Protein AF-0000000075999967 (afdb_homodimer)

Radius of gyration: 36.84 Å; Cα contacts (8 Å, |Δi|>4): 1200; chains: 2; bounding box: 68×121×82 Å

InterPro domains:
  IPR013525 ABC-2 type transporter, transmembrane domain [PF01061] (184-396)
  IPR027417 P-loop containing nucleoside triphosphate hydrolase [G3DSA:3.40.50.300] (1-115)
  IPR027417 P-loop containing nucleoside triphosphate hydrolase [SSF52540] (2-120)
  IPR043926 ABC transporter family G domain [PF19055] (78-133)
  IPR050352 ATP-binding cassette subfamily G transporters [PTHR48041] (2-459)

Nearest PDB structures (foldseek):
  7r8b-assembly1_B  TM=8.356E-01  e=1.747E-20  Homo sapiens
  7r88-assembly1_A  TM=8.349E-01  e=1.749E-17  Homo sapiens
  7jr7-assembly1_A  TM=8.035E-01  e=1.538E-17  Homo sapiens
  7r8b-assembly1_A  TM=8.146E-01  e=3.953E-17  Homo sapiens
  8wto-assembly1_B  TM=7.674E-01  e=1.061E-16  Arabidopsis thaliana

Organism: Limulus polyphemus (NCBI:txid6850)

Sequence (982 aa):
INALLEDLGLGQVKHTRVHDLTESEKRRLNVACRLMLDTDIVLLDQPTKGMDIFDSFFLVEYLRQWASRGRIVILTIHPPTYEIFTMISRVALVSTGRMLYHGKRRDMLPYFAYIDLPCPAYKNPSDYYLDLVTLDNLSPEAMLESSQRIENLMEIFRRRQEALSDPGPPAMPPPTVKRANFFTQVLALWIRVLIYMFPYNILHFVSDVFLSSLMSVLVGVIYWKVRGGLEQEFVLDRIGVYYVIMGVALLPMMLNYVTDVWRDKASVSRDFRDGLYSRLAYIMSKVTYSLPPAAAVCLSYIVPVYSIAGLDTDARVNSFGVYIAYNLLYLLTIRMLFMALGWMFSSRHLAAGLAGIILTLCATTAGYTVHFTDLSLVLSWFQWVSPMRWMMEQIVRWEFTGKNNEIGNITKYYCTRNPVIQQENGILVKADCGILSDAHALRLHQYRTTWPLYQPIIVTLAFHLAWFLIGLFAFFVFNQQPKQPRKRTANINALLEDLGLGQVKHTRVHDLTESEKRRLNVACRLMLDTDIVLLDQPTKGMDIFDSFFLVEYLRQWASRGRIVILTIHPPTYEIFTMISRVALVSTGRMLYHGKRRDMLPYFAYIDLPCPAYKNPSDYYLDLVTLDNLSPEAMLESSQRIENLMEIFRRRQEALSDPGPPAMPPPTVKRANFFTQVLALWIRVLIYMFPYNILHFVSDVFLSSLMSVLVGVIYWKVRGGLEQEFVLDRIGVYYVIMGVALLPMMLNYVTDVWRDKASVSRDFRDGLYSRLAYIMSKVTYSLPPAAAVCLSYIVPVYSIAGLDTDARVNSFGVYIAYNLLYLLTIRMLFMALGWMFSSRHLAAGLAGIILTLCATTAGYTVHFTDLSLVLSWFQWVSPMRWMMEQIVRWEFTGKNNEIGNITKYYCTRNPVIQQENGILVKADCGILSDAHALRLHQYRTTWPLYQPIIVTLAFHLAWFLIGLFAFFVFNQQPKQPRKRTAN

Structure (mmCIF, N/CA/C/O backbone):
data_AF-0000000075999967-model_v1
#
loop_
_entity.id
_entity.type
_entity.pdbx_description
1 polymer 'ATP-binding cassette sub-family G member 8-like'
#
loop_
_atom_site.group_PDB
_atom_site.id
_atom_site.type_symbol
_atom_site.label_atom_id
_atom_site.label_alt_id
_atom_site.label_comp_id
_atom_site.label_asym_id
_atom_site.label_entity_id
_atom_site.label_seq_id
_atom_site.pdbx_PDB_ins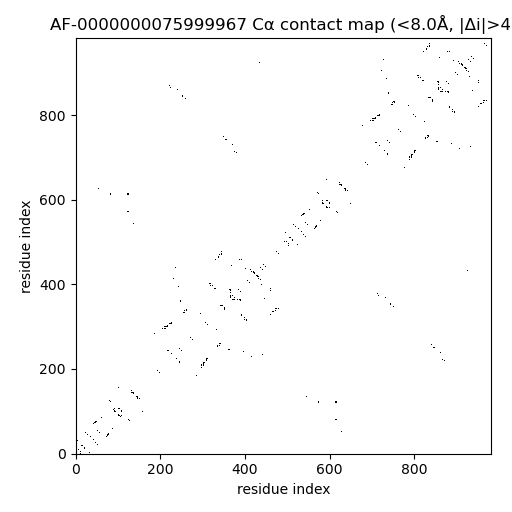_code
_atom_site.Cartn_x
_atom_site.Cartn_y
_atom_site.Cartn_z
_atom_site.occupancy
_atom_site.B_iso_or_equiv
_atom_site.auth_seq_id
_atom_site.auth_comp_id
_atom_site.auth_asym_id
_atom_site.auth_atom_id
_atom_site.pdbx_PDB_model_num
ATOM 1 N N . ILE A 1 1 ? -29.719 20.594 4.77 1 76.44 1 ILE A N 1
ATOM 2 C CA . ILE A 1 1 ? -28.312 20.344 4.434 1 76.44 1 ILE A CA 1
ATOM 3 C C . ILE A 1 1 ? -27.812 21.438 3.494 1 76.44 1 ILE A C 1
ATOM 5 O O . ILE A 1 1 ? -26.75 22.016 3.723 1 76.44 1 ILE A O 1
ATOM 9 N N . ASN A 1 2 ? -28.641 21.891 2.576 1 76.06 2 ASN A N 1
ATOM 10 C CA . ASN A 1 2 ? -28.219 22.906 1.621 1 76.06 2 ASN A CA 1
ATOM 11 C C . ASN A 1 2 ? -28.031 24.266 2.293 1 76.06 2 ASN A C 1
ATOM 13 O O . ASN A 1 2 ? -27.078 24.984 1.98 1 76.06 2 ASN A O 1
ATOM 17 N N . ALA A 1 3 ? -28.906 24.531 3.154 1 75.31 3 ALA A N 1
ATOM 18 C CA . ALA A 1 3 ? -28.812 25.797 3.871 1 75.31 3 ALA A CA 1
ATOM 19 C C . ALA A 1 3 ? -27.547 25.859 4.707 1 75.31 3 ALA A C 1
ATOM 21 O O . ALA A 1 3 ? -26.844 26.891 4.719 1 75.31 3 ALA A O 1
ATOM 22 N N . LEU A 1 4 ? -27.234 24.766 5.328 1 78.06 4 LEU A N 1
ATOM 23 C CA . LEU A 1 4 ? -26.047 24.703 6.176 1 78.06 4 LEU A CA 1
ATOM 24 C C . LEU A 1 4 ? -24.781 24.812 5.34 1 78.06 4 LEU A C 1
ATOM 26 O O . LEU A 1 4 ? -23.828 25.484 5.734 1 78.06 4 LEU A O 1
ATOM 30 N N . LEU A 1 5 ? -24.859 24.281 4.18 1 80.44 5 LEU A N 1
ATOM 31 C CA . LEU A 1 5 ? -23.703 24.328 3.289 1 80.44 5 LEU A CA 1
ATOM 32 C C . LEU A 1 5 ? -23.484 25.734 2.758 1 80.44 5 LEU A C 1
ATOM 34 O O . LEU A 1 5 ? -22.344 26.203 2.666 1 80.44 5 LEU A O 1
ATOM 38 N N . GLU A 1 6 ? -24.578 26.312 2.494 1 78.12 6 GLU A N 1
ATOM 39 C CA . GLU A 1 6 ? -24.484 27.688 1.994 1 78.12 6 GLU A CA 1
ATOM 40 C C . GLU A 1 6 ? -24.016 28.641 3.084 1 78.12 6 GLU A C 1
ATOM 42 O O . GLU A 1 6 ? -23.203 29.531 2.828 1 78.12 6 GLU A O 1
ATOM 47 N N . ASP A 1 7 ? -24.5 28.328 4.262 1 79.94 7 ASP A N 1
ATOM 48 C CA . ASP A 1 7 ? -24.156 29.203 5.387 1 79.94 7 ASP A CA 1
ATOM 49 C C . ASP A 1 7 ? -22.672 29.094 5.73 1 79.94 7 ASP A C 1
ATOM 51 O O . ASP A 1 7 ? -22.062 30.062 6.184 1 79.94 7 ASP A O 1
ATOM 55 N N . LEU A 1 8 ? -22.156 27.953 5.48 1 79.25 8 LEU A N 1
ATOM 56 C CA . LEU A 1 8 ? -20.766 27.734 5.844 1 79.25 8 LEU A CA 1
ATOM 57 C C . LEU A 1 8 ? -19.844 27.906 4.637 1 79.25 8 LEU A C 1
ATOM 59 O O . LEU A 1 8 ? -18.672 27.531 4.676 1 79.25 8 LEU A O 1
ATOM 63 N N . GLY A 1 9 ? -20.391 28.453 3.555 1 76.31 9 GLY A N 1
ATOM 64 C CA . GLY A 1 9 ? -19.594 28.797 2.385 1 76.31 9 GLY A CA 1
ATOM 65 C C . GLY A 1 9 ? -19.156 27.578 1.594 1 76.31 9 GLY A C 1
ATOM 66 O O . GLY A 1 9 ? -18.062 27.562 1.012 1 76.31 9 GLY A O 1
ATOM 67 N N . LEU A 1 10 ? -19.875 26.5 1.678 1 77.38 10 LEU A N 1
ATOM 68 C CA . LEU A 1 10 ? -19.516 25.25 0.992 1 77.38 10 LEU A CA 1
ATOM 69 C C . LEU A 1 10 ? -20.422 25.031 -0.216 1 77.38 10 LEU A C 1
ATOM 71 O O . LEU A 1 10 ? -20.422 23.938 -0.792 1 77.38 10 LEU A O 1
ATOM 75 N N . GLY A 1 11 ? -21.094 26 -0.58 1 78.75 11 GLY A N 1
ATOM 76 C CA . GLY A 1 11 ? -22.031 25.875 -1.688 1 78.75 11 GLY A CA 1
ATOM 77 C C . GLY A 1 11 ? -21.359 25.594 -3.014 1 78.75 11 GLY A C 1
ATOM 78 O O . GLY A 1 11 ? -21.812 24.766 -3.791 1 78.75 11 GLY A O 1
ATOM 79 N N . GLN A 1 12 ? -20.188 26.188 -3.213 1 76.12 12 GLN A N 1
ATOM 80 C CA . GLN A 1 12 ? -19.484 26.062 -4.484 1 76.12 12 GLN A CA 1
ATOM 81 C C . GLN A 1 12 ? -18.797 24.719 -4.605 1 76.12 12 GLN A C 1
ATOM 83 O O . GLN A 1 12 ? -18.469 24.266 -5.707 1 76.12 12 GLN A O 1
ATOM 88 N N . VAL A 1 13 ? -18.609 24.094 -3.465 1 77.31 13 VAL A N 1
ATOM 89 C CA . VAL A 1 13 ? -17.859 22.828 -3.5 1 77.31 13 VAL A CA 1
ATOM 90 C C . VAL A 1 13 ? -18.781 21.672 -3.113 1 77.31 13 VAL A C 1
ATOM 92 O O . VAL A 1 13 ? -18.312 20.641 -2.615 1 77.31 13 VAL A O 1
ATOM 95 N N . LYS A 1 14 ? -19.969 21.859 -3.354 1 79.56 14 LYS A N 1
ATOM 96 C CA . LYS A 1 14 ? -20.969 20.875 -2.975 1 79.56 14 LYS A CA 1
ATOM 97 C C . LYS A 1 14 ? -20.734 19.547 -3.705 1 79.56 14 LYS A C 1
ATOM 99 O O . LYS A 1 14 ? -20.969 18.469 -3.152 1 79.56 14 LYS A O 1
ATOM 104 N N . HIS A 1 15 ? -20.172 19.656 -4.859 1 75.06 15 HIS A N 1
ATOM 105 C CA . HIS A 1 15 ? -20.016 18.453 -5.668 1 75.06 15 HIS A CA 1
ATOM 106 C C . HIS A 1 15 ? -18.547 18.047 -5.77 1 75.06 15 HIS A C 1
ATOM 108 O O . HIS A 1 15 ? -18.172 17.312 -6.688 1 75.06 15 HIS A O 1
ATOM 114 N N . THR A 1 16 ? -17.781 18.547 -4.844 1 76.12 16 THR A N 1
ATOM 115 C CA . THR A 1 16 ? -16.359 18.203 -4.828 1 76.12 16 THR A CA 1
ATOM 116 C C . THR A 1 16 ? -16.078 17.094 -3.826 1 76.12 16 THR A C 1
ATOM 118 O O . THR A 1 16 ? -16.734 17.016 -2.783 1 76.12 16 THR A O 1
ATOM 121 N N . ARG A 1 17 ? -15.219 16.344 -4.23 1 75.44 17 ARG A N 1
ATOM 122 C CA . ARG A 1 17 ? -14.789 15.289 -3.305 1 75.44 17 ARG A CA 1
ATOM 123 C C . ARG A 1 17 ? -14.062 15.883 -2.105 1 75.44 17 ARG A C 1
ATOM 125 O O . ARG A 1 17 ? -13.32 16.859 -2.244 1 75.44 17 ARG A O 1
ATOM 132 N N . VAL A 1 18 ? -14.219 15.203 -1.048 1 76.44 18 VAL A N 1
ATOM 133 C CA . VAL A 1 18 ? -13.656 15.703 0.201 1 76.44 18 VAL A CA 1
ATOM 134 C C . VAL A 1 18 ? -12.133 15.758 0.093 1 76.44 18 VAL A C 1
ATOM 136 O O . VAL A 1 18 ? -11.5 16.688 0.606 1 76.44 18 VAL A O 1
ATOM 139 N N . HIS A 1 19 ? -11.664 14.805 -0.608 1 74.19 19 HIS A N 1
ATOM 140 C CA . HIS A 1 19 ? -10.211 14.75 -0.754 1 74.19 19 HIS A CA 1
ATOM 141 C C . HIS A 1 19 ? -9.688 15.977 -1.504 1 74.19 19 HIS A C 1
ATOM 143 O O . HIS A 1 19 ? -8.555 16.406 -1.284 1 74.19 19 HIS A O 1
ATOM 149 N N . ASP A 1 20 ? -10.508 16.562 -2.328 1 74.38 20 ASP A N 1
ATOM 150 C CA . ASP A 1 20 ? -10.094 17.672 -3.174 1 74.38 20 ASP A CA 1
ATOM 151 C C . ASP A 1 20 ? -10.383 19.016 -2.496 1 74.38 20 ASP A C 1
ATOM 153 O O . ASP A 1 20 ? -10.039 20.078 -3.029 1 74.38 20 ASP A O 1
ATOM 157 N N . LEU A 1 21 ? -10.891 18.891 -1.306 1 80.19 21 LEU A N 1
ATOM 158 C CA . LEU A 1 21 ? -11.203 20.109 -0.575 1 80.19 21 LEU A CA 1
ATOM 159 C C . LEU A 1 21 ? -9.961 20.672 0.108 1 80.19 21 LEU A C 1
ATOM 161 O O . LEU A 1 21 ? -9.039 19.922 0.438 1 80.19 21 LEU A O 1
ATOM 165 N N . THR A 1 22 ? -9.953 21.953 0.175 1 78.31 22 THR A N 1
ATOM 166 C CA . THR A 1 22 ? -8.898 22.594 0.945 1 78.31 22 THR A CA 1
ATOM 167 C C . THR A 1 22 ? -9.039 22.281 2.432 1 78.31 22 THR A C 1
ATOM 169 O O . THR A 1 22 ? -10.086 21.781 2.869 1 78.31 22 THR A O 1
ATOM 172 N N . GLU A 1 23 ? -8.031 22.484 3.146 1 81 23 GLU A N 1
ATOM 173 C CA . GLU A 1 23 ? -8.055 22.219 4.582 1 81 23 GLU A CA 1
ATOM 174 C C . GLU A 1 23 ? -9.148 23.016 5.277 1 81 23 GLU A C 1
ATOM 176 O O . GLU A 1 23 ? -9.828 22.516 6.172 1 81 23 GLU A O 1
ATOM 181 N N . SER A 1 24 ? -9.297 24.266 4.852 1 80.31 24 SER A N 1
ATOM 182 C CA . SER A 1 24 ? -10.32 25.125 5.445 1 80.31 24 SER A CA 1
ATOM 183 C C . SER A 1 24 ? -11.719 24.609 5.141 1 80.31 24 SER A C 1
ATOM 185 O O . SER A 1 24 ? -12.586 24.594 6.012 1 80.31 24 SER A O 1
ATOM 187 N N . GLU A 1 25 ? -11.891 24.188 3.938 1 82.88 25 GLU A N 1
ATOM 188 C CA . GLU A 1 25 ? -13.188 23.656 3.531 1 82.88 25 GLU A CA 1
ATOM 189 C C . GLU A 1 25 ? -13.508 22.359 4.27 1 82.88 25 GLU A C 1
ATOM 191 O O . GLU A 1 25 ? -14.656 22.125 4.652 1 82.88 25 GLU A O 1
ATOM 196 N N . LYS A 1 26 ? -12.516 21.625 4.449 1 87.62 26 LYS A N 1
ATOM 197 C CA . LYS A 1 26 ? -12.695 20.359 5.176 1 87.62 26 LYS A CA 1
ATOM 198 C C . LYS A 1 26 ? -13.102 20.625 6.625 1 87.62 26 LYS A C 1
ATOM 200 O O . LYS A 1 26 ? -13.953 19.922 7.172 1 87.62 26 LYS A O 1
ATOM 205 N N . ARG A 1 27 ? -12.523 21.578 7.168 1 86.88 27 ARG A N 1
ATOM 206 C CA . ARG A 1 27 ? -12.836 21.922 8.555 1 86.88 27 ARG A CA 1
ATOM 207 C C . ARG A 1 27 ? -14.258 22.438 8.688 1 86.88 27 ARG A C 1
ATOM 209 O O . ARG A 1 27 ? -14.977 22.078 9.617 1 86.88 27 ARG A O 1
ATOM 216 N N . ARG A 1 28 ? -14.586 23.297 7.812 1 87.44 28 ARG A N 1
ATOM 217 C CA . ARG A 1 28 ? -15.953 23.828 7.824 1 87.44 28 ARG A CA 1
ATOM 218 C C . ARG A 1 28 ? -16.969 22.719 7.598 1 87.44 28 ARG A C 1
ATOM 220 O O . ARG A 1 28 ? -18.047 22.719 8.203 1 87.44 28 ARG A O 1
ATOM 227 N N . LEU A 1 29 ? -16.562 21.812 6.727 1 87.5 29 LEU A N 1
ATOM 228 C CA . LEU A 1 29 ? -17.453 20.688 6.465 1 87.5 29 LEU A CA 1
ATOM 229 C C . LEU A 1 29 ? -17.609 19.812 7.711 1 87.5 29 LEU A C 1
ATOM 231 O O . LEU A 1 29 ? -18.703 19.359 8.016 1 87.5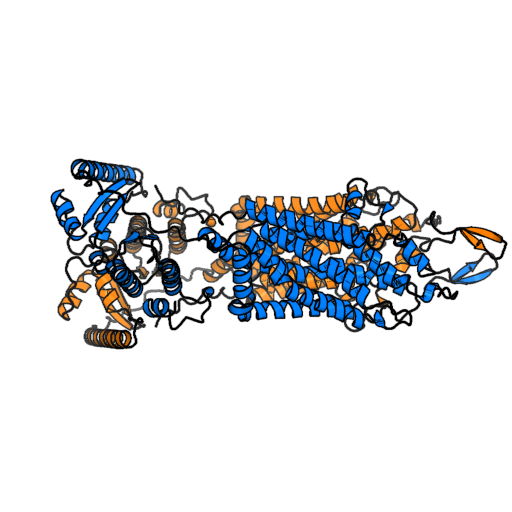 29 LEU A O 1
ATOM 235 N N . ASN A 1 30 ? -16.547 19.562 8.344 1 86.81 30 ASN A N 1
ATOM 236 C CA . ASN A 1 30 ? -16.594 18.781 9.57 1 86.81 30 ASN A CA 1
ATOM 237 C C . ASN A 1 30 ? -17.5 19.406 10.617 1 86.81 30 ASN A C 1
ATOM 239 O O . ASN A 1 30 ? -18.25 18.703 11.305 1 86.81 30 ASN A O 1
ATOM 243 N N . VAL A 1 31 ? -17.406 20.656 10.734 1 88 31 VAL A N 1
ATOM 244 C CA . VAL A 1 31 ? -18.25 21.375 11.672 1 88 31 VAL A CA 1
ATOM 245 C C . VAL A 1 31 ? -19.703 21.281 11.234 1 88 31 VAL A C 1
ATOM 247 O O . VAL A 1 31 ? -20.594 21.078 12.055 1 88 31 VAL A O 1
ATOM 250 N N . ALA A 1 32 ? -19.922 21.438 9.93 1 86.31 32 ALA A N 1
ATOM 251 C CA . ALA A 1 32 ? -21.281 21.359 9.391 1 86.31 32 ALA A CA 1
ATOM 252 C C . ALA A 1 32 ? -21.906 20 9.703 1 86.31 32 ALA A C 1
ATOM 254 O O . ALA A 1 32 ? -23.094 19.922 10.055 1 86.31 32 ALA A O 1
ATOM 255 N N . CYS A 1 33 ? -21.109 19.016 9.57 1 85 33 CYS A N 1
ATOM 256 C CA . CYS A 1 33 ? -21.594 17.672 9.836 1 85 33 CYS A CA 1
ATOM 257 C C . CYS A 1 33 ? -22.031 17.516 11.297 1 85 33 CYS A C 1
ATOM 259 O O . CYS A 1 33 ? -23.016 16.844 11.594 1 85 33 CYS A O 1
ATOM 261 N N . ARG A 1 34 ? -21.328 18.203 12.188 1 84.06 34 ARG A N 1
ATOM 262 C CA . ARG A 1 34 ? -21.656 18.125 13.609 1 84.06 34 ARG A CA 1
ATOM 263 C C . ARG A 1 34 ? -22.906 18.953 13.93 1 84.06 34 ARG A C 1
ATOM 265 O O . ARG A 1 34 ? -23.719 18.578 14.773 1 84.06 34 ARG A O 1
ATOM 272 N N . LEU A 1 35 ? -23 19.984 13.25 1 85.69 35 LEU A N 1
ATOM 273 C CA . LEU A 1 35 ? -24.125 20.875 13.492 1 85.69 35 LEU A CA 1
ATOM 274 C C . LEU A 1 35 ? -25.422 20.266 12.961 1 85.69 35 LEU A C 1
ATOM 276 O O . LEU A 1 35 ? -26.516 20.594 13.445 1 85.69 35 LEU A O 1
ATOM 280 N N . MET A 1 36 ? -25.281 19.422 11.977 1 81.88 36 MET A N 1
ATOM 281 C CA . MET A 1 36 ? -26.438 18.781 11.375 1 81.88 36 MET A CA 1
ATOM 282 C C . MET A 1 36 ? -27.125 17.844 12.367 1 81.88 36 MET A C 1
ATOM 284 O O . MET A 1 36 ? -28.312 17.562 12.234 1 81.88 36 MET A O 1
ATOM 288 N N . LEU A 1 37 ? -26.375 17.422 13.336 1 76.5 37 LEU A N 1
ATOM 289 C CA . LEU A 1 37 ? -26.938 16.531 14.352 1 76.5 37 LEU A CA 1
ATOM 290 C C . LEU A 1 37 ? -27.906 17.281 15.258 1 76.5 37 LEU A C 1
ATOM 292 O O . LEU A 1 37 ? -28.688 16.656 15.977 1 76.5 37 LEU A O 1
ATOM 296 N N . ASP A 1 38 ? -27.953 18.609 15.164 1 77 38 ASP A N 1
ATOM 297 C CA . ASP A 1 38 ? -28.906 19.484 15.852 1 77 38 ASP A CA 1
ATOM 298 C C . ASP A 1 38 ? -28.906 19.203 17.359 1 77 38 ASP A C 1
ATOM 300 O O . ASP A 1 38 ? -29.953 19 17.953 1 77 38 ASP A O 1
ATOM 304 N N . THR A 1 39 ? -27.719 19.125 17.953 1 80.88 39 THR A N 1
ATOM 305 C CA . THR A 1 39 ? -27.562 18.922 19.391 1 80.88 39 THR A CA 1
ATOM 306 C C . THR A 1 39 ? -27.641 20.25 20.141 1 80.88 39 THR A C 1
ATOM 308 O O . THR A 1 39 ? -27.484 21.312 19.531 1 80.88 39 THR A O 1
ATOM 311 N N . ASP A 1 40 ? -27.969 20.125 21.406 1 84.88 40 ASP A N 1
ATOM 312 C CA . ASP A 1 40 ? -28.062 21.328 22.219 1 84.88 40 ASP A CA 1
ATOM 313 C C . ASP A 1 40 ? -26.672 21.844 22.594 1 84.88 40 ASP A C 1
ATOM 315 O O . ASP A 1 40 ? -26.5 23.047 22.812 1 84.88 40 ASP A O 1
ATOM 319 N N . ILE A 1 41 ? -25.75 20.938 22.734 1 88.25 41 ILE A N 1
ATOM 320 C CA . ILE A 1 41 ? -24.375 21.312 23.078 1 88.25 41 ILE A CA 1
ATOM 321 C C . ILE A 1 41 ? -23.422 20.719 22.047 1 88.25 41 ILE A C 1
ATOM 323 O O . ILE A 1 41 ? -23.5 19.547 21.703 1 88.25 41 ILE A O 1
ATOM 327 N N . VAL A 1 42 ? -22.656 21.578 21.531 1 90 42 VAL A N 1
ATOM 328 C CA . VAL A 1 42 ? -21.656 21.125 20.562 1 90 42 VAL A CA 1
ATOM 329 C C . VAL A 1 42 ? -20.25 21.406 21.094 1 90 42 VAL A C 1
ATOM 331 O O . VAL A 1 42 ? -19.953 22.516 21.531 1 90 42 VAL A O 1
ATOM 334 N N . LEU A 1 43 ? -19.453 20.359 21.188 1 90.81 43 LEU A N 1
ATOM 335 C CA . LEU A 1 43 ? -18.062 20.484 21.594 1 90.81 43 LEU A CA 1
ATOM 336 C C . LEU A 1 43 ? -17.141 20.375 20.375 1 90.81 43 LEU A C 1
ATOM 338 O O . LEU A 1 43 ? -17.188 19.375 19.641 1 90.81 43 LEU A O 1
ATOM 342 N N . LEU A 1 44 ? -16.422 21.406 20.109 1 91.62 44 LEU A N 1
ATOM 343 C CA . LEU A 1 44 ? -15.5 21.406 18.969 1 91.62 44 LEU A CA 1
ATOM 344 C C . LEU A 1 44 ? -14.055 21.578 19.438 1 91.62 44 LEU A C 1
ATOM 346 O O . LEU A 1 44 ? -13.742 22.516 20.172 1 91.62 44 LEU A O 1
ATOM 350 N N . ASP A 1 45 ? -13.273 20.641 19.078 1 88.38 45 ASP A N 1
ATOM 351 C CA . ASP A 1 45 ? -11.859 20.719 19.438 1 88.38 45 ASP A CA 1
ATOM 352 C C . ASP A 1 45 ? -11.039 21.359 18.312 1 88.38 45 ASP A C 1
ATOM 354 O O . ASP A 1 45 ? -10.805 20.734 17.281 1 88.38 45 ASP A O 1
ATOM 358 N N . GLN A 1 46 ? -10.57 22.5 18.547 1 86.88 46 GLN A N 1
ATOM 359 C CA . GLN A 1 46 ? -9.727 23.281 17.641 1 86.88 46 GLN A CA 1
ATOM 360 C C . GLN A 1 46 ? -10.289 23.266 16.219 1 86.88 46 GLN A C 1
ATOM 362 O O . GLN A 1 46 ? -9.594 22.906 15.273 1 86.88 46 GLN A O 1
ATOM 367 N N . PRO A 1 47 ? -11.453 23.75 16.078 1 87.25 47 PRO A N 1
ATOM 368 C CA . PRO A 1 47 ? -12.086 23.75 14.758 1 87.25 47 PRO A CA 1
ATOM 369 C C . PRO A 1 47 ? -11.414 24.688 13.773 1 87.25 47 PRO A C 1
ATOM 371 O O . PRO A 1 47 ? -11.594 24.547 12.562 1 87.25 47 PRO A O 1
ATOM 374 N N . THR A 1 48 ? -10.562 25.656 14.273 1 84.94 48 THR A N 1
ATOM 375 C CA . THR A 1 48 ? -9.984 26.656 13.406 1 84.94 48 THR A CA 1
ATOM 376 C C . THR A 1 48 ? -8.523 26.328 13.094 1 84.94 48 THR A C 1
ATOM 378 O O . THR A 1 48 ? -7.824 27.125 12.469 1 84.94 48 THR A O 1
ATOM 381 N N . LYS A 1 49 ? -8.125 25.234 13.594 1 78.12 49 LYS A N 1
ATOM 382 C CA . LYS A 1 49 ? -6.727 24.859 13.391 1 78.12 49 LYS A CA 1
ATOM 383 C C . LYS A 1 49 ? -6.391 24.781 11.906 1 78.12 49 LYS A C 1
ATOM 385 O O . LYS A 1 49 ? -7.086 24.094 11.141 1 78.12 49 LYS A O 1
ATOM 390 N N . GLY A 1 50 ? -5.387 25.516 11.484 1 70.69 50 GLY A N 1
ATOM 391 C CA . GLY A 1 50 ? -4.926 25.422 10.109 1 70.69 50 GLY A CA 1
ATOM 392 C C . GLY A 1 50 ? -5.684 26.344 9.164 1 70.69 50 GLY A C 1
ATOM 393 O O . GLY A 1 50 ? -5.402 26.375 7.965 1 70.69 50 GLY A O 1
ATOM 394 N N . MET A 1 51 ? -6.68 27.094 9.695 1 75.88 51 MET A N 1
ATOM 395 C CA . MET A 1 51 ? -7.473 28 8.875 1 75.88 51 MET A CA 1
ATOM 396 C C . MET A 1 51 ? -6.859 29.406 8.867 1 75.88 51 MET A C 1
ATOM 398 O O . MET A 1 51 ? -6.109 29.766 9.781 1 75.88 51 MET A O 1
ATOM 402 N N . ASP A 1 52 ? -7.203 30.094 7.809 1 72.56 52 ASP A N 1
ATOM 403 C CA . ASP A 1 52 ? -6.781 31.484 7.773 1 72.56 52 ASP A CA 1
ATOM 404 C C . ASP A 1 52 ? -7.66 32.344 8.68 1 72.56 52 ASP A C 1
ATOM 406 O O . ASP A 1 52 ? -8.641 31.859 9.242 1 72.56 52 ASP A O 1
ATOM 410 N N . ILE A 1 53 ? -7.227 33.531 8.852 1 71.5 53 ILE A N 1
ATOM 411 C CA . ILE A 1 53 ? -7.855 34.438 9.797 1 71.5 53 ILE A CA 1
ATOM 412 C C . ILE A 1 53 ? -9.305 34.719 9.383 1 71.5 53 ILE A C 1
ATOM 414 O O . ILE A 1 53 ? -10.203 34.719 10.219 1 71.5 53 ILE A O 1
ATOM 418 N N . PHE A 1 54 ? -9.516 34.875 8.086 1 73.69 54 PHE A N 1
ATOM 419 C CA . PHE A 1 54 ? -10.859 35.188 7.621 1 73.69 54 PHE A CA 1
ATOM 420 C C . PHE A 1 54 ? -11.789 34 7.77 1 73.69 54 PHE A C 1
ATOM 422 O O . PHE A 1 54 ? -12.93 34.125 8.211 1 73.69 54 PHE A O 1
ATOM 429 N N . ASP A 1 55 ? -11.297 32.906 7.398 1 79.75 55 ASP A N 1
ATOM 430 C CA . ASP A 1 55 ? -12.086 31.688 7.52 1 79.75 55 ASP A CA 1
ATOM 431 C C . ASP A 1 55 ? -12.406 31.375 8.977 1 79.75 55 ASP A C 1
ATOM 433 O O . ASP A 1 55 ? -13.5 30.906 9.297 1 79.75 55 ASP A O 1
ATOM 437 N N . SER A 1 56 ? -11.422 31.625 9.789 1 83.88 56 SER A N 1
ATOM 438 C CA . SER A 1 56 ? -11.625 31.406 11.211 1 83.88 56 SER A CA 1
ATOM 439 C C . SER A 1 56 ? -12.703 32.344 11.773 1 83.88 56 SER A C 1
ATOM 441 O O . SER A 1 56 ? -13.562 31.906 12.547 1 83.88 56 SER A O 1
ATOM 443 N N . PHE A 1 57 ? -12.555 33.594 11.398 1 83.31 57 PHE A N 1
ATOM 444 C CA . PHE A 1 57 ? -13.539 34.594 11.836 1 83.31 57 PHE A CA 1
ATOM 445 C C . PHE A 1 57 ? -14.938 34.188 11.391 1 83.31 57 PHE A C 1
ATOM 447 O O . PHE A 1 57 ? -15.883 34.25 12.18 1 83.31 57 PHE A O 1
ATOM 454 N N . PHE A 1 58 ? -15.031 33.75 10.195 1 84.12 58 PHE A N 1
ATOM 455 C CA . PHE A 1 58 ? -16.312 33.375 9.617 1 84.12 58 PHE A CA 1
ATOM 456 C C . PHE A 1 58 ? -16.906 32.188 10.367 1 84.12 58 PHE A C 1
ATOM 458 O O . PHE A 1 58 ? -18.094 32.188 10.688 1 84.12 58 PHE A O 1
ATOM 465 N N . LEU A 1 59 ? -16.156 31.25 10.531 1 89.19 59 LEU A N 1
ATOM 466 C CA . LEU A 1 59 ? -16.625 30.047 11.211 1 89.19 59 LEU A CA 1
ATOM 467 C C . LEU A 1 59 ? -17.078 30.359 12.633 1 89.19 59 LEU A C 1
ATOM 469 O O . LEU A 1 59 ? -18.141 29.906 13.055 1 89.19 59 LEU A O 1
ATOM 473 N N . VAL A 1 60 ? -16.297 31.156 13.375 1 90.81 60 VAL A N 1
ATOM 474 C CA . VAL A 1 60 ? -16.609 31.469 14.766 1 90.81 60 VAL A CA 1
ATOM 475 C C . VAL A 1 60 ? -17.859 32.344 14.82 1 90.81 60 VAL A C 1
ATOM 477 O O . VAL A 1 60 ? -18.688 32.188 15.719 1 90.81 60 VAL A O 1
ATOM 480 N N . GLU A 1 61 ? -17.922 33.25 13.898 1 90.19 61 GLU A N 1
ATOM 481 C CA . GLU A 1 61 ? -19.125 34.094 13.828 1 90.19 61 GLU A CA 1
ATOM 482 C C . GLU A 1 61 ? -20.375 33.25 13.578 1 90.19 61 GLU A C 1
ATOM 484 O O . GLU A 1 61 ? -21.422 33.5 14.18 1 90.19 61 GLU A O 1
ATOM 489 N N . TYR A 1 62 ? -20.234 32.344 12.711 1 90.19 62 TYR A N 1
ATOM 490 C CA . TYR A 1 62 ? -21.344 31.438 12.438 1 90.19 62 TYR A CA 1
ATOM 491 C C . TYR A 1 62 ? -21.734 30.656 13.688 1 90.19 62 TYR A C 1
ATOM 493 O O . TYR A 1 62 ? -22.922 30.516 13.992 1 90.19 62 TYR A O 1
ATOM 501 N N . LEU A 1 63 ? -20.781 30.125 14.352 1 92.38 63 LEU A N 1
ATOM 502 C CA . LEU A 1 63 ? -21.016 29.359 15.57 1 92.38 63 LEU A CA 1
ATOM 503 C C . LEU A 1 63 ? -21.656 30.219 16.641 1 92.38 63 LEU A C 1
ATOM 505 O O . LEU A 1 63 ? -22.516 29.75 17.406 1 92.38 63 LEU A O 1
ATOM 509 N N . ARG A 1 64 ? -21.203 31.469 16.688 1 92.62 64 ARG A N 1
ATOM 510 C CA . ARG A 1 64 ? -21.797 32.406 17.625 1 92.62 64 ARG A CA 1
ATOM 511 C C . ARG A 1 64 ? -23.281 32.625 17.344 1 92.62 64 ARG A C 1
ATOM 513 O O . ARG A 1 64 ? -24.109 32.625 18.25 1 92.62 64 ARG A O 1
ATOM 520 N N . GLN A 1 65 ? -23.562 32.812 16.109 1 90.44 65 GLN A N 1
ATOM 521 C CA . GLN A 1 65 ? -24.953 33 15.688 1 90.44 65 GLN A CA 1
ATOM 522 C C . GLN A 1 65 ? -25.766 31.734 15.977 1 90.44 65 GLN A C 1
ATOM 524 O O . GLN A 1 65 ? -26.922 31.828 16.406 1 90.44 65 GLN A O 1
ATOM 529 N N . TRP A 1 66 ? -25.188 30.656 15.688 1 89.69 66 TRP A N 1
ATOM 530 C CA . TRP A 1 66 ? -25.844 29.375 15.953 1 89.69 66 TRP A CA 1
ATOM 531 C C . TRP A 1 66 ? -26.141 29.219 17.438 1 89.69 66 TRP A C 1
ATOM 533 O O . TRP A 1 66 ? -27.203 28.734 17.828 1 89.69 66 TRP A O 1
ATOM 543 N N . ALA A 1 67 ? -25.234 29.625 18.281 1 90.88 67 ALA A N 1
ATOM 544 C CA . ALA A 1 67 ? -25.375 29.547 19.719 1 90.88 67 ALA A CA 1
ATOM 545 C C . ALA A 1 67 ? -26.469 30.5 20.219 1 90.88 67 ALA A C 1
ATOM 547 O O . ALA A 1 67 ? -27.141 30.219 21.203 1 90.88 67 ALA A O 1
ATOM 548 N N . SER A 1 68 ? -26.594 31.594 19.562 1 89.81 68 SER A N 1
ATOM 549 C CA . SER A 1 68 ? -27.562 32.625 19.953 1 89.81 68 SER A CA 1
ATOM 550 C C . SER A 1 68 ? -28.984 32.125 19.812 1 89.81 68 SER A C 1
ATOM 552 O O . SER A 1 68 ? -29.906 32.656 20.422 1 89.81 68 SER A O 1
ATOM 554 N N . ARG A 1 69 ? -29.141 31.062 19.109 1 86.69 69 ARG A N 1
ATOM 555 C CA . ARG A 1 69 ? -30.453 30.469 18.938 1 86.69 69 ARG A CA 1
ATOM 556 C C . ARG A 1 69 ? -30.781 29.5 20.078 1 86.69 69 ARG A C 1
ATOM 558 O O . ARG A 1 69 ? -31.641 28.625 19.922 1 86.69 69 ARG A O 1
ATOM 565 N N . GLY A 1 70 ? -30.156 29.625 21.141 1 84.75 70 GLY A N 1
ATOM 566 C CA . GLY A 1 70 ? -30.469 28.844 22.328 1 84.75 70 GLY A CA 1
ATOM 567 C C . GLY A 1 70 ? -29.609 27.594 22.453 1 84.75 70 GLY A C 1
ATOM 568 O O . GLY A 1 70 ? -30.031 26.609 23.047 1 84.75 70 GLY A O 1
ATOM 569 N N . ARG A 1 71 ? -28.562 27.672 21.844 1 89.56 71 ARG A N 1
ATOM 570 C CA . ARG A 1 71 ? -27.656 26.531 21.906 1 89.56 71 ARG A CA 1
ATOM 571 C C . ARG A 1 71 ? -26.344 26.906 22.594 1 89.56 71 ARG A C 1
ATOM 573 O O . ARG A 1 71 ? -26.109 28.078 22.859 1 89.56 71 ARG A O 1
ATOM 580 N N . ILE A 1 72 ? -25.547 25.844 23.016 1 90.88 72 ILE A N 1
ATOM 581 C CA . ILE A 1 72 ? -24.266 26.078 23.672 1 90.88 72 ILE A CA 1
ATOM 582 C C . ILE A 1 72 ? -23.125 25.531 22.797 1 90.88 72 ILE A C 1
ATOM 584 O O . ILE A 1 72 ? -23.188 24.391 22.344 1 90.88 72 ILE A O 1
ATOM 588 N N . VAL A 1 73 ? -22.25 26.328 22.516 1 92.81 73 VAL A N 1
ATOM 589 C CA . VAL A 1 73 ? -21.062 25.922 21.75 1 92.81 73 VAL A CA 1
ATOM 590 C C . VAL A 1 73 ? -19.828 26.031 22.641 1 92.81 73 VAL A C 1
ATOM 592 O O . VAL A 1 73 ? -19.562 27.078 23.219 1 92.81 73 VAL A O 1
ATOM 595 N N . ILE A 1 74 ? -19.156 24.938 22.844 1 92.62 74 ILE A N 1
ATOM 596 C CA . ILE A 1 74 ? -17.891 24.922 23.562 1 92.62 74 ILE A CA 1
ATOM 597 C C . ILE A 1 74 ? -16.75 24.578 22.594 1 92.62 74 ILE A C 1
ATOM 599 O O . ILE A 1 74 ? -16.797 23.531 21.922 1 92.62 74 ILE A O 1
ATOM 603 N N . LEU A 1 75 ? -15.812 25.391 22.438 1 91.38 75 LEU A N 1
ATOM 604 C CA . LEU A 1 75 ? -14.727 25.109 21.5 1 91.38 75 LEU A CA 1
ATOM 605 C C . LEU A 1 75 ? -13.375 25.422 22.141 1 91.38 75 LEU A C 1
ATOM 607 O O . LEU A 1 75 ? -13.281 26.266 23.031 1 91.38 75 LEU A O 1
ATOM 611 N N . THR A 1 76 ? -12.414 24.641 21.828 1 88.56 76 THR A N 1
ATOM 612 C CA . THR A 1 76 ? -11.031 24.953 22.172 1 88.56 76 THR A CA 1
ATOM 613 C C . THR A 1 76 ? -10.344 25.703 21.016 1 88.56 76 THR A C 1
ATOM 615 O O . THR A 1 76 ? -10.57 25.391 19.844 1 88.56 76 THR A O 1
ATOM 618 N N . ILE A 1 77 ? -9.664 26.703 21.219 1 80.38 77 ILE A N 1
ATOM 619 C CA . ILE A 1 77 ? -9.047 27.484 20.156 1 80.38 77 ILE A CA 1
ATOM 620 C C . ILE A 1 77 ? -7.605 27.828 20.531 1 80.38 77 ILE A C 1
ATOM 622 O O . ILE A 1 77 ? -7.297 28.047 21.703 1 80.38 77 ILE A O 1
ATOM 626 N N . HIS A 1 78 ? -6.715 27.578 19.578 1 69.38 78 HIS A N 1
ATOM 627 C CA . HIS A 1 78 ? -5.402 28.188 19.75 1 69.38 78 HIS A CA 1
ATOM 628 C C . HIS A 1 78 ? -5.508 29.703 19.875 1 69.38 78 HIS A C 1
ATOM 630 O O . HIS A 1 78 ? -6.52 30.297 19.5 1 69.38 78 HIS A O 1
ATOM 636 N N . PRO A 1 79 ? -4.523 30.234 20.391 1 66.19 79 PRO A N 1
ATOM 637 C CA . PRO A 1 79 ? -4.711 31.656 20.672 1 66.19 79 PRO A CA 1
ATOM 638 C C . PRO A 1 79 ? -5.348 32.406 19.516 1 66.19 79 PRO A C 1
ATOM 640 O O . PRO A 1 79 ? -4.746 32.531 18.438 1 66.19 79 PRO A O 1
ATOM 643 N N . PRO A 1 80 ? -6.5 32.781 19.781 1 70.19 80 PRO A N 1
ATOM 644 C CA . PRO A 1 80 ? -7.277 33.469 18.75 1 70.19 80 PRO A CA 1
ATOM 645 C C . PRO A 1 80 ? -6.832 34.938 18.562 1 70.19 80 PRO A C 1
ATOM 647 O O . PRO A 1 80 ? -6.109 35.469 19.406 1 70.19 80 PRO A O 1
ATOM 650 N N . THR A 1 81 ? -7.23 35.406 17.469 1 75.5 81 THR A N 1
ATOM 651 C CA . THR A 1 81 ? -7.09 36.844 17.266 1 75.5 81 THR A CA 1
ATOM 652 C C . THR A 1 81 ? -8.016 37.625 18.219 1 75.5 81 THR A C 1
ATOM 654 O O . THR A 1 81 ? -8.922 37.031 18.812 1 75.5 81 THR A O 1
ATOM 657 N N . TYR A 1 82 ? -7.66 38.812 18.422 1 78.31 82 TYR A N 1
ATOM 658 C CA . TYR A 1 82 ? -8.445 39.625 19.328 1 78.31 82 TYR A CA 1
ATOM 659 C C . TYR A 1 82 ? -9.906 39.688 18.891 1 78.31 82 TYR A C 1
ATOM 661 O O . TYR A 1 82 ? -10.812 39.656 19.719 1 78.31 82 TYR A O 1
ATOM 669 N N . GLU A 1 83 ? -10.148 39.781 17.594 1 80.62 83 GLU A N 1
ATOM 670 C CA . GLU A 1 83 ? -11.508 39.844 17.062 1 80.62 83 GLU A CA 1
ATOM 671 C C . GLU A 1 83 ? -12.305 38.594 17.453 1 80.62 83 GLU A C 1
ATOM 673 O O . GLU A 1 83 ? -13.461 38.688 17.859 1 80.62 83 GLU A O 1
ATOM 678 N N . ILE A 1 84 ? -11.672 37.5 17.312 1 86 84 ILE A N 1
ATOM 679 C CA . ILE A 1 84 ? -12.328 36.25 17.641 1 86 84 ILE A CA 1
ATOM 680 C C . ILE A 1 84 ? -12.531 36.156 19.141 1 86 84 ILE A C 1
ATOM 682 O O . ILE A 1 84 ? -13.562 35.656 19.609 1 86 84 ILE A O 1
ATOM 686 N N . PHE A 1 85 ? -11.586 36.625 19.875 1 88.19 85 PHE A N 1
ATOM 687 C CA . PHE A 1 85 ? -11.664 36.625 21.328 1 88.19 85 PHE A CA 1
ATOM 688 C C . PHE A 1 85 ? -12.883 37.406 21.812 1 88.19 85 PHE A C 1
ATOM 690 O O . PHE A 1 85 ? -13.555 37 22.75 1 88.19 85 PHE A O 1
ATOM 697 N N . THR A 1 86 ? -13.18 38.469 21.141 1 87.62 86 THR A N 1
ATOM 698 C CA . THR A 1 86 ? -14.281 39.344 21.547 1 87.62 86 THR A CA 1
ATOM 699 C C . THR A 1 86 ? -15.625 38.688 21.219 1 87.62 86 THR A C 1
ATOM 701 O O . THR A 1 86 ? -16.656 39.094 21.766 1 87.62 86 THR A O 1
ATOM 704 N N . MET A 1 87 ? -15.602 37.719 20.406 1 89.75 87 MET A N 1
ATOM 705 C CA . MET A 1 87 ? -16.844 37.062 20 1 89.75 87 MET A CA 1
ATOM 706 C C . MET A 1 87 ? -17.234 36 21.016 1 89.75 87 MET A C 1
ATOM 708 O O . MET A 1 87 ? -18.391 35.562 21.031 1 89.75 87 MET A O 1
ATOM 712 N N . ILE A 1 88 ? -16.391 35.594 21.844 1 91.62 88 ILE A N 1
ATOM 713 C CA . ILE A 1 88 ? -16.625 34.531 22.812 1 91.62 88 ILE A CA 1
ATOM 714 C C . ILE A 1 88 ? -17.312 35.094 24.047 1 91.62 88 ILE A C 1
ATOM 716 O O . ILE A 1 88 ? -16.953 36.188 24.531 1 91.62 88 ILE A O 1
ATOM 720 N N . SER A 1 89 ? -18.328 34.5 24.516 1 92.38 89 SER A N 1
ATOM 721 C CA . SER A 1 89 ? -19.094 34.969 25.672 1 92.38 89 SER A CA 1
ATOM 722 C C . SER A 1 89 ? -18.438 34.594 26.984 1 92.38 89 SER A C 1
ATOM 724 O O . SER A 1 89 ? -18.312 35.406 27.891 1 92.38 89 SER A O 1
ATOM 726 N N . ARG A 1 90 ? -18.047 33.312 27.047 1 92.25 90 ARG A N 1
ATOM 727 C CA . ARG A 1 90 ? -17.391 32.812 28.25 1 92.25 90 ARG A CA 1
ATOM 728 C C . ARG A 1 90 ? -16.047 32.156 27.906 1 92.25 90 ARG A C 1
ATOM 730 O O . ARG A 1 90 ? -15.906 31.562 26.844 1 92.25 90 ARG A O 1
ATOM 737 N N . VAL A 1 91 ? -15.117 32.344 28.797 1 91.88 91 VAL A N 1
ATOM 738 C CA . VAL A 1 91 ? -13.766 31.844 28.531 1 91.88 91 VAL A CA 1
ATOM 739 C C . VAL A 1 91 ? -13.297 31.016 29.734 1 91.88 91 VAL A C 1
ATOM 741 O O . VAL A 1 91 ? -13.586 31.344 30.875 1 91.88 91 VAL A O 1
ATOM 744 N N . ALA A 1 92 ? -12.797 29.844 29.406 1 90.62 92 ALA A N 1
ATOM 745 C CA . ALA A 1 92 ? -12.148 29 30.422 1 90.62 92 ALA A CA 1
ATOM 746 C C . ALA A 1 92 ? -10.672 28.797 30.094 1 90.62 92 ALA A C 1
ATOM 748 O O . ALA A 1 92 ? -10.32 28.469 28.953 1 90.62 92 ALA A O 1
ATOM 749 N N . LEU A 1 93 ? -9.844 29.109 31 1 89.06 93 LEU A N 1
ATOM 750 C CA . LEU A 1 93 ? -8.406 28.875 30.859 1 89.06 93 LEU A CA 1
ATOM 751 C C . LEU A 1 93 ? -7.969 27.672 31.688 1 89.06 93 LEU A C 1
ATOM 753 O O . LEU A 1 93 ? -8.188 27.641 32.906 1 89.06 93 LEU A O 1
ATOM 757 N N . VAL A 1 94 ? -7.492 26.688 30.984 1 87.81 94 VAL A N 1
ATOM 758 C CA . VAL A 1 94 ? -7.102 25.453 31.656 1 87.81 94 VAL A CA 1
ATOM 759 C C . VAL A 1 94 ? -5.625 25.156 31.391 1 87.81 94 VAL A C 1
ATOM 761 O O . VAL A 1 94 ? -5.137 25.359 30.281 1 87.81 94 VAL A O 1
ATOM 764 N N . SER A 1 95 ? -4.867 24.828 32.375 1 85.81 95 SER A N 1
ATOM 765 C CA . SER A 1 95 ? -3.475 24.406 32.25 1 85.81 95 SER A CA 1
ATOM 766 C C . SER A 1 95 ? -3.219 23.141 33.062 1 85.81 95 SER A C 1
ATOM 768 O O . SER A 1 95 ? -3.621 23.047 34.219 1 85.81 95 SER A O 1
ATOM 770 N N . THR A 1 96 ? -2.586 22.141 32.438 1 81.62 96 THR A N 1
ATOM 771 C CA . THR A 1 96 ? -2.234 20.875 33.094 1 81.62 96 THR A CA 1
ATOM 772 C C . THR A 1 96 ? -3.447 20.25 33.781 1 81.62 96 THR A C 1
ATOM 774 O O . THR A 1 96 ? -3.359 19.812 34.938 1 81.62 96 THR A O 1
ATOM 777 N N . GLY A 1 97 ? -4.559 20.406 33.188 1 81.19 97 GLY A N 1
ATOM 778 C CA . GLY A 1 97 ? -5.773 19.781 33.688 1 81.19 97 GLY A CA 1
ATOM 779 C C . GLY A 1 97 ? -6.48 20.578 34.75 1 81.19 97 GLY A C 1
ATOM 780 O O . GLY A 1 97 ? -7.492 20.141 35.312 1 81.19 97 GLY A O 1
ATOM 781 N N . ARG A 1 98 ? -5.996 21.703 35.062 1 83.69 98 ARG A N 1
ATOM 782 C CA . ARG A 1 98 ? -6.586 22.516 36.125 1 83.69 98 ARG A CA 1
ATOM 783 C C . ARG A 1 98 ? -7.125 23.828 35.562 1 83.69 98 ARG A C 1
ATOM 785 O O . ARG A 1 98 ? -6.559 24.391 34.625 1 83.69 98 ARG A O 1
ATOM 792 N N . MET A 1 99 ? -8.18 24.312 36.188 1 87.44 99 MET A N 1
ATOM 793 C CA . MET A 1 99 ? -8.828 25.547 35.75 1 87.44 99 MET A CA 1
ATOM 794 C C . MET A 1 99 ? -8.188 26.766 36.406 1 87.44 99 MET A C 1
ATOM 796 O O . MET A 1 99 ? -8.023 26.812 37.625 1 87.44 99 MET A O 1
ATOM 800 N N . LEU A 1 100 ? -7.84 27.734 35.656 1 88 100 LEU A N 1
ATOM 801 C CA . LEU A 1 100 ? -7.188 28.953 36.125 1 88 100 LEU A CA 1
ATOM 802 C C . LEU A 1 100 ? -8.133 30.141 36.062 1 88 100 LEU A C 1
ATOM 804 O O . LEU A 1 100 ? -7.953 31.125 36.812 1 88 100 LEU A O 1
ATOM 808 N N . TYR A 1 101 ? -9.008 30.094 35.188 1 89 101 TYR A N 1
ATOM 809 C CA . TYR A 1 101 ? -10.023 31.125 35.031 1 89 101 TYR A CA 1
ATOM 810 C C . TYR A 1 101 ? -11.273 30.578 34.375 1 89 101 TYR A C 1
ATOM 812 O O . TYR A 1 101 ? -11.18 29.734 33.469 1 89 101 TYR A O 1
ATOM 820 N N . HIS A 1 102 ? -12.344 30.906 34.875 1 89.94 102 HIS A N 1
ATOM 821 C CA . HIS A 1 102 ? -13.617 30.641 34.219 1 89.94 102 HIS A CA 1
ATOM 822 C C . HIS A 1 102 ? -14.617 31.766 34.469 1 89.94 102 HIS A C 1
ATOM 824 O O . HIS A 1 102 ? -14.867 32.125 35.625 1 89.94 102 HIS A O 1
ATOM 830 N N . GLY A 1 103 ? -15.102 32.344 33.406 1 88.94 103 GLY A N 1
ATOM 831 C CA . GLY A 1 103 ? -16.062 33.438 33.562 1 88.94 103 GLY A CA 1
ATOM 832 C C . GLY A 1 103 ? -16.359 34.125 32.25 1 88.94 103 GLY A C 1
ATOM 833 O O . GLY A 1 103 ? -16.047 33.625 31.172 1 88.94 103 GLY A O 1
ATOM 834 N N . LYS A 1 104 ? -17.031 35.219 32.375 1 91.94 104 LYS A N 1
ATOM 835 C CA . LYS A 1 104 ? -17.344 36.031 31.188 1 91.94 104 LYS A CA 1
ATOM 836 C C . LYS A 1 104 ? -16.094 36.656 30.594 1 91.94 104 LYS A C 1
ATOM 838 O O . LYS A 1 104 ? -15.195 37.062 31.344 1 91.94 104 LYS A O 1
ATOM 843 N N . ARG A 1 105 ? -16.016 36.688 29.312 1 90.75 105 ARG A N 1
ATOM 844 C CA . ARG A 1 105 ? -14.867 37.281 28.609 1 90.75 105 ARG A CA 1
ATOM 845 C C . ARG A 1 105 ? -14.602 38.688 29.078 1 90.75 105 ARG A C 1
ATOM 847 O O . ARG A 1 105 ? -13.445 39.094 29.266 1 90.75 105 ARG A O 1
ATOM 854 N N . ARG A 1 106 ? -15.641 39.469 29.328 1 89.31 106 ARG A N 1
ATOM 855 C CA . ARG A 1 106 ? -15.516 40.875 29.688 1 89.31 106 ARG A CA 1
ATOM 856 C C . ARG A 1 106 ? -14.867 41.031 31.062 1 89.31 106 ARG A C 1
ATOM 858 O O . ARG A 1 106 ? -14.219 42.031 31.344 1 89.31 106 ARG A O 1
ATOM 865 N N . ASP A 1 107 ? -15.016 40 31.844 1 91 107 ASP A N 1
ATOM 866 C CA . ASP A 1 107 ? -14.516 40.062 33.219 1 91 107 ASP A CA 1
ATOM 867 C C . ASP A 1 107 ? -13.102 39.5 33.312 1 91 107 ASP A C 1
ATOM 869 O O . ASP A 1 107 ? -12.477 39.562 34.375 1 91 107 ASP A O 1
ATOM 873 N N . MET A 1 108 ? -12.609 39 32.219 1 90.12 108 MET A N 1
ATOM 874 C CA . MET A 1 108 ? -11.312 38.344 32.25 1 90.12 108 MET A CA 1
ATOM 875 C C . MET A 1 108 ? -10.188 39.344 32.469 1 90.12 108 MET A C 1
ATOM 877 O O . MET A 1 108 ? -9.328 39.156 33.344 1 90.12 108 MET A O 1
ATOM 881 N N . LEU A 1 109 ? -10.156 40.438 31.703 1 89.38 109 LEU A N 1
ATOM 882 C CA . LEU A 1 109 ? -9.086 41.406 31.766 1 89.38 109 LEU A CA 1
ATOM 883 C C . LEU A 1 109 ? -9.062 42.094 33.125 1 89.38 109 LEU A C 1
ATOM 885 O O . LEU A 1 109 ? -8 42.219 33.75 1 89.38 109 LEU A O 1
ATOM 889 N N . PRO A 1 110 ? -10.258 42.531 33.625 1 90.56 110 PRO A N 1
ATOM 890 C CA . PRO A 1 110 ? -10.266 43.125 34.969 1 90.56 110 PRO A CA 1
ATOM 891 C C . PRO A 1 110 ? -9.82 42.125 36.031 1 90.56 110 PRO A C 1
ATOM 893 O O . PRO A 1 110 ? -9.18 42.531 37 1 90.56 110 PRO A O 1
ATOM 896 N N . TYR A 1 111 ? -10.211 40.969 35.906 1 90.25 111 TYR A N 1
ATOM 897 C CA . TYR A 1 111 ? -9.82 39.938 36.875 1 90.25 111 TYR A CA 1
ATOM 898 C C . TYR A 1 111 ? -8.305 39.812 36.938 1 90.25 111 TYR A C 1
ATOM 900 O O . TYR A 1 111 ? -7.727 39.844 38.031 1 90.25 111 TYR A O 1
ATOM 908 N N . PHE A 1 112 ? -7.652 39.688 35.875 1 91.12 112 PHE A N 1
ATOM 909 C CA . PHE A 1 112 ? -6.207 39.5 35.844 1 91.12 112 PHE A CA 1
ATOM 910 C C . PHE A 1 112 ? -5.492 40.781 36.25 1 91.12 112 PHE A C 1
ATOM 912 O O . PHE A 1 112 ? -4.402 40.75 36.844 1 91.12 112 PHE A O 1
ATOM 919 N N . ALA A 1 113 ? -6.074 41.875 35.812 1 90.06 113 ALA A N 1
ATOM 920 C CA . ALA A 1 113 ? -5.52 43.125 36.281 1 90.06 113 ALA A CA 1
ATOM 921 C C . ALA A 1 113 ? -5.562 43.219 37.812 1 90.06 113 ALA A C 1
ATOM 923 O O . ALA A 1 113 ? -4.633 43.719 38.438 1 90.06 113 ALA A O 1
ATOM 924 N N . TYR A 1 114 ? -6.633 42.719 38.375 1 89.75 114 TYR A N 1
ATOM 925 C CA . TYR A 1 114 ? -6.832 42.719 39.844 1 89.75 114 TYR A CA 1
ATOM 926 C C . TYR A 1 114 ? -5.777 41.875 40.531 1 89.75 114 TYR A C 1
ATOM 928 O O . TYR A 1 114 ? -5.32 42.219 41.625 1 89.75 114 TYR A O 1
ATOM 936 N N . ILE A 1 115 ? -5.344 40.812 39.969 1 89.06 115 ILE A N 1
ATOM 937 C CA . ILE A 1 115 ? -4.344 39.938 40.594 1 89.06 115 ILE A CA 1
ATOM 938 C C . ILE A 1 115 ? -2.947 40.375 40.156 1 89.06 115 ILE A C 1
ATOM 940 O O . ILE A 1 115 ? -2 39.594 40.188 1 89.06 115 ILE A O 1
ATOM 944 N N . ASP A 1 116 ? -2.732 41.5 39.562 1 88.56 116 ASP A N 1
ATOM 945 C CA . ASP A 1 116 ? -1.477 42.188 39.25 1 88.56 116 ASP A CA 1
ATOM 946 C C . ASP A 1 116 ? -0.833 41.594 38 1 88.56 116 ASP A C 1
ATOM 948 O O . ASP A 1 116 ? 0.39 41.438 37.938 1 88.56 116 ASP A O 1
ATOM 952 N N . LEU A 1 117 ? -1.673 41.094 37.156 1 89.75 117 LEU A N 1
ATOM 953 C CA . LEU A 1 117 ? -1.202 40.594 35.844 1 89.75 117 LEU A CA 1
ATOM 954 C C . LEU A 1 117 ? -1.96 41.281 34.719 1 89.75 117 LEU A C 1
ATOM 956 O O . LEU A 1 117 ? -2.641 40.594 33.938 1 89.75 117 LEU A O 1
ATOM 960 N N . PRO A 1 118 ? -1.742 42.562 34.594 1 88.56 118 PRO A N 1
ATOM 961 C CA . PRO A 1 118 ? -2.443 43.219 33.5 1 88.56 118 PRO A CA 1
ATOM 962 C C . PRO A 1 118 ? -1.85 42.906 32.125 1 88.56 118 PRO A C 1
ATOM 964 O O . PRO A 1 118 ? -0.651 42.656 32.031 1 88.56 118 PRO A O 1
ATOM 967 N N . CYS A 1 119 ? -2.678 42.844 31.141 1 86.69 119 CYS A N 1
ATOM 968 C CA . CYS A 1 119 ? -2.23 42.594 29.766 1 86.69 119 CYS A CA 1
ATOM 969 C C . CYS A 1 119 ? -1.444 43.781 29.234 1 86.69 119 CYS A C 1
ATOM 971 O O . CYS A 1 119 ? -1.919 44.906 29.281 1 86.69 119 CYS A O 1
ATOM 973 N N . PRO A 1 120 ? -0.236 43.562 28.812 1 81.81 120 PRO A N 1
ATOM 974 C CA . PRO A 1 120 ? 0.561 44.656 28.266 1 81.81 120 PRO A CA 1
ATOM 975 C C . PRO A 1 120 ? -0.057 45.25 27 1 81.81 120 PRO A C 1
ATOM 977 O O . PRO A 1 120 ? -0.892 44.625 26.359 1 81.81 120 PRO A O 1
ATOM 980 N N . ALA A 1 121 ? 0.402 46.469 26.656 1 76.19 121 ALA A N 1
ATOM 981 C CA . ALA A 1 121 ? -0.101 47.156 25.469 1 76.19 121 ALA A CA 1
ATOM 982 C C . ALA A 1 121 ? 0.321 46.438 24.188 1 76.19 121 ALA A C 1
ATOM 984 O O . ALA A 1 121 ? 1.438 45.906 24.109 1 76.19 121 ALA A O 1
ATOM 985 N N . TYR A 1 122 ? -0.573 46.281 23.266 1 73.94 122 TYR A N 1
ATOM 986 C CA . TYR A 1 122 ? -0.34 45.781 21.922 1 73.94 122 TYR A CA 1
ATOM 987 C C . TYR A 1 122 ? -0.272 44.25 21.922 1 73.94 122 TYR A C 1
ATOM 989 O O . TYR A 1 122 ? 0.103 43.625 20.922 1 73.94 122 TYR A O 1
ATOM 997 N N . LYS A 1 123 ? -0.462 43.719 23.109 1 77.5 123 LYS A N 1
ATOM 998 C CA . LYS A 1 123 ? -0.508 42.25 23.141 1 77.5 123 LYS A CA 1
ATOM 999 C C . LYS A 1 123 ? -1.949 41.75 23.141 1 77.5 123 LYS A C 1
ATOM 1001 O O . LYS A 1 123 ? -2.82 42.344 23.781 1 77.5 123 LYS A O 1
ATOM 1006 N N . ASN A 1 124 ? -2.098 40.781 22.391 1 80.25 124 ASN A N 1
ATOM 1007 C CA . ASN A 1 124 ? -3.381 40.062 22.422 1 80.25 124 ASN A CA 1
ATOM 1008 C C . ASN A 1 124 ? -3.596 39.344 23.75 1 80.25 124 ASN A C 1
ATOM 1010 O O . ASN A 1 124 ? -2.756 38.562 24.172 1 80.25 124 ASN A O 1
ATOM 1014 N N . PRO A 1 125 ? -4.633 39.75 24.453 1 81.94 125 PRO A N 1
ATOM 1015 C CA . PRO A 1 125 ? -4.883 39.156 25.766 1 81.94 125 PRO A CA 1
ATOM 1016 C C . PRO A 1 125 ? -4.867 37.625 25.734 1 81.94 125 PRO A C 1
ATOM 1018 O O . PRO A 1 125 ? -4.359 37 26.656 1 81.94 125 PRO A O 1
ATOM 1021 N N . SER A 1 126 ? -5.402 37.094 24.688 1 82.5 126 SER A N 1
ATOM 1022 C CA . SER A 1 126 ? -5.438 35.625 24.594 1 82.5 126 SER A CA 1
ATOM 1023 C C . SER A 1 126 ? -4.031 35.062 24.531 1 82.5 126 SER A C 1
ATOM 1025 O O . SER A 1 126 ? -3.75 34.031 25.156 1 82.5 126 SER A O 1
ATOM 1027 N N . ASP A 1 127 ? -3.211 35.656 23.766 1 78.25 127 ASP A N 1
ATOM 1028 C CA . ASP A 1 127 ? -1.831 35.188 23.625 1 78.25 127 ASP A CA 1
ATOM 1029 C C . ASP A 1 127 ? -1.08 35.344 24.953 1 78.25 127 ASP A C 1
ATOM 1031 O O . ASP A 1 127 ? -0.339 34.438 25.344 1 78.25 127 ASP A O 1
ATOM 1035 N N . TYR A 1 128 ? -1.301 36.438 25.531 1 80.81 128 TYR A N 1
ATOM 1036 C CA . TYR A 1 128 ? -0.567 36.75 26.75 1 80.81 128 TYR A CA 1
ATOM 1037 C C . TYR A 1 128 ? -0.937 35.781 27.875 1 80.81 128 TYR A C 1
ATOM 1039 O O . TYR A 1 128 ? -0.059 35.25 28.531 1 80.81 128 TYR A O 1
ATOM 1047 N N . TYR A 1 129 ? -2.15 35.656 28.078 1 85.19 129 TYR A N 1
ATOM 1048 C CA . TYR A 1 129 ? -2.592 34.844 29.203 1 85.19 129 TYR A CA 1
ATOM 1049 C C . TYR A 1 129 ? -2.369 33.375 28.938 1 85.19 129 TYR A C 1
ATOM 1051 O O . TYR A 1 129 ? -2.141 32.594 29.875 1 85.19 129 TYR A O 1
ATOM 1059 N N . LEU A 1 130 ? -2.434 32.969 27.719 1 82.81 130 LEU A N 1
ATOM 1060 C CA . LEU A 1 130 ? -2.09 31.594 27.375 1 82.81 130 LEU A CA 1
ATOM 1061 C C . LEU A 1 130 ? -0.611 31.312 27.641 1 82.81 130 LEU A C 1
ATOM 1063 O O . LEU A 1 130 ? -0.242 30.219 28.078 1 82.81 130 LEU A O 1
ATOM 1067 N N . ASP A 1 131 ? 0.2 32.25 27.266 1 77.62 131 ASP A N 1
ATOM 1068 C CA . ASP A 1 131 ? 1.635 32.125 27.5 1 77.62 131 ASP A CA 1
ATOM 1069 C C . ASP A 1 131 ? 1.934 32 29 1 77.62 131 ASP A C 1
ATOM 1071 O O . ASP A 1 131 ? 2.857 31.281 29.391 1 77.62 131 ASP A O 1
ATOM 1075 N N . LEU A 1 132 ? 1.151 32.719 29.703 1 80.38 132 LEU A N 1
ATOM 1076 C CA . LEU A 1 132 ? 1.337 32.719 31.141 1 80.38 132 LEU A CA 1
ATOM 1077 C C . LEU A 1 132 ? 1.021 31.359 31.75 1 80.38 132 LEU A C 1
ATOM 1079 O O . LEU A 1 132 ? 1.601 30.969 32.75 1 80.38 132 LEU A O 1
ATOM 1083 N N . VAL A 1 133 ? 0.125 30.594 31.094 1 83.44 133 VAL A N 1
ATOM 1084 C CA . VAL A 1 133 ? -0.357 29.359 31.703 1 83.44 133 VAL A CA 1
ATOM 1085 C C . VAL A 1 133 ? 0.283 28.156 31.016 1 83.44 133 VAL A C 1
ATOM 1087 O O . VAL A 1 133 ? -0.027 27.016 31.328 1 83.44 133 VAL A O 1
ATOM 1090 N N . THR A 1 134 ? 1.087 28.344 30.047 1 80.69 134 THR A N 1
ATOM 1091 C CA . THR A 1 134 ? 1.739 27.25 29.344 1 80.69 134 THR A CA 1
ATOM 1092 C C . THR A 1 134 ? 3.047 26.859 30.031 1 80.69 134 THR A C 1
ATOM 1094 O O . THR A 1 134 ? 3.799 27.734 30.469 1 80.69 134 THR A O 1
ATOM 1097 N N . LEU A 1 135 ? 3.215 25.531 30.109 1 80.56 135 LEU A N 1
ATOM 1098 C CA . LEU A 1 135 ? 4.441 25.016 30.703 1 80.56 135 LEU A CA 1
ATOM 1099 C C . LEU A 1 135 ? 5.605 25.109 29.719 1 80.56 135 LEU A C 1
ATOM 1101 O O . LEU A 1 135 ? 5.461 24.766 28.531 1 80.56 135 LEU A O 1
ATOM 1105 N N . ASP A 1 136 ? 6.648 25.703 30.172 1 75.12 136 ASP A N 1
ATOM 1106 C CA . ASP A 1 136 ? 7.859 25.828 29.375 1 75.12 136 ASP A CA 1
ATOM 1107 C C . ASP A 1 136 ? 8.766 24.609 29.562 1 75.12 136 ASP A C 1
ATOM 1109 O O . ASP A 1 136 ? 9.422 24.469 30.594 1 75.12 136 ASP A O 1
ATOM 1113 N N . ASN A 1 137 ? 8.781 23.766 28.516 1 71.62 137 ASN A N 1
ATOM 1114 C CA . ASN A 1 137 ? 9.547 22.531 28.625 1 71.62 137 ASN A CA 1
ATOM 1115 C C . ASN A 1 137 ? 10.906 22.656 27.953 1 71.62 137 ASN A C 1
ATOM 1117 O O . ASN A 1 137 ? 11.508 21.641 27.562 1 71.62 137 ASN A O 1
ATOM 1121 N N . LEU A 1 138 ? 11.375 23.812 27.734 1 67.38 138 LEU A N 1
ATOM 1122 C CA . LEU A 1 138 ? 12.648 24.031 27.047 1 67.38 138 LEU A CA 1
ATOM 1123 C C . LEU A 1 138 ? 13.82 23.688 27.969 1 67.38 138 LEU A C 1
ATOM 1125 O O . LEU A 1 138 ? 14.82 23.125 27.516 1 67.38 138 LEU A O 1
ATOM 1129 N N . SER A 1 139 ? 13.719 24.109 29.344 1 71.62 139 SER A N 1
ATOM 1130 C CA . SER A 1 139 ? 14.734 23.812 30.359 1 71.62 139 SER A CA 1
ATOM 1131 C C . SER A 1 139 ? 14.086 23.406 31.672 1 71.62 139 SER A C 1
ATOM 1133 O O . SER A 1 139 ? 12.914 23.688 31.922 1 71.62 139 SER A O 1
ATOM 1135 N N . PRO A 1 140 ? 14.758 22.578 32.344 1 79.56 140 PRO A N 1
ATOM 1136 C CA . PRO A 1 140 ? 14.211 22.188 33.625 1 79.56 140 PRO A CA 1
ATOM 1137 C C . PRO A 1 140 ? 13.898 23.391 34.531 1 79.56 140 PRO A C 1
ATOM 1139 O O . PRO A 1 140 ? 12.906 23.375 35.25 1 79.56 140 PRO A O 1
ATOM 1142 N N . GLU A 1 141 ? 14.781 24.359 34.438 1 82.38 141 GLU A N 1
ATOM 1143 C CA . GLU A 1 141 ? 14.562 25.562 35.25 1 82.38 141 GLU A CA 1
ATOM 1144 C C . GLU A 1 141 ? 13.312 26.312 34.812 1 82.38 141 GLU A C 1
ATOM 1146 O O . GLU A 1 141 ? 12.516 26.75 35.625 1 82.38 141 GLU A O 1
ATOM 1151 N N . ALA A 1 142 ? 13.172 26.391 33.531 1 79.25 142 ALA A N 1
ATOM 1152 C CA . ALA A 1 142 ? 12 27.078 32.969 1 79.25 142 ALA A CA 1
ATOM 1153 C C . ALA A 1 142 ? 10.719 26.312 33.281 1 79.25 142 ALA A C 1
ATOM 1155 O O . ALA A 1 142 ? 9.672 26.922 33.531 1 79.25 142 ALA A O 1
ATOM 1156 N N . MET A 1 143 ? 10.883 25.031 33.406 1 85.25 143 MET A N 1
ATOM 1157 C CA . MET A 1 143 ? 9.734 24.188 33.719 1 85.25 143 MET A CA 1
ATOM 1158 C C . MET A 1 143 ? 9.297 24.375 35.156 1 85.25 143 MET A C 1
ATOM 1160 O O . MET A 1 143 ? 8.102 24.469 35.438 1 85.25 143 MET A O 1
ATOM 1164 N N . LEU A 1 144 ? 10.266 24.438 36 1 87.75 144 LEU A N 1
ATOM 1165 C CA . LEU A 1 144 ? 9.961 24.625 37.406 1 87.75 144 LEU A CA 1
ATOM 1166 C C . LEU A 1 144 ? 9.328 26 37.656 1 87.75 144 LEU A C 1
ATOM 1168 O O . LEU A 1 144 ? 8.359 26.109 38.406 1 87.75 144 LEU A O 1
ATOM 1172 N N . GLU A 1 145 ? 9.891 27.016 37.031 1 87.38 145 GLU A N 1
ATOM 1173 C CA . GLU A 1 145 ? 9.367 28.359 37.188 1 87.38 145 GLU A CA 1
ATOM 1174 C C . GLU A 1 145 ? 7.93 28.469 36.656 1 87.38 145 GLU A C 1
ATOM 1176 O O . GLU A 1 145 ? 7.074 29.078 37.312 1 87.38 145 GLU A O 1
ATOM 1181 N N . SER A 1 146 ? 7.742 27.938 35.531 1 87.25 146 SER A N 1
ATOM 1182 C CA . SER A 1 146 ? 6.41 27.984 34.938 1 87.25 146 SER A CA 1
ATOM 1183 C C . SER A 1 146 ? 5.414 27.172 35.75 1 87.25 146 SER A C 1
ATOM 1185 O O . SER A 1 146 ? 4.258 27.562 35.906 1 87.25 146 SER A O 1
ATOM 1187 N N . SER A 1 147 ? 5.824 26.062 36.281 1 89.12 147 SER A N 1
ATOM 1188 C CA . SER A 1 147 ? 4.949 25.219 37.094 1 89.12 147 SER A CA 1
ATOM 1189 C C . SER A 1 147 ? 4.531 25.938 38.375 1 89.12 147 SER A C 1
ATOM 1191 O O . SER A 1 147 ? 3.375 25.859 38.781 1 89.12 147 SER A O 1
ATOM 1193 N N . GLN A 1 148 ? 5.465 26.656 39.031 1 90.31 148 GLN A N 1
ATOM 1194 C CA . GLN A 1 148 ? 5.172 27.391 40.25 1 90.31 148 GLN A CA 1
ATOM 1195 C C . GLN A 1 148 ? 4.207 28.547 39.969 1 90.31 148 GLN A C 1
ATOM 1197 O O . GLN A 1 148 ? 3.307 28.812 40.75 1 90.31 148 GLN A O 1
ATOM 1202 N N . ARG A 1 149 ? 4.441 29.188 38.844 1 88.56 149 ARG A N 1
ATOM 1203 C CA . ARG A 1 149 ? 3.551 30.281 38.469 1 88.56 149 ARG A CA 1
ATOM 1204 C C . ARG A 1 149 ? 2.125 29.766 38.25 1 88.56 149 ARG A C 1
ATOM 1206 O O . ARG A 1 149 ? 1.17 30.391 38.719 1 88.56 149 ARG A O 1
ATOM 1213 N N . ILE A 1 150 ? 1.966 28.688 37.625 1 89.88 150 ILE A N 1
ATOM 1214 C CA . ILE A 1 150 ? 0.659 28.109 37.344 1 89.88 150 ILE A CA 1
ATOM 1215 C C . ILE A 1 150 ? -0.011 27.672 38.625 1 89.88 150 ILE A C 1
ATOM 1217 O O . ILE A 1 150 ? -1.214 27.875 38.812 1 89.88 150 ILE A O 1
ATOM 1221 N N . GLU A 1 151 ? 0.773 27.109 39.531 1 90.25 151 GLU A N 1
ATOM 1222 C CA . GLU A 1 151 ? 0.239 26.688 40.812 1 90.25 151 GLU A CA 1
ATOM 1223 C C . GLU A 1 151 ? -0.27 27.875 41.625 1 90.25 151 GLU A C 1
ATOM 1225 O O . GLU A 1 151 ? -1.311 27.797 42.281 1 90.25 151 GLU A O 1
ATOM 1230 N N . ASN A 1 152 ? 0.464 28.922 41.625 1 89.94 152 ASN A N 1
ATOM 1231 C CA . ASN A 1 152 ? 0.057 30.125 42.312 1 89.94 152 ASN A CA 1
ATOM 1232 C C . ASN A 1 152 ? -1.245 30.688 41.75 1 89.94 152 ASN A C 1
ATOM 1234 O O . ASN A 1 152 ? -2.117 31.125 42.5 1 89.94 152 ASN A O 1
ATOM 1238 N N . LEU A 1 153 ? -1.333 30.688 40.469 1 90.25 153 LEU A N 1
ATOM 1239 C CA . LEU A 1 153 ? -2.531 31.203 39.812 1 90.25 153 LEU A CA 1
ATOM 1240 C C . LEU A 1 153 ? -3.74 30.328 40.125 1 90.25 153 LEU A C 1
ATOM 1242 O O . LEU A 1 153 ? -4.855 30.844 40.281 1 90.25 153 LEU A O 1
ATOM 1246 N N . MET A 1 154 ? -3.52 29.078 40.219 1 88.94 154 MET A N 1
ATOM 1247 C CA . MET A 1 154 ? -4.586 28.141 40.562 1 88.94 154 MET A CA 1
ATOM 1248 C C . MET A 1 154 ? -5.098 28.375 41.969 1 88.94 154 MET A C 1
ATOM 1250 O O . MET A 1 154 ? -6.301 28.297 42.219 1 88.94 154 MET A O 1
ATOM 1254 N N . GLU A 1 155 ? -4.203 28.578 42.844 1 88.88 155 GLU A N 1
ATOM 1255 C CA . GLU A 1 155 ? -4.578 28.812 44.25 1 88.88 155 GLU A CA 1
ATOM 1256 C C . GLU A 1 155 ? -5.379 30.109 44.375 1 88.88 155 GLU A C 1
ATOM 1258 O O . GLU A 1 155 ? -6.344 30.156 45.156 1 88.88 155 GLU A O 1
ATOM 1263 N N . ILE A 1 156 ? -4.961 31.078 43.625 1 88.88 156 ILE A N 1
ATOM 1264 C CA . ILE A 1 156 ? -5.664 32.344 43.656 1 88.88 156 ILE A CA 1
ATOM 1265 C C . ILE A 1 156 ? -7.09 32.156 43.156 1 88.88 156 ILE A C 1
ATOM 1267 O O . ILE A 1 156 ? -8.039 32.719 43.719 1 88.88 156 ILE A O 1
ATOM 1271 N N . PHE A 1 157 ? -7.238 31.453 42.125 1 89.38 157 PHE A N 1
ATOM 1272 C CA . PHE A 1 157 ? -8.547 31.234 41.5 1 89.38 157 PHE A CA 1
ATOM 1273 C C . PHE A 1 157 ? -9.43 30.391 42.438 1 89.38 157 PHE A C 1
ATOM 1275 O O . PHE A 1 157 ? -10.625 30.641 42.562 1 89.38 157 PHE A O 1
ATOM 1282 N N . ARG A 1 158 ? -8.914 29.391 42.969 1 86.06 158 ARG A N 1
ATOM 1283 C CA . ARG A 1 158 ? -9.656 28.5 43.875 1 86.06 158 ARG A CA 1
ATOM 1284 C C . ARG A 1 158 ? -10.219 29.281 45.062 1 86.06 158 ARG A C 1
ATOM 1286 O O . ARG A 1 158 ? -11.344 29.031 45.5 1 86.06 158 ARG A O 1
ATOM 1293 N N . ARG A 1 159 ? -9.5 30.156 45.5 1 83.44 159 ARG A N 1
ATOM 1294 C CA . ARG A 1 159 ? -9.906 30.953 46.656 1 83.44 159 ARG A CA 1
ATOM 1295 C C . ARG A 1 159 ? -11.008 31.938 46.281 1 83.44 159 ARG A C 1
ATOM 1297 O O . ARG A 1 159 ? -11.867 32.25 47.125 1 83.44 159 ARG A O 1
ATOM 1304 N N . ARG A 1 160 ? -10.945 32.281 45.062 1 80.25 160 ARG A N 1
ATOM 1305 C CA . ARG A 1 160 ? -11.867 33.344 44.656 1 80.25 160 ARG A CA 1
ATOM 1306 C C . ARG A 1 160 ? -13.102 32.75 43.969 1 80.25 160 ARG A C 1
ATOM 1308 O O . ARG A 1 160 ? -14.109 33.438 43.812 1 80.25 160 ARG A O 1
ATOM 1315 N N . GLN A 1 161 ? -13.031 31.625 43.469 1 73.69 161 GLN A N 1
ATOM 1316 C CA . GLN A 1 161 ? -14.164 31.031 42.75 1 73.69 161 GLN A CA 1
ATOM 1317 C C . GLN A 1 161 ? -15.367 30.875 43.688 1 73.69 161 GLN A C 1
ATOM 1319 O O . GLN A 1 161 ? -15.242 30.359 44.781 1 73.69 161 GLN A O 1
ATOM 1324 N N . GLU A 1 162 ? -16.328 31.859 43.375 1 62.66 162 GLU A N 1
ATOM 1325 C CA . GLU A 1 162 ? -17.594 31.703 44.094 1 62.66 162 GLU A CA 1
ATOM 1326 C C . GLU A 1 162 ? -18.219 30.328 43.781 1 62.66 162 GLU A C 1
ATOM 1328 O O . GLU A 1 162 ? -18.047 29.781 42.719 1 62.66 162 GLU A O 1
ATOM 1333 N N . ALA A 1 163 ? -18.641 29.562 44.75 1 58.62 163 ALA A N 1
ATOM 1334 C CA . ALA A 1 163 ? -19.344 28.297 44.625 1 58.62 163 ALA A CA 1
ATOM 1335 C C . ALA A 1 163 ? -20.375 28.344 43.5 1 58.62 163 ALA A C 1
ATOM 1337 O O . ALA A 1 163 ? -21.094 29.344 43.375 1 58.62 163 ALA A O 1
ATOM 1338 N N . LEU A 1 164 ? -20 27.688 42.344 1 58.22 164 LEU A N 1
ATOM 1339 C CA . LEU A 1 164 ? -20.984 27.594 41.281 1 58.22 164 LEU A CA 1
ATOM 1340 C C . LEU A 1 164 ? -22.406 27.484 41.812 1 58.22 164 LEU A C 1
ATOM 1342 O O . LEU A 1 164 ? -22.641 26.781 42.812 1 58.22 164 LEU A O 1
ATOM 1346 N N . SER A 1 165 ? -23.188 28.484 41.594 1 58.12 165 SER A N 1
ATOM 1347 C CA . SER A 1 165 ? -24.594 28.391 42 1 58.12 165 SER A CA 1
ATOM 1348 C C . SER A 1 165 ? -25.172 27.016 41.656 1 58.12 165 SER A C 1
ATOM 1350 O O . SER A 1 165 ? -24.75 26.375 40.688 1 58.12 165 SER A O 1
ATOM 1352 N N . ASP A 1 166 ? -25.703 26.344 42.531 1 57.97 166 ASP A N 1
ATOM 1353 C CA . ASP A 1 166 ? -26.406 25.078 42.312 1 57.97 166 ASP A CA 1
ATOM 1354 C C . ASP A 1 166 ? -27.203 25.109 41.031 1 57.97 166 ASP A C 1
ATOM 1356 O O . ASP A 1 166 ? -28.031 26 40.812 1 57.97 166 ASP A O 1
ATOM 1360 N N . PRO A 1 167 ? -26.641 24.469 40.062 1 60.72 167 PRO A N 1
ATOM 1361 C CA . PRO A 1 167 ? -27.438 24.469 38.812 1 60.72 167 PRO A CA 1
ATOM 1362 C C . PRO A 1 167 ? -28.875 24.047 39.031 1 60.72 167 PRO A C 1
ATOM 1364 O O . PRO A 1 167 ? -29.156 23.266 39.969 1 60.72 167 PRO A O 1
ATOM 1367 N N . GLY A 1 168 ? -29.812 24.844 39.219 1 63.06 168 GLY A N 1
ATOM 1368 C CA . GLY A 1 168 ? -31.219 24.469 39.312 1 63.06 168 GLY A CA 1
ATOM 1369 C C . GLY A 1 168 ? -31.484 23.031 38.969 1 63.06 168 GLY A C 1
ATOM 1370 O O . GLY A 1 168 ? -30.562 22.281 38.656 1 63.06 168 GLY A O 1
ATOM 1371 N N . PRO A 1 169 ? -32.656 22.484 39.094 1 64.19 169 PRO A N 1
ATOM 1372 C CA . PRO A 1 169 ? -33 21.109 38.75 1 64.19 169 PRO A CA 1
ATOM 1373 C C . PRO A 1 169 ? -32.688 20.75 37.312 1 64.19 169 PRO A C 1
ATOM 1375 O O . PRO A 1 169 ? -32.781 21.609 36.406 1 64.19 169 PRO A O 1
ATOM 1378 N N . PRO A 1 170 ? -32 19.703 37.062 1 62.09 170 PRO A N 1
ATOM 1379 C CA . PRO A 1 170 ? -31.641 19.297 35.688 1 62.09 170 PRO A CA 1
ATOM 1380 C C . PRO A 1 170 ? -32.844 19.328 34.75 1 62.09 170 PRO A C 1
ATOM 1382 O O . PRO A 1 170 ? -33.938 18.922 35.125 1 62.09 170 PRO A O 1
ATOM 1385 N N . ALA A 1 171 ? -32.844 20.172 33.875 1 64.88 171 ALA A N 1
ATOM 1386 C CA . ALA A 1 171 ? -33.875 20.156 32.844 1 64.88 171 ALA A CA 1
ATOM 1387 C C . ALA A 1 171 ? -34.031 18.781 32.219 1 64.88 171 ALA A C 1
ATOM 1389 O O . ALA A 1 171 ? -33.188 17.906 32.438 1 64.88 171 ALA A O 1
ATOM 1390 N N . MET A 1 172 ? -35.281 18.453 31.719 1 64.75 172 MET A N 1
ATOM 1391 C CA . MET A 1 172 ? -35.562 17.188 31.062 1 64.75 172 MET A CA 1
ATOM 1392 C C . MET A 1 172 ? -34.531 16.906 29.969 1 64.75 172 MET A C 1
ATOM 1394 O O . MET A 1 172 ? -34.219 17.766 29.156 1 64.75 172 MET A O 1
ATOM 1398 N N . PRO A 1 173 ? -33.812 15.875 30.172 1 62.34 173 PRO A N 1
ATOM 1399 C CA . PRO A 1 173 ? -32.844 15.531 29.125 1 62.34 173 PRO A CA 1
ATOM 1400 C C . PRO A 1 173 ? -33.469 15.453 27.734 1 62.34 173 PRO A C 1
ATOM 1402 O O . PRO A 1 173 ? -34.656 15.133 27.609 1 62.34 173 PRO A O 1
ATOM 1405 N N . PRO A 1 174 ? -32.875 16.031 26.828 1 63.31 174 PRO A N 1
ATOM 1406 C CA . PRO A 1 174 ? -33.438 15.922 25.469 1 63.31 174 PRO A CA 1
ATOM 1407 C C . PRO A 1 174 ? -33.781 14.484 25.078 1 63.31 174 PRO A C 1
ATOM 1409 O O . PRO A 1 174 ? -33.219 13.539 25.641 1 63.31 174 PRO A O 1
ATOM 1412 N N . PRO A 1 175 ? -34.844 14.375 24.312 1 62.16 175 PRO A N 1
ATOM 1413 C CA . PRO A 1 175 ? -35.25 13.031 23.891 1 62.16 175 PRO A CA 1
ATOM 1414 C C . PRO A 1 175 ? -34.094 12.25 23.266 1 62.16 175 PRO A C 1
ATOM 1416 O O . PRO A 1 175 ? -33.188 12.836 22.656 1 62.16 175 PRO A O 1
ATOM 1419 N N . THR A 1 176 ? -33.906 11.055 23.703 1 61.09 176 THR A N 1
ATOM 1420 C CA . THR A 1 176 ? -32.875 10.18 23.203 1 61.09 176 THR A CA 1
ATOM 1421 C C . THR A 1 176 ? -33 9.992 21.688 1 61.09 176 THR A C 1
ATOM 1423 O O . THR A 1 176 ? -34.125 9.859 21.172 1 61.09 176 THR A O 1
ATOM 1426 N N . VAL A 1 177 ? -32.156 10.414 20.906 1 61.81 177 VAL A N 1
ATOM 1427 C CA . VAL A 1 177 ? -32.125 10.203 19.469 1 61.81 177 VAL A CA 1
ATOM 1428 C C . VAL A 1 177 ? -32.25 8.711 19.156 1 61.81 177 VAL A C 1
ATOM 1430 O O . VAL A 1 177 ? -31.5 7.895 19.688 1 61.81 177 VAL A O 1
ATOM 1433 N N . LYS A 1 178 ? -33.5 8.289 18.766 1 64.12 178 LYS A N 1
ATOM 1434 C CA . LYS A 1 178 ? -33.719 6.887 18.422 1 64.12 178 LYS A CA 1
ATOM 1435 C C . LYS A 1 178 ? -32.781 6.441 17.297 1 64.12 178 LYS A C 1
ATOM 1437 O O . LYS A 1 178 ? -32.625 7.145 16.297 1 64.12 178 LYS A O 1
ATOM 1442 N N . ARG A 1 179 ? -32.031 5.41 17.656 1 72.69 179 ARG A N 1
ATOM 1443 C CA . ARG A 1 179 ? -31.156 4.816 16.656 1 72.69 179 ARG A CA 1
ATOM 1444 C C . ARG A 1 179 ? -31.969 3.998 15.648 1 72.69 179 ARG A C 1
ATOM 1446 O O . ARG A 1 179 ? -33 3.402 16 1 72.69 179 ARG A O 1
ATOM 1453 N N . ALA A 1 180 ? -31.703 4.086 14.305 1 79.31 180 ALA A N 1
ATOM 1454 C CA . ALA A 1 180 ? -32.344 3.354 13.227 1 79.31 180 ALA A CA 1
ATOM 1455 C C . ALA A 1 180 ? -32.188 1.846 13.406 1 79.31 180 ALA A C 1
ATOM 1457 O O . ALA A 1 180 ? -31.234 1.386 14.023 1 79.31 180 ALA A O 1
ATOM 1458 N N . ASN A 1 181 ? -33.188 1.045 12.992 1 88.56 181 ASN A N 1
ATOM 1459 C CA . ASN A 1 181 ? -33.156 -0.414 13.016 1 88.56 181 ASN A CA 1
ATOM 1460 C C . ASN A 1 181 ? -32.094 -0.972 12.102 1 88.56 181 ASN A C 1
ATOM 1462 O O . ASN A 1 181 ? -31.578 -0.265 11.227 1 88.56 181 ASN A O 1
ATOM 1466 N N . PHE A 1 182 ? -31.797 -2.211 12.344 1 90.62 182 PHE A N 1
ATOM 1467 C CA . PHE A 1 182 ? -30.734 -2.879 11.602 1 90.62 182 PHE A CA 1
ATOM 1468 C C . PHE A 1 182 ? -31.016 -2.889 10.109 1 90.62 182 PHE A C 1
ATOM 1470 O O . PHE A 1 182 ? -30.156 -2.543 9.297 1 90.62 182 PHE A O 1
ATOM 1477 N N . PHE A 1 183 ? -32.188 -3.23 9.664 1 92 183 PHE A N 1
ATOM 1478 C CA . PHE A 1 183 ? -32.562 -3.363 8.25 1 92 183 PHE A CA 1
ATOM 1479 C C . PHE A 1 183 ? -32.562 -2 7.57 1 92 183 PHE A C 1
ATOM 1481 O O . PHE A 1 183 ? -32.188 -1.879 6.402 1 92 183 PHE A O 1
ATOM 1488 N N . THR A 1 184 ? -32.906 -0.992 8.312 1 90.88 184 THR A N 1
ATOM 1489 C CA . THR A 1 184 ? -32.938 0.354 7.75 1 90.88 184 THR A CA 1
ATOM 1490 C C . THR A 1 184 ? -31.5 0.865 7.547 1 90.88 184 THR A C 1
ATOM 1492 O O . THR A 1 184 ? -31.219 1.573 6.578 1 90.88 184 THR A O 1
ATOM 1495 N N . GLN A 1 185 ? -30.719 0.42 8.438 1 92.19 185 GLN A N 1
ATOM 1496 C CA . GLN A 1 185 ? -29.312 0.801 8.297 1 92.19 185 GLN A CA 1
ATOM 1497 C C . GLN A 1 185 ? -28.688 0.174 7.051 1 92.19 185 GLN A C 1
ATOM 1499 O O . GLN A 1 185 ? -27.984 0.847 6.297 1 92.19 185 GLN A O 1
ATOM 1504 N N . VAL A 1 186 ? -29.016 -1.096 6.914 1 92 186 VAL A N 1
ATOM 1505 C CA . VAL A 1 186 ? -28.484 -1.819 5.77 1 92 186 VAL A CA 1
ATOM 1506 C C . VAL A 1 186 ? -29 -1.205 4.477 1 92 186 VAL A C 1
ATOM 1508 O O . VAL A 1 186 ? -28.25 -0.996 3.525 1 92 186 VAL A O 1
ATOM 1511 N N . LEU A 1 187 ? -30.234 -0.89 4.465 1 91.62 187 LEU A N 1
ATOM 1512 C CA . LEU A 1 187 ? -30.844 -0.303 3.271 1 91.62 187 LEU A CA 1
ATOM 1513 C C . LEU A 1 187 ? -30.266 1.08 2.996 1 91.62 187 LEU A C 1
ATOM 1515 O O . LEU A 1 187 ? -30.016 1.438 1.84 1 91.62 187 LEU A O 1
ATOM 1519 N N . ALA A 1 188 ? -30 1.84 4.031 1 90.88 188 ALA A N 1
ATOM 1520 C CA . ALA A 1 188 ? -29.422 3.172 3.877 1 90.88 188 ALA A CA 1
ATOM 1521 C C . ALA A 1 188 ? -28.016 3.094 3.314 1 90.88 188 ALA A C 1
ATOM 1523 O O . ALA A 1 188 ? -27.625 3.914 2.479 1 90.88 188 ALA A O 1
ATOM 1524 N N . LEU A 1 189 ? -27.344 2.129 3.756 1 91 189 LEU A N 1
ATOM 1525 C CA . LEU A 1 189 ? -25.984 1.963 3.27 1 91 189 LEU A CA 1
ATOM 1526 C C . LEU A 1 189 ? -25.969 1.5 1.816 1 91 189 LEU A C 1
ATOM 1528 O O . LEU A 1 189 ? -25.109 1.914 1.033 1 91 189 LEU A O 1
ATOM 1532 N N . TRP A 1 190 ? -26.953 0.679 1.512 1 90.56 190 TRP A N 1
ATOM 1533 C CA . TRP A 1 190 ? -27.109 0.251 0.125 1 90.56 190 TRP A CA 1
ATOM 1534 C C . TRP A 1 190 ? -27.375 1.443 -0.786 1 90.56 190 TRP A C 1
ATOM 1536 O O . TRP A 1 190 ? -26.75 1.586 -1.835 1 90.56 190 TRP A O 1
ATOM 1546 N N . ILE A 1 191 ? -28.219 2.273 -0.335 1 88.06 191 ILE A N 1
ATOM 1547 C CA . ILE A 1 191 ? -28.609 3.439 -1.125 1 88.06 191 ILE A CA 1
ATOM 1548 C C . ILE A 1 191 ? -27.422 4.395 -1.238 1 88.06 191 ILE A C 1
ATOM 1550 O O . ILE A 1 191 ? -27.172 4.961 -2.305 1 88.06 191 ILE A O 1
ATOM 1554 N N . ARG A 1 192 ? -26.688 4.492 -0.211 1 86.25 192 ARG A N 1
ATOM 1555 C CA . ARG A 1 192 ? -25.516 5.363 -0.198 1 86.25 192 ARG A CA 1
ATOM 1556 C C . ARG A 1 192 ? -24.5 4.934 -1.251 1 86.25 192 ARG A C 1
ATOM 1558 O O . ARG A 1 192 ? -24.031 5.762 -2.031 1 86.25 192 ARG A O 1
ATOM 1565 N N . VAL A 1 193 ? -24.266 3.674 -1.314 1 84.44 193 VAL A N 1
ATOM 1566 C CA . VAL A 1 193 ? -23.203 3.188 -2.18 1 84.44 193 VAL A CA 1
ATOM 1567 C C . VAL A 1 193 ? -23.703 3.092 -3.619 1 84.44 193 VAL A C 1
ATOM 1569 O O . VAL A 1 193 ? -22.984 3.447 -4.559 1 84.44 193 VAL A O 1
ATOM 1572 N N . LEU A 1 194 ? -24.969 2.666 -3.824 1 82.31 194 LEU A N 1
ATOM 1573 C CA . LEU A 1 194 ? -25.484 2.424 -5.164 1 82.31 194 LEU A CA 1
ATOM 1574 C C . LEU A 1 194 ? -25.891 3.732 -5.84 1 82.31 194 LEU A C 1
ATOM 1576 O O . LEU A 1 194 ? -25.797 3.863 -7.062 1 82.31 194 LEU A O 1
ATOM 1580 N N . ILE A 1 195 ? -26.156 4.75 -5.012 1 79.25 195 ILE A N 1
ATOM 1581 C CA . ILE A 1 195 ? -26.672 5.969 -5.617 1 79.25 195 ILE A CA 1
ATOM 1582 C C . ILE A 1 195 ? -25.688 7.117 -5.406 1 79.25 195 ILE A C 1
ATOM 1584 O O . ILE A 1 195 ? -25.266 7.758 -6.367 1 79.25 195 ILE A O 1
ATOM 1588 N N . TYR A 1 196 ? -25.234 7.32 -4.191 1 74.38 196 TYR A N 1
ATOM 1589 C CA . TYR A 1 196 ? -24.469 8.531 -3.881 1 74.38 196 TYR A CA 1
ATOM 1590 C C . TYR A 1 196 ? -23 8.352 -4.227 1 74.38 196 TYR A C 1
ATOM 1592 O O . TYR A 1 196 ? -22.328 9.305 -4.645 1 74.38 196 TYR A O 1
ATOM 1600 N N . MET A 1 197 ? -22.531 7.117 -4.098 1 74.56 197 MET A N 1
ATOM 1601 C CA . MET A 1 197 ? -21.109 6.879 -4.352 1 74.56 197 MET A CA 1
ATOM 1602 C C . MET A 1 197 ? -20.891 6.289 -5.742 1 74.56 197 MET A C 1
ATOM 1604 O O . MET A 1 197 ? -19.766 6.023 -6.145 1 74.56 197 MET A O 1
ATOM 1608 N N . PHE A 1 198 ? -21.984 6.191 -6.535 1 70 198 PHE A N 1
ATOM 1609 C CA . PHE A 1 198 ? -22 5.457 -7.793 1 70 198 PHE A CA 1
ATOM 1610 C C . PHE A 1 198 ? -20.984 6.051 -8.773 1 70 198 PHE A C 1
ATOM 1612 O O . PHE A 1 198 ? -20.188 5.324 -9.367 1 70 198 PHE A O 1
ATOM 1619 N N . PRO A 1 199 ? -20.938 7.383 -8.844 1 69.75 199 PRO A N 1
ATOM 1620 C CA . PRO A 1 199 ? -20.047 7.879 -9.891 1 69.75 199 PRO A CA 1
ATOM 1621 C C . PRO A 1 199 ? -18.578 7.629 -9.562 1 69.75 199 PRO A C 1
ATOM 1623 O O . PRO A 1 199 ? -17.766 7.371 -10.469 1 69.75 199 PRO A O 1
ATOM 1626 N N . TYR A 1 200 ? -18.219 7.598 -8.375 1 70.25 200 TYR A N 1
ATOM 1627 C CA . TYR A 1 200 ? -16.828 7.383 -8.016 1 70.25 200 TYR A CA 1
ATOM 1628 C C . TYR A 1 200 ? -16.5 5.898 -7.973 1 70.25 200 TYR A C 1
ATOM 1630 O O . TYR A 1 200 ? -15.414 5.484 -8.406 1 70.25 200 TYR A O 1
ATOM 1638 N N . ASN A 1 201 ? -17.469 5.156 -7.738 1 77.69 201 ASN A N 1
ATOM 1639 C CA . ASN A 1 201 ? -17.281 3.711 -7.641 1 77.69 201 ASN A CA 1
ATOM 1640 C C . ASN A 1 201 ? -17.266 3.055 -9.016 1 77.69 201 ASN A C 1
ATOM 1642 O O . ASN A 1 201 ? -16.672 1.988 -9.195 1 77.69 201 ASN A O 1
ATOM 1646 N N . ILE A 1 202 ? -17.719 3.809 -10.008 1 83.5 202 ILE A N 1
ATOM 1647 C CA . ILE A 1 202 ? -17.812 3.217 -11.336 1 83.5 202 ILE A CA 1
ATOM 1648 C C . ILE A 1 202 ? -16.438 3.203 -11.992 1 83.5 202 ILE A C 1
ATOM 1650 O O . ILE A 1 202 ? -16.094 2.273 -12.727 1 83.5 202 ILE A O 1
ATOM 1654 N N . LEU A 1 203 ? -15.703 4.207 -11.633 1 83 203 LEU A N 1
ATOM 1655 C CA . LEU A 1 203 ? -14.359 4.246 -12.211 1 83 203 LEU A CA 1
ATOM 1656 C C . LEU A 1 203 ? -13.516 3.086 -11.703 1 83 203 LEU A C 1
ATOM 1658 O O . LEU A 1 203 ? -12.781 2.459 -12.477 1 83 203 LEU A O 1
ATOM 1662 N N . HIS A 1 204 ? -13.633 2.809 -10.523 1 85.62 204 HIS A N 1
ATOM 1663 C CA . HIS A 1 204 ? -12.891 1.684 -9.969 1 85.62 204 HIS A CA 1
ATOM 1664 C C . HIS A 1 204 ? -13.414 0.357 -10.508 1 85.62 204 HIS A C 1
ATOM 1666 O O . HIS A 1 204 ? -12.641 -0.563 -10.766 1 85.62 204 HIS A O 1
ATOM 1672 N N . PHE A 1 205 ? -14.695 0.278 -10.68 1 89.81 205 PHE A N 1
ATOM 1673 C CA . PHE A 1 205 ? -15.32 -0.926 -11.219 1 89.81 205 PHE A CA 1
ATOM 1674 C C . PHE A 1 205 ? -14.852 -1.186 -12.648 1 89.81 205 PHE A C 1
ATOM 1676 O O . PHE A 1 205 ? -14.469 -2.307 -12.984 1 89.81 205 PHE A O 1
ATOM 1683 N N . VAL A 1 206 ? -14.828 -0.185 -13.445 1 92.25 206 VAL A N 1
ATOM 1684 C CA . VAL A 1 206 ? -14.406 -0.318 -14.844 1 92.25 206 VAL A CA 1
ATOM 1685 C C . VAL A 1 206 ? -12.93 -0.694 -14.898 1 92.25 206 VAL A C 1
ATOM 1687 O O . VAL A 1 206 ? -12.523 -1.527 -15.719 1 92.25 206 VAL A O 1
ATOM 1690 N N . SER A 1 207 ? -12.156 -0.139 -14.047 1 90.88 207 SER A N 1
ATOM 1691 C CA . SER A 1 207 ? -10.734 -0.475 -13.992 1 90.88 207 SER A CA 1
ATOM 1692 C C . SER A 1 207 ? -10.531 -1.934 -13.602 1 90.88 207 SER A C 1
ATOM 1694 O O . SER A 1 207 ? -9.664 -2.613 -14.148 1 90.88 207 SER A O 1
ATOM 1696 N N . ASP A 1 208 ? -11.352 -2.389 -12.703 1 93.38 208 ASP A N 1
ATOM 1697 C CA . ASP A 1 208 ? -11.258 -3.783 -12.273 1 93.38 208 ASP A CA 1
ATOM 1698 C C . ASP A 1 208 ? -11.664 -4.73 -13.406 1 93.38 208 ASP A C 1
ATOM 1700 O O . ASP A 1 208 ? -11.031 -5.77 -13.609 1 93.38 208 ASP A O 1
ATOM 1704 N N . VAL A 1 209 ? -12.695 -4.379 -14.07 1 95.81 209 VAL A N 1
ATOM 1705 C CA . VAL A 1 209 ? -13.164 -5.191 -15.188 1 95.81 209 VAL A CA 1
ATOM 1706 C C . VAL A 1 209 ? -12.117 -5.207 -16.297 1 95.81 209 VAL A C 1
ATOM 1708 O O . VAL A 1 209 ? -11.852 -6.25 -16.891 1 95.81 209 VAL A O 1
ATOM 1711 N N . PHE A 1 210 ? -11.516 -4.125 -16.5 1 96.12 210 PHE A N 1
ATOM 1712 C CA . PHE A 1 210 ? -10.484 -4.035 -17.531 1 96.12 210 PHE A CA 1
ATOM 1713 C C . PHE A 1 210 ? -9.281 -4.895 -17.156 1 96.12 210 PHE A C 1
ATOM 1715 O O . PHE A 1 210 ? -8.781 -5.66 -17.984 1 96.12 210 PHE A O 1
ATOM 1722 N N . LEU A 1 211 ? -8.844 -4.738 -15.945 1 95.38 211 LEU A N 1
ATOM 1723 C CA . LEU A 1 211 ? -7.688 -5.516 -15.5 1 95.38 211 LEU A CA 1
ATOM 1724 C C . LEU A 1 211 ? -7.98 -7.012 -15.57 1 95.38 211 LEU A C 1
ATOM 1726 O O . LEU A 1 211 ? -7.145 -7.793 -16.031 1 95.38 211 LEU A O 1
ATOM 1730 N N . SER A 1 212 ? -9.148 -7.398 -15.117 1 96.69 212 SER A N 1
ATOM 1731 C CA . SER A 1 212 ? -9.523 -8.805 -15.156 1 96.69 212 SER A CA 1
ATOM 1732 C C . SER A 1 212 ? -9.625 -9.32 -16.594 1 96.69 212 SER A C 1
ATOM 1734 O O . SER A 1 212 ? -9.188 -10.43 -16.891 1 96.69 212 SER A O 1
ATOM 1736 N N . SER A 1 213 ? -10.18 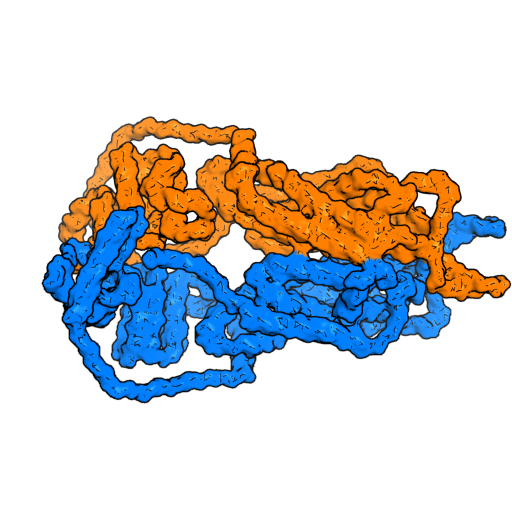-8.531 -17.438 1 97 213 SER A N 1
ATOM 1737 C CA . SER A 1 213 ? -10.281 -8.914 -18.844 1 97 213 SER A CA 1
ATOM 1738 C C . SER A 1 213 ? -8.906 -9.008 -19.484 1 97 213 SER A C 1
ATOM 1740 O O . SER A 1 213 ? -8.648 -9.898 -20.297 1 97 213 SER A O 1
ATOM 1742 N N . LEU A 1 214 ? -8.078 -8.117 -19.125 1 96.25 214 LEU A N 1
ATOM 1743 C CA . LEU A 1 214 ? -6.715 -8.133 -19.656 1 96.25 214 LEU A CA 1
ATOM 1744 C C . LEU A 1 214 ? -5.992 -9.414 -19.25 1 96.25 214 LEU A C 1
ATOM 1746 O O . LEU A 1 214 ? -5.34 -10.047 -20.078 1 96.25 214 LEU A O 1
ATOM 1750 N N . MET A 1 215 ? -6.121 -9.758 -18.047 1 96.69 215 MET A N 1
ATOM 1751 C CA . MET A 1 215 ? -5.477 -10.984 -17.578 1 96.69 215 MET A CA 1
ATOM 1752 C C . MET A 1 215 ? -6.082 -12.203 -18.25 1 96.69 215 MET A C 1
ATOM 1754 O O . MET A 1 215 ? -5.363 -13.148 -18.594 1 96.69 215 MET A O 1
ATOM 1758 N N . SER A 1 216 ? -7.406 -12.156 -18.422 1 96.69 216 SER A N 1
ATOM 1759 C CA . SER A 1 216 ? -8.094 -13.258 -19.094 1 96.69 216 SER A CA 1
ATOM 1760 C C . SER A 1 216 ? -7.621 -13.406 -20.531 1 96.69 216 SER A C 1
ATOM 1762 O O . SER A 1 216 ? -7.301 -14.508 -20.969 1 96.69 216 SER A O 1
ATOM 1764 N N . VAL A 1 217 ? -7.496 -12.359 -21.172 1 95.5 217 VAL A N 1
ATOM 1765 C CA . VAL A 1 217 ? -7.078 -12.375 -22.562 1 95.5 217 VAL A CA 1
ATOM 1766 C C . VAL A 1 217 ? -5.613 -12.789 -22.656 1 95.5 217 VAL A C 1
ATOM 1768 O O . VAL A 1 217 ? -5.234 -13.555 -23.547 1 95.5 217 VAL A O 1
ATOM 1771 N N . LEU A 1 218 ? -4.859 -12.336 -21.797 1 94.81 218 LEU A N 1
ATOM 1772 C CA . LEU A 1 218 ? -3.449 -12.703 -21.781 1 94.81 218 LEU A CA 1
ATOM 1773 C C . LEU A 1 218 ? -3.281 -14.219 -21.641 1 94.81 218 LEU A C 1
ATOM 1775 O O . LEU A 1 218 ? -2.566 -14.844 -22.422 1 94.81 218 LEU A O 1
ATOM 1779 N N . VAL A 1 219 ? -3.967 -14.773 -20.688 1 94.62 219 VAL A N 1
ATOM 1780 C CA . VAL A 1 219 ? -3.885 -16.219 -20.5 1 94.62 219 VAL A CA 1
ATOM 1781 C C . VAL A 1 219 ? -4.512 -16.938 -21.688 1 94.62 219 VAL A C 1
ATOM 1783 O O . VAL A 1 219 ? -3.988 -17.953 -22.156 1 94.62 219 VAL A O 1
ATOM 1786 N N . GLY A 1 220 ? -5.602 -16.375 -22.188 1 93.5 220 GLY A N 1
ATOM 1787 C CA . GLY A 1 220 ? -6.254 -16.969 -23.344 1 93.5 220 GLY A CA 1
ATOM 1788 C C . GLY A 1 220 ? -5.371 -17.016 -24.578 1 93.5 220 GLY A C 1
ATOM 1789 O O . GLY A 1 220 ? -5.328 -18.016 -25.281 1 93.5 220 GLY A O 1
ATOM 1790 N N . VAL A 1 221 ? -4.625 -16.016 -24.75 1 93.31 221 VAL A N 1
ATOM 1791 C CA . VAL A 1 221 ? -3.758 -15.938 -25.922 1 93.31 221 VAL A CA 1
ATOM 1792 C C . VAL A 1 221 ? -2.584 -16.891 -25.766 1 93.31 221 VAL A C 1
ATOM 1794 O O . VAL A 1 221 ? -2.137 -17.516 -26.734 1 93.31 221 VAL A O 1
ATOM 1797 N N . ILE A 1 222 ? -2.123 -17.078 -24.594 1 92.62 222 ILE A N 1
ATOM 1798 C CA . ILE A 1 222 ? -1.026 -18.016 -24.328 1 92.62 222 ILE A CA 1
ATOM 1799 C C . ILE A 1 222 ? -1.479 -19.438 -24.625 1 92.62 222 ILE A C 1
ATOM 1801 O O . ILE A 1 222 ? -0.738 -20.219 -25.234 1 92.62 222 ILE A O 1
ATOM 1805 N N . TYR A 1 223 ? -2.672 -19.75 -24.234 1 91.75 223 TYR A N 1
ATOM 1806 C CA . TYR A 1 223 ? -3.221 -21.078 -24.422 1 91.75 223 TYR A CA 1
ATOM 1807 C C . TYR A 1 223 ? -4.141 -21.125 -25.641 1 91.75 223 TYR A C 1
ATOM 1809 O O . TYR A 1 223 ? -5.203 -21.75 -25.609 1 91.75 223 TYR A O 1
ATOM 1817 N N . TRP A 1 224 ? -3.678 -20.484 -26.656 1 89.44 224 TRP A N 1
ATOM 1818 C CA . TRP A 1 224 ? -4.508 -20.375 -27.859 1 89.44 224 TRP A CA 1
ATOM 1819 C C . TRP A 1 224 ? -4.785 -21.75 -28.453 1 89.44 224 TRP A C 1
ATOM 1821 O O . TRP A 1 224 ? -3.854 -22.5 -28.766 1 89.44 224 TRP A O 1
ATOM 1831 N N . LYS A 1 225 ? -6.039 -22.188 -28.578 1 82.19 225 LYS A N 1
ATOM 1832 C CA . LYS A 1 225 ? -6.543 -23.406 -29.188 1 82.19 225 LYS A CA 1
ATOM 1833 C C . LYS A 1 225 ? -5.832 -24.641 -28.625 1 82.19 225 LYS A C 1
ATOM 1835 O O . LYS A 1 225 ? -5.301 -25.453 -29.375 1 82.19 225 LYS A O 1
ATOM 1840 N N . VAL A 1 226 ? -5.914 -24.766 -27.359 1 80 226 VAL A N 1
ATOM 1841 C CA . VAL A 1 226 ? -5.254 -25.844 -26.641 1 80 226 VAL A CA 1
ATOM 1842 C C . VAL A 1 226 ? -5.906 -27.172 -27 1 80 226 VAL A C 1
ATOM 1844 O O . VAL A 1 226 ? -5.254 -28.219 -26.953 1 80 226 VAL A O 1
ATOM 1847 N N . ARG A 1 227 ? -7.277 -27.219 -27.516 1 70.06 227 ARG A N 1
ATOM 1848 C CA . ARG A 1 227 ? -7.969 -28.453 -27.859 1 70.06 227 ARG A CA 1
ATOM 1849 C C . ARG A 1 227 ? -7.793 -28.781 -29.344 1 70.06 227 ARG A C 1
ATOM 1851 O O . ARG A 1 227 ? -8.438 -29.703 -29.859 1 70.06 227 ARG A O 1
ATOM 1858 N N . GLY A 1 228 ? -7.031 -28.062 -29.922 1 64.75 228 GLY A N 1
ATOM 1859 C CA . GLY A 1 228 ? -6.941 -28.25 -31.375 1 64.75 228 GLY A CA 1
ATOM 1860 C C . GLY A 1 228 ? -6.23 -29.531 -31.766 1 64.75 228 GLY A C 1
ATOM 1861 O O . GLY A 1 228 ? -6.488 -30.078 -32.844 1 64.75 228 GLY A O 1
ATOM 1862 N N . GLY A 1 229 ? -5.344 -30.125 -30.766 1 67.69 229 GLY A N 1
ATOM 1863 C CA . GLY A 1 229 ? -4.574 -31.266 -31.219 1 67.69 229 GLY A CA 1
ATOM 1864 C C . GLY A 1 229 ? -4.828 -32.531 -30.391 1 67.69 229 GLY A C 1
ATOM 1865 O O . GLY A 1 229 ? -5.422 -32.469 -29.312 1 67.69 229 GLY A O 1
ATOM 1866 N N . LEU A 1 230 ? -4.691 -33.656 -31.047 1 70.38 230 LEU A N 1
ATOM 1867 C CA . LEU A 1 230 ? -4.848 -34.969 -30.406 1 70.38 230 LEU A CA 1
ATOM 1868 C C . LEU A 1 230 ? -3.51 -35.469 -29.875 1 70.38 230 LEU A C 1
ATOM 1870 O O . LEU A 1 230 ? -3.398 -36.625 -29.469 1 70.38 230 LEU A O 1
ATOM 1874 N N . GLU A 1 231 ? -2.568 -34.5 -29.781 1 75.19 231 GLU A N 1
ATOM 1875 C CA . GLU A 1 231 ? -1.282 -34.938 -29.234 1 75.19 231 GLU A CA 1
ATOM 1876 C C . GLU A 1 231 ? -1.31 -34.938 -27.719 1 75.19 231 GLU A C 1
ATOM 1878 O O . GLU A 1 231 ? -2.094 -34.188 -27.094 1 75.19 231 GLU A O 1
ATOM 1883 N N . GLN A 1 232 ? -0.545 -35.812 -27.125 1 74.25 232 GLN A N 1
ATOM 1884 C CA . GLN A 1 232 ? -0.499 -35.969 -25.672 1 74.25 232 GLN A CA 1
ATOM 1885 C C . GLN A 1 232 ? -0.147 -34.688 -24.969 1 74.25 232 GLN A C 1
ATOM 1887 O O . GLN A 1 232 ? -0.592 -34.438 -23.844 1 74.25 232 GLN A O 1
ATOM 1892 N N . GLU A 1 233 ? 0.578 -33.812 -25.672 1 76.19 233 GLU A N 1
ATOM 1893 C CA . GLU A 1 233 ? 1.006 -32.562 -25.047 1 76.19 233 GLU A CA 1
ATOM 1894 C C . GLU A 1 233 ? -0.18 -31.641 -24.797 1 76.19 233 GLU A C 1
ATOM 1896 O O . GLU A 1 233 ? -0.163 -30.828 -23.859 1 76.19 233 GLU A O 1
ATOM 1901 N N . PHE A 1 234 ? -1.201 -31.781 -25.531 1 79.5 234 PHE A N 1
ATOM 1902 C CA . PHE A 1 234 ? -2.365 -30.906 -25.406 1 79.5 234 PHE A CA 1
ATOM 1903 C C . PHE A 1 234 ? -3.168 -31.25 -24.156 1 79.5 234 PHE A C 1
ATOM 1905 O O . PHE A 1 234 ? -3.883 -30.391 -23.625 1 79.5 234 PHE A O 1
ATOM 1912 N N . VAL A 1 235 ? -3.006 -32.531 -23.688 1 82.06 235 VAL A N 1
ATOM 1913 C CA . VAL A 1 235 ? -3.746 -32.969 -22.5 1 82.06 235 VAL A CA 1
ATOM 1914 C C . VAL A 1 235 ? -3.211 -32.219 -21.281 1 82.06 235 VAL A C 1
ATOM 1916 O O . VAL A 1 235 ? -3.984 -31.656 -20.5 1 82.06 235 VAL A O 1
ATOM 1919 N N . LEU A 1 236 ? -1.878 -32.125 -21.188 1 85.12 236 LEU A N 1
ATOM 1920 C CA . LEU A 1 236 ? -1.274 -31.438 -20.047 1 85.12 236 LEU A CA 1
ATOM 1921 C C . LEU A 1 236 ? -1.51 -29.938 -20.141 1 85.12 236 LEU A C 1
ATOM 1923 O O . LEU A 1 236 ? -1.669 -29.266 -19.109 1 85.12 236 LEU A O 1
ATOM 1927 N N . ASP A 1 237 ? -1.611 -29.438 -21.359 1 90.62 237 ASP A N 1
ATOM 1928 C CA . ASP A 1 237 ? -1.861 -28 -21.547 1 90.62 237 ASP A CA 1
ATOM 1929 C C . ASP A 1 237 ? -3.279 -27.641 -21.125 1 90.62 237 ASP A C 1
ATOM 1931 O O . ASP A 1 237 ? -3.508 -26.547 -20.594 1 90.62 237 ASP A O 1
ATOM 1935 N N . ARG A 1 238 ? -4.211 -28.594 -21.359 1 89.25 238 ARG A N 1
ATOM 1936 C CA . ARG A 1 238 ? -5.598 -28.344 -20.984 1 89.25 238 ARG A CA 1
ATOM 1937 C C . ARG A 1 238 ? -5.75 -28.234 -19.469 1 89.25 238 ARG A C 1
ATOM 1939 O O . ARG A 1 238 ? -6.477 -27.375 -18.969 1 89.25 238 ARG A O 1
ATOM 1946 N N . ILE A 1 239 ? -5.055 -29.078 -18.75 1 91.25 239 ILE A N 1
ATOM 1947 C CA . ILE A 1 239 ? -5.121 -29.016 -17.297 1 91.25 239 ILE A CA 1
ATOM 1948 C C . ILE A 1 239 ? -4.352 -27.781 -16.797 1 91.25 239 ILE A C 1
ATOM 1950 O O . ILE A 1 239 ? -4.75 -27.156 -15.812 1 91.25 239 ILE A O 1
ATOM 1954 N N . GLY A 1 240 ? -3.328 -27.422 -17.531 1 93.56 240 GLY A N 1
ATOM 1955 C CA . GLY A 1 240 ? -2.492 -26.297 -17.156 1 93.56 240 GLY A CA 1
ATOM 1956 C C . GLY A 1 240 ? -3.223 -24.969 -17.219 1 93.56 240 GLY A C 1
ATOM 1957 O O . GLY A 1 240 ? -2.994 -24.094 -16.375 1 93.56 240 GLY A O 1
ATOM 1958 N N . VAL A 1 241 ? -4.125 -24.797 -18.156 1 94.06 241 VAL A N 1
ATOM 1959 C CA . VAL A 1 241 ? -4.844 -23.531 -18.297 1 94.06 241 VAL A CA 1
ATOM 1960 C C . VAL A 1 241 ? -5.699 -23.297 -17.047 1 94.06 241 VAL A C 1
ATOM 1962 O O . VAL A 1 241 ? -5.77 -22.172 -16.547 1 94.06 241 VAL A O 1
ATOM 1965 N N . TYR A 1 242 ? -6.324 -24.328 -16.484 1 94.5 242 TYR A N 1
ATOM 1966 C CA . TYR A 1 242 ? -7.176 -24.188 -15.305 1 94.5 242 TYR A CA 1
ATOM 1967 C C . TYR A 1 242 ? -6.344 -23.875 -14.062 1 94.5 242 TYR A C 1
ATOM 1969 O O . TYR A 1 242 ? -6.742 -23.078 -13.219 1 94.5 242 TYR A O 1
ATOM 1977 N N . TYR A 1 243 ? -5.156 -24.484 -13.961 1 96.12 243 TYR A N 1
ATOM 1978 C CA . TYR A 1 243 ? -4.262 -24.203 -12.852 1 96.12 243 TYR A CA 1
ATOM 1979 C C . TYR A 1 243 ? -3.803 -22.75 -12.867 1 96.12 243 TYR A C 1
ATOM 1981 O O . TYR A 1 243 ? -3.756 -22.094 -11.828 1 96.12 243 TYR A O 1
ATOM 1989 N N . VAL A 1 244 ? -3.543 -22.266 -14.055 1 96.38 244 VAL A N 1
ATOM 1990 C CA . VAL A 1 244 ? -3.021 -20.906 -14.188 1 96.38 244 VAL A CA 1
ATOM 1991 C C . VAL A 1 244 ? -4.133 -19.891 -13.898 1 96.38 244 VAL A C 1
ATOM 1993 O O . VAL A 1 244 ? -3.92 -18.922 -13.18 1 96.38 244 VAL A O 1
ATOM 1996 N N . ILE A 1 245 ? -5.344 -20.141 -14.367 1 95.56 245 ILE A N 1
ATOM 1997 C CA . ILE A 1 245 ? -6.453 -19.203 -14.195 1 95.56 245 ILE A CA 1
ATOM 1998 C C . ILE A 1 245 ? -6.879 -19.188 -12.727 1 95.56 245 ILE A C 1
ATOM 2000 O O . ILE A 1 245 ? -7.23 -18.125 -12.195 1 95.56 245 ILE A O 1
ATOM 2004 N N . MET A 1 246 ? -6.75 -20.281 -12.008 1 95.88 246 MET A N 1
ATOM 2005 C CA . MET A 1 246 ? -7.262 -20.359 -10.641 1 95.88 246 MET A CA 1
ATOM 2006 C C . MET A 1 246 ? -6.176 -20.031 -9.633 1 95.88 246 MET A C 1
ATOM 2008 O O . MET A 1 246 ? -6.473 -19.625 -8.5 1 95.88 246 MET A O 1
ATOM 2012 N N . GLY A 1 247 ? -4.953 -20.125 -10.023 1 93.75 247 GLY A N 1
ATOM 2013 C CA . GLY A 1 247 ? -3.916 -19.984 -9.016 1 93.75 247 GLY A CA 1
ATOM 2014 C C . GLY A 1 247 ? -2.885 -18.938 -9.367 1 93.75 247 GLY A C 1
ATOM 2015 O O . GLY A 1 247 ? -2.633 -18.016 -8.586 1 93.75 247 GLY A O 1
ATOM 2016 N N . VAL A 1 248 ? -2.361 -18.922 -10.578 1 93.88 248 VAL A N 1
ATOM 2017 C CA . VAL A 1 248 ? -1.163 -18.156 -10.922 1 93.88 248 VAL A CA 1
ATOM 2018 C C . VAL A 1 248 ? -1.555 -16.766 -11.422 1 93.88 248 VAL A C 1
ATOM 2020 O O . VAL A 1 248 ? -0.953 -15.773 -11.023 1 93.88 248 VAL A O 1
ATOM 2023 N N . ALA A 1 249 ? -2.586 -16.656 -12.148 1 94.88 249 ALA A N 1
ATOM 2024 C CA . ALA A 1 249 ? -2.904 -15.406 -12.836 1 94.88 249 ALA A CA 1
ATOM 2025 C C . ALA A 1 249 ? -3.838 -14.539 -12 1 94.88 249 ALA A C 1
ATOM 2027 O O . ALA A 1 249 ? -4.25 -13.461 -12.438 1 94.88 249 ALA A O 1
ATOM 2028 N N . LEU A 1 250 ? -4.109 -14.805 -10.766 1 92.44 250 LEU A N 1
ATOM 2029 C CA . LEU A 1 250 ? -5.117 -14.125 -9.953 1 92.44 250 LEU A CA 1
ATOM 2030 C C . LEU A 1 250 ? -4.508 -12.945 -9.211 1 92.44 250 LEU A C 1
ATOM 2032 O O . LEU A 1 250 ? -5.23 -12.055 -8.75 1 92.44 250 LEU A O 1
ATOM 2036 N N . LEU A 1 251 ? -3.27 -12.812 -9.195 1 85.5 251 LEU A N 1
ATOM 2037 C CA . LEU A 1 251 ? -2.584 -11.938 -8.25 1 85.5 251 LEU A CA 1
ATOM 2038 C C . LEU A 1 251 ? -2.959 -10.477 -8.492 1 85.5 251 LEU A C 1
ATOM 2040 O O . LEU A 1 251 ? -3.375 -9.773 -7.574 1 85.5 251 LEU A O 1
ATOM 2044 N N . PRO A 1 252 ? -2.871 -10.008 -9.734 1 89.44 252 PRO A N 1
ATOM 2045 C CA . PRO A 1 252 ? -3.156 -8.586 -9.93 1 89.44 252 PRO A CA 1
ATOM 2046 C C . PRO A 1 252 ? -4.59 -8.211 -9.555 1 89.44 252 PRO A C 1
ATOM 2048 O O . PRO A 1 252 ? -4.824 -7.137 -9.008 1 89.44 252 PRO A O 1
ATOM 2051 N N . MET A 1 253 ? -5.531 -9.07 -9.789 1 90.44 253 MET A N 1
ATOM 2052 C CA . MET A 1 253 ? -6.93 -8.797 -9.469 1 90.44 253 MET A CA 1
ATOM 2053 C C . MET A 1 253 ? -7.156 -8.812 -7.965 1 90.44 253 MET A C 1
ATOM 2055 O O . MET A 1 253 ? -7.863 -7.953 -7.43 1 90.44 253 MET A O 1
ATOM 2059 N N . MET A 1 254 ? -6.543 -9.672 -7.355 1 86.94 254 MET A N 1
ATOM 2060 C CA . MET A 1 254 ? -6.742 -9.812 -5.914 1 86.94 254 MET A CA 1
ATOM 2061 C C . MET A 1 254 ? -6.086 -8.664 -5.156 1 86.94 254 MET A C 1
ATOM 2063 O O . MET A 1 254 ? -6.586 -8.234 -4.117 1 86.94 254 MET A O 1
ATOM 2067 N N . LEU A 1 255 ? -4.984 -8.172 -5.73 1 90.12 255 LEU A N 1
ATOM 2068 C CA . LEU A 1 255 ? -4.355 -7.016 -5.105 1 90.12 255 LEU A CA 1
ATOM 2069 C C . LEU A 1 255 ? -5.281 -5.805 -5.152 1 90.12 255 LEU A C 1
ATOM 2071 O O . LEU A 1 255 ? -5.328 -5.016 -4.207 1 90.12 255 LEU A O 1
ATOM 2075 N N . ASN A 1 256 ? -6.008 -5.695 -6.172 1 89.75 256 ASN A N 1
ATOM 2076 C CA . ASN A 1 256 ? -6.973 -4.605 -6.27 1 89.75 256 ASN A CA 1
ATOM 2077 C C . ASN A 1 256 ? -8.102 -4.766 -5.258 1 89.75 256 ASN A C 1
ATOM 2079 O O . ASN A 1 256 ? -8.609 -3.777 -4.727 1 89.75 256 ASN A O 1
ATOM 2083 N N . TYR A 1 257 ? -8.453 -6.039 -4.969 1 89.12 257 TYR A N 1
ATOM 2084 C CA . TYR A 1 257 ? -9.492 -6.293 -3.977 1 89.12 257 TYR A CA 1
ATOM 2085 C C . TYR A 1 257 ? -9.055 -5.805 -2.6 1 89.12 257 TYR A C 1
ATOM 2087 O O . TYR A 1 257 ? -9.828 -5.148 -1.895 1 89.12 257 TYR A O 1
ATOM 2095 N N . VAL A 1 258 ? -7.867 -6.051 -2.285 1 90.31 258 VAL A N 1
ATOM 2096 C CA . VAL A 1 258 ? -7.359 -5.648 -0.978 1 90.31 258 VAL A CA 1
ATOM 2097 C C . VAL A 1 258 ? -7.293 -4.125 -0.891 1 90.31 258 VAL A C 1
ATOM 2099 O O . VAL A 1 258 ? -7.621 -3.543 0.146 1 90.31 258 VAL A O 1
ATOM 2102 N N . THR A 1 259 ? -6.895 -3.498 -1.994 1 88.75 259 THR A N 1
ATOM 2103 C CA . THR A 1 259 ? -6.77 -2.045 -2.018 1 88.75 259 THR A CA 1
ATOM 2104 C C . THR A 1 259 ? -8.133 -1.382 -1.859 1 88.75 259 THR A C 1
ATOM 2106 O O . THR A 1 259 ? -8.258 -0.359 -1.184 1 88.75 259 THR A O 1
ATOM 2109 N N . ASP A 1 260 ? -9.125 -1.978 -2.436 1 87.12 260 ASP A N 1
ATOM 2110 C CA . ASP A 1 260 ? -10.477 -1.434 -2.346 1 87.12 260 ASP A CA 1
ATOM 2111 C C . ASP A 1 260 ? -11 -1.494 -0.912 1 87.12 260 ASP A C 1
ATOM 2113 O O . ASP A 1 260 ? -11.648 -0.555 -0.441 1 87.12 260 ASP A O 1
ATOM 2117 N N . VAL A 1 261 ? -10.734 -2.543 -0.244 1 88.69 261 VAL A N 1
ATOM 2118 C CA . VAL A 1 261 ? -11.195 -2.707 1.133 1 88.69 261 VAL A CA 1
ATOM 2119 C C . VAL A 1 261 ? -10.438 -1.747 2.047 1 88.69 261 VAL A C 1
ATOM 2121 O O . VAL A 1 261 ? -11.023 -1.148 2.951 1 88.69 261 VAL A O 1
ATOM 2124 N N . TRP A 1 262 ? -9.203 -1.553 1.755 1 86.69 262 TRP A N 1
ATOM 2125 C CA . TRP A 1 262 ? -8.359 -0.711 2.596 1 86.69 262 TRP A CA 1
ATOM 2126 C C . TRP A 1 262 ? -8.734 0.76 2.439 1 86.69 262 TRP A C 1
ATOM 2128 O O . TRP A 1 262 ? -8.695 1.522 3.408 1 86.69 262 TRP A O 1
ATOM 2138 N N . ARG A 1 263 ? -9.094 1.163 1.344 1 83.56 263 ARG A N 1
ATOM 2139 C CA . ARG A 1 263 ? -9.453 2.553 1.072 1 83.56 263 ARG A CA 1
ATOM 2140 C C . ARG A 1 263 ? -10.672 2.977 1.887 1 83.56 263 ARG A C 1
ATOM 2142 O O . ARG A 1 263 ? -10.789 4.137 2.279 1 83.56 263 ARG A O 1
ATOM 2149 N N . ASP A 1 264 ? -11.531 2.053 2.152 1 85.94 264 ASP A N 1
ATOM 2150 C CA . ASP A 1 264 ? -12.773 2.355 2.857 1 85.94 264 ASP A CA 1
ATOM 2151 C C . ASP A 1 264 ? -12.555 2.371 4.367 1 85.94 264 ASP A C 1
ATOM 2153 O O . ASP A 1 264 ? -13.391 2.891 5.113 1 85.94 264 ASP A O 1
ATOM 2157 N N . LYS A 1 265 ? -11.5 1.9 4.801 1 85.69 265 LYS A N 1
ATOM 2158 C CA . LYS A 1 265 ? -11.305 1.652 6.227 1 85.69 265 LYS A CA 1
ATOM 2159 C C . LYS A 1 265 ? -11.305 2.959 7.02 1 85.69 265 LYS A C 1
ATOM 2161 O O . LYS A 1 265 ? -11.93 3.047 8.078 1 85.69 265 LYS A O 1
ATOM 2166 N N . ALA A 1 266 ? -10.641 3.994 6.5 1 83.19 266 ALA A N 1
ATOM 2167 C CA . ALA A 1 266 ? -10.531 5.254 7.23 1 83.19 266 ALA A CA 1
ATOM 2168 C C . ALA A 1 266 ? -11.898 5.914 7.387 1 83.19 266 ALA A C 1
ATOM 2170 O O . ALA A 1 266 ? -12.258 6.371 8.477 1 83.19 266 ALA A O 1
ATOM 2171 N N . SER A 1 267 ? -12.648 5.938 6.336 1 84.12 267 SER A N 1
ATOM 2172 C CA . SER A 1 267 ? -13.961 6.562 6.371 1 84.12 267 SER A CA 1
ATOM 2173 C C . SER A 1 267 ? -14.922 5.777 7.262 1 84.12 267 SER A C 1
ATOM 2175 O O . SER A 1 267 ? -15.711 6.367 8 1 84.12 267 SER A O 1
ATOM 2177 N N . VAL A 1 268 ? -14.828 4.516 7.227 1 87.62 268 VAL A N 1
ATOM 2178 C CA . VAL A 1 268 ? -15.734 3.672 8 1 87.62 268 VAL A CA 1
ATOM 2179 C C . VAL A 1 268 ? -15.406 3.795 9.492 1 87.62 268 VAL A C 1
ATOM 2181 O O . VAL A 1 268 ? -16.312 3.83 10.328 1 87.62 268 VAL A O 1
ATOM 2184 N N . SER A 1 269 ? -14.188 3.885 9.781 1 85.06 269 SER A N 1
ATOM 2185 C CA . SER A 1 269 ? -13.789 4.047 11.18 1 85.06 269 SER A CA 1
ATOM 2186 C C . SER A 1 269 ? -14.305 5.359 11.75 1 85.06 269 SER A C 1
ATOM 2188 O O . SER A 1 269 ? -14.719 5.418 12.914 1 85.06 269 SER A O 1
ATOM 2190 N N . ARG A 1 270 ? -14.234 6.398 10.953 1 83.25 270 ARG A N 1
ATOM 2191 C CA . ARG A 1 270 ? -14.789 7.684 11.383 1 83.25 270 ARG A CA 1
ATOM 2192 C C . ARG A 1 270 ? -16.297 7.586 11.609 1 83.25 270 ARG A C 1
ATOM 2194 O O . ARG A 1 270 ? -16.812 8.156 12.562 1 83.25 270 ARG A O 1
ATOM 2201 N N . ASP A 1 271 ? -16.938 6.852 10.75 1 84.38 271 ASP A N 1
ATOM 2202 C CA . ASP A 1 271 ? -18.375 6.676 10.867 1 84.38 271 ASP A CA 1
ATOM 2203 C C . ASP A 1 271 ? -18.734 5.93 12.156 1 84.38 271 ASP A C 1
ATOM 2205 O O . ASP A 1 271 ? -19.734 6.246 12.805 1 84.38 271 ASP A O 1
ATOM 2209 N N . PHE A 1 272 ? -17.938 5.039 12.531 1 85 272 PHE A N 1
ATOM 2210 C CA . PHE A 1 272 ? -18.188 4.27 13.742 1 85 272 PHE A CA 1
ATOM 2211 C C . PHE A 1 272 ? -17.984 5.137 14.984 1 85 272 PHE A C 1
ATOM 2213 O O . PHE A 1 272 ? -18.734 5.035 15.953 1 85 272 PHE A O 1
ATOM 2220 N N . ARG A 1 273 ? -17.016 5.961 14.906 1 79 273 ARG A N 1
ATOM 2221 C CA . ARG A 1 273 ? -16.75 6.855 16.031 1 79 273 ARG A CA 1
ATOM 2222 C C . ARG A 1 273 ? -17.906 7.84 16.219 1 79 273 ARG A C 1
ATOM 2224 O O . ARG A 1 273 ? -18.203 8.227 17.344 1 79 273 ARG A O 1
ATOM 2231 N N . ASP A 1 274 ? -18.484 8.133 15.086 1 78.62 274 ASP A N 1
ATOM 2232 C CA . ASP A 1 274 ? -19.609 9.055 15.133 1 78.62 274 ASP A CA 1
ATOM 2233 C C . ASP A 1 274 ? -20.906 8.312 15.445 1 78.62 274 ASP A C 1
ATOM 2235 O O . ASP A 1 274 ? -21.953 8.938 15.617 1 78.62 274 ASP A O 1
ATOM 2239 N N . GLY A 1 275 ? -20.828 6.98 15.477 1 79.19 275 GLY A N 1
ATOM 2240 C CA . GLY A 1 275 ? -21.984 6.176 15.844 1 79.19 275 GLY A CA 1
ATOM 2241 C C . GLY A 1 275 ? -23.078 6.199 14.797 1 79.19 275 GLY A C 1
ATOM 2242 O O . GLY A 1 275 ? -24.266 6.156 15.133 1 79.19 275 GLY A O 1
ATOM 2243 N N . LEU A 1 276 ? -22.812 6.289 13.609 1 81.44 276 LEU A N 1
ATOM 2244 C CA . LEU A 1 276 ? -23.797 6.43 12.547 1 81.44 276 LEU A CA 1
ATOM 2245 C C . LEU A 1 276 ? -24.5 5.102 12.281 1 81.44 276 LEU A C 1
ATOM 2247 O O . LEU A 1 276 ? -25.719 5.066 12.07 1 81.44 276 LEU A O 1
ATOM 2251 N N . TYR A 1 277 ? -23.734 4.004 12.195 1 87.88 277 TYR A N 1
ATOM 2252 C CA . TYR A 1 277 ? -24.297 2.674 11.977 1 87.88 277 TYR A CA 1
ATOM 2253 C C . TYR A 1 277 ? -23.484 1.616 12.719 1 87.88 277 TYR A C 1
ATOM 2255 O O . TYR A 1 277 ? -22.406 1.902 13.234 1 87.88 277 TYR A O 1
ATOM 2263 N N . SER A 1 278 ? -24.125 0.472 12.812 1 89.38 278 SER A N 1
ATOM 2264 C CA . SER A 1 278 ? -23.469 -0.621 13.523 1 89.38 278 SER A CA 1
ATOM 2265 C C . SER A 1 278 ? -22.438 -1.317 12.641 1 89.38 278 SER A C 1
ATOM 2267 O O . SER A 1 278 ? -22.516 -1.24 11.414 1 89.38 278 SER A O 1
ATOM 2269 N N . ARG A 1 279 ? -21.516 -1.941 13.305 1 88.94 279 ARG A N 1
ATOM 2270 C CA . ARG A 1 279 ? -20.453 -2.656 12.602 1 88.94 279 ARG A CA 1
ATOM 2271 C C . ARG A 1 279 ? -21.031 -3.818 11.797 1 88.94 279 ARG A C 1
ATOM 2273 O O . ARG A 1 279 ? -20.594 -4.062 10.664 1 88.94 279 ARG A O 1
ATOM 2280 N N . LEU A 1 280 ? -22.031 -4.535 12.32 1 90.56 280 LEU A N 1
ATOM 2281 C CA . LEU A 1 280 ? -22.641 -5.676 11.648 1 90.56 280 LEU A CA 1
ATOM 2282 C C . LEU A 1 280 ? -23.406 -5.234 10.414 1 90.56 280 LEU A C 1
ATOM 2284 O O . LEU A 1 280 ? -23.375 -5.906 9.383 1 90.56 280 LEU A O 1
ATOM 2288 N N . ALA A 1 281 ? -24.016 -4.098 10.523 1 91.81 281 ALA A N 1
ATOM 2289 C CA . ALA A 1 281 ? -24.781 -3.582 9.383 1 91.81 281 ALA A CA 1
ATOM 2290 C C . ALA A 1 281 ? -23.844 -3.221 8.227 1 91.81 281 ALA A C 1
ATOM 2292 O O . ALA A 1 281 ? -24.188 -3.438 7.062 1 91.81 281 ALA A O 1
ATOM 2293 N N . TYR A 1 282 ? -22.719 -2.73 8.602 1 92.56 282 TYR A N 1
ATOM 2294 C CA . TYR A 1 282 ? -21.781 -2.355 7.551 1 92.56 282 TYR A CA 1
ATOM 2295 C C . TYR A 1 282 ? -21.25 -3.59 6.836 1 92.56 282 TYR A C 1
ATOM 2297 O O . TYR A 1 282 ? -21.203 -3.631 5.602 1 92.56 282 TYR A O 1
ATOM 2305 N N . ILE A 1 283 ? -20.859 -4.602 7.605 1 91.75 283 ILE A N 1
ATOM 2306 C CA . ILE A 1 283 ? -20.25 -5.801 7.031 1 91.75 283 ILE A CA 1
ATOM 2307 C C . ILE A 1 283 ? -21.281 -6.508 6.137 1 91.75 283 ILE A C 1
ATOM 2309 O O . ILE A 1 283 ? -20.953 -6.914 5.016 1 91.75 283 ILE A O 1
ATOM 2313 N N . MET A 1 284 ? -22.484 -6.602 6.594 1 92 284 MET A N 1
ATOM 2314 C CA . MET A 1 284 ? -23.516 -7.262 5.801 1 92 284 MET A CA 1
ATOM 2315 C C . MET A 1 284 ? -23.828 -6.465 4.535 1 92 284 MET A C 1
ATOM 2317 O O . MET A 1 284 ? -24.016 -7.047 3.467 1 92 284 MET A O 1
ATOM 2321 N N . SER A 1 285 ? -23.828 -5.164 4.691 1 92.44 285 SER A N 1
ATOM 2322 C CA . SER A 1 285 ? -24.078 -4.328 3.521 1 92.44 285 SER A CA 1
ATOM 2323 C C . SER A 1 285 ? -22.906 -4.402 2.533 1 92.44 285 SER A C 1
ATOM 2325 O O . SER A 1 285 ? -23.125 -4.52 1.324 1 92.44 285 SER A O 1
ATOM 2327 N N . LYS A 1 286 ? -21.703 -4.398 3.08 1 91.38 286 LYS A N 1
ATOM 2328 C CA . LYS A 1 286 ? -20.531 -4.434 2.213 1 91.38 286 LYS A CA 1
ATOM 2329 C C . LYS A 1 286 ? -20.469 -5.738 1.422 1 91.38 286 LYS A C 1
ATOM 2331 O O . LYS A 1 286 ? -20.203 -5.727 0.22 1 91.38 286 LYS A O 1
ATOM 2336 N N . VAL A 1 287 ? -20.766 -6.82 2.033 1 91.88 287 VAL A N 1
ATOM 2337 C CA . VAL A 1 287 ? -20.688 -8.133 1.392 1 91.88 287 VAL A CA 1
ATOM 2338 C C . VAL A 1 287 ? -21.812 -8.266 0.366 1 91.88 287 VAL A C 1
ATOM 2340 O O . VAL A 1 287 ? -21.609 -8.812 -0.72 1 91.88 287 VAL A O 1
ATOM 2343 N N . THR A 1 288 ? -22.953 -7.707 0.594 1 91.5 288 THR A N 1
ATOM 2344 C CA . THR A 1 288 ? -24.109 -7.906 -0.275 1 91.5 288 THR A CA 1
ATOM 2345 C C . THR A 1 288 ? -24.078 -6.934 -1.451 1 91.5 288 THR A C 1
ATOM 2347 O O . THR A 1 288 ? -24.297 -7.328 -2.596 1 91.5 288 THR A O 1
ATOM 2350 N N . TYR A 1 289 ? -23.75 -5.648 -1.193 1 89.75 289 TYR A N 1
ATOM 2351 C CA . TYR A 1 289 ? -23.797 -4.711 -2.309 1 89.75 289 TYR A CA 1
ATOM 2352 C C . TYR A 1 289 ? -22.609 -4.898 -3.242 1 89.75 289 TYR A C 1
ATOM 2354 O O . TYR A 1 289 ? -22.656 -4.484 -4.402 1 89.75 289 TYR A O 1
ATOM 2362 N N . SER A 1 290 ? -21.562 -5.48 -2.727 1 90.62 290 SER A N 1
ATOM 2363 C CA . SER A 1 290 ? -20.375 -5.652 -3.562 1 90.62 290 SER A CA 1
ATOM 2364 C C . SER A 1 290 ? -20.469 -6.926 -4.395 1 90.62 290 SER A C 1
ATOM 2366 O O . SER A 1 290 ? -19.656 -7.152 -5.289 1 90.62 290 SER A O 1
ATOM 2368 N N . LEU A 1 291 ? -21.453 -7.766 -4.238 1 92.56 291 LEU A N 1
ATOM 2369 C CA . LEU A 1 291 ? -21.547 -9.07 -4.887 1 92.56 291 LEU A CA 1
ATOM 2370 C C . LEU A 1 291 ? -21.797 -8.914 -6.383 1 92.56 291 LEU A C 1
ATOM 2372 O O . LEU A 1 291 ? -21.125 -9.547 -7.199 1 92.56 291 LEU A O 1
ATOM 2376 N N . PRO A 1 292 ? -22.656 -8.055 -6.809 1 90.88 292 PRO A N 1
ATOM 2377 C CA . PRO A 1 292 ? -22.922 -7.953 -8.242 1 90.88 292 PRO A CA 1
ATOM 2378 C C . PRO A 1 292 ? -21.719 -7.441 -9.031 1 90.88 292 PRO A C 1
ATOM 2380 O O . PRO A 1 292 ? -21.328 -8.055 -10.023 1 90.88 292 PRO A O 1
ATOM 2383 N N . PRO A 1 293 ? -21.141 -6.352 -8.578 1 91.12 293 PRO A N 1
ATOM 2384 C CA . PRO A 1 293 ? -19.938 -5.934 -9.312 1 91.12 293 PRO A CA 1
ATOM 2385 C C . PRO A 1 293 ? -18.812 -6.965 -9.242 1 91.12 293 PRO A C 1
ATOM 2387 O O . PRO A 1 293 ? -18.062 -7.129 -10.211 1 91.12 293 PRO A O 1
ATOM 2390 N N . ALA A 1 294 ? -18.719 -7.594 -8.156 1 93.81 294 ALA A N 1
ATOM 2391 C CA . ALA A 1 294 ? -17.688 -8.633 -8.039 1 93.81 294 ALA A CA 1
ATOM 2392 C C . ALA A 1 294 ? -17.953 -9.781 -9.008 1 93.81 294 ALA A C 1
ATOM 2394 O O . ALA A 1 294 ? -17.031 -10.312 -9.625 1 93.81 294 ALA A O 1
ATOM 2395 N N . ALA A 1 295 ? -19.188 -10.18 -9.148 1 96.5 295 ALA A N 1
ATOM 2396 C CA . ALA A 1 295 ? -19.562 -11.234 -10.086 1 96.5 295 ALA A CA 1
ATOM 2397 C C . ALA A 1 295 ? -19.25 -10.828 -11.523 1 96.5 295 ALA A C 1
ATOM 2399 O O . ALA A 1 295 ? -18.766 -11.641 -12.32 1 96.5 295 ALA A O 1
ATOM 2400 N N . ALA A 1 296 ? -19.453 -9.625 -11.797 1 96 296 ALA A N 1
ATOM 2401 C CA . ALA A 1 296 ? -19.172 -9.125 -13.133 1 96 296 ALA A CA 1
ATOM 2402 C C . ALA A 1 296 ? -17.672 -9.148 -13.414 1 96 296 ALA A C 1
ATOM 2404 O O . ALA A 1 296 ? -17.234 -9.516 -14.508 1 96 296 ALA A O 1
ATOM 2405 N N . VAL A 1 297 ? -16.906 -8.766 -12.461 1 96 297 VAL A N 1
ATOM 2406 C CA . VAL A 1 297 ? -15.453 -8.789 -12.609 1 96 297 VAL A CA 1
ATOM 2407 C C . VAL A 1 297 ? -14.977 -10.227 -12.789 1 96 297 VAL A C 1
ATOM 2409 O O . VAL A 1 297 ? -14.133 -10.508 -13.641 1 96 297 VAL A O 1
ATOM 2412 N N . CYS A 1 298 ? -15.531 -11.125 -12.008 1 97.06 298 CYS A N 1
ATOM 2413 C CA . CYS A 1 298 ? -15.164 -12.539 -12.117 1 97.06 298 CYS A CA 1
ATOM 2414 C C . CYS A 1 298 ? -15.547 -13.094 -13.484 1 97.06 298 CYS A C 1
ATOM 2416 O O . CYS A 1 298 ? -14.781 -13.844 -14.094 1 97.06 298 CYS A O 1
ATOM 2418 N N . LEU A 1 299 ? -16.688 -12.68 -13.969 1 97.56 299 LEU A N 1
ATOM 2419 C CA . LEU A 1 299 ? -17.125 -13.148 -15.281 1 97.56 299 LEU A CA 1
ATOM 2420 C C . LEU A 1 299 ? -16.219 -12.617 -16.375 1 97.56 299 LEU A C 1
ATOM 2422 O O . LEU A 1 299 ? -15.914 -13.336 -17.344 1 97.56 299 LEU A O 1
ATOM 2426 N N . SER A 1 300 ? -15.781 -11.414 -16.219 1 97 300 SER A N 1
ATOM 2427 C CA . SER A 1 300 ? -14.867 -10.844 -17.203 1 97 300 SER A CA 1
ATOM 2428 C C . SER A 1 300 ? -13.516 -11.555 -17.172 1 97 300 SER A C 1
ATOM 2430 O O . SER A 1 300 ? -12.773 -11.523 -18.156 1 97 300 SER A O 1
ATOM 2432 N N . TYR A 1 301 ? -13.242 -12.18 -16.156 1 97.38 301 TYR A N 1
ATOM 2433 C CA . TYR A 1 301 ? -11.984 -12.906 -16.016 1 97.38 301 TYR A CA 1
ATOM 2434 C C . TYR A 1 301 ? -12.094 -14.312 -16.594 1 97.38 301 TYR A C 1
ATOM 2436 O O . TYR A 1 301 ? -11.148 -14.82 -17.188 1 97.38 301 TYR A O 1
ATOM 2444 N N . ILE A 1 302 ? -13.258 -14.93 -16.531 1 96.12 302 ILE A N 1
ATOM 2445 C CA . ILE A 1 302 ? -13.367 -16.359 -16.828 1 96.12 302 ILE A CA 1
ATOM 2446 C C . ILE A 1 302 ? -13.898 -16.547 -18.25 1 96.12 302 ILE A C 1
ATOM 2448 O O . ILE A 1 302 ? -13.547 -17.5 -18.922 1 96.12 302 ILE A O 1
ATOM 2452 N N . VAL A 1 303 ? -14.625 -15.672 -18.797 1 95.56 303 VAL A N 1
ATOM 2453 C CA . VAL A 1 303 ? -15.359 -15.898 -20.047 1 95.56 303 VAL A CA 1
ATOM 2454 C C . VAL A 1 303 ? -14.422 -15.758 -21.234 1 95.56 303 VAL A C 1
ATOM 2456 O O . VAL A 1 303 ? -14.352 -16.641 -22.094 1 95.56 303 VAL A O 1
ATOM 2459 N N . PRO A 1 304 ? -13.617 -14.719 -21.328 1 95.38 304 PRO A N 1
ATOM 2460 C CA . PRO A 1 304 ? -12.781 -14.594 -22.516 1 95.38 304 PRO A CA 1
ATOM 2461 C C . PRO A 1 304 ? -11.766 -15.727 -22.656 1 95.38 304 PRO A C 1
ATOM 2463 O O . PRO A 1 304 ? -11.484 -16.172 -23.766 1 95.38 304 PRO A O 1
ATOM 2466 N N . VAL A 1 305 ? -11.25 -16.141 -21.578 1 94.62 305 VAL A N 1
ATOM 2467 C CA . VAL A 1 305 ? -10.25 -17.203 -21.641 1 94.62 305 VAL A CA 1
ATOM 2468 C C . VAL A 1 305 ? -10.883 -18.469 -22.203 1 94.62 305 VAL A C 1
ATOM 2470 O O . VAL A 1 305 ? -10.25 -19.203 -22.969 1 94.62 305 VAL A O 1
ATOM 2473 N N . TYR A 1 306 ? -12.117 -18.75 -21.891 1 91.19 306 TYR A N 1
ATOM 2474 C CA . TYR A 1 306 ? -12.828 -19.922 -22.375 1 91.19 306 TYR A CA 1
ATOM 2475 C C . TYR A 1 306 ? -12.953 -19.906 -23.891 1 91.19 306 TYR A C 1
ATOM 2477 O O . TYR A 1 306 ? -12.719 -20.906 -24.562 1 91.19 306 TYR A O 1
ATOM 2485 N N . SER A 1 307 ? -13.203 -18.797 -24.422 1 89.5 307 SER A N 1
ATOM 2486 C CA . SER A 1 307 ? -13.422 -18.672 -25.859 1 89.5 307 SER A CA 1
ATOM 2487 C C . SER A 1 307 ? -12.109 -18.625 -26.625 1 89.5 307 SER A C 1
ATOM 2489 O O . SER A 1 307 ? -11.953 -19.297 -27.656 1 89.5 307 SER A O 1
ATOM 2491 N N . ILE A 1 308 ? -11.156 -17.984 -26.109 1 90.75 308 ILE A N 1
ATOM 2492 C CA . ILE A 1 308 ? -9.906 -17.766 -26.828 1 90.75 308 ILE A CA 1
ATOM 2493 C C . ILE A 1 308 ? -9.062 -19.047 -26.781 1 90.75 308 ILE A C 1
ATOM 2495 O O . ILE A 1 308 ? -8.398 -19.406 -27.75 1 90.75 308 ILE A O 1
ATOM 2499 N N . ALA A 1 309 ? -9.125 -19.734 -25.625 1 88.69 309 ALA A N 1
ATOM 2500 C CA . ALA A 1 309 ? -8.359 -20.969 -25.484 1 88.69 309 ALA A CA 1
ATOM 2501 C C . ALA A 1 309 ? -9.023 -22.125 -26.234 1 88.69 309 ALA A C 1
ATOM 2503 O O . ALA A 1 309 ? -8.445 -23.203 -26.359 1 88.69 309 ALA A O 1
ATOM 2504 N N . GLY A 1 310 ? -10.18 -21.922 -26.812 1 82.44 310 GLY A N 1
ATOM 2505 C CA . GLY A 1 310 ? -10.867 -22.938 -27.594 1 82.44 310 GLY A CA 1
ATOM 2506 C C . GLY A 1 310 ? -11.406 -24.078 -26.766 1 82.44 310 GLY A C 1
ATOM 2507 O O . GLY A 1 310 ? -11.375 -25.234 -27.188 1 82.44 310 GLY A O 1
ATOM 2508 N N . LEU A 1 311 ? -11.836 -23.75 -25.641 1 76.06 311 LEU A N 1
ATOM 2509 C CA . LEU A 1 311 ? -12.367 -24.781 -24.766 1 76.06 311 LEU A CA 1
ATOM 2510 C C . LEU A 1 311 ? -13.797 -25.156 -25.141 1 76.06 311 LEU A C 1
ATOM 2512 O O . LEU A 1 311 ? -14.344 -26.141 -24.641 1 76.06 311 LEU A O 1
ATOM 2516 N N . ASP A 1 312 ? -14.516 -24.297 -26.109 1 66 312 ASP A N 1
ATOM 2517 C CA . ASP A 1 312 ? -15.883 -24.516 -26.562 1 66 312 ASP A CA 1
ATOM 2518 C C . ASP A 1 312 ? -15.93 -25.531 -27.703 1 66 312 ASP A C 1
ATOM 2520 O O . ASP A 1 312 ? -16.953 -26.203 -27.891 1 66 312 ASP A O 1
ATOM 2524 N N . THR A 1 313 ? -15 -25.531 -28.625 1 57.44 313 THR A N 1
ATOM 2525 C CA . THR A 1 313 ? -15.133 -26.047 -29.984 1 57.44 313 THR A CA 1
ATOM 2526 C C . THR A 1 313 ? -15.422 -27.547 -29.984 1 57.44 313 THR A C 1
ATOM 2528 O O . THR A 1 313 ? -16 -28.078 -30.938 1 57.44 313 THR A O 1
ATOM 2531 N N . ASP A 1 314 ? -14.711 -28.422 -29.234 1 52.94 314 ASP A N 1
ATOM 2532 C CA . ASP A 1 314 ? -14.82 -29.797 -29.703 1 52.94 314 ASP A CA 1
ATOM 2533 C C . ASP A 1 314 ? -16.188 -30.391 -29.344 1 52.94 314 ASP A C 1
ATOM 2535 O O . ASP A 1 314 ? -16.859 -29.891 -28.438 1 52.94 314 ASP A O 1
ATOM 2539 N N . ALA A 1 315 ? -16.672 -31.141 -30.281 1 49.97 315 ALA A N 1
ATOM 2540 C CA . ALA A 1 315 ? -17.875 -31.969 -30.25 1 49.97 315 ALA A CA 1
ATOM 2541 C C . ALA A 1 315 ? -18.266 -32.344 -28.828 1 49.97 315 ALA A C 1
ATOM 2543 O O . ALA A 1 315 ? -19.344 -32.875 -28.594 1 49.97 315 ALA A O 1
ATOM 2544 N N . ARG A 1 316 ? -17.359 -32.094 -27.938 1 53.56 316 ARG A N 1
ATOM 2545 C CA . ARG A 1 316 ? -17.516 -32.562 -26.562 1 53.56 316 ARG A CA 1
ATOM 2546 C C . ARG A 1 316 ? -18.031 -31.422 -25.672 1 53.56 316 ARG A C 1
ATOM 2548 O O . ARG A 1 316 ? -17.516 -31.219 -24.562 1 53.56 316 ARG A O 1
ATOM 2555 N N . VAL A 1 317 ? -18.688 -30.438 -26.172 1 54.22 317 VAL A N 1
ATOM 2556 C CA . VAL A 1 317 ? -18.938 -29.172 -25.484 1 54.22 317 VAL A CA 1
ATOM 2557 C C . VAL A 1 317 ? -19.781 -29.406 -24.234 1 54.22 317 VAL A C 1
ATOM 2559 O O . VAL A 1 317 ? -20.922 -29.859 -24.328 1 54.22 317 VAL A O 1
ATOM 2562 N N . ASN A 1 318 ? -19.203 -29.766 -23.094 1 62.97 318 ASN A N 1
ATOM 2563 C CA . ASN A 1 318 ? -19.906 -29.703 -21.812 1 62.97 318 ASN A CA 1
ATOM 2564 C C . ASN A 1 318 ? -20.438 -28.297 -21.547 1 62.97 318 ASN A C 1
ATOM 2566 O O . ASN A 1 318 ? -20.094 -27.344 -22.25 1 62.97 318 ASN A O 1
ATOM 2570 N N . SER A 1 319 ? -21.484 -28.219 -20.719 1 74.75 319 SER A N 1
ATOM 2571 C CA . SER A 1 319 ? -22.266 -27.031 -20.391 1 74.75 319 SER A CA 1
ATOM 2572 C C . SER A 1 319 ? -21.375 -25.906 -19.891 1 74.75 319 SER A C 1
ATOM 2574 O O . SER A 1 319 ? -20.625 -26.062 -18.938 1 74.75 319 SER A O 1
ATOM 2576 N N . PHE A 1 320 ? -21.219 -24.891 -20.797 1 87.75 320 PHE A N 1
ATOM 2577 C CA . PHE A 1 320 ? -20.547 -23.625 -20.484 1 87.75 320 PHE A CA 1
ATOM 2578 C C . PHE A 1 320 ? -20.984 -23.125 -19.109 1 87.75 320 PHE A C 1
ATOM 2580 O O . PHE A 1 320 ? -20.188 -22.562 -18.359 1 87.75 320 PHE A O 1
ATOM 2587 N N . GLY A 1 321 ? -22.203 -23.438 -18.719 1 88.25 321 GLY A N 1
ATOM 2588 C CA . GLY A 1 321 ? -22.75 -22.984 -17.453 1 88.25 321 GLY A CA 1
ATOM 2589 C C . GLY A 1 321 ? -22.062 -23.609 -16.25 1 88.25 321 GLY A C 1
ATOM 2590 O O . GLY A 1 321 ? -21.891 -22.953 -15.227 1 88.25 321 GLY A O 1
ATOM 2591 N N . VAL A 1 322 ? -21.625 -24.859 -16.422 1 89.31 322 VAL A N 1
ATOM 2592 C CA . VAL A 1 322 ? -20.984 -25.562 -15.32 1 89.31 322 VAL A CA 1
ATOM 2593 C C . VAL A 1 322 ? -19.594 -24.984 -15.086 1 89.31 322 VAL A C 1
ATOM 2595 O O . VAL A 1 322 ? -19.172 -24.781 -13.945 1 89.31 322 VAL A O 1
ATOM 2598 N N . TYR A 1 323 ? -18.922 -24.688 -16.219 1 92.19 323 TYR A N 1
ATOM 2599 C CA . TYR A 1 323 ? -17.625 -24.047 -16.141 1 92.19 323 TYR A CA 1
ATOM 2600 C C . TYR A 1 323 ? -17.719 -22.703 -15.406 1 92.19 323 TYR A C 1
ATOM 2602 O O . TYR A 1 323 ? -16.922 -22.422 -14.508 1 92.19 323 TYR A O 1
ATOM 2610 N N . ILE A 1 324 ? -18.734 -21.953 -15.75 1 94.5 324 ILE A N 1
ATOM 2611 C CA . ILE A 1 324 ? -18.922 -20.625 -15.172 1 94.5 324 ILE A CA 1
ATOM 2612 C C . ILE A 1 324 ? -19.281 -20.75 -13.688 1 94.5 324 ILE A C 1
ATOM 2614 O O . ILE A 1 324 ? -18.75 -20.031 -12.852 1 94.5 324 ILE A O 1
ATOM 2618 N N . ALA A 1 325 ? -20.094 -21.656 -13.344 1 95.12 325 ALA A N 1
ATOM 2619 C CA . ALA A 1 325 ? -20.594 -21.812 -11.984 1 95.12 325 ALA A CA 1
ATOM 2620 C C . ALA A 1 325 ? -19.469 -22.188 -11.023 1 95.12 325 ALA A C 1
ATOM 2622 O O . ALA A 1 325 ? -19.312 -21.562 -9.961 1 95.12 325 ALA A O 1
ATOM 2623 N N . TYR A 1 326 ? -18.609 -23.141 -11.391 1 95.81 326 TYR A N 1
ATOM 2624 C CA . TYR A 1 326 ? -17.531 -23.578 -10.508 1 95.81 326 TYR A CA 1
ATOM 2625 C C . TYR A 1 326 ? -16.484 -22.484 -10.359 1 95.81 326 TYR A C 1
ATOM 2627 O O . TYR A 1 326 ? -15.992 -22.234 -9.25 1 95.81 326 TYR A O 1
ATOM 2635 N N . ASN A 1 327 ? -16.172 -21.844 -11.484 1 96.94 327 ASN A N 1
ATOM 2636 C CA . ASN A 1 327 ? -15.164 -20.797 -11.398 1 96.94 327 ASN A CA 1
ATOM 2637 C C . ASN A 1 327 ? -15.68 -19.578 -10.617 1 96.94 327 ASN A C 1
ATOM 2639 O O . ASN A 1 327 ? -14.93 -18.953 -9.859 1 96.94 327 ASN A O 1
ATOM 2643 N N . LEU A 1 328 ? -16.906 -19.25 -10.836 1 97.44 328 LEU A N 1
ATOM 2644 C CA . LEU A 1 328 ? -17.5 -18.125 -10.125 1 97.44 328 LEU A CA 1
ATOM 2645 C C . LEU A 1 328 ? -17.531 -18.375 -8.625 1 97.44 328 LEU A C 1
ATOM 2647 O O . LEU A 1 328 ? -17.172 -17.5 -7.836 1 97.44 328 LEU A O 1
ATOM 2651 N N . LEU A 1 329 ? -17.922 -19.594 -8.234 1 97.62 329 LEU A N 1
ATOM 2652 C CA . LEU A 1 329 ? -17.938 -19.953 -6.82 1 97.62 329 LEU A CA 1
ATOM 2653 C C . LEU A 1 329 ? -16.547 -19.859 -6.219 1 97.62 329 LEU A C 1
ATOM 2655 O O . LEU A 1 329 ? -16.359 -19.312 -5.125 1 97.62 329 LEU A O 1
ATOM 2659 N N . TYR A 1 330 ? -15.578 -20.312 -6.898 1 97.88 330 TYR A N 1
ATOM 2660 C CA . TYR A 1 330 ? -14.195 -20.281 -6.426 1 97.88 330 TYR A CA 1
ATOM 2661 C C . TYR A 1 330 ? -13.703 -18.859 -6.262 1 97.88 330 TYR A C 1
ATOM 2663 O O . TYR A 1 330 ? -13.195 -18.484 -5.199 1 97.88 330 TYR A O 1
ATOM 2671 N N . LEU A 1 331 ? -13.898 -18.047 -7.324 1 97.69 331 LEU A N 1
ATOM 2672 C CA . LEU A 1 331 ? -13.359 -16.703 -7.32 1 97.69 331 LEU A CA 1
ATOM 2673 C C . LEU A 1 331 ? -14.039 -15.836 -6.258 1 97.69 331 LEU A C 1
ATOM 2675 O O . LEU A 1 331 ? -13.398 -15 -5.621 1 97.69 331 LEU A O 1
ATOM 2679 N N . LEU A 1 332 ? -15.305 -16.062 -6.051 1 97.19 332 LEU A N 1
ATOM 2680 C CA . LEU A 1 332 ? -16.016 -15.312 -5.012 1 97.19 332 LEU A CA 1
ATOM 2681 C C . LEU A 1 332 ? -15.539 -15.734 -3.625 1 97.19 332 LEU A C 1
ATOM 2683 O O . LEU A 1 332 ? -15.5 -14.914 -2.703 1 97.19 332 LEU A O 1
ATOM 2687 N N . THR A 1 333 ? -15.195 -16.984 -3.475 1 97.75 333 THR A N 1
ATOM 2688 C CA . THR A 1 333 ? -14.664 -17.469 -2.207 1 97.75 333 THR A CA 1
ATOM 2689 C C . THR A 1 333 ? -13.289 -16.875 -1.937 1 97.75 333 THR A C 1
ATOM 2691 O O . THR A 1 333 ? -13 -16.438 -0.819 1 97.75 333 THR A O 1
ATOM 2694 N N . ILE A 1 334 ? -12.469 -16.828 -2.973 1 96.75 334 ILE A N 1
ATOM 2695 C CA . ILE A 1 334 ? -11.141 -16.234 -2.828 1 96.75 334 ILE A CA 1
ATOM 2696 C C . ILE A 1 334 ? -11.273 -14.75 -2.521 1 96.75 334 ILE A C 1
ATOM 2698 O O . ILE A 1 334 ? -10.508 -14.195 -1.725 1 96.75 334 ILE A O 1
ATOM 2702 N N . ARG A 1 335 ? -12.234 -14.141 -3.107 1 95.75 335 ARG A N 1
ATOM 2703 C CA . ARG A 1 335 ? -12.5 -12.734 -2.822 1 95.75 335 ARG A CA 1
ATOM 2704 C C . ARG A 1 335 ? -12.828 -12.523 -1.347 1 95.75 335 ARG A C 1
ATOM 2706 O O . ARG A 1 335 ? -12.359 -11.57 -0.73 1 95.75 335 ARG A O 1
ATOM 2713 N N . MET A 1 336 ? -13.617 -13.422 -0.812 1 96.25 336 MET A N 1
ATOM 2714 C CA . MET A 1 336 ? -13.969 -13.32 0.602 1 96.25 336 MET A CA 1
ATOM 2715 C C . MET A 1 336 ? -12.734 -13.453 1.479 1 96.25 336 MET A C 1
ATOM 2717 O O . MET A 1 336 ? -12.617 -12.781 2.506 1 96.25 336 MET A O 1
ATOM 2721 N N . LEU A 1 337 ? -11.844 -14.297 1.071 1 96.5 337 LEU A N 1
ATOM 2722 C CA . LEU A 1 337 ? -10.578 -14.445 1.782 1 96.5 337 LEU A CA 1
ATOM 2723 C C . LEU A 1 337 ? -9.797 -13.133 1.783 1 96.5 337 LEU A C 1
ATOM 2725 O O . LEU A 1 337 ? -9.336 -12.68 2.834 1 96.5 337 LEU A O 1
ATOM 2729 N N . PHE A 1 338 ? -9.742 -12.5 0.68 1 94.88 338 PHE A N 1
ATOM 2730 C CA . PHE A 1 338 ? -8.992 -11.25 0.559 1 94.88 338 PHE A CA 1
ATOM 2731 C C . PHE A 1 338 ? -9.695 -10.125 1.312 1 94.88 338 PHE A C 1
ATOM 2733 O O . PHE A 1 338 ? -9.039 -9.281 1.922 1 94.88 338 PHE A O 1
ATOM 2740 N N . MET A 1 339 ? -11 -10.086 1.3 1 93.31 339 MET A N 1
ATOM 2741 C CA . MET A 1 339 ? -11.758 -9.086 2.041 1 93.31 339 MET A CA 1
ATOM 2742 C C . MET A 1 339 ? -11.555 -9.25 3.543 1 93.31 339 MET A C 1
ATOM 2744 O O . MET A 1 339 ? -11.328 -8.266 4.254 1 93.31 339 MET A O 1
ATOM 2748 N N . ALA A 1 340 ? -11.555 -10.469 3.988 1 95.06 340 ALA A N 1
ATOM 2749 C CA . ALA A 1 340 ? -11.375 -10.75 5.41 1 95.06 340 ALA A CA 1
ATOM 2750 C C . ALA A 1 340 ? -9.992 -10.32 5.883 1 95.06 340 ALA A C 1
ATOM 2752 O O . ALA A 1 340 ? -9.852 -9.703 6.945 1 95.06 340 ALA A O 1
ATOM 2753 N N . LEU A 1 341 ? -9.023 -10.602 5.07 1 94.44 341 LEU A N 1
ATOM 2754 C CA . LEU A 1 341 ? -7.668 -10.227 5.438 1 94.44 341 LEU A CA 1
ATOM 2755 C C . LEU A 1 341 ? -7.484 -8.719 5.379 1 94.44 341 LEU A C 1
ATOM 2757 O O . LEU A 1 341 ? -6.711 -8.148 6.156 1 94.44 341 LEU A O 1
ATOM 2761 N N . GLY A 1 342 ? -8.164 -8.078 4.453 1 91.5 342 GLY A N 1
ATOM 2762 C CA . GLY A 1 342 ? -8.148 -6.621 4.402 1 91.5 342 GLY A CA 1
ATOM 2763 C C . GLY A 1 342 ? -8.719 -5.973 5.648 1 91.5 342 GLY A C 1
ATOM 2764 O O . GLY A 1 342 ? -8.227 -4.938 6.098 1 91.5 342 GLY A O 1
ATOM 2765 N N . TRP A 1 343 ? -9.719 -6.613 6.207 1 91 343 TRP A N 1
ATOM 2766 C CA . TRP A 1 343 ? -10.336 -6.105 7.43 1 91 343 TRP A CA 1
ATOM 2767 C C . TRP A 1 343 ? -9.453 -6.398 8.641 1 91 343 TRP A C 1
ATOM 2769 O O . TRP A 1 343 ? -9.438 -5.629 9.609 1 91 343 TRP A O 1
ATOM 2779 N N . MET A 1 344 ? -8.719 -7.438 8.555 1 91.44 344 MET A N 1
ATOM 2780 C CA . MET A 1 344 ? -7.945 -7.91 9.703 1 91.44 344 MET A CA 1
ATOM 2781 C C . MET A 1 344 ? -6.68 -7.078 9.883 1 91.44 344 MET A C 1
ATOM 2783 O O . MET A 1 344 ? -6.324 -6.727 11.008 1 91.44 344 MET A O 1
ATOM 2787 N N . PHE A 1 345 ? -6.078 -6.711 8.781 1 90.75 345 PHE A N 1
ATOM 2788 C CA . PHE A 1 345 ? -4.793 -6.031 8.891 1 90.75 345 PHE A CA 1
ATOM 2789 C C . PHE A 1 345 ? -4.93 -4.551 8.555 1 90.75 345 PHE A C 1
ATOM 2791 O O . PHE A 1 345 ? -5.797 -4.168 7.77 1 90.75 345 PHE A O 1
ATOM 2798 N N . SER A 1 346 ? -4.039 -3.729 9.164 1 85.06 346 SER A N 1
ATOM 2799 C CA . SER A 1 346 ? -4.055 -2.289 8.93 1 85.06 346 SER A CA 1
ATOM 2800 C C . SER A 1 346 ? -3.24 -1.918 7.699 1 85.06 346 SER A C 1
ATOM 2802 O O . SER A 1 346 ? -3.494 -0.891 7.066 1 85.06 346 SER A O 1
ATOM 2804 N N . SER A 1 347 ? -2.316 -2.818 7.375 1 87 347 SER A N 1
ATOM 2805 C CA . SER A 1 347 ? -1.482 -2.561 6.203 1 87 347 SER A CA 1
ATOM 2806 C C . SER A 1 347 ? -1.908 -3.424 5.02 1 87 347 SER A C 1
ATOM 2808 O O . SER A 1 347 ? -2.207 -4.609 5.188 1 87 347 SER A O 1
ATOM 2810 N N . ARG A 1 348 ? -2.033 -2.844 3.832 1 88.62 348 ARG A N 1
ATOM 2811 C CA . ARG A 1 348 ? -2.402 -3.555 2.613 1 88.62 348 ARG A CA 1
ATOM 2812 C C . ARG A 1 348 ? -1.37 -4.621 2.268 1 88.62 348 ARG A C 1
ATOM 2814 O O . ARG A 1 348 ? -1.724 -5.711 1.807 1 88.62 348 ARG A O 1
ATOM 2821 N N . HIS A 1 349 ? -0.125 -4.34 2.578 1 86 349 HIS A N 1
ATOM 2822 C CA . HIS A 1 349 ? 0.957 -5.242 2.195 1 86 349 HIS A CA 1
ATOM 2823 C C . HIS A 1 349 ? 0.956 -6.5 3.055 1 86 349 HIS A C 1
ATOM 2825 O O . HIS A 1 349 ? 1.214 -7.598 2.555 1 86 349 HIS A O 1
ATOM 2831 N N . LEU A 1 350 ? 0.667 -6.305 4.301 1 88.81 350 LEU A N 1
ATOM 2832 C CA . LEU A 1 350 ? 0.609 -7.465 5.184 1 88.81 350 LEU A CA 1
ATOM 2833 C C . LEU A 1 350 ? -0.573 -8.359 4.828 1 88.81 350 LEU A C 1
ATOM 2835 O O . LEU A 1 350 ? -0.454 -9.586 4.84 1 88.81 350 LEU A O 1
ATOM 2839 N N . ALA A 1 351 ? -1.685 -7.699 4.484 1 92.56 351 ALA A N 1
ATOM 2840 C CA . ALA A 1 351 ? -2.854 -8.469 4.07 1 92.56 351 ALA A CA 1
ATOM 2841 C C . ALA A 1 351 ? -2.574 -9.242 2.783 1 92.56 351 ALA A C 1
ATOM 2843 O O . ALA A 1 351 ? -2.898 -10.422 2.682 1 92.56 351 ALA A O 1
ATOM 2844 N N . ALA A 1 352 ? -1.927 -8.594 1.828 1 91.88 352 ALA A N 1
ATOM 2845 C CA . ALA A 1 352 ? -1.612 -9.234 0.552 1 91.88 352 ALA A CA 1
ATOM 2846 C C . ALA A 1 352 ? -0.586 -10.344 0.732 1 91.88 352 ALA A C 1
ATOM 2848 O O . ALA A 1 352 ? -0.654 -11.375 0.059 1 91.88 352 ALA A O 1
ATOM 2849 N N . GLY A 1 353 ? 0.378 -10.117 1.65 1 91.06 353 GLY A N 1
ATOM 2850 C CA . GLY A 1 353 ? 1.38 -11.133 1.923 1 91.06 353 GLY A CA 1
ATOM 2851 C C . GLY A 1 353 ? 0.792 -12.414 2.492 1 91.06 353 GLY A C 1
ATOM 2852 O O . GLY A 1 353 ? 1.102 -13.508 2.021 1 91.06 353 GLY A O 1
ATOM 2853 N N . LEU A 1 354 ? -0.07 -12.289 3.408 1 93.75 354 LEU A N 1
ATOM 2854 C CA . LEU A 1 354 ? -0.697 -13.469 4.008 1 93.75 354 LEU A CA 1
ATOM 2855 C C . LEU A 1 354 ? -1.62 -14.156 3.01 1 93.75 354 LEU A C 1
ATOM 2857 O O . LEU A 1 354 ? -1.697 -15.383 2.979 1 93.75 354 LEU A O 1
ATOM 2861 N N . ALA A 1 355 ? -2.344 -13.344 2.303 1 93.69 355 ALA A N 1
ATOM 2862 C CA . ALA A 1 355 ? -3.182 -13.922 1.258 1 93.69 355 ALA A CA 1
ATOM 2863 C C . ALA A 1 355 ? -2.344 -14.734 0.271 1 93.69 355 ALA A C 1
ATOM 2865 O O . ALA A 1 355 ? -2.771 -15.789 -0.195 1 93.69 355 ALA A O 1
ATOM 2866 N N . GLY A 1 356 ? -1.128 -14.164 -0.039 1 91.75 356 GLY A N 1
ATOM 2867 C CA . GLY A 1 356 ? -0.227 -14.883 -0.923 1 91.75 356 GLY A CA 1
ATOM 2868 C C . GLY A 1 356 ? 0.214 -16.219 -0.36 1 91.75 356 GLY A C 1
ATOM 2869 O O . GLY A 1 356 ? 0.331 -17.203 -1.097 1 91.75 356 GLY A O 1
ATOM 2870 N N . ILE A 1 357 ? 0.418 -16.297 0.862 1 94.62 357 ILE A N 1
ATOM 2871 C CA . ILE A 1 357 ? 0.818 -17.547 1.515 1 94.62 357 ILE A CA 1
ATOM 2872 C C . ILE A 1 357 ? -0.31 -18.562 1.412 1 94.62 357 ILE A C 1
ATOM 2874 O O . ILE A 1 357 ? -0.08 -19.719 1.033 1 94.62 357 ILE A O 1
ATOM 2878 N N . ILE A 1 358 ? -1.508 -18.141 1.652 1 94.62 358 ILE A N 1
ATOM 2879 C CA . ILE A 1 358 ? -2.654 -19.031 1.621 1 94.62 358 ILE A CA 1
ATOM 2880 C C . ILE A 1 358 ? -2.912 -19.5 0.187 1 94.62 358 ILE A C 1
ATOM 2882 O O . ILE A 1 358 ? -3.215 -20.672 -0.053 1 94.62 358 ILE A O 1
ATOM 2886 N N . LEU A 1 359 ? -2.787 -18.594 -0.709 1 94.12 359 LEU A N 1
ATOM 2887 C CA . LEU A 1 359 ? -2.984 -18.953 -2.109 1 94.12 359 LEU A CA 1
ATOM 2888 C C . LEU A 1 359 ? -1.937 -19.969 -2.568 1 94.12 359 LEU A C 1
ATOM 2890 O O . LEU A 1 359 ? -2.232 -20.844 -3.371 1 94.12 359 LEU A O 1
ATOM 2894 N N . THR A 1 360 ? -0.692 -19.766 -2.061 1 93.94 360 THR A N 1
ATOM 2895 C CA . THR A 1 360 ? 0.353 -20.734 -2.389 1 93.94 360 THR A CA 1
ATOM 2896 C C . THR A 1 360 ? -0.002 -22.109 -1.852 1 93.94 360 THR A C 1
ATOM 2898 O O . THR A 1 360 ? 0.174 -23.109 -2.545 1 93.94 360 THR A O 1
ATOM 2901 N N . LEU A 1 361 ? -0.557 -22.109 -0.732 1 94.5 361 LEU A N 1
ATOM 2902 C CA . LEU A 1 361 ? -0.988 -23.375 -0.146 1 94.5 361 LEU A CA 1
ATOM 2903 C C . LEU A 1 361 ? -2.111 -24 -0.966 1 94.5 361 LEU A C 1
ATOM 2905 O O . LEU A 1 361 ? -2.092 -25.203 -1.243 1 94.5 361 LEU A O 1
ATOM 2909 N N . CYS A 1 362 ? -2.996 -23.188 -1.375 1 95.19 362 CYS A N 1
ATOM 2910 C CA . CYS A 1 362 ? -4.102 -23.688 -2.184 1 95.19 362 CYS A CA 1
ATOM 2911 C C . CYS A 1 362 ? -3.609 -24.188 -3.537 1 95.19 362 CYS A C 1
ATOM 2913 O O . CYS A 1 362 ? -4.035 -25.234 -4.008 1 95.19 362 CYS A O 1
ATOM 2915 N N . ALA A 1 363 ? -2.693 -23.484 -4.109 1 94.81 363 ALA A N 1
ATOM 2916 C CA . ALA A 1 363 ? -2.207 -23.828 -5.445 1 94.81 363 ALA A CA 1
ATOM 2917 C C . ALA A 1 363 ? -1.37 -25.109 -5.414 1 94.81 363 ALA A C 1
ATOM 2919 O O . ALA A 1 363 ? -1.397 -25.891 -6.359 1 94.81 363 ALA A O 1
ATOM 2920 N N . THR A 1 364 ? -0.639 -25.328 -4.324 1 93.44 364 THR A N 1
ATOM 2921 C CA . THR A 1 364 ? 0.242 -26.484 -4.258 1 93.44 364 THR A CA 1
ATOM 2922 C C . THR A 1 364 ? -0.537 -27.734 -3.855 1 93.44 364 THR A C 1
ATOM 2924 O O . THR A 1 364 ? -0.155 -28.844 -4.207 1 93.44 364 THR A O 1
ATOM 2927 N N . THR A 1 365 ? -1.673 -27.578 -3.199 1 91.5 365 THR A N 1
ATOM 2928 C CA . THR A 1 365 ? -2.43 -28.75 -2.75 1 91.5 365 THR A CA 1
ATOM 2929 C C . THR A 1 365 ? -3.582 -29.047 -3.703 1 91.5 365 THR A C 1
ATOM 2931 O O . THR A 1 365 ? -4.508 -29.781 -3.357 1 91.5 365 THR A O 1
ATOM 2934 N N . ALA A 1 366 ? -3.537 -28.453 -4.879 1 92.94 366 ALA A N 1
ATOM 2935 C CA . ALA A 1 366 ? -4.605 -28.656 -5.855 1 92.94 366 ALA A CA 1
ATOM 2936 C C . ALA A 1 366 ? -4.379 -29.938 -6.656 1 92.94 366 ALA A C 1
ATOM 2938 O O . ALA A 1 366 ? -5.227 -30.328 -7.465 1 92.94 366 ALA A O 1
ATOM 2939 N N . GLY A 1 367 ? -3.271 -30.625 -6.559 1 90.25 367 GLY A N 1
ATOM 2940 C CA . GLY A 1 367 ? -3.025 -31.922 -7.188 1 90.25 367 GLY A CA 1
ATOM 2941 C C . GLY A 1 367 ? -2.32 -31.797 -8.523 1 90.25 367 GLY A C 1
ATOM 2942 O O . GLY A 1 367 ? -2.051 -32.812 -9.18 1 90.25 367 GLY A O 1
ATOM 2943 N N . TYR A 1 368 ? -2.021 -30.547 -8.961 1 92.25 368 TYR A N 1
ATOM 2944 C CA . TYR A 1 368 ? -1.381 -30.359 -10.25 1 92.25 368 TYR A CA 1
ATOM 2945 C C . TYR A 1 368 ? 0.136 -30.438 -10.125 1 92.25 368 TYR A C 1
ATOM 2947 O O . TYR A 1 368 ? 0.796 -31.109 -10.914 1 92.25 368 TYR A O 1
ATOM 2955 N N . THR A 1 369 ? 0.699 -29.781 -9.125 1 92.31 369 THR A N 1
ATOM 2956 C CA . THR A 1 369 ? 2.15 -29.734 -8.992 1 92.31 369 THR A CA 1
ATOM 2957 C C . THR A 1 369 ? 2.643 -30.875 -8.102 1 92.31 369 THR A C 1
ATOM 2959 O O . THR A 1 369 ? 3.805 -31.281 -8.188 1 92.31 369 THR A O 1
ATOM 2962 N N . VAL A 1 370 ? 1.787 -31.281 -7.25 1 91.06 370 VAL A N 1
ATOM 2963 C CA . VAL A 1 370 ? 2.107 -32.406 -6.379 1 91.06 370 VAL A CA 1
ATOM 2964 C C . VAL A 1 370 ? 0.913 -33.344 -6.301 1 91.06 370 VAL A C 1
ATOM 2966 O O . VAL A 1 370 ? -0.228 -32.906 -6.133 1 91.06 370 VAL A O 1
ATOM 2969 N N . HIS A 1 371 ? 1.238 -34.625 -6.449 1 89.31 371 HIS A N 1
ATOM 2970 C CA . HIS A 1 371 ? 0.179 -35.625 -6.348 1 89.31 371 HIS A CA 1
ATOM 2971 C C . HIS A 1 371 ? -0.386 -35.688 -4.934 1 89.31 371 HIS A C 1
ATOM 2973 O O . HIS A 1 371 ? 0.351 -35.531 -3.957 1 89.31 371 HIS A O 1
ATOM 2979 N N . PHE A 1 372 ? -1.676 -35.969 -4.805 1 88.31 372 PHE A N 1
ATOM 2980 C CA . PHE A 1 372 ? -2.389 -35.969 -3.531 1 88.31 372 PHE A CA 1
ATOM 2981 C C . PHE A 1 372 ? -1.788 -36.969 -2.568 1 88.31 372 PHE A C 1
ATOM 2983 O O . PHE A 1 372 ? -1.731 -36.75 -1.361 1 88.31 372 PHE A O 1
ATOM 2990 N N . THR A 1 373 ? -1.254 -38.062 -3.061 1 83.56 373 THR A N 1
ATOM 2991 C CA . THR A 1 373 ? -0.75 -39.125 -2.217 1 83.56 373 THR A CA 1
ATOM 2992 C C . THR A 1 373 ? 0.659 -38.812 -1.722 1 83.56 373 THR A C 1
ATOM 2994 O O . THR A 1 373 ? 1.132 -39.406 -0.754 1 83.56 373 THR A O 1
ATOM 2997 N N . ASP A 1 374 ? 1.326 -37.875 -2.342 1 85.69 374 ASP A N 1
ATOM 2998 C CA . ASP A 1 374 ? 2.711 -37.562 -1.997 1 85.69 374 ASP A CA 1
ATOM 2999 C C . ASP A 1 374 ? 2.791 -36.344 -1.064 1 85.69 374 ASP A C 1
ATOM 3001 O O . ASP A 1 374 ? 3.885 -35.906 -0.709 1 85.69 374 ASP A O 1
ATOM 3005 N N . LEU A 1 375 ? 1.689 -35.875 -0.704 1 86.44 375 LEU A N 1
ATOM 3006 C CA . LEU A 1 375 ? 1.684 -34.75 0.216 1 86.44 375 LEU A CA 1
ATOM 3007 C C . LEU A 1 375 ? 2.123 -35.188 1.611 1 86.44 375 LEU A C 1
ATOM 3009 O O . LEU A 1 375 ? 1.796 -36.281 2.057 1 86.44 375 LEU A O 1
ATOM 3013 N N . SER A 1 376 ? 2.896 -34.344 2.238 1 86 376 SER A N 1
ATOM 3014 C CA . SER A 1 376 ? 3.367 -34.625 3.59 1 86 376 SER A CA 1
ATOM 3015 C C . SER A 1 376 ? 2.201 -34.781 4.562 1 86 376 SER A C 1
ATOM 3017 O O . SER A 1 376 ? 1.136 -34.188 4.352 1 86 376 SER A O 1
ATOM 3019 N N . LEU A 1 377 ? 2.459 -35.469 5.586 1 81.88 377 LEU A N 1
ATOM 3020 C CA . LEU A 1 377 ? 1.437 -35.75 6.594 1 81.88 377 LEU A CA 1
ATOM 3021 C C . LEU A 1 377 ? 1.092 -34.469 7.359 1 81.88 377 LEU A C 1
ATOM 3023 O O . LEU A 1 377 ? -0.043 -34.281 7.812 1 81.88 377 LEU A O 1
ATOM 3027 N N . VAL A 1 378 ? 1.985 -33.562 7.344 1 85.81 378 VAL A N 1
ATOM 3028 C CA . VAL A 1 378 ? 1.801 -32.344 8.125 1 85.81 378 VAL A CA 1
ATOM 3029 C C . VAL A 1 378 ? 0.778 -31.438 7.445 1 85.81 378 VAL A C 1
ATOM 3031 O O . VAL A 1 378 ? -0.049 -30.797 8.109 1 85.81 378 VAL A O 1
ATOM 3034 N N . LEU A 1 379 ? 0.768 -31.406 6.105 1 87 379 LEU A N 1
ATOM 3035 C CA . LEU A 1 379 ? -0.091 -30.453 5.406 1 87 379 LEU A CA 1
ATOM 3036 C C . LEU A 1 379 ? -1.101 -31.188 4.523 1 87 379 LEU A C 1
ATOM 3038 O O . LEU A 1 379 ? -1.832 -30.547 3.758 1 87 379 LEU A O 1
ATOM 3042 N N . SER A 1 380 ? -1.189 -32.531 4.668 1 88.56 380 SER A N 1
ATOM 3043 C CA . SER A 1 380 ? -2.117 -33.312 3.863 1 88.56 380 SER A CA 1
ATOM 3044 C C . SER A 1 380 ? -3.566 -32.969 4.191 1 88.56 380 SER A C 1
ATOM 3046 O O . SER A 1 380 ? -4.445 -33.062 3.336 1 88.56 380 SER A O 1
ATOM 3048 N N . TRP A 1 381 ? -3.77 -32.438 5.375 1 91 381 TRP A N 1
ATOM 3049 C CA . TRP A 1 381 ? -5.133 -32.094 5.77 1 91 381 TRP A CA 1
ATOM 3050 C C . TRP A 1 381 ? -5.633 -30.875 5.004 1 91 381 TRP A C 1
ATOM 3052 O O . TRP A 1 381 ? -6.836 -30.703 4.805 1 91 381 TRP A O 1
ATOM 3062 N N . PHE A 1 382 ? -4.777 -30.078 4.477 1 92.88 382 PHE A N 1
ATOM 3063 C CA . PHE A 1 382 ? -5.18 -28.828 3.838 1 92.88 382 PHE A CA 1
ATOM 3064 C C . PHE A 1 382 ? -5.824 -29.109 2.482 1 92.88 382 PHE A C 1
ATOM 3066 O O . PHE A 1 382 ? -6.617 -28.297 1.998 1 92.88 382 PHE A O 1
ATOM 3073 N N . GLN A 1 383 ? -5.508 -30.219 1.861 1 91.62 383 GLN A N 1
ATOM 3074 C CA . GLN A 1 383 ? -6.109 -30.531 0.567 1 91.62 383 GLN A CA 1
ATOM 3075 C C . GLN A 1 383 ? -7.621 -30.688 0.69 1 91.62 383 GLN A C 1
ATOM 3077 O O . GLN A 1 383 ? -8.359 -30.453 -0.271 1 91.62 383 GLN A O 1
ATOM 3082 N N . TRP A 1 384 ? -8.055 -31 1.932 1 92.81 384 TRP A N 1
ATOM 3083 C CA . TRP A 1 384 ? -9.484 -31.234 2.129 1 92.81 384 TRP A CA 1
ATOM 3084 C C . TRP A 1 384 ? -10.219 -29.938 2.453 1 92.81 384 TRP A C 1
ATOM 3086 O O . TRP A 1 384 ? -11.445 -29.875 2.359 1 92.81 384 TRP A O 1
ATOM 3096 N N . VAL A 1 385 ? -9.461 -28.938 2.713 1 94.38 385 VAL A N 1
ATOM 3097 C CA . VAL A 1 385 ? -10.086 -27.672 3.08 1 94.38 385 VAL A CA 1
ATOM 3098 C C . VAL A 1 385 ? -9.914 -26.656 1.948 1 94.38 385 VAL A C 1
ATOM 3100 O O . VAL A 1 385 ? -10.68 -25.703 1.844 1 94.38 385 VAL A O 1
ATOM 3103 N N . SER A 1 386 ? -9.023 -26.891 1.049 1 95.25 386 SER A N 1
ATOM 3104 C CA . SER A 1 386 ? -8.703 -25.938 -0.012 1 95.25 386 SER A CA 1
ATOM 3105 C C . SER A 1 386 ? -9.781 -25.922 -1.086 1 95.25 386 SER A C 1
ATOM 3107 O O . SER A 1 386 ? -10.094 -26.953 -1.681 1 95.25 386 SER A O 1
ATOM 3109 N N . PRO A 1 387 ? -10.328 -24.734 -1.328 1 96.88 387 PRO A N 1
ATOM 3110 C CA . PRO A 1 387 ? -11.359 -24.656 -2.365 1 96.88 387 PRO A CA 1
ATOM 3111 C C . PRO A 1 387 ? -10.812 -24.922 -3.766 1 96.88 387 PRO A C 1
ATOM 3113 O O . PRO A 1 387 ? -11.531 -25.406 -4.641 1 96.88 387 PRO A O 1
ATOM 3116 N N . MET A 1 388 ? -9.562 -24.656 -3.982 1 96.75 388 MET A N 1
ATOM 3117 C CA . MET A 1 388 ? -8.984 -24.828 -5.309 1 96.75 388 MET A CA 1
ATOM 3118 C C . MET A 1 388 ? -8.922 -26.312 -5.68 1 96.75 388 MET A C 1
ATOM 3120 O O . MET A 1 388 ? -9.18 -26.672 -6.824 1 96.75 388 MET A O 1
ATOM 3124 N N . ARG A 1 389 ? -8.609 -27.156 -4.707 1 95.31 389 ARG A N 1
ATOM 3125 C CA . ARG A 1 389 ? -8.555 -28.594 -4.949 1 95.31 389 ARG A CA 1
ATOM 3126 C C . ARG A 1 389 ? -9.906 -29.125 -5.418 1 95.31 389 ARG A C 1
ATOM 3128 O O . ARG A 1 389 ? -9.984 -29.859 -6.406 1 95.31 389 ARG A O 1
ATOM 3135 N N . TRP A 1 390 ? -10.945 -28.734 -4.801 1 95.56 390 TRP A N 1
ATOM 3136 C CA . TRP A 1 390 ? -12.281 -29.25 -5.074 1 95.56 390 TRP A CA 1
ATOM 3137 C C . TRP A 1 390 ? -12.828 -28.672 -6.375 1 95.56 390 TRP A C 1
ATOM 3139 O O . TRP A 1 390 ? -13.406 -29.406 -7.188 1 95.56 390 TRP A O 1
ATOM 3149 N N . MET A 1 391 ? -12.617 -27.391 -6.598 1 95.94 391 MET A N 1
ATOM 3150 C CA . MET A 1 391 ? -13.156 -26.766 -7.797 1 95.94 391 MET A CA 1
ATOM 3151 C C . MET A 1 391 ? -12.359 -27.172 -9.031 1 95.94 391 MET A C 1
ATOM 3153 O O . MET A 1 391 ? -12.945 -27.438 -10.094 1 95.94 391 MET A O 1
ATOM 3157 N N . MET A 1 392 ? -11.062 -27.297 -8.906 1 94.88 392 MET A N 1
ATOM 3158 C CA . MET A 1 392 ? -10.25 -27.703 -10.047 1 94.88 392 MET A CA 1
ATOM 3159 C C . MET A 1 392 ? -10.539 -29.141 -10.438 1 94.88 392 MET A C 1
ATOM 3161 O O . MET A 1 392 ? -10.609 -29.469 -11.625 1 94.88 392 MET A O 1
ATOM 3165 N N . GLU A 1 393 ? -10.695 -30 -9.453 1 93.75 393 GLU A N 1
ATOM 3166 C CA . GLU A 1 393 ? -11.023 -31.391 -9.727 1 93.75 393 GLU A CA 1
ATOM 3167 C C . GLU A 1 393 ? -12.32 -31.5 -10.523 1 93.75 393 GLU A C 1
ATOM 3169 O O . GLU A 1 393 ? -12.391 -32.25 -11.492 1 93.75 393 GLU A O 1
ATOM 3174 N N . GLN A 1 394 ? -13.312 -30.703 -10.148 1 92.44 394 GLN A N 1
ATOM 3175 C CA . GLN A 1 394 ? -14.594 -30.766 -10.836 1 92.44 394 GLN A CA 1
ATOM 3176 C C . GLN A 1 394 ? -14.492 -30.203 -12.25 1 92.44 394 GLN A C 1
ATOM 3178 O O . GLN A 1 394 ? -15.086 -30.75 -13.18 1 92.44 394 GLN A O 1
ATOM 3183 N N . ILE A 1 395 ? -13.734 -29.219 -12.453 1 91.5 395 ILE A N 1
ATOM 3184 C CA . ILE A 1 395 ? -13.617 -28.594 -13.766 1 91.5 395 ILE A CA 1
ATOM 3185 C C . ILE A 1 395 ? -12.82 -29.5 -14.703 1 91.5 395 ILE A C 1
ATOM 3187 O O . ILE A 1 395 ? -13.164 -29.625 -15.883 1 91.5 395 ILE A O 1
ATOM 3191 N N . VAL A 1 396 ? -11.734 -30.109 -14.203 1 90.5 396 VAL A N 1
ATOM 3192 C CA . VAL A 1 396 ? -10.93 -31 -15.031 1 90.5 396 VAL A CA 1
ATOM 3193 C C . VAL A 1 396 ? -11.742 -32.25 -15.383 1 90.5 396 VAL A C 1
ATOM 3195 O O . VAL A 1 396 ? -11.672 -32.75 -16.516 1 90.5 396 VAL A O 1
ATOM 3198 N N . ARG A 1 397 ? -12.531 -32.75 -14.438 1 87.81 397 ARG A N 1
ATOM 3199 C CA . ARG A 1 397 ? -13.406 -33.875 -14.734 1 87.81 397 ARG A CA 1
ATOM 3200 C C . ARG A 1 397 ? -14.445 -33.5 -15.789 1 87.81 397 ARG A C 1
ATOM 3202 O O . ARG A 1 397 ? -14.75 -34.312 -16.672 1 87.81 397 ARG A O 1
ATOM 3209 N N . TRP A 1 398 ? -15.008 -32.312 -15.516 1 83.31 398 TRP A N 1
ATOM 3210 C CA . TRP A 1 398 ? -15.961 -31.766 -16.484 1 83.31 398 TRP A CA 1
ATOM 3211 C C . TRP A 1 398 ? -15.344 -31.703 -17.875 1 83.31 398 TRP A C 1
ATOM 3213 O O . TRP A 1 398 ? -16 -32.031 -18.859 1 83.31 398 TRP A O 1
ATOM 3223 N N . GLU A 1 399 ? -14.062 -31.422 -18.016 1 83.12 399 GLU A N 1
ATOM 3224 C CA . GLU A 1 399 ? -13.359 -31.25 -19.281 1 83.12 399 GLU A CA 1
ATOM 3225 C C . GLU A 1 399 ? -13.094 -32.594 -19.938 1 83.12 399 GLU A C 1
ATOM 3227 O O . GLU A 1 399 ? -13.219 -32.75 -21.156 1 83.12 399 GLU A O 1
ATOM 3232 N N . PHE A 1 400 ? -12.781 -33.688 -19.156 1 81.69 400 PHE A N 1
ATOM 3233 C CA . PHE A 1 400 ? -12.289 -34.938 -19.734 1 81.69 400 PHE A CA 1
ATOM 3234 C C . PHE A 1 400 ? -13.375 -36 -19.719 1 81.69 400 PHE A C 1
ATOM 3236 O O . PHE A 1 400 ? -13.273 -37 -20.422 1 81.69 400 PHE A O 1
ATOM 3243 N N . THR A 1 401 ? -14.391 -35.938 -18.781 1 74.38 401 THR A N 1
ATOM 3244 C CA . THR A 1 401 ? -15.445 -36.938 -18.766 1 74.38 401 THR A CA 1
ATOM 3245 C C . THR A 1 401 ? -16.609 -36.531 -19.672 1 74.38 401 THR A C 1
ATOM 3247 O O . THR A 1 401 ? -17.547 -37.312 -19.875 1 74.38 401 THR A O 1
ATOM 3250 N N . GLY A 1 402 ? -16.625 -35.562 -20.234 1 58.97 402 GLY A N 1
ATOM 3251 C CA . GLY A 1 402 ? -17.812 -35.156 -20.969 1 58.97 402 GLY A CA 1
ATOM 3252 C C . GLY A 1 402 ? -18.375 -36.281 -21.828 1 58.97 402 GLY A C 1
ATOM 3253 O O . GLY A 1 402 ? -17.828 -37.375 -21.859 1 58.97 402 GLY A O 1
ATOM 3254 N N . LYS A 1 403 ? -19.547 -36.25 -22.375 1 53.56 403 LYS A N 1
ATOM 3255 C CA . LYS A 1 403 ? -20.516 -37.125 -23.016 1 53.56 403 LYS A CA 1
ATOM 3256 C C . LYS A 1 403 ? -19.828 -38.125 -23.938 1 53.56 403 LYS A C 1
ATOM 3258 O O . LYS A 1 403 ? -20.422 -39.125 -24.359 1 53.56 403 LYS A O 1
ATOM 3263 N N . ASN A 1 404 ? -18.641 -37.906 -24.312 1 46.84 404 ASN A N 1
ATOM 3264 C CA . ASN A 1 404 ? -18.219 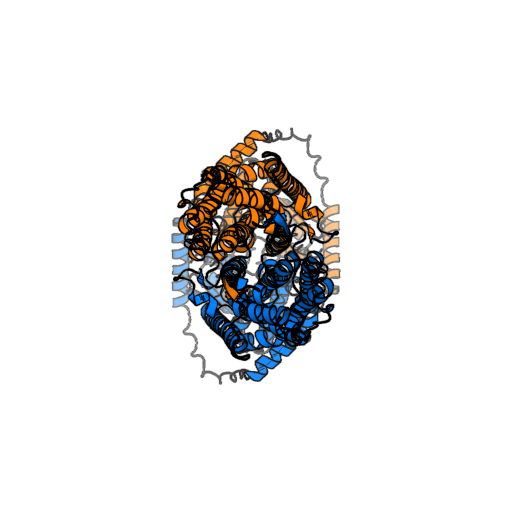-38.906 -25.281 1 46.84 404 ASN A CA 1
ATOM 3265 C C . ASN A 1 404 ? -17.891 -40.219 -24.609 1 46.84 404 ASN A C 1
ATOM 3267 O O . ASN A 1 404 ? -17.469 -41.188 -25.266 1 46.84 404 ASN A O 1
ATOM 3271 N N . ASN A 1 405 ? -17.688 -40.219 -23.375 1 45.12 405 ASN A N 1
ATOM 3272 C CA . ASN A 1 405 ? -17.281 -41.5 -22.875 1 45.12 405 ASN A CA 1
ATOM 3273 C C . ASN A 1 405 ? -18.375 -42.562 -23.078 1 45.12 405 ASN A C 1
ATOM 3275 O O . ASN A 1 405 ? -18.219 -43.719 -22.672 1 45.12 405 ASN A O 1
ATOM 3279 N N . GLU A 1 406 ? -19.562 -42.156 -23.125 1 40.06 406 GLU A N 1
ATOM 3280 C CA . GLU A 1 406 ? -20.422 -43.281 -23.453 1 40.06 406 GLU A CA 1
ATOM 3281 C C . GLU A 1 406 ? -20 -43.938 -24.75 1 40.06 406 GLU A C 1
ATOM 3283 O O . GLU A 1 406 ? -20.328 -45.125 -24.984 1 40.06 406 GLU A O 1
ATOM 3288 N N . ILE A 1 407 ? -19.797 -43.156 -25.891 1 38.12 407 ILE A N 1
ATOM 3289 C CA . ILE A 1 407 ? -19.609 -43.969 -27.094 1 38.12 407 ILE A CA 1
ATOM 3290 C C . ILE A 1 407 ? -18.219 -44.594 -27.078 1 38.12 407 ILE A C 1
ATOM 3292 O O . ILE A 1 407 ? -17.25 -43.969 -26.672 1 38.12 407 ILE A O 1
ATOM 3296 N N . GLY A 1 408 ? -17.906 -45.844 -27.219 1 41.62 408 GLY A N 1
ATOM 3297 C CA . GLY A 1 408 ? -16.906 -46.875 -27.5 1 41.62 408 GLY A CA 1
ATOM 3298 C C . GLY A 1 408 ? -15.617 -46.312 -28.062 1 41.62 408 GLY A C 1
ATOM 3299 O O . GLY A 1 408 ? -14.703 -47.062 -28.406 1 41.62 408 GLY A O 1
ATOM 3300 N N . ASN A 1 409 ? -15.531 -45.031 -28.703 1 45.34 409 ASN A N 1
ATOM 3301 C CA . ASN A 1 409 ? -14.336 -44.688 -29.469 1 45.34 409 ASN A CA 1
ATOM 3302 C C . ASN A 1 409 ? -13.266 -44.062 -28.578 1 45.34 409 ASN A C 1
ATOM 3304 O O . ASN A 1 409 ? -13.422 -42.938 -28.125 1 45.34 409 ASN A O 1
ATOM 3308 N N . ILE A 1 410 ? -12.555 -44.781 -27.781 1 52.5 410 ILE A N 1
ATOM 3309 C CA . ILE A 1 410 ? -11.32 -44.469 -27.062 1 52.5 410 ILE A CA 1
ATOM 3310 C C . ILE A 1 410 ? -10.43 -43.594 -27.938 1 52.5 410 ILE A C 1
ATOM 3312 O O . ILE A 1 410 ? -9.898 -44.031 -28.953 1 52.5 410 ILE A O 1
ATOM 3316 N N . THR A 1 411 ? -10.703 -42.281 -28.062 1 58.41 411 THR A N 1
ATOM 3317 C CA . THR A 1 411 ? -9.758 -41.406 -28.75 1 58.41 411 THR A CA 1
ATOM 3318 C C . THR A 1 411 ? -8.367 -41.531 -28.125 1 58.41 411 THR A C 1
ATOM 3320 O O . THR A 1 411 ? -8.18 -41.219 -26.953 1 58.41 411 THR A O 1
ATOM 3323 N N . LYS A 1 412 ? -7.551 -42.344 -28.688 1 66.75 412 LYS A N 1
ATOM 3324 C CA . LYS A 1 412 ? -6.156 -42.5 -28.297 1 66.75 412 LYS A CA 1
ATOM 3325 C C . LYS A 1 412 ? -5.305 -41.312 -28.734 1 66.75 412 LYS A C 1
ATOM 3327 O O . LYS A 1 412 ? -5.453 -40.812 -29.859 1 66.75 412 LYS A O 1
ATOM 3332 N N . TYR A 1 413 ? -4.789 -40.656 -27.703 1 74.19 413 TYR A N 1
ATOM 3333 C CA . TYR A 1 413 ? -3.855 -39.594 -28.016 1 74.19 413 TYR A CA 1
ATOM 3334 C C . TYR A 1 413 ? -2.615 -40.125 -28.719 1 74.19 413 TYR A C 1
ATOM 3336 O O . TYR A 1 413 ? -2.246 -41.281 -28.531 1 74.19 413 TYR A O 1
ATOM 3344 N N . TYR A 1 414 ? -2.1 -39.312 -29.672 1 72.38 414 TYR A N 1
ATOM 3345 C CA . TYR A 1 414 ? -0.925 -39.688 -30.453 1 72.38 414 TYR A CA 1
ATOM 3346 C C . TYR A 1 414 ? 0.329 -39 -29.906 1 72.38 414 TYR A C 1
ATOM 3348 O O . TYR A 1 414 ? 0.245 -38 -29.219 1 72.38 414 TYR A O 1
ATOM 3356 N N . CYS A 1 415 ? 1.447 -39.75 -29.797 1 70.62 415 CYS A N 1
ATOM 3357 C CA . CYS A 1 415 ? 2.754 -39.188 -29.469 1 70.62 415 CYS A CA 1
ATOM 3358 C C . CYS A 1 415 ? 3.658 -39.156 -30.703 1 70.62 415 CYS A C 1
ATOM 3360 O O . CYS A 1 415 ? 4.336 -40.156 -30.984 1 70.62 415 CYS A O 1
ATOM 3362 N N . THR A 1 416 ? 3.523 -38.188 -31.516 1 64.38 416 THR A N 1
ATOM 3363 C CA . THR A 1 416 ? 4.297 -38.156 -32.75 1 64.38 416 THR A CA 1
ATOM 3364 C C . THR A 1 416 ? 5.785 -38.031 -32.438 1 64.38 416 THR A C 1
ATOM 3366 O O . THR A 1 416 ? 6.625 -38.438 -33.25 1 64.38 416 THR A O 1
ATOM 3369 N N . ARG A 1 417 ? 6.184 -37.531 -31.25 1 61.81 417 ARG A N 1
ATOM 3370 C CA . ARG A 1 417 ? 7.598 -37.25 -31.016 1 61.81 417 ARG A CA 1
ATOM 3371 C C . ARG A 1 417 ? 8.25 -38.344 -30.188 1 61.81 417 ARG A C 1
ATOM 3373 O O . ARG A 1 417 ? 9.398 -38.188 -29.766 1 61.81 417 ARG A O 1
ATOM 3380 N N . ASN A 1 418 ? 7.453 -39.406 -29.875 1 60.84 418 ASN A N 1
ATOM 3381 C CA . ASN A 1 418 ? 8.047 -40.469 -29.109 1 60.84 418 ASN A CA 1
ATOM 3382 C C . ASN A 1 418 ? 8.984 -41.312 -29.953 1 60.84 418 ASN A C 1
ATOM 3384 O O . ASN A 1 418 ? 8.773 -41.5 -31.156 1 60.84 418 ASN A O 1
ATOM 3388 N N . PRO A 1 419 ? 10.148 -41.719 -29.344 1 56.41 419 PRO A N 1
ATOM 3389 C CA . PRO A 1 419 ? 11.125 -42.5 -30.094 1 56.41 419 PRO A CA 1
ATOM 3390 C C . PRO A 1 419 ? 10.57 -43.844 -30.562 1 56.41 419 PRO A C 1
ATOM 3392 O O . PRO A 1 419 ? 9.633 -44.375 -29.969 1 56.41 419 PRO A O 1
ATOM 3395 N N . VAL A 1 420 ? 10.945 -44.25 -31.734 1 61.12 420 VAL A N 1
ATOM 3396 C CA . VAL A 1 420 ? 10.609 -45.562 -32.281 1 61.12 420 VAL A CA 1
ATOM 3397 C C . VAL A 1 420 ? 11.406 -46.656 -31.547 1 61.12 420 VAL A C 1
ATOM 3399 O O . VAL A 1 420 ? 12.617 -46.531 -31.391 1 61.12 420 VAL A O 1
ATOM 3402 N N . ILE A 1 421 ? 10.75 -47.375 -30.703 1 59.19 421 ILE A N 1
ATOM 3403 C CA . ILE A 1 421 ? 11.391 -48.469 -29.984 1 59.19 421 ILE A CA 1
ATOM 3404 C C . ILE A 1 421 ? 11.266 -49.75 -30.781 1 59.19 421 ILE A C 1
ATOM 3406 O O . ILE A 1 421 ? 10.234 -50 -31.422 1 59.19 421 ILE A O 1
ATOM 3410 N N . GLN A 1 422 ? 12.406 -50.438 -30.969 1 57.91 422 GLN A N 1
ATOM 3411 C CA . GLN A 1 422 ? 12.422 -51.75 -31.641 1 57.91 422 GLN A CA 1
ATOM 3412 C C . GLN A 1 422 ? 11.906 -52.844 -30.734 1 57.91 422 GLN A C 1
ATOM 3414 O O . GLN A 1 422 ? 12.445 -53.062 -29.641 1 57.91 422 GLN A O 1
ATOM 3419 N N . GLN A 1 423 ? 10.781 -53.281 -31 1 54.16 423 GLN A N 1
ATOM 3420 C CA . GLN A 1 423 ? 10.242 -54.406 -30.234 1 54.16 423 GLN A CA 1
ATOM 3421 C C . GLN A 1 423 ? 11.055 -55.656 -30.469 1 54.16 423 GLN A C 1
ATOM 3423 O O . GLN A 1 423 ? 11.828 -55.75 -31.422 1 54.16 423 GLN A O 1
ATOM 3428 N N . GLU A 1 424 ? 11.047 -56.531 -29.469 1 56.25 424 GLU A N 1
ATOM 3429 C CA . GLU A 1 424 ? 11.781 -57.781 -29.547 1 56.25 424 GLU A CA 1
ATOM 3430 C C . GLU A 1 424 ? 11.562 -58.469 -30.891 1 56.25 424 GLU A C 1
ATOM 3432 O O . GLU A 1 424 ? 12.453 -59.156 -31.406 1 56.25 424 GLU A O 1
ATOM 3437 N N . ASN A 1 425 ? 10.391 -58.281 -31.469 1 54 425 ASN A N 1
ATOM 3438 C CA . ASN A 1 425 ? 10.109 -59 -32.719 1 54 425 ASN A CA 1
ATOM 3439 C C . ASN A 1 425 ? 10.625 -58.25 -33.938 1 54 425 ASN A C 1
ATOM 3441 O O . ASN A 1 425 ? 10.352 -58.625 -35.062 1 54 425 ASN A O 1
ATOM 3445 N N . GLY A 1 426 ? 11.445 -57.188 -33.75 1 57.19 426 GLY A N 1
ATOM 3446 C CA . GLY A 1 426 ? 12.094 -56.531 -34.875 1 57.19 426 GLY A CA 1
ATOM 3447 C C . GLY A 1 426 ? 11.281 -55.375 -35.438 1 57.19 426 GLY A C 1
ATOM 3448 O O . GLY A 1 426 ? 11.75 -54.625 -36.312 1 57.19 426 GLY A O 1
ATOM 3449 N N . ILE A 1 427 ? 9.977 -55.312 -35.031 1 59.31 427 ILE A N 1
ATOM 3450 C CA . ILE A 1 427 ? 9.117 -54.281 -35.594 1 59.31 427 ILE A CA 1
ATOM 3451 C C . ILE A 1 427 ? 9.328 -52.969 -34.844 1 59.31 427 ILE A C 1
ATOM 3453 O O . ILE A 1 427 ? 9.359 -52.938 -33.594 1 59.31 427 ILE A O 1
ATOM 3457 N N . LEU A 1 428 ? 9.633 -51.938 -35.594 1 58.19 428 LEU A N 1
ATOM 3458 C CA . LEU A 1 428 ? 9.797 -50.594 -35.062 1 58.19 428 LEU A CA 1
ATOM 3459 C C . LEU A 1 428 ? 8.445 -49.969 -34.719 1 58.19 428 LEU A C 1
ATOM 3461 O O . LEU A 1 428 ? 7.574 -49.844 -35.562 1 58.19 428 LEU A O 1
ATOM 3465 N N . VAL A 1 429 ? 8.039 -50.156 -33.438 1 57.66 429 VAL A N 1
ATOM 3466 C CA . VAL A 1 429 ? 6.789 -49.531 -33.031 1 57.66 429 VAL A CA 1
ATOM 3467 C C . VAL A 1 429 ? 7.082 -48.25 -32.25 1 57.66 429 VAL A C 1
ATOM 3469 O O . VAL A 1 429 ? 8.117 -48.156 -31.594 1 57.66 429 VAL A O 1
ATOM 3472 N N . LYS A 1 430 ? 6.301 -47.219 -32.625 1 59.19 430 LYS A N 1
ATOM 3473 C CA . LYS A 1 430 ? 6.395 -45.969 -31.859 1 59.19 430 LYS A CA 1
ATOM 3474 C C . LYS A 1 430 ? 5.992 -46.188 -30.391 1 59.19 430 LYS A C 1
ATOM 3476 O O . LYS A 1 430 ? 5.059 -46.969 -30.109 1 59.19 430 LYS A O 1
ATOM 3481 N N . ALA A 1 431 ? 6.891 -45.906 -29.5 1 58.03 431 ALA A N 1
ATOM 3482 C CA . ALA A 1 431 ? 6.613 -46.031 -28.078 1 58.03 431 ALA A CA 1
ATOM 3483 C C . ALA A 1 431 ? 5.254 -45.438 -27.719 1 58.03 431 ALA A C 1
ATOM 3485 O O . ALA A 1 431 ? 4.812 -44.469 -28.359 1 58.03 431 ALA A O 1
ATOM 3486 N N . ASP A 1 432 ? 4.418 -46.219 -27.047 1 58.34 432 ASP A N 1
ATOM 3487 C CA . ASP A 1 432 ? 3.109 -45.75 -26.609 1 58.34 432 ASP A CA 1
ATOM 3488 C C . ASP A 1 432 ? 3.232 -44.438 -25.859 1 58.34 432 ASP A C 1
ATOM 3490 O O . ASP A 1 432 ? 4.258 -44.156 -25.234 1 58.34 432 ASP A O 1
ATOM 3494 N N . CYS A 1 433 ? 2.23 -43.594 -26.141 1 65.5 433 CYS A N 1
ATOM 3495 C CA . CYS A 1 433 ? 2.123 -42.312 -25.438 1 65.5 433 CYS A CA 1
ATOM 3496 C C . CYS A 1 433 ? 1.932 -42.531 -23.938 1 65.5 433 CYS A C 1
ATOM 3498 O O . CYS A 1 433 ? 1.497 -43.594 -23.516 1 65.5 433 CYS A O 1
ATOM 3500 N N . GLY A 1 434 ? 2.613 -41.719 -23.078 1 65.44 434 GLY A N 1
ATOM 3501 C CA . GLY A 1 434 ? 2.395 -41.75 -21.641 1 65.44 434 GLY A CA 1
ATOM 3502 C C . GLY A 1 434 ? 0.937 -41.594 -21.25 1 65.44 434 GLY A C 1
ATOM 3503 O O . GLY A 1 434 ? 0.466 -42.219 -20.297 1 65.44 434 GLY A O 1
ATOM 3504 N N . ILE A 1 435 ? 0.239 -40.812 -22.016 1 73.25 435 ILE A N 1
ATOM 3505 C CA . ILE A 1 435 ? -1.184 -40.594 -21.797 1 73.25 435 ILE A CA 1
ATOM 3506 C C . ILE A 1 435 ? -1.986 -41.062 -22.984 1 73.25 435 ILE A C 1
ATOM 3508 O O . ILE A 1 435 ? -1.913 -40.5 -24.078 1 73.25 435 ILE A O 1
ATOM 3512 N N . LEU A 1 436 ? -2.695 -42.125 -22.766 1 70.25 436 LEU A N 1
ATOM 3513 C CA . LEU A 1 436 ? -3.346 -42.781 -23.891 1 70.25 436 LEU A CA 1
ATOM 3514 C C . LEU A 1 436 ? -4.766 -42.25 -24.078 1 70.25 436 LEU A C 1
ATOM 3516 O O . LEU A 1 436 ? -5.227 -42.094 -25.219 1 70.25 436 LEU A O 1
ATOM 3520 N N . SER A 1 437 ? -5.492 -42.094 -22.953 1 75.75 437 SER A N 1
ATOM 3521 C CA . SER A 1 437 ? -6.895 -41.719 -23.016 1 75.75 437 SER A CA 1
ATOM 3522 C C . SER A 1 437 ? -7.223 -40.656 -21.953 1 75.75 437 SER A C 1
ATOM 3524 O O . SER A 1 437 ? -6.375 -40.344 -21.125 1 75.75 437 SER A O 1
ATOM 3526 N N . ASP A 1 438 ? -8.453 -40.062 -22.078 1 78.25 438 ASP A N 1
ATOM 3527 C CA . ASP A 1 438 ? -8.938 -39.094 -21.109 1 78.25 438 ASP A CA 1
ATOM 3528 C C . ASP A 1 438 ? -8.953 -39.688 -19.703 1 78.25 438 ASP A C 1
ATOM 3530 O O . ASP A 1 438 ? -8.672 -39 -18.719 1 78.25 438 ASP A O 1
ATOM 3534 N N . ALA A 1 439 ? -9.242 -41 -19.594 1 77.06 439 ALA A N 1
ATOM 3535 C CA . ALA A 1 439 ? -9.266 -41.656 -18.297 1 77.06 439 ALA A CA 1
ATOM 3536 C C . ALA A 1 439 ? -7.867 -41.75 -17.703 1 77.06 439 ALA A C 1
ATOM 3538 O O . ALA A 1 439 ? -7.695 -41.625 -16.484 1 77.06 439 ALA A O 1
ATOM 3539 N N . HIS A 1 440 ? -6.902 -41.906 -18.594 1 76.75 440 HIS A N 1
ATOM 3540 C CA . HIS A 1 440 ? -5.523 -41.969 -18.125 1 76.75 440 HIS A CA 1
ATOM 3541 C C . HIS A 1 440 ? -5.051 -40.625 -17.625 1 76.75 440 HIS A C 1
ATOM 3543 O O . HIS A 1 440 ? -4.312 -40.531 -16.641 1 76.75 440 HIS A O 1
ATOM 3549 N N . ALA A 1 441 ? -5.5 -39.625 -18.359 1 79.25 441 ALA A N 1
ATOM 3550 C CA . ALA A 1 441 ? -5.137 -38.25 -17.938 1 79.25 441 ALA A CA 1
ATOM 3551 C C . ALA A 1 441 ? -5.695 -37.938 -16.547 1 79.25 441 ALA A C 1
ATOM 3553 O O . ALA A 1 441 ? -5.004 -37.375 -15.711 1 79.25 441 ALA A O 1
ATOM 3554 N N . LEU A 1 442 ? -6.922 -38.406 -16.281 1 83.5 442 LEU A N 1
ATOM 3555 C CA . LEU A 1 442 ? -7.555 -38.156 -14.984 1 83.5 442 LEU A CA 1
ATOM 3556 C C . LEU A 1 442 ? -6.891 -38.969 -13.891 1 83.5 442 LEU A C 1
ATOM 3558 O O . LEU A 1 442 ? -6.773 -38.5 -12.75 1 83.5 442 LEU A O 1
ATOM 3562 N N . ARG A 1 443 ? -6.363 -40.094 -14.258 1 79.25 443 ARG A N 1
ATOM 3563 C CA . ARG A 1 443 ? -5.711 -40.969 -13.273 1 79.25 443 ARG A CA 1
ATOM 3564 C C . ARG A 1 443 ? -4.324 -40.438 -12.922 1 79.25 443 ARG A C 1
ATOM 3566 O O . ARG A 1 443 ? -3.873 -40.594 -11.781 1 79.25 443 ARG A O 1
ATOM 3573 N N . LEU A 1 444 ? -3.699 -39.906 -13.938 1 77.69 444 LEU A N 1
ATOM 3574 C CA . LEU A 1 444 ? -2.357 -39.375 -13.719 1 77.69 444 LEU A CA 1
ATOM 3575 C C . LEU A 1 444 ? -2.361 -38.312 -12.625 1 77.69 444 LEU A C 1
ATOM 3577 O O . LEU A 1 444 ? -1.458 -38.281 -11.781 1 77.69 444 LEU A O 1
ATOM 3581 N N . HIS A 1 445 ? -3.406 -37.5 -12.594 1 81.69 445 HIS A N 1
ATOM 3582 C CA . HIS A 1 445 ? -3.479 -36.438 -11.586 1 81.69 445 HIS A CA 1
ATOM 3583 C C . HIS A 1 445 ? -4.453 -36.812 -10.477 1 81.69 445 HIS A C 1
ATOM 3585 O O . HIS A 1 445 ? -4.758 -35.969 -9.617 1 81.69 445 HIS A O 1
ATOM 3591 N N . GLN A 1 446 ? -4.992 -38 -10.414 1 81 446 GLN A N 1
ATOM 3592 C CA . GLN A 1 446 ? -5.883 -38.531 -9.398 1 81 446 GLN A CA 1
ATOM 3593 C C . GLN A 1 446 ? -7.176 -37.719 -9.305 1 81 446 GLN A C 1
ATOM 3595 O O . GLN A 1 446 ? -7.637 -37.406 -8.211 1 81 446 GLN A O 1
ATOM 3600 N N . TYR A 1 447 ? -7.656 -37.312 -10.422 1 80.56 447 TYR A N 1
ATOM 3601 C CA . TYR A 1 447 ? -8.93 -36.594 -10.484 1 80.56 447 TYR A CA 1
ATOM 3602 C C . TYR A 1 447 ? -10.07 -37.531 -10.828 1 80.56 447 TYR A C 1
ATOM 3604 O O . TYR A 1 447 ? -11.141 -37.094 -11.242 1 80.56 447 TYR A O 1
ATOM 3612 N N . ARG A 1 448 ? -9.898 -38.812 -10.594 1 74 448 ARG A N 1
ATOM 3613 C CA . ARG A 1 448 ? -10.883 -39.812 -11.047 1 74 448 ARG A CA 1
ATOM 3614 C C . ARG A 1 448 ? -11.953 -40.031 -9.992 1 74 448 ARG A C 1
ATOM 3616 O O . ARG A 1 448 ? -13.039 -40.531 -10.297 1 74 448 ARG A O 1
ATOM 3623 N N . THR A 1 449 ? -11.727 -39.562 -8.797 1 75.06 449 THR A N 1
ATOM 3624 C CA . THR A 1 449 ? -12.672 -39.844 -7.723 1 75.06 449 THR A CA 1
ATOM 3625 C C . THR A 1 449 ? -13.969 -39.062 -7.918 1 75.06 449 THR A C 1
ATOM 3627 O O . THR A 1 449 ? -13.945 -37.875 -8.242 1 75.06 449 THR A O 1
ATOM 3630 N N . THR A 1 450 ? -15.039 -39.844 -8.016 1 80.5 450 THR A N 1
ATOM 3631 C CA . THR A 1 450 ? -16.344 -39.219 -8.156 1 80.5 450 THR A CA 1
ATOM 3632 C C . THR A 1 450 ? -16.938 -38.875 -6.781 1 80.5 450 THR A C 1
ATOM 3634 O O . THR A 1 450 ? -17.094 -39.75 -5.938 1 80.5 450 THR A O 1
ATOM 3637 N N . TRP A 1 451 ? -17.047 -37.656 -6.547 1 85.19 451 TRP A N 1
ATOM 3638 C CA . TRP A 1 451 ? -17.672 -37.156 -5.324 1 85.19 451 TRP A CA 1
ATOM 3639 C C . TRP A 1 451 ? -19.109 -36.75 -5.574 1 85.19 451 TRP A C 1
ATOM 3641 O O . TRP A 1 451 ? -19.484 -36.406 -6.703 1 85.19 451 TRP A O 1
ATOM 3651 N N . PRO A 1 452 ? -19.875 -36.844 -4.504 1 89.69 452 PRO A N 1
ATOM 3652 C CA . PRO A 1 452 ? -21.219 -36.25 -4.68 1 89.69 452 PRO A CA 1
ATOM 3653 C C . PRO A 1 452 ? -21.172 -34.781 -5.059 1 89.69 452 PRO A C 1
ATOM 3655 O O . PRO A 1 452 ? -20.297 -34.031 -4.594 1 89.69 452 PRO A O 1
ATOM 3658 N N . LEU A 1 453 ? -22.062 -34.438 -5.941 1 87.06 453 LEU A N 1
ATOM 3659 C CA . LEU A 1 453 ? -22.094 -33.094 -6.52 1 87.06 453 LEU A CA 1
ATOM 3660 C C . LEU A 1 453 ? -22.125 -32.031 -5.43 1 87.06 453 LEU A C 1
ATOM 3662 O O . LEU A 1 453 ? -21.562 -30.953 -5.586 1 87.06 453 LEU A O 1
ATOM 3666 N N . TYR A 1 454 ? -22.688 -32.312 -4.262 1 92.25 454 TYR A N 1
ATOM 3667 C CA . TYR A 1 454 ? -22.875 -31.312 -3.223 1 92.25 454 TYR A CA 1
ATOM 3668 C C . TYR A 1 454 ? -21.609 -31.156 -2.377 1 92.25 454 TYR A C 1
ATOM 3670 O O . TYR A 1 454 ? -21.406 -30.125 -1.736 1 92.25 454 TYR A O 1
ATOM 3678 N N . GLN A 1 455 ? -20.781 -32.125 -2.369 1 94 455 GLN A N 1
ATOM 3679 C CA . GLN A 1 455 ? -19.656 -32.094 -1.444 1 94 455 GLN A CA 1
ATOM 3680 C C . GLN A 1 455 ? -18.656 -31 -1.802 1 94 455 GLN A C 1
ATOM 3682 O O . GLN A 1 455 ? -18.297 -30.188 -0.957 1 94 455 GLN A O 1
ATOM 3687 N N . PRO A 1 456 ? -18.234 -30.922 -3.1 1 95.12 456 PRO A N 1
ATOM 3688 C CA . PRO A 1 456 ? -17.312 -29.844 -3.416 1 95.12 456 PRO A CA 1
ATOM 3689 C C . PRO A 1 456 ? -17.922 -28.453 -3.176 1 95.12 456 PRO A C 1
ATOM 3691 O O . PRO A 1 456 ? -17.219 -27.531 -2.744 1 95.12 456 PRO A O 1
ATOM 3694 N N . ILE A 1 457 ? -19.172 -28.297 -3.365 1 96.56 457 ILE A N 1
ATOM 3695 C CA . ILE A 1 457 ? -19.844 -27.016 -3.199 1 96.56 457 ILE A CA 1
ATOM 3696 C C . ILE A 1 457 ? -19.938 -26.672 -1.715 1 96.56 457 ILE A C 1
ATOM 3698 O O . ILE A 1 457 ? -19.656 -25.531 -1.315 1 96.56 457 ILE A O 1
ATOM 3702 N N . ILE A 1 458 ? -20.188 -27.656 -0.899 1 97 458 ILE A N 1
ATOM 3703 C CA . ILE A 1 458 ? -20.359 -27.422 0.532 1 97 458 ILE A CA 1
ATOM 3704 C C . ILE A 1 458 ? -19 -27.078 1.16 1 97 458 ILE A C 1
ATOM 3706 O O . ILE A 1 458 ? -18.922 -26.203 2.025 1 97 458 ILE A O 1
ATOM 3710 N N . VAL A 1 459 ? -17.984 -27.766 0.745 1 96.94 459 VAL A N 1
ATOM 3711 C CA . VAL A 1 459 ? -16.656 -27.5 1.312 1 96.94 459 VAL A CA 1
ATOM 3712 C C . VAL A 1 459 ? -16.203 -26.094 0.93 1 96.94 459 VAL A C 1
ATOM 3714 O O . VAL A 1 459 ? -15.656 -25.359 1.762 1 96.94 459 VAL A O 1
ATOM 3717 N N . THR A 1 460 ? -16.438 -25.719 -0.308 1 97.69 460 THR A N 1
ATOM 3718 C CA . THR A 1 460 ? -16.047 -24.375 -0.757 1 97.69 460 THR A CA 1
ATOM 3719 C C . THR A 1 460 ? -16.875 -23.312 -0.048 1 97.69 460 THR A C 1
ATOM 3721 O O . THR A 1 460 ? -16.344 -22.266 0.346 1 97.69 460 THR A O 1
ATOM 3724 N N . LEU A 1 461 ? -18.156 -23.609 0.171 1 97.88 461 LEU A N 1
ATOM 3725 C CA . LEU A 1 461 ? -19.016 -22.672 0.894 1 97.88 461 LEU A CA 1
ATOM 3726 C C . LEU A 1 461 ? -18.609 -22.594 2.363 1 97.88 461 LEU A C 1
ATOM 3728 O O . LEU A 1 461 ? -18.719 -21.531 2.986 1 97.88 461 LEU A O 1
ATOM 3732 N N . ALA A 1 462 ? -18.172 -23.734 2.883 1 98 462 ALA A N 1
ATOM 3733 C CA . ALA A 1 462 ? -17.672 -23.719 4.258 1 98 462 ALA A CA 1
ATOM 3734 C C . ALA A 1 462 ? -16.406 -22.875 4.383 1 98 462 ALA A C 1
ATOM 3736 O O . ALA A 1 462 ? -16.25 -22.141 5.367 1 98 462 ALA A O 1
ATOM 3737 N N . PHE A 1 463 ? -15.562 -23 3.385 1 98 463 PHE A N 1
ATOM 3738 C CA . PHE A 1 463 ? -14.375 -22.156 3.355 1 98 463 PHE A CA 1
ATOM 3739 C C . PHE A 1 463 ? -14.766 -20.688 3.26 1 98 463 PHE A C 1
ATOM 3741 O O . PHE A 1 463 ? -14.195 -19.844 3.955 1 98 463 PHE A O 1
ATOM 3748 N N . HIS A 1 464 ? -15.719 -20.406 2.463 1 97.69 464 HIS A N 1
ATOM 3749 C CA . HIS A 1 464 ? -16.234 -19.047 2.309 1 97.69 464 HIS A CA 1
ATOM 3750 C C . HIS A 1 464 ? -16.812 -18.531 3.619 1 97.69 464 HIS A C 1
ATOM 3752 O O . HIS A 1 464 ? -16.5 -17.406 4.043 1 97.69 464 HIS A O 1
ATOM 3758 N N . LEU A 1 465 ? -17.578 -19.359 4.297 1 97.38 465 LEU A N 1
ATOM 3759 C CA . LEU A 1 465 ? -18.219 -18.969 5.555 1 97.38 465 LEU A CA 1
ATOM 3760 C C . LEU A 1 465 ? -17.172 -18.812 6.656 1 97.38 465 LEU A C 1
ATOM 3762 O O . LEU A 1 465 ? -17.297 -17.922 7.504 1 97.38 465 LEU A O 1
ATOM 3766 N N . ALA A 1 466 ? -16.188 -19.641 6.629 1 97.75 466 ALA A N 1
ATOM 3767 C CA . ALA A 1 466 ? -15.141 -19.531 7.633 1 97.75 466 ALA A CA 1
ATOM 3768 C C . ALA A 1 466 ? -14.414 -18.203 7.531 1 97.75 466 ALA A C 1
ATOM 3770 O O . ALA A 1 466 ? -14.195 -17.516 8.539 1 97.75 466 ALA A O 1
ATOM 3771 N N . TRP A 1 467 ? -14.094 -17.812 6.359 1 97.06 467 TRP A N 1
ATOM 3772 C CA . TRP A 1 467 ? -13.375 -16.562 6.184 1 97.06 467 TRP A CA 1
ATOM 3773 C C . TRP A 1 467 ? -14.297 -15.367 6.406 1 97.06 467 TRP A C 1
ATOM 3775 O O . TRP A 1 467 ? -13.852 -14.312 6.859 1 97.06 467 TRP A O 1
ATOM 3785 N N . PHE A 1 468 ? -15.586 -15.547 6.102 1 96.38 468 PHE A N 1
ATOM 3786 C CA . PHE A 1 468 ? -16.547 -14.508 6.438 1 96.38 468 PHE A CA 1
ATOM 3787 C C . PHE A 1 468 ? -16.609 -14.289 7.945 1 96.38 468 PHE A C 1
ATOM 3789 O O . PHE A 1 468 ? -16.578 -13.148 8.414 1 96.38 468 PHE A O 1
ATOM 3796 N N . LEU A 1 469 ? -16.578 -15.383 8.672 1 96.44 469 LEU A N 1
ATOM 3797 C CA . LEU A 1 469 ? -16.641 -15.305 10.133 1 96.44 469 LEU A CA 1
ATOM 3798 C C . LEU A 1 469 ? -15.344 -14.742 10.695 1 96.44 469 LEU A C 1
ATOM 3800 O O . LEU A 1 469 ? -15.359 -13.961 11.648 1 96.44 469 LEU A O 1
ATOM 3804 N N . ILE A 1 470 ? -14.258 -15.109 10.102 1 95.38 470 ILE A N 1
ATOM 3805 C CA . ILE A 1 470 ? -12.977 -14.57 10.523 1 95.38 470 ILE A CA 1
ATOM 3806 C C . ILE A 1 470 ? -12.938 -13.062 10.258 1 95.38 470 ILE A C 1
ATOM 3808 O O . ILE A 1 470 ? -12.469 -12.289 11.102 1 95.38 470 ILE A O 1
ATOM 3812 N N . GLY A 1 471 ? -13.438 -12.695 9.125 1 92.94 471 GLY A N 1
ATOM 3813 C CA . GLY A 1 471 ? -13.516 -11.273 8.805 1 92.94 471 GLY A CA 1
ATOM 3814 C C . GLY A 1 471 ? -14.422 -10.5 9.742 1 92.94 471 GLY A C 1
ATOM 3815 O O . GLY A 1 471 ? -14.078 -9.398 10.164 1 92.94 471 GLY A O 1
ATOM 3816 N N . LEU A 1 472 ? -15.516 -11.109 10.086 1 91.69 472 LEU A N 1
ATOM 3817 C CA . LEU A 1 472 ? -16.453 -10.492 11.023 1 91.69 472 LEU A CA 1
ATOM 3818 C C . LEU A 1 472 ? -15.805 -10.312 12.391 1 91.69 472 LEU A C 1
ATOM 3820 O O . LEU A 1 472 ? -15.867 -9.227 12.977 1 91.69 472 LEU A O 1
ATOM 3824 N N . PHE A 1 473 ? -15.141 -11.281 12.789 1 91.62 473 PHE A N 1
ATOM 3825 C CA . PHE A 1 473 ? -14.477 -11.234 14.094 1 91.62 473 PHE A CA 1
ATOM 3826 C C . PHE A 1 473 ? -13.344 -10.211 14.086 1 91.62 473 PHE A C 1
ATOM 3828 O O . PHE A 1 473 ? -13.188 -9.445 15.039 1 91.62 473 PHE A O 1
ATOM 3835 N N . ALA A 1 474 ? -12.594 -10.219 13.07 1 88.12 474 ALA A N 1
ATOM 3836 C CA . ALA A 1 474 ? -11.477 -9.289 12.953 1 88.12 474 ALA A CA 1
ATOM 3837 C C . ALA A 1 474 ? -11.961 -7.84 12.922 1 88.12 474 ALA A C 1
ATOM 3839 O O . ALA A 1 474 ? -11.336 -6.957 13.508 1 88.12 474 ALA A O 1
ATOM 3840 N N . PHE A 1 475 ? -12.992 -7.711 12.312 1 83.81 475 PHE A N 1
ATOM 3841 C CA . PHE A 1 475 ? -13.539 -6.363 12.195 1 83.81 475 PHE A CA 1
ATOM 3842 C C . PHE A 1 475 ? -14.016 -5.852 13.547 1 83.81 475 PHE A C 1
ATOM 3844 O O . PHE A 1 475 ? -13.883 -4.664 13.852 1 83.81 475 PHE A O 1
ATOM 3851 N N . PHE A 1 476 ? -14.453 -6.688 14.359 1 84.06 476 PHE A N 1
ATOM 3852 C CA . PHE A 1 476 ? -14.953 -6.312 15.68 1 84.06 476 PHE A CA 1
ATOM 3853 C C . PHE A 1 476 ? -13.797 -6.086 16.656 1 84.06 476 PHE A C 1
ATOM 3855 O O . PHE A 1 476 ? -13.859 -5.199 17.5 1 84.06 476 PHE A O 1
ATOM 3862 N N . VAL A 1 477 ? -12.773 -6.758 16.453 1 80.69 477 VAL A N 1
ATOM 3863 C CA . VAL A 1 477 ? -11.695 -6.719 17.438 1 80.69 477 VAL A CA 1
ATOM 3864 C C . VAL A 1 477 ? -10.672 -5.652 17.031 1 80.69 477 VAL A C 1
ATOM 3866 O O . VAL A 1 477 ? -10.188 -4.902 17.891 1 80.69 477 VAL A O 1
ATOM 3869 N N . PHE A 1 478 ? -10.141 -5.602 15.797 1 68.19 478 PHE A N 1
ATOM 3870 C CA . PHE A 1 478 ? -8.992 -4.805 15.391 1 68.19 478 PHE A CA 1
ATOM 3871 C C . PHE A 1 478 ? -9.43 -3.43 14.906 1 68.19 478 PHE A C 1
ATOM 3873 O O . PHE A 1 478 ? -8.594 -2.586 14.578 1 68.19 478 PHE A O 1
ATOM 3880 N N . ASN A 1 479 ? -10.578 -3.176 14.602 1 60.91 479 ASN A N 1
ATOM 3881 C CA . ASN A 1 479 ? -10.891 -1.868 14.031 1 60.91 479 ASN A CA 1
ATOM 3882 C C . ASN A 1 479 ? -10.453 -0.736 14.961 1 60.91 479 ASN A C 1
ATOM 3884 O O . ASN A 1 479 ? -11.289 -0.022 15.516 1 60.91 479 ASN A O 1
ATOM 3888 N N . GLN A 1 480 ? -9.266 -1.084 15.5 1 52.62 480 GLN A N 1
ATOM 3889 C CA . GLN A 1 480 ? -8.719 -0.048 16.375 1 52.62 480 GLN A CA 1
ATOM 3890 C C . GLN A 1 480 ? -8.234 1.149 15.562 1 52.62 480 GLN A C 1
ATOM 3892 O O . GLN A 1 480 ? -7.926 1.021 14.375 1 52.62 480 GLN A O 1
ATOM 3897 N N . GLN A 1 481 ? -8.359 2.332 15.945 1 51.62 481 GLN A N 1
ATOM 3898 C CA . GLN A 1 481 ? -7.973 3.701 15.625 1 51.62 481 GLN A CA 1
ATOM 3899 C C . GLN A 1 481 ? -6.551 3.754 15.07 1 51.62 481 GLN A C 1
ATOM 3901 O O . GLN A 1 481 ? -5.629 3.176 15.648 1 51.62 481 GLN A O 1
ATOM 3906 N N . PRO A 1 482 ? -6.391 3.742 13.82 1 47.5 482 PRO A N 1
ATOM 3907 C CA . PRO A 1 482 ? -5 4.137 13.578 1 47.5 482 PRO A CA 1
ATOM 3908 C C . PRO A 1 482 ? -4.465 5.094 14.641 1 47.5 482 PRO A C 1
ATOM 3910 O O . PRO A 1 482 ? -5.16 6.027 15.047 1 47.5 482 PRO A O 1
ATOM 3913 N N . LYS A 1 483 ? -3.631 4.699 15.547 1 43.38 483 LYS A N 1
ATOM 3914 C CA . LYS A 1 483 ? -3.062 5.512 16.625 1 43.38 483 LYS A CA 1
ATOM 3915 C C . LYS A 1 483 ? -2.627 6.879 16.109 1 43.38 483 LYS A C 1
ATOM 3917 O O . LYS A 1 483 ? -1.808 6.973 15.188 1 43.38 483 LYS A O 1
ATOM 3922 N N . GLN A 1 484 ? -3.445 7.738 15.961 1 41.19 484 GLN A N 1
ATOM 3923 C CA . GLN A 1 484 ? -2.91 9.078 15.75 1 41.19 484 GLN A CA 1
ATOM 3924 C C . GLN A 1 484 ? -1.612 9.281 16.531 1 41.19 484 GLN A C 1
ATOM 3926 O O . GLN A 1 484 ? -1.518 8.898 17.703 1 41.19 484 GLN A O 1
ATOM 3931 N N . PRO A 1 485 ? -0.541 9.289 15.828 1 38.81 485 PRO A N 1
ATOM 3932 C CA . PRO A 1 485 ? 0.647 9.578 16.641 1 38.81 485 PRO A CA 1
ATOM 3933 C C . PRO A 1 485 ? 0.358 10.531 17.797 1 38.81 485 PRO A C 1
ATOM 3935 O O . PRO A 1 485 ? -0.308 11.555 17.609 1 38.81 485 PRO A O 1
ATOM 3938 N N . ARG A 1 486 ? 0.088 10.086 19 1 39.19 486 ARG A N 1
ATOM 3939 C CA . ARG A 1 486 ? -0.048 10.906 20.203 1 39.19 486 ARG A CA 1
ATOM 3940 C C . ARG A 1 486 ? 0.814 12.164 20.109 1 39.19 486 ARG A C 1
ATOM 3942 O O . ARG A 1 486 ? 2.021 12.078 19.875 1 39.19 486 ARG A O 1
ATOM 3949 N N . LYS A 1 487 ? 0.289 13.336 19.766 1 40.31 487 LYS A N 1
ATOM 3950 C CA . LYS A 1 487 ? 0.915 14.586 20.188 1 40.31 487 LYS A CA 1
ATOM 3951 C C . LYS A 1 487 ? 1.455 14.477 21.609 1 40.31 487 LYS A C 1
ATOM 3953 O O . LYS A 1 487 ? 0.702 14.211 22.547 1 40.31 487 LYS A O 1
ATOM 3958 N N . ARG A 1 488 ? 2.449 13.742 21.875 1 34.34 488 ARG A N 1
ATOM 3959 C CA . ARG A 1 488 ? 2.918 13.961 23.234 1 34.34 488 ARG A CA 1
ATOM 3960 C C . ARG A 1 488 ? 2.539 15.352 23.734 1 34.34 488 ARG A C 1
ATOM 3962 O O . ARG A 1 488 ? 3.061 16.359 23.25 1 34.34 488 ARG A O 1
ATOM 3969 N N . THR A 1 489 ? 1.31 15.641 23.859 1 31.33 489 THR A N 1
ATOM 3970 C CA . THR A 1 489 ? 1.121 16.812 24.703 1 31.33 489 THR A CA 1
ATOM 3971 C C . THR A 1 489 ? 2.145 16.844 25.828 1 31.33 489 THR A C 1
ATOM 3973 O O . THR A 1 489 ? 2.318 15.844 26.531 1 31.33 489 THR A O 1
ATOM 3976 N N . ALA A 1 490 ? 3.166 17.5 25.672 1 31.08 490 ALA A N 1
ATOM 3977 C CA . ALA A 1 490 ? 3.908 17.875 26.859 1 31.08 490 ALA A CA 1
ATOM 3978 C C . ALA A 1 490 ? 2.961 18.156 28.031 1 31.08 490 ALA A C 1
ATOM 3980 O O . ALA A 1 490 ? 2.199 19.125 28 1 31.08 490 ALA A O 1
ATOM 3981 N N . ASN A 1 491 ? 2.221 17.203 28.641 1 23.48 491 ASN A N 1
ATOM 3982 C CA . ASN A 1 491 ? 1.898 17.562 30.016 1 23.48 491 ASN A CA 1
ATOM 3983 C C . ASN A 1 491 ? 3.135 18.031 30.781 1 23.48 491 ASN A C 1
ATOM 3985 O O . ASN A 1 491 ? 4.18 17.391 30.734 1 23.48 491 ASN A O 1
ATOM 3989 N N . ILE B 1 1 ? 27.672 19.469 14.539 1 76.19 1 ILE B N 1
ATOM 3990 C CA . ILE B 1 1 ? 26.312 18.906 14.484 1 76.19 1 ILE B CA 1
ATOM 3991 C C . ILE B 1 1 ? 25.75 18.797 15.898 1 76.19 1 ILE B C 1
ATOM 3993 O O . ILE B 1 1 ? 24.625 19.234 16.156 1 76.19 1 ILE B O 1
ATOM 3997 N N . ASN B 1 2 ? 26.578 18.438 16.859 1 75.75 2 ASN B N 1
ATOM 3998 C CA . ASN B 1 2 ? 26.094 18.281 18.219 1 75.75 2 ASN B CA 1
ATOM 3999 C C . ASN B 1 2 ? 25.734 19.609 18.859 1 75.75 2 ASN B C 1
ATOM 4001 O O . ASN B 1 2 ? 24.734 19.719 19.578 1 75.75 2 ASN B O 1
ATOM 4005 N N . ALA B 1 3 ? 26.531 20.547 18.594 1 74.62 3 ALA B N 1
ATOM 4006 C CA . ALA B 1 3 ? 26.281 21.875 19.125 1 74.62 3 ALA B CA 1
ATOM 4007 C C . ALA B 1 3 ? 24.969 22.438 18.594 1 74.62 3 ALA B C 1
ATOM 4009 O O . ALA B 1 3 ? 24.172 23 19.359 1 74.62 3 ALA B O 1
ATOM 4010 N N . LEU B 1 4 ? 24.734 22.219 17.328 1 77.38 4 LEU B N 1
ATOM 4011 C CA . LEU B 1 4 ? 23.516 22.734 16.703 1 77.38 4 LEU B CA 1
ATOM 4012 C C . LEU B 1 4 ? 22.281 22.016 17.234 1 77.38 4 LEU B C 1
ATOM 4014 O O . LEU B 1 4 ? 21.25 22.641 17.469 1 77.38 4 LEU B O 1
ATOM 4018 N N . LEU B 1 5 ? 22.484 20.781 17.531 1 79.69 5 LEU B N 1
ATOM 4019 C CA . LEU B 1 5 ? 21.375 20 18.062 1 79.69 5 LEU B CA 1
ATOM 4020 C C . LEU B 1 5 ? 21.031 20.422 19.5 1 79.69 5 LEU B C 1
ATOM 4022 O O . LEU B 1 5 ? 19.859 20.531 19.859 1 79.69 5 LEU B O 1
ATOM 4026 N N . GLU B 1 6 ? 22.078 20.672 20.156 1 77.69 6 GLU B N 1
ATOM 4027 C CA . GLU B 1 6 ? 21.875 21.109 21.547 1 77.69 6 GLU B CA 1
ATOM 4028 C C . GLU B 1 6 ? 21.25 22.5 21.594 1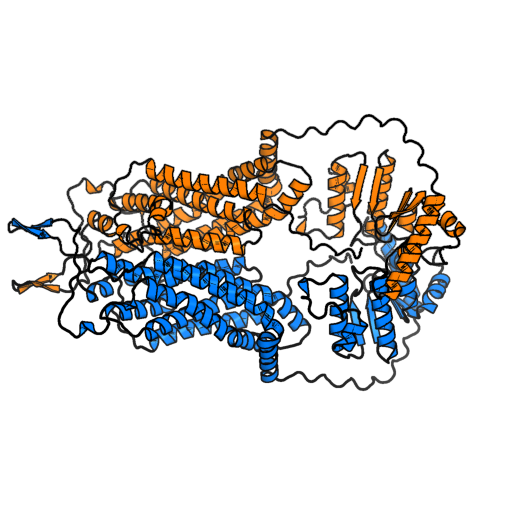 77.69 6 GLU B C 1
ATOM 4030 O O . GLU B 1 6 ? 20.359 22.766 22.406 1 77.69 6 GLU B O 1
ATOM 4035 N N . ASP B 1 7 ? 21.703 23.281 20.656 1 79.25 7 ASP B N 1
ATOM 4036 C CA . ASP B 1 7 ? 21.203 24.656 20.609 1 79.25 7 ASP B CA 1
ATOM 4037 C C . ASP B 1 7 ? 19.734 24.719 20.25 1 79.25 7 ASP B C 1
ATOM 4039 O O . ASP B 1 7 ? 19 25.594 20.703 1 79.25 7 ASP B O 1
ATOM 4043 N N . LEU B 1 8 ? 19.359 23.75 19.484 1 78.5 8 LEU B N 1
ATOM 4044 C CA . LEU B 1 8 ? 17.969 23.766 19.016 1 78.5 8 LEU B CA 1
ATOM 4045 C C . LEU B 1 8 ? 17.109 22.828 19.859 1 78.5 8 LEU B C 1
ATOM 4047 O O . LEU B 1 8 ? 15.984 22.516 19.469 1 78.5 8 LEU B O 1
ATOM 4051 N N . GLY B 1 9 ? 17.656 22.375 20.969 1 75.75 9 GLY B N 1
ATOM 4052 C CA . GLY B 1 9 ? 16.891 21.578 21.922 1 75.75 9 GLY B CA 1
ATOM 4053 C C . GLY B 1 9 ? 16.609 20.172 21.422 1 75.75 9 GLY B C 1
ATOM 4054 O O . GLY B 1 9 ? 15.57 19.594 21.719 1 75.75 9 GLY B O 1
ATOM 4055 N N . LEU B 1 10 ? 17.453 19.656 20.562 1 76.75 10 LEU B N 1
ATOM 4056 C CA . LEU B 1 10 ? 17.25 18.328 20 1 76.75 10 LEU B CA 1
ATOM 4057 C C . LEU B 1 10 ? 18.234 17.328 20.609 1 76.75 10 LEU B C 1
ATOM 4059 O O . LEU B 1 10 ? 18.375 16.219 20.109 1 76.75 10 LEU B O 1
ATOM 4063 N N . GLY B 1 11 ? 18.828 17.719 21.625 1 78.19 11 GLY B N 1
ATOM 4064 C CA . GLY B 1 11 ? 19.828 16.859 22.25 1 78.19 11 GLY B CA 1
ATOM 4065 C C . GLY B 1 11 ? 19.234 15.586 22.828 1 78.19 11 GLY B C 1
ATOM 4066 O O . GLY B 1 11 ? 19.812 14.508 22.656 1 78.19 11 GLY B O 1
ATOM 4067 N N . GLN B 1 12 ? 18.047 15.656 23.359 1 75.56 12 GLN B N 1
ATOM 4068 C CA . GLN B 1 12 ? 17.422 14.516 24.016 1 75.56 12 GLN B CA 1
ATOM 4069 C C . GLN B 1 12 ? 16.875 13.523 22.984 1 75.56 12 GLN B C 1
ATOM 4071 O O . GLN B 1 12 ? 16.656 12.359 23.312 1 75.56 12 GLN B O 1
ATOM 4076 N N . VAL B 1 13 ? 16.703 14.023 21.781 1 76.44 13 VAL B N 1
ATOM 4077 C CA . VAL B 1 13 ? 16.094 13.156 20.781 1 76.44 13 VAL B CA 1
ATOM 4078 C C . VAL B 1 13 ? 17.094 12.836 19.688 1 76.44 13 VAL B C 1
ATOM 4080 O O . VAL B 1 13 ? 16.719 12.539 18.547 1 76.44 13 VAL B O 1
ATOM 4083 N N . LYS B 1 14 ? 18.266 12.891 20.047 1 78.81 14 LYS B N 1
ATOM 4084 C CA . LYS B 1 14 ? 19.344 12.672 19.078 1 78.81 14 LYS B CA 1
ATOM 4085 C C . LYS B 1 14 ? 19.281 11.266 18.5 1 78.81 14 LYS B C 1
ATOM 4087 O O . LYS B 1 14 ? 19.609 11.062 17.328 1 78.81 14 LYS B O 1
ATOM 4092 N N . HIS B 1 15 ? 18.781 10.367 19.281 1 74.38 15 HIS B N 1
ATOM 4093 C CA . HIS B 1 15 ? 18.797 8.977 18.844 1 74.38 15 HIS B CA 1
ATOM 4094 C C . HIS B 1 15 ? 17.391 8.5 18.516 1 74.38 15 HIS B C 1
ATOM 4096 O O . HIS B 1 15 ? 17.125 7.293 18.5 1 74.38 15 HIS B O 1
ATOM 4102 N N . THR B 1 16 ? 16.531 9.453 18.266 1 75.38 16 THR B N 1
ATOM 4103 C CA . THR B 1 16 ? 15.156 9.117 17.922 1 75.38 16 THR B CA 1
ATOM 4104 C C . THR B 1 16 ? 14.93 9.195 16.422 1 75.38 16 THR B C 1
ATOM 4106 O O . THR B 1 16 ? 15.539 10.023 15.742 1 75.38 16 THR B O 1
ATOM 4109 N N . ARG B 1 17 ? 14.172 8.336 16.047 1 74.81 17 ARG B N 1
ATOM 4110 C CA . ARG B 1 17 ? 13.812 8.375 14.625 1 74.81 17 ARG B CA 1
ATOM 4111 C C . ARG B 1 17 ? 12.969 9.609 14.312 1 74.81 17 ARG B C 1
ATOM 4113 O O . ARG B 1 17 ? 12.141 10.023 15.125 1 74.81 17 ARG B O 1
ATOM 4120 N N . VAL B 1 18 ? 13.156 10.031 13.125 1 75.56 18 VAL B N 1
ATOM 4121 C CA . VAL B 1 18 ? 12.484 11.258 12.711 1 75.56 18 VAL B CA 1
ATOM 4122 C C . VAL B 1 18 ? 10.969 11.055 12.75 1 75.56 18 VAL B C 1
ATOM 4124 O O . VAL B 1 18 ? 10.227 11.961 13.125 1 75.56 18 VAL B O 1
ATOM 4127 N N . HIS B 1 19 ? 10.625 9.875 12.422 1 73.19 19 HIS B N 1
ATOM 4128 C CA . HIS B 1 19 ? 9.195 9.586 12.391 1 73.19 19 HIS B CA 1
ATOM 4129 C C . HIS B 1 19 ? 8.586 9.688 13.781 1 73.19 19 HIS B C 1
ATOM 4131 O O . HIS B 1 19 ? 7.402 10.008 13.93 1 73.19 19 HIS B O 1
ATOM 4137 N N . ASP B 1 20 ? 9.375 9.484 14.789 1 73.38 20 ASP B N 1
ATOM 4138 C CA . ASP B 1 20 ? 8.898 9.469 16.172 1 73.38 20 ASP B CA 1
ATOM 4139 C C . ASP B 1 20 ? 9 10.844 16.812 1 73.38 20 ASP B C 1
ATOM 4141 O O . ASP B 1 20 ? 8.578 11.047 17.953 1 73.38 20 ASP B O 1
ATOM 4145 N N . LEU B 1 21 ? 9.461 11.75 16.016 1 79.19 21 LEU B N 1
ATOM 4146 C CA . LEU B 1 21 ? 9.617 13.102 16.531 1 79.19 21 LEU B CA 1
ATOM 4147 C C . LEU B 1 21 ? 8.289 13.859 16.484 1 79.19 21 LEU B C 1
ATOM 4149 O O . LEU B 1 21 ? 7.43 13.562 15.656 1 79.19 21 LEU B O 1
ATOM 4153 N N . THR B 1 22 ? 8.133 14.688 17.453 1 77.94 22 THR B N 1
ATOM 4154 C CA . THR B 1 22 ? 6.98 15.586 17.422 1 77.94 22 THR B CA 1
ATOM 4155 C C . THR B 1 22 ? 7.082 16.562 16.266 1 77.94 22 THR B C 1
ATOM 4157 O O . THR B 1 22 ? 8.148 16.719 15.664 1 77.94 22 THR B O 1
ATOM 4160 N N . GLU B 1 23 ? 6.023 17.141 15.914 1 80.44 23 GLU B N 1
ATOM 4161 C CA . GLU B 1 23 ? 6.008 18.094 14.812 1 80.44 23 GLU B CA 1
ATOM 4162 C C . GLU B 1 23 ? 6.977 19.25 15.07 1 80.44 23 GLU B C 1
ATOM 4164 O O . GLU B 1 23 ? 7.66 19.719 14.156 1 80.44 23 GLU B O 1
ATOM 4169 N N . SER B 1 24 ? 7.012 19.703 16.328 1 79.75 24 SER B N 1
ATOM 4170 C CA . SER B 1 24 ? 7.906 20.797 16.688 1 79.75 24 SER B CA 1
ATOM 4171 C C . SER B 1 24 ? 9.367 20.375 16.547 1 79.75 24 SER B C 1
ATOM 4173 O O . SER B 1 24 ? 10.188 21.156 16.047 1 79.75 24 SER B O 1
ATOM 4175 N N . GLU B 1 25 ? 9.641 19.203 16.953 1 82.19 25 GLU B N 1
ATOM 4176 C CA . GLU B 1 25 ? 11.008 18.688 16.859 1 82.19 25 GLU B CA 1
ATOM 4177 C C . GLU B 1 25 ? 11.422 18.5 15.398 1 82.19 25 GLU B C 1
ATOM 4179 O O . GLU B 1 25 ? 12.57 18.781 15.039 1 82.19 25 GLU B O 1
ATOM 4184 N N . LYS B 1 26 ? 10.508 18.094 14.672 1 87.19 26 LYS B N 1
ATOM 4185 C CA . LYS B 1 26 ? 10.781 17.906 13.25 1 87.19 26 LYS B CA 1
ATOM 4186 C C . LYS B 1 26 ? 11.086 19.25 12.57 1 87.19 26 LYS B C 1
ATOM 4188 O O . LYS B 1 26 ? 11.977 19.328 11.727 1 87.19 26 LYS B O 1
ATOM 4193 N N . ARG B 1 27 ? 10.391 20.203 12.953 1 86.5 27 ARG B N 1
ATOM 4194 C CA . ARG B 1 27 ? 10.594 21.531 12.375 1 86.5 27 ARG B CA 1
ATOM 4195 C C . ARG B 1 27 ? 11.945 22.094 12.781 1 86.5 27 ARG B C 1
ATOM 4197 O O . ARG B 1 27 ? 12.656 22.688 11.953 1 86.5 27 ARG B O 1
ATOM 4204 N N . ARG B 1 28 ? 12.227 21.969 14.008 1 87.06 28 ARG B N 1
ATOM 4205 C CA . ARG B 1 28 ? 13.523 22.453 14.477 1 87.06 28 ARG B CA 1
ATOM 4206 C C . ARG B 1 28 ? 14.664 21.688 13.797 1 87.06 28 ARG B C 1
ATOM 4208 O O . ARG B 1 28 ? 15.703 22.281 13.477 1 87.06 28 ARG B O 1
ATOM 4215 N N . LEU B 1 29 ? 14.398 20.422 13.617 1 87.06 29 LEU B N 1
ATOM 4216 C CA . LEU B 1 29 ? 15.398 19.609 12.938 1 87.06 29 LEU B CA 1
ATOM 4217 C C . LEU B 1 29 ? 15.586 20.078 11.492 1 87.06 29 LEU B C 1
ATOM 4219 O O . LEU B 1 29 ? 16.719 20.156 11 1 87.06 29 LEU B O 1
ATOM 4223 N N . ASN B 1 30 ? 14.531 20.312 10.852 1 86.44 30 ASN B N 1
ATOM 4224 C CA . ASN B 1 30 ? 14.594 20.797 9.477 1 86.44 30 ASN B CA 1
ATOM 4225 C C . ASN B 1 30 ? 15.375 22.094 9.375 1 86.44 30 ASN B C 1
ATOM 4227 O O . ASN B 1 30 ? 16.156 22.297 8.438 1 86.44 30 ASN B O 1
ATOM 4231 N N . VAL B 1 31 ? 15.141 22.938 10.273 1 87.56 31 VAL B N 1
ATOM 4232 C CA . VAL B 1 31 ? 15.859 24.203 10.312 1 87.56 31 VAL B CA 1
ATOM 4233 C C . VAL B 1 31 ? 17.344 23.953 10.586 1 87.56 31 VAL B C 1
ATOM 4235 O O . VAL B 1 31 ? 18.203 24.562 9.953 1 87.56 31 VAL B O 1
ATOM 4238 N N . ALA B 1 32 ? 17.609 23.047 11.523 1 85.81 32 ALA B N 1
ATOM 4239 C CA . ALA B 1 32 ? 18.984 22.719 11.859 1 85.81 32 ALA B CA 1
ATOM 4240 C C . ALA B 1 32 ? 19.734 22.203 10.633 1 85.81 32 ALA B C 1
ATOM 4242 O O . ALA B 1 32 ? 20.906 22.547 10.414 1 85.81 32 ALA B O 1
ATOM 4243 N N . CYS B 1 33 ? 19.062 21.406 9.906 1 84.44 33 CYS B N 1
ATOM 4244 C CA . CYS B 1 33 ? 19.672 20.844 8.711 1 84.44 33 CYS B CA 1
ATOM 4245 C C . CYS B 1 33 ? 20.031 21.938 7.715 1 84.44 33 CYS B C 1
ATOM 4247 O O . CYS B 1 33 ? 21.078 21.859 7.055 1 84.44 33 CYS B O 1
ATOM 4249 N N . ARG B 1 34 ? 19.219 22.984 7.652 1 83.75 34 ARG B N 1
ATOM 4250 C CA . ARG B 1 34 ? 19.484 24.078 6.73 1 83.75 34 ARG B CA 1
ATOM 4251 C C . ARG B 1 34 ? 20.609 24.969 7.25 1 83.75 34 ARG B C 1
ATOM 4253 O O . ARG B 1 34 ? 21.422 25.469 6.465 1 83.75 34 ARG B O 1
ATOM 4260 N N . LEU B 1 35 ? 20.641 25.078 8.484 1 85.25 35 LEU B N 1
ATOM 4261 C CA . LEU B 1 35 ? 21.672 25.938 9.086 1 85.25 35 LEU B CA 1
ATOM 4262 C C . LEU B 1 35 ? 23.047 25.281 9 1 85.25 35 LEU B C 1
ATOM 4264 O O . LEU B 1 35 ? 24.062 25.969 9.016 1 85.25 35 LEU B O 1
ATOM 4268 N N . MET B 1 36 ? 23.031 23.984 8.945 1 81.44 36 MET B N 1
ATOM 4269 C CA . MET B 1 36 ? 24.281 23.234 8.867 1 81.44 36 MET B CA 1
ATOM 4270 C C . MET B 1 36 ? 25 23.516 7.551 1 81.44 36 MET B C 1
ATOM 4272 O O . MET B 1 36 ? 26.219 23.359 7.461 1 81.44 36 MET B O 1
ATOM 4276 N N . LEU B 1 37 ? 24.25 23.938 6.586 1 76.25 37 LEU B N 1
ATOM 4277 C CA . LEU B 1 37 ? 24.844 24.234 5.285 1 76.25 37 LEU B CA 1
ATOM 4278 C C . LEU B 1 37 ? 25.688 25.5 5.355 1 76.25 37 LEU B C 1
ATOM 4280 O O . LEU B 1 37 ? 26.484 25.781 4.457 1 76.25 37 LEU B O 1
ATOM 4284 N N . ASP B 1 38 ? 25.594 26.266 6.457 1 76.69 38 ASP B N 1
ATOM 4285 C CA . ASP B 1 38 ? 26.406 27.438 6.754 1 76.69 38 ASP B CA 1
ATOM 4286 C C . ASP B 1 38 ? 26.359 28.438 5.605 1 76.69 38 ASP B C 1
ATOM 4288 O O . ASP B 1 38 ? 27.391 28.906 5.121 1 76.69 38 ASP B O 1
ATOM 4292 N N . THR B 1 39 ? 25.172 28.734 5.129 1 80.75 39 THR B N 1
ATOM 4293 C CA . THR B 1 39 ? 24.969 29.719 4.07 1 80.75 39 THR B CA 1
ATOM 4294 C C . THR B 1 39 ? 24.859 31.125 4.648 1 80.75 39 THR B C 1
ATOM 4296 O O . THR B 1 39 ? 24.609 31.297 5.848 1 80.75 39 THR B O 1
ATOM 4299 N N . ASP B 1 40 ? 25.141 32.094 3.801 1 84.81 40 ASP B N 1
ATOM 4300 C CA . ASP B 1 40 ? 25.062 33.469 4.238 1 84.81 40 ASP B CA 1
ATOM 4301 C C . ASP B 1 40 ? 23.609 33.938 4.348 1 84.81 40 ASP B C 1
ATOM 4303 O O . ASP B 1 40 ? 23.297 34.844 5.148 1 84.81 40 ASP B O 1
ATOM 4307 N N . ILE B 1 41 ? 22.781 33.406 3.51 1 88.19 41 ILE B N 1
ATOM 4308 C CA . ILE B 1 41 ? 21.359 33.75 3.51 1 88.19 41 ILE B CA 1
ATOM 4309 C C . ILE B 1 41 ? 20.516 32.5 3.639 1 88.19 41 ILE B C 1
ATOM 4311 O O . ILE B 1 41 ? 20.734 31.5 2.924 1 88.19 41 ILE B O 1
ATOM 4315 N N . VAL B 1 42 ? 19.688 32.531 4.586 1 89.81 42 VAL B N 1
ATOM 4316 C CA . VAL B 1 42 ? 18.812 31.375 4.777 1 89.81 42 VAL B CA 1
ATOM 4317 C C . VAL B 1 42 ? 17.359 31.812 4.602 1 89.81 42 VAL B C 1
ATOM 4319 O O . VAL B 1 42 ? 16.922 32.812 5.191 1 89.81 42 VAL B O 1
ATOM 4322 N N . LEU B 1 43 ? 16.672 31.156 3.684 1 90.56 43 LEU B N 1
ATOM 4323 C CA . LEU B 1 43 ? 15.242 31.406 3.465 1 90.56 43 LEU B CA 1
ATOM 4324 C C . LEU B 1 43 ? 14.406 30.297 4.086 1 90.56 43 LEU B C 1
ATOM 4326 O O . LEU B 1 43 ? 14.586 29.109 3.766 1 90.56 43 LEU B O 1
ATOM 4330 N N . LEU B 1 44 ? 13.602 30.641 5.027 1 91.31 44 LEU B N 1
ATOM 4331 C CA . LEU B 1 44 ? 12.75 29.672 5.691 1 91.31 44 LEU B CA 1
ATOM 4332 C C . LEU B 1 44 ? 11.273 29.984 5.461 1 91.31 44 LEU B C 1
ATOM 4334 O O . LEU B 1 44 ? 10.828 31.109 5.73 1 91.31 44 LEU B O 1
ATOM 4338 N N . ASP B 1 45 ? 10.602 29.047 4.91 1 88.25 45 ASP B N 1
ATOM 4339 C CA . ASP B 1 45 ? 9.172 29.234 4.676 1 88.25 45 ASP B CA 1
ATOM 4340 C C . ASP B 1 45 ? 8.352 28.656 5.828 1 88.25 45 ASP B C 1
ATOM 4342 O O . ASP B 1 45 ? 8.234 27.438 5.965 1 88.25 45 ASP B O 1
ATOM 4346 N N . GLN B 1 46 ? 7.75 29.484 6.566 1 86.81 46 GLN B N 1
ATOM 4347 C CA . GLN B 1 46 ? 6.871 29.156 7.688 1 86.81 46 GLN B CA 1
ATOM 4348 C C . GLN B 1 46 ? 7.508 28.094 8.586 1 86.81 46 GLN B C 1
ATOM 4350 O O . GLN B 1 46 ? 6.902 27.062 8.859 1 86.81 46 GLN B O 1
ATOM 4355 N N . PRO B 1 47 ? 8.625 28.406 9.117 1 87 47 PRO B N 1
ATOM 4356 C CA . PRO B 1 47 ? 9.32 27.438 9.961 1 87 47 PRO B CA 1
ATOM 4357 C C . PRO B 1 47 ? 8.602 27.172 11.281 1 87 47 PRO B C 1
ATOM 4359 O O . PRO B 1 47 ? 8.859 26.156 11.93 1 87 47 PRO B O 1
ATOM 4362 N N . THR B 1 48 ? 7.641 28.078 11.68 1 84.81 48 THR B N 1
ATOM 4363 C CA . THR B 1 48 ? 7.004 27.953 12.984 1 84.81 48 THR B CA 1
ATOM 4364 C C . THR B 1 48 ? 5.605 27.344 12.844 1 84.81 48 THR B C 1
ATOM 4366 O O . THR B 1 48 ? 4.859 27.281 13.828 1 84.81 48 THR B O 1
ATOM 4369 N N . LYS B 1 49 ? 5.285 27.031 11.648 1 78.12 49 LYS B N 1
ATOM 4370 C CA . LYS B 1 49 ? 3.943 26.5 11.422 1 78.12 49 LYS B CA 1
ATOM 4371 C C . LYS B 1 49 ? 3.703 25.25 12.258 1 78.12 49 LYS B C 1
ATOM 4373 O O . LYS B 1 49 ? 4.504 24.312 12.227 1 78.12 49 LYS B O 1
ATOM 4378 N N . GLY B 1 50 ? 2.643 25.25 13.047 1 70.81 50 GLY B N 1
ATOM 4379 C CA . GLY B 1 50 ? 2.27 24.062 13.797 1 70.81 50 GLY B CA 1
ATOM 4380 C C . GLY B 1 50 ? 2.982 23.969 15.133 1 70.81 50 GLY B C 1
ATOM 4381 O O . GLY B 1 50 ? 2.764 23.016 15.891 1 70.81 50 GLY B O 1
ATOM 4382 N N . MET B 1 51 ? 3.869 24.953 15.445 1 75.75 51 MET B N 1
ATOM 4383 C CA . MET B 1 51 ? 4.605 24.953 16.703 1 75.75 51 MET B CA 1
ATOM 4384 C C . MET B 1 51 ? 3.852 25.734 17.781 1 75.75 51 MET B C 1
ATOM 4386 O O . MET B 1 51 ? 3.021 26.578 17.453 1 75.75 51 MET B O 1
ATOM 4390 N N . ASP B 1 52 ? 4.184 25.359 19 1 72.62 52 ASP B N 1
ATOM 4391 C CA . ASP B 1 52 ? 3.623 26.141 20.094 1 72.62 52 ASP B CA 1
ATOM 4392 C C . ASP B 1 52 ? 4.363 27.469 20.25 1 72.62 52 ASP B C 1
ATOM 4394 O O . ASP B 1 52 ? 5.352 27.719 19.562 1 72.62 52 ASP B O 1
ATOM 4398 N N . ILE B 1 53 ? 3.803 28.281 21.047 1 71.75 53 ILE B N 1
ATOM 4399 C CA . ILE B 1 53 ? 4.285 29.641 21.234 1 71.75 53 ILE B CA 1
ATOM 4400 C C . ILE B 1 53 ? 5.719 29.625 21.75 1 71.75 53 ILE B C 1
ATOM 4402 O O . ILE B 1 53 ? 6.566 30.391 21.281 1 71.75 53 ILE B O 1
ATOM 4406 N N . PHE B 1 54 ? 5.98 28.734 22.688 1 73.75 54 PHE B N 1
ATOM 4407 C CA . PHE B 1 54 ? 7.309 28.703 23.281 1 73.75 54 PHE B CA 1
ATOM 4408 C C . PHE B 1 54 ? 8.344 28.188 22.297 1 73.75 54 PHE B C 1
ATOM 4410 O O . PHE B 1 54 ? 9.438 28.734 22.188 1 73.75 54 PHE B O 1
ATOM 4417 N N . ASP B 1 55 ? 7.98 27.188 21.656 1 79.5 55 ASP B N 1
ATOM 4418 C CA . ASP B 1 55 ? 8.883 26.609 20.656 1 79.5 55 ASP B CA 1
ATOM 4419 C C . ASP B 1 55 ? 9.156 27.609 19.531 1 79.5 55 ASP B C 1
ATOM 4421 O O . ASP B 1 55 ? 10.273 27.672 19.016 1 79.5 55 ASP B O 1
ATOM 4425 N N . SER B 1 56 ? 8.109 28.297 19.188 1 83.75 56 SER B N 1
ATOM 4426 C CA . SER B 1 56 ? 8.258 29.297 18.141 1 83.75 56 SER B CA 1
ATOM 4427 C C . SER B 1 56 ? 9.203 30.406 18.578 1 83.75 56 SER B C 1
ATOM 4429 O O . SER B 1 56 ? 10.062 30.844 17.797 1 83.75 56 SER B O 1
ATOM 4431 N N . PHE B 1 57 ? 8.961 30.891 19.797 1 83.25 57 PHE B N 1
ATOM 4432 C CA . PHE B 1 57 ? 9.812 31.938 20.359 1 83.25 57 PHE B CA 1
ATOM 4433 C C . PHE B 1 57 ? 11.266 31.484 20.391 1 83.25 57 PHE B C 1
ATOM 4435 O O . PHE B 1 57 ? 12.164 32.25 19.984 1 83.25 57 PHE B O 1
ATOM 4442 N N . PHE B 1 58 ? 11.453 30.297 20.781 1 83.88 58 PHE B N 1
ATOM 4443 C CA . PHE B 1 58 ? 12.797 29.734 20.906 1 83.88 58 PHE B CA 1
ATOM 4444 C C . PHE B 1 58 ? 13.469 29.656 19.547 1 83.88 58 PHE B C 1
ATOM 4446 O O . PHE B 1 58 ? 14.641 30.016 19.406 1 83.88 58 PHE B O 1
ATOM 4453 N N . LEU B 1 59 ? 12.805 29.141 18.672 1 88.94 59 LEU B N 1
ATOM 4454 C CA . LEU B 1 59 ? 13.359 28.984 17.328 1 88.94 59 LEU B CA 1
ATOM 4455 C C . LEU B 1 59 ? 13.711 30.328 16.719 1 88.94 59 LEU B C 1
ATOM 4457 O O . LEU B 1 59 ? 14.789 30.5 16.141 1 88.94 59 LEU B O 1
ATOM 4461 N N . VAL B 1 60 ? 12.812 31.328 16.828 1 90.69 60 VAL B N 1
ATOM 4462 C CA . VAL B 1 60 ? 13.023 32.625 16.234 1 90.69 60 VAL B CA 1
ATOM 4463 C C . VAL B 1 60 ? 14.18 33.344 16.938 1 90.69 60 VAL B C 1
ATOM 4465 O O . VAL B 1 60 ? 14.977 34.031 16.312 1 90.69 60 VAL B O 1
ATOM 4468 N N . GLU B 1 61 ? 14.195 33.188 18.234 1 90 61 GLU B N 1
ATOM 4469 C CA . GLU B 1 61 ? 15.297 33.75 18.984 1 90 61 GLU B CA 1
ATOM 4470 C C . GLU B 1 61 ? 16.641 33.188 18.547 1 90 61 GLU B C 1
ATOM 4472 O O . GLU B 1 61 ? 17.625 33.906 18.422 1 90 61 GLU B O 1
ATOM 4477 N N . TYR B 1 62 ? 16.641 31.922 18.359 1 89.88 62 TYR B N 1
ATOM 4478 C CA . TYR B 1 62 ? 17.859 31.281 17.875 1 89.88 62 TYR B CA 1
ATOM 4479 C C . TYR B 1 62 ? 18.25 31.828 16.5 1 89.88 62 TYR B C 1
ATOM 4481 O O . TYR B 1 62 ? 19.422 32.094 16.266 1 89.88 62 TYR B O 1
ATOM 4489 N N . LEU B 1 63 ? 17.312 31.922 15.633 1 92.06 63 LEU B N 1
ATOM 4490 C CA . LEU B 1 63 ? 17.562 32.438 14.289 1 92.06 63 LEU B CA 1
ATOM 4491 C C . LEU B 1 63 ? 18.062 33.875 14.344 1 92.06 63 LEU B C 1
ATOM 4493 O O . LEU B 1 63 ? 18.922 34.281 13.547 1 92.06 63 LEU B O 1
ATOM 4497 N N . ARG B 1 64 ? 17.5 34.625 15.273 1 92.5 64 ARG B N 1
ATOM 4498 C CA . ARG B 1 64 ? 17.938 36 15.461 1 92.5 64 ARG B CA 1
ATOM 4499 C C . ARG B 1 64 ? 19.406 36.062 15.875 1 92.5 64 ARG B C 1
ATOM 4501 O O . ARG B 1 64 ? 20.172 36.844 15.336 1 92.5 64 ARG B O 1
ATOM 4508 N N . GLN B 1 65 ? 19.719 35.219 16.812 1 90.25 65 GLN B N 1
ATOM 4509 C CA . GLN B 1 65 ? 21.094 35.156 17.266 1 90.25 65 GLN B CA 1
ATOM 4510 C C . GLN B 1 65 ? 22.031 34.719 16.141 1 90.25 65 GLN B C 1
ATOM 4512 O O . GLN B 1 65 ? 23.141 35.219 16 1 90.25 65 GLN B O 1
ATOM 4517 N N . TRP B 1 66 ? 21.578 33.75 15.438 1 89.44 66 TRP B N 1
ATOM 4518 C CA . TRP B 1 66 ? 22.344 33.25 14.297 1 89.44 66 TRP B CA 1
ATOM 4519 C C . TRP B 1 66 ? 22.578 34.344 13.273 1 89.44 66 TRP B C 1
ATOM 4521 O O . TRP B 1 66 ? 23.672 34.469 12.703 1 89.44 66 TRP B O 1
ATOM 4531 N N . ALA B 1 67 ? 21.594 35.156 13.031 1 90.75 67 ALA B N 1
ATOM 4532 C CA . ALA B 1 67 ? 21.672 36.25 12.078 1 90.75 67 ALA B CA 1
ATOM 4533 C C . ALA B 1 67 ? 22.609 37.344 12.586 1 90.75 67 ALA B C 1
ATOM 4535 O O . ALA B 1 67 ? 23.266 38.031 11.789 1 90.75 67 ALA B O 1
ATOM 4536 N N . SER B 1 68 ? 22.656 37.531 13.867 1 89.75 68 SER B N 1
ATOM 4537 C CA . SER B 1 68 ? 23.5 38.562 14.469 1 89.75 68 SER B CA 1
ATOM 4538 C C . SER B 1 68 ? 24.969 38.281 14.227 1 89.75 68 SER B C 1
ATOM 4540 O O . SER B 1 68 ? 25.797 39.188 14.344 1 89.75 68 SER B O 1
ATOM 4542 N N . ARG B 1 69 ? 25.266 37.125 13.852 1 86.56 69 ARG B N 1
ATOM 4543 C CA . ARG B 1 69 ? 26.641 36.75 13.562 1 86.56 69 ARG B CA 1
ATOM 4544 C C . ARG B 1 69 ? 27.016 37.094 12.133 1 86.56 69 ARG B C 1
ATOM 4546 O O . ARG B 1 69 ? 27.984 36.531 11.586 1 86.56 69 ARG B O 1
ATOM 4553 N N . GLY B 1 70 ? 26.328 37.938 11.523 1 84.56 70 GLY B N 1
ATOM 4554 C CA . GLY B 1 70 ? 26.656 38.406 10.188 1 84.56 70 GLY B CA 1
ATOM 4555 C C . GLY B 1 70 ? 25.922 37.656 9.086 1 84.56 70 GLY B C 1
ATOM 4556 O O . GLY B 1 70 ? 26.406 37.594 7.961 1 84.56 70 GLY B O 1
ATOM 4557 N N . ARG B 1 71 ? 24.922 37.094 9.492 1 89.5 71 ARG B N 1
ATOM 4558 C CA . ARG B 1 71 ? 24.141 36.375 8.5 1 89.5 71 ARG B CA 1
ATOM 4559 C C . ARG B 1 71 ? 22.766 37 8.312 1 89.5 71 ARG B C 1
ATOM 4561 O O . ARG B 1 71 ? 22.375 37.906 9.055 1 89.5 71 ARG B O 1
ATOM 4568 N N . ILE B 1 72 ? 22.047 36.594 7.172 1 90.81 72 ILE B N 1
ATOM 4569 C CA . ILE B 1 72 ? 20.719 37.125 6.887 1 90.81 72 ILE B CA 1
ATOM 4570 C C . ILE B 1 72 ? 19.703 35.969 6.938 1 90.81 72 ILE B C 1
ATOM 4572 O O . ILE B 1 72 ? 19.906 34.938 6.328 1 90.81 72 ILE B O 1
ATOM 4576 N N . VAL B 1 73 ? 18.75 36.156 7.695 1 92.69 73 VAL B N 1
ATOM 4577 C CA . VAL B 1 73 ? 17.656 35.188 7.785 1 92.69 73 VAL B CA 1
ATOM 4578 C C . VAL B 1 73 ? 16.375 35.812 7.262 1 92.69 73 VAL B C 1
ATOM 4580 O O . VAL B 1 73 ? 15.961 36.875 7.719 1 92.69 73 VAL B O 1
ATOM 4583 N N . ILE B 1 74 ? 15.805 35.25 6.242 1 92.38 74 ILE B N 1
ATOM 4584 C CA . ILE B 1 74 ? 14.508 35.656 5.723 1 92.38 74 ILE B CA 1
ATOM 4585 C C . ILE B 1 74 ? 13.469 34.594 5.992 1 92.38 74 ILE B C 1
ATOM 4587 O O . ILE B 1 74 ? 13.656 33.438 5.594 1 92.38 74 ILE B O 1
ATOM 4591 N N . LEU B 1 75 ? 12.461 34.875 6.695 1 91.06 75 LEU B N 1
ATOM 4592 C CA . LEU B 1 75 ? 11.453 33.844 6.992 1 91.06 75 LEU B CA 1
ATOM 4593 C C . LEU B 1 75 ? 10.047 34.375 6.781 1 91.06 75 LEU B C 1
ATOM 4595 O O . LEU B 1 75 ? 9.82 35.594 6.887 1 91.06 75 LEU B O 1
ATOM 4599 N N . THR B 1 76 ? 9.195 33.562 6.297 1 88.25 76 THR B N 1
ATOM 4600 C CA . THR B 1 76 ? 7.77 33.875 6.262 1 88.25 76 THR B CA 1
ATOM 4601 C C . THR B 1 76 ? 7.074 33.375 7.516 1 88.25 76 THR B C 1
ATOM 4603 O O . THR B 1 76 ? 7.391 32.281 8.008 1 88.25 76 THR B O 1
ATOM 4606 N N . ILE B 1 77 ? 6.285 34.062 8.164 1 80.25 77 ILE B N 1
ATOM 4607 C CA . ILE B 1 77 ? 5.645 33.656 9.406 1 80.25 77 ILE B CA 1
ATOM 4608 C C . ILE B 1 77 ? 4.16 34 9.367 1 80.25 77 ILE B C 1
ATOM 4610 O O . ILE B 1 77 ? 3.77 35 8.789 1 80.25 77 ILE B O 1
ATOM 4614 N N . HIS B 1 78 ? 3.352 33 9.719 1 69.31 78 HIS B N 1
ATOM 4615 C CA . HIS B 1 78 ? 1.974 33.375 10.023 1 69.31 78 HIS B CA 1
ATOM 4616 C C . HIS B 1 78 ? 1.914 34.406 11.133 1 69.31 78 HIS B C 1
ATOM 4618 O O . HIS B 1 78 ? 2.883 34.594 11.875 1 69.31 78 HIS B O 1
ATOM 4624 N N . PRO B 1 79 ? 0.859 35.031 11.188 1 66.38 79 PRO B N 1
ATOM 4625 C CA . PRO B 1 79 ? 0.874 36.156 12.148 1 66.38 79 PRO B CA 1
ATOM 4626 C C . PRO B 1 79 ? 1.489 35.75 13.492 1 66.38 79 PRO B C 1
ATOM 4628 O O . PRO B 1 79 ? 0.937 34.938 14.211 1 66.38 79 PRO B O 1
ATOM 4631 N N . PRO B 1 80 ? 2.582 36.312 13.664 1 70.56 80 PRO B N 1
ATOM 4632 C CA . PRO B 1 80 ? 3.332 36.031 14.883 1 70.56 80 PRO B CA 1
ATOM 4633 C C . PRO B 1 80 ? 2.752 36.719 16.109 1 70.56 80 PRO B C 1
ATOM 4635 O O . PRO B 1 80 ? 1.94 37.625 15.992 1 70.56 80 PRO B O 1
ATOM 4638 N N . THR B 1 81 ? 3.154 36.188 17.188 1 75.5 81 THR B N 1
ATOM 4639 C CA . THR B 1 81 ? 2.875 36.906 18.438 1 75.5 81 THR B CA 1
ATOM 4640 C C . THR B 1 81 ? 3.662 38.188 18.5 1 75.5 81 THR B C 1
ATOM 4642 O O . THR B 1 81 ? 4.602 38.406 17.734 1 75.5 81 THR B O 1
ATOM 4645 N N . TYR B 1 82 ? 3.178 39.062 19.297 1 78.25 82 TYR B N 1
ATOM 4646 C CA . TYR B 1 82 ? 3.832 40.344 19.422 1 78.25 82 TYR B CA 1
ATOM 4647 C C . TYR B 1 82 ? 5.293 40.188 19.812 1 78.25 82 TYR B C 1
ATOM 4649 O O . TYR B 1 82 ? 6.16 40.938 19.328 1 78.25 82 TYR B O 1
ATOM 4657 N N . GLU B 1 83 ? 5.602 39.25 20.688 1 80.62 83 GLU B N 1
ATOM 4658 C CA . GLU B 1 83 ? 6.977 39.031 21.125 1 80.62 83 GLU B CA 1
ATOM 4659 C C . GLU B 1 83 ? 7.875 38.656 19.953 1 80.62 83 GLU B C 1
ATOM 4661 O O . GLU B 1 83 ? 8.992 39.125 19.828 1 80.62 83 GLU B O 1
ATOM 4666 N N . ILE B 1 84 ? 7.363 37.812 19.172 1 86 84 ILE B N 1
ATOM 4667 C CA . ILE B 1 84 ? 8.125 37.375 18 1 86 84 ILE B CA 1
ATOM 4668 C C . ILE B 1 84 ? 8.258 38.5 17 1 86 84 ILE B C 1
ATOM 4670 O O . ILE B 1 84 ? 9.312 38.688 16.375 1 86 84 ILE B O 1
ATOM 4674 N N . PHE B 1 85 ? 7.234 39.281 16.891 1 88 85 PHE B N 1
ATOM 4675 C CA . PHE B 1 85 ? 7.23 40.406 16 1 88 85 PHE B CA 1
ATOM 4676 C C . PHE B 1 85 ? 8.344 41.406 16.375 1 88 85 PHE B C 1
ATOM 4678 O O . PHE B 1 85 ? 9 41.938 15.492 1 88 85 PHE B O 1
ATOM 4685 N N . THR B 1 86 ? 8.562 41.562 17.625 1 87.5 86 THR B N 1
ATOM 4686 C CA . THR B 1 86 ? 9.547 42.531 18.109 1 87.5 86 THR B CA 1
ATOM 4687 C C . THR B 1 86 ? 10.969 42 17.875 1 87.5 86 THR B C 1
ATOM 4689 O O . THR B 1 86 ? 11.93 42.781 17.891 1 87.5 86 THR B O 1
ATOM 4692 N N . MET B 1 87 ? 11.078 40.781 17.625 1 89.69 87 MET B N 1
ATOM 4693 C CA . MET B 1 87 ? 12.398 40.188 17.422 1 89.69 87 MET B CA 1
ATOM 4694 C C . MET B 1 87 ? 12.859 40.375 15.977 1 89.69 87 MET B C 1
ATOM 4696 O O . MET B 1 87 ? 14.039 40.219 15.672 1 89.69 87 MET B O 1
ATOM 4700 N N . ILE B 1 88 ? 12.016 40.688 15.109 1 91.56 88 ILE B N 1
ATOM 4701 C CA . ILE B 1 88 ? 12.297 40.812 13.688 1 91.56 88 ILE B CA 1
ATOM 4702 C C . ILE B 1 88 ? 12.867 42.188 13.398 1 91.56 88 ILE B C 1
ATOM 4704 O O . ILE B 1 88 ? 12.375 43.188 13.93 1 91.56 88 ILE B O 1
ATOM 4708 N N . SER B 1 89 ? 13.914 42.312 12.68 1 92.25 89 SER B N 1
ATOM 4709 C CA . SER B 1 89 ? 14.578 43.594 12.383 1 92.25 89 SER B CA 1
ATOM 4710 C C . SER B 1 89 ? 13.883 44.312 11.234 1 92.25 89 SER B C 1
ATOM 4712 O O . SER B 1 89 ? 13.641 45.5 11.312 1 92.25 89 SER B O 1
ATOM 4714 N N . ARG B 1 90 ? 13.633 43.562 10.188 1 92.06 90 ARG B N 1
ATOM 4715 C CA . ARG B 1 90 ? 12.969 44.094 9.008 1 92.06 90 ARG B CA 1
ATOM 4716 C C . ARG B 1 90 ? 11.727 43.312 8.648 1 92.06 90 ARG B C 1
ATOM 4718 O O . ARG B 1 90 ? 11.695 42.094 8.828 1 92.06 90 ARG B O 1
ATOM 4725 N N . VAL B 1 91 ? 10.719 44.031 8.203 1 91.69 91 VAL B N 1
ATOM 4726 C CA . VAL B 1 91 ? 9.453 43.375 7.902 1 91.69 91 VAL B CA 1
ATOM 4727 C C . VAL B 1 91 ? 9.008 43.75 6.488 1 91.69 91 VAL B C 1
ATOM 4729 O O . VAL B 1 91 ? 9.195 44.875 6.051 1 91.69 91 VAL B O 1
ATOM 4732 N N . ALA B 1 92 ? 8.641 42.75 5.738 1 90.38 92 ALA B N 1
ATOM 4733 C CA . ALA B 1 92 ? 8.039 42.938 4.426 1 90.38 92 ALA B CA 1
ATOM 4734 C C . ALA B 1 92 ? 6.609 42.406 4.387 1 90.38 92 ALA B C 1
ATOM 4736 O O . ALA B 1 92 ? 6.352 41.281 4.812 1 90.38 92 ALA B O 1
ATOM 4737 N N . LEU B 1 93 ? 5.711 43.219 4.043 1 88.94 93 LEU B N 1
ATOM 4738 C CA . LEU B 1 93 ? 4.316 42.844 3.871 1 88.94 93 LEU B CA 1
ATOM 4739 C C . LEU B 1 93 ? 3.965 42.688 2.393 1 88.94 93 LEU B C 1
ATOM 4741 O O . LEU B 1 93 ? 4.125 43.656 1.625 1 88.94 93 LEU B O 1
ATOM 4745 N N . VAL B 1 94 ? 3.629 41.5 2.029 1 87.62 94 VAL B N 1
ATOM 4746 C CA . VAL B 1 94 ? 3.338 41.219 0.627 1 87.62 94 VAL B CA 1
ATOM 4747 C C . VAL B 1 94 ? 1.914 40.688 0.49 1 87.62 94 VAL B C 1
ATOM 4749 O O . VAL B 1 94 ? 1.463 39.906 1.312 1 87.62 94 VAL B O 1
ATOM 4752 N N . SER B 1 95 ? 1.142 41.188 -0.417 1 85.56 95 SER B N 1
ATOM 4753 C CA . SER B 1 95 ? -0.19 40.688 -0.754 1 85.56 95 SER B CA 1
ATOM 4754 C C . SER B 1 95 ? -0.351 40.531 -2.26 1 85.56 95 SER B C 1
ATOM 4756 O O . SER B 1 95 ? -0.002 41.406 -3.033 1 85.56 95 SER B O 1
ATOM 4758 N N . THR B 1 96 ? -0.84 39.344 -2.701 1 81.31 96 THR B N 1
ATOM 4759 C CA . THR B 1 96 ? -1.091 39.031 -4.105 1 81.31 96 THR B CA 1
ATOM 4760 C C . THR B 1 96 ? 0.145 39.344 -4.949 1 81.31 96 THR B C 1
ATOM 4762 O O . THR B 1 96 ? 0.045 39.969 -6.008 1 81.31 96 THR B O 1
ATOM 4765 N N . GLY B 1 97 ? 1.252 39.094 -4.41 1 80.88 97 GLY B N 1
ATOM 4766 C CA . GLY B 1 97 ? 2.502 39.219 -5.145 1 80.88 97 GLY B CA 1
ATOM 4767 C C . GLY B 1 97 ? 3.064 40.625 -5.141 1 80.88 97 GLY B C 1
ATOM 4768 O O . GLY B 1 97 ? 4.086 40.906 -5.773 1 80.88 97 GLY B O 1
ATOM 4769 N N . ARG B 1 98 ? 2.459 41.5 -4.484 1 83.44 98 ARG B N 1
ATOM 4770 C CA . ARG B 1 98 ? 2.902 42.906 -4.461 1 83.44 98 ARG B CA 1
ATOM 4771 C C . ARG B 1 98 ? 3.334 43.312 -3.057 1 83.44 98 ARG B C 1
ATOM 4773 O O . ARG B 1 98 ? 2.76 42.844 -2.066 1 83.44 98 ARG B O 1
ATOM 4780 N N . MET B 1 99 ? 4.293 44.219 -3.012 1 87.19 99 MET B N 1
ATOM 4781 C CA . MET B 1 99 ? 4.836 44.688 -1.74 1 87.19 99 MET B CA 1
ATOM 4782 C C . MET B 1 99 ? 4.031 45.875 -1.209 1 87.19 99 MET B C 1
ATOM 4784 O O . MET B 1 99 ? 3.805 46.844 -1.93 1 87.19 99 MET B O 1
ATOM 4788 N N . LEU B 1 100 ? 3.627 45.844 -0.007 1 87.88 100 LEU B N 1
ATOM 4789 C CA . LEU B 1 100 ? 2.826 46.875 0.608 1 87.88 100 LEU B CA 1
ATOM 4790 C C . LEU B 1 100 ? 3.646 47.656 1.633 1 87.88 100 LEU B C 1
ATOM 4792 O O . LEU B 1 100 ? 3.324 48.812 1.951 1 87.88 100 LEU B O 1
ATOM 4796 N N . TYR B 1 101 ? 4.57 47.031 2.186 1 88.81 101 TYR B N 1
ATOM 4797 C CA . TYR B 1 101 ? 5.477 47.656 3.137 1 88.81 101 TYR B CA 1
ATOM 4798 C C . TYR B 1 101 ? 6.809 46.938 3.195 1 88.81 101 TYR B C 1
ATOM 4800 O O . TYR B 1 101 ? 6.848 45.688 3.078 1 88.81 101 TYR B O 1
ATOM 4808 N N . HIS B 1 102 ? 7.801 47.625 3.193 1 89.81 102 HIS B N 1
ATOM 4809 C CA . HIS B 1 102 ? 9.133 47.062 3.436 1 89.81 102 HIS B CA 1
ATOM 4810 C C . HIS B 1 102 ? 9.992 48.062 4.215 1 89.81 102 HIS B C 1
ATOM 4812 O O . HIS B 1 102 ? 10.148 49.219 3.812 1 89.81 102 HIS B O 1
ATOM 4818 N N . GLY B 1 103 ? 10.477 47.656 5.348 1 88.81 103 GLY B N 1
ATOM 4819 C CA . GLY B 1 103 ? 11.312 48.531 6.156 1 88.81 103 GLY B CA 1
ATOM 4820 C C . GLY B 1 103 ? 11.609 47.969 7.531 1 88.81 103 GLY B C 1
ATOM 4821 O O . GLY B 1 103 ? 11.414 46.781 7.773 1 88.81 103 GLY B O 1
ATOM 4822 N N . LYS B 1 104 ? 12.141 48.781 8.359 1 91.94 104 LYS B N 1
ATOM 4823 C CA . LYS B 1 104 ? 12.43 48.375 9.734 1 91.94 104 LYS B CA 1
ATOM 4824 C C . LYS B 1 104 ? 11.148 48.188 10.531 1 91.94 104 LYS B C 1
ATOM 4826 O O . LYS B 1 104 ? 10.172 48.906 10.344 1 91.94 104 LYS B O 1
ATOM 4831 N N . ARG B 1 105 ? 11.141 47.188 11.352 1 90.69 105 ARG B N 1
ATOM 4832 C CA . ARG B 1 105 ? 9.977 46.844 12.18 1 90.69 105 ARG B CA 1
ATOM 4833 C C . ARG B 1 105 ? 9.539 48.062 13 1 90.69 105 ARG B C 1
ATOM 4835 O O . ARG B 1 105 ? 8.336 48.344 13.117 1 90.69 105 ARG B O 1
ATOM 4842 N N . ARG B 1 106 ? 10.484 48.844 13.5 1 89.19 106 ARG B N 1
ATOM 4843 C CA . ARG B 1 106 ? 10.188 50 14.367 1 89.19 106 ARG B CA 1
ATOM 4844 C C . ARG B 1 106 ? 9.453 51.094 13.602 1 89.19 106 ARG B C 1
ATOM 4846 O O . ARG B 1 106 ? 8.695 51.875 14.195 1 89.19 106 ARG B O 1
ATOM 4853 N N . ASP B 1 107 ? 9.672 51.094 12.328 1 90.75 107 ASP B N 1
ATOM 4854 C CA . ASP B 1 107 ? 9.102 52.156 11.5 1 90.75 107 ASP B CA 1
ATOM 4855 C C . ASP B 1 107 ? 7.75 51.719 10.922 1 90.75 107 ASP B C 1
ATOM 4857 O O . ASP B 1 107 ? 7.066 52.531 10.281 1 90.75 107 ASP B O 1
ATOM 4861 N N . MET B 1 108 ? 7.367 50.531 11.188 1 90 108 MET B N 1
ATOM 4862 C CA . MET B 1 108 ? 6.145 50 10.578 1 90 108 MET B CA 1
ATOM 4863 C C . MET B 1 108 ? 4.91 50.688 11.18 1 90 108 MET B C 1
ATOM 4865 O O . MET B 1 108 ? 4.035 51.156 10.453 1 90 108 MET B O 1
ATOM 4869 N N . LEU B 1 109 ? 4.809 50.75 12.5 1 89.31 109 LEU B N 1
ATOM 4870 C CA . LEU B 1 109 ? 3.641 51.281 13.188 1 89.31 109 LEU B CA 1
ATOM 4871 C C . LEU B 1 109 ? 3.473 52.75 12.883 1 89.31 109 LEU B C 1
ATOM 4873 O O . LEU B 1 109 ? 2.381 53.219 12.531 1 89.31 109 LEU B O 1
ATOM 4877 N N . PRO B 1 110 ? 4.594 53.531 12.984 1 90.25 110 PRO B N 1
ATOM 4878 C CA . PRO B 1 110 ? 4.477 54.938 12.625 1 90.25 110 PRO B CA 1
ATOM 4879 C C . PRO B 1 110 ? 4.078 55.156 11.164 1 90.25 110 PRO B C 1
ATOM 4881 O O . PRO B 1 110 ? 3.348 56.094 10.844 1 90.25 110 PRO B O 1
ATOM 4884 N N . TYR B 1 111 ? 4.582 54.375 10.336 1 90.12 111 TYR B N 1
ATOM 4885 C CA . TYR B 1 111 ? 4.254 54.469 8.922 1 90.12 111 TYR B CA 1
ATOM 4886 C C . TYR B 1 111 ? 2.758 54.281 8.695 1 90.12 111 TYR B C 1
ATOM 4888 O O . TYR B 1 111 ? 2.125 55.094 8.016 1 90.12 111 TYR B O 1
ATOM 4896 N N . PHE B 1 112 ? 2.182 53.312 9.227 1 90.88 112 PHE B N 1
ATOM 4897 C CA . PHE B 1 112 ? 0.766 53.031 9.023 1 90.88 112 PHE B CA 1
ATOM 4898 C C . PHE B 1 112 ? -0.099 54.031 9.75 1 90.88 112 PHE B C 1
ATOM 4900 O O . PHE B 1 112 ? -1.204 54.344 9.305 1 90.88 112 PHE B O 1
ATOM 4907 N N . ALA B 1 113 ? 0.395 54.438 10.891 1 89.94 113 ALA B N 1
ATOM 4908 C CA . ALA B 1 113 ? -0.308 55.5 11.562 1 89.94 113 ALA B CA 1
ATOM 4909 C C . ALA B 1 113 ? -0.353 56.75 10.688 1 89.94 113 ALA B C 1
ATOM 4911 O O . ALA B 1 113 ? -1.358 57.469 10.664 1 89.94 113 ALA B O 1
ATOM 4912 N N . TYR B 1 114 ? 0.726 57.031 10 1 89.5 114 TYR B N 1
ATOM 4913 C CA . TYR B 1 114 ? 0.849 58.188 9.125 1 89.5 114 TYR B CA 1
ATOM 4914 C C . TYR B 1 114 ? -0.145 58.094 7.977 1 89.5 114 TYR B C 1
ATOM 4916 O O . TYR B 1 114 ? -0.691 59.125 7.547 1 89.5 114 TYR B O 1
ATOM 4924 N N . ILE B 1 115 ? -0.435 56.969 7.449 1 88.81 115 ILE B N 1
ATOM 4925 C CA . ILE B 1 115 ? -1.368 56.812 6.34 1 88.81 115 ILE B CA 1
ATOM 4926 C C . ILE B 1 115 ? -2.781 56.625 6.879 1 88.81 115 ILE B C 1
ATOM 4928 O O . ILE B 1 115 ? -3.641 56.062 6.188 1 88.81 115 ILE B O 1
ATOM 4932 N N . ASP B 1 116 ? -3.082 56.812 8.125 1 88.38 116 ASP B N 1
ATOM 4933 C CA . ASP B 1 116 ? -4.383 56.844 8.781 1 88.38 116 ASP B CA 1
ATOM 4934 C C . ASP B 1 116 ? -4.898 55.438 9.055 1 88.38 116 ASP B C 1
ATOM 4936 O O . ASP B 1 116 ? -6.094 55.156 8.922 1 88.38 116 ASP B O 1
ATOM 4940 N N . LEU B 1 117 ? -3.98 54.531 9.227 1 89.5 117 LEU B N 1
ATOM 4941 C CA . LEU B 1 117 ? -4.332 53.188 9.617 1 89.5 117 LEU B CA 1
ATOM 4942 C C . LEU B 1 117 ? -3.586 52.781 10.883 1 89.5 117 LEU B C 1
ATOM 4944 O O . LEU B 1 117 ? -2.795 51.812 10.867 1 89.5 117 LEU B O 1
ATOM 4948 N N . PRO B 1 118 ? -3.924 53.406 11.953 1 88.44 118 PRO B N 1
ATOM 4949 C CA . PRO B 1 118 ? -3.24 53.062 13.195 1 88.44 118 PRO B CA 1
ATOM 4950 C C . PRO B 1 118 ? -3.725 51.719 13.766 1 88.44 118 PRO B C 1
ATOM 4952 O O . PRO B 1 118 ? -4.883 51.344 13.562 1 88.44 118 PRO B O 1
ATOM 4955 N N . CYS B 1 119 ? -2.846 50.969 14.344 1 86.62 119 CYS B N 1
ATOM 4956 C CA . CYS B 1 119 ? -3.191 49.719 14.984 1 86.62 119 CYS B CA 1
ATOM 4957 C C . CYS B 1 119 ? -4.066 49.938 16.203 1 86.62 119 CYS B C 1
ATOM 4959 O O . CYS B 1 119 ? -3.713 50.719 17.094 1 86.62 119 CYS B O 1
ATOM 4961 N N . PRO B 1 120 ? -5.207 49.344 16.234 1 81.69 120 PRO B N 1
ATOM 4962 C CA . PRO B 1 120 ? -6.082 49.5 17.391 1 81.69 120 PRO B CA 1
ATOM 4963 C C . PRO B 1 120 ? -5.465 48.938 18.672 1 81.69 120 PRO B C 1
ATOM 4965 O O . PRO B 1 120 ? -4.539 48.125 18.609 1 81.69 120 PRO B O 1
ATOM 4968 N N . ALA B 1 121 ? -6.027 49.344 19.812 1 76.31 121 ALA B N 1
ATOM 4969 C CA . ALA B 1 121 ? -5.535 48.906 21.109 1 76.31 121 ALA B CA 1
ATOM 4970 C C . ALA B 1 121 ? -5.812 47.406 21.297 1 76.31 121 ALA B C 1
ATOM 4972 O O . ALA B 1 121 ? -6.867 46.906 20.906 1 76.31 121 ALA B O 1
ATOM 4973 N N . TYR B 1 122 ? -4.871 46.719 21.812 1 74.06 122 TYR B N 1
ATOM 4974 C CA . TYR B 1 122 ? -4.98 45.312 22.219 1 74.06 122 TYR B CA 1
ATOM 4975 C C . TYR B 1 122 ? -4.891 44.375 21.031 1 74.06 122 TYR B C 1
ATOM 4977 O O . TYR B 1 122 ? -5.129 43.188 21.156 1 74.06 122 TYR B O 1
ATOM 4985 N N . LYS B 1 123 ? -4.719 45 19.891 1 77.62 123 LYS B N 1
ATOM 4986 C CA . LYS B 1 123 ? -4.523 44.125 18.734 1 77.62 123 LYS B CA 1
ATOM 4987 C C . LYS B 1 123 ? -3.041 43.969 18.406 1 77.62 123 LYS B C 1
ATOM 4989 O O . LYS B 1 123 ? -2.268 44.906 18.516 1 77.62 123 LYS B O 1
ATOM 4994 N N . ASN B 1 124 ? -2.756 42.781 18.109 1 80.25 124 ASN B N 1
ATOM 4995 C CA . ASN B 1 124 ? -1.412 42.531 17.609 1 80.25 124 ASN B CA 1
ATOM 4996 C C . ASN B 1 124 ? -1.188 43.156 16.234 1 80.25 124 ASN B C 1
ATOM 4998 O O . ASN B 1 124 ? -1.968 42.906 15.312 1 80.25 124 ASN B O 1
ATOM 5002 N N . PRO B 1 125 ? -0.236 44.062 16.172 1 81.69 125 PRO B N 1
ATOM 5003 C CA . PRO B 1 125 ? 0.009 44.75 14.898 1 81.69 125 PRO B CA 1
ATOM 5004 C C . PRO B 1 125 ? 0.152 43.781 13.727 1 81.69 125 PRO B C 1
ATOM 5006 O O . PRO B 1 125 ? -0.335 44.062 12.625 1 81.69 125 PRO B O 1
ATOM 5009 N N . SER B 1 126 ? 0.794 42.688 13.969 1 82.31 126 SER B N 1
ATOM 5010 C CA . SER B 1 126 ? 0.983 41.719 12.891 1 82.31 126 SER B CA 1
ATOM 5011 C C . SER B 1 126 ? -0.351 41.188 12.406 1 82.31 126 SER B C 1
ATOM 5013 O O . SER B 1 126 ? -0.559 41 11.195 1 82.31 126 SER B O 1
ATOM 5015 N N . ASP B 1 127 ? -1.188 40.844 13.305 1 78.25 127 ASP B N 1
ATOM 5016 C CA . ASP B 1 127 ? -2.506 40.344 12.961 1 78.25 127 ASP B CA 1
ATOM 5017 C C . ASP B 1 127 ? -3.33 41.375 12.203 1 78.25 127 ASP B C 1
ATOM 5019 O O . ASP B 1 127 ? -3.99 41.062 11.211 1 78.25 127 ASP B O 1
ATOM 5023 N N . TYR B 1 128 ? -3.246 42.531 12.719 1 80.62 128 TYR B N 1
ATOM 5024 C CA . TYR B 1 128 ? -4.066 43.594 12.18 1 80.62 128 TYR B CA 1
ATOM 5025 C C . TYR B 1 128 ? -3.654 43.938 10.75 1 80.62 128 TYR B C 1
ATOM 5027 O O . TYR B 1 128 ? -4.504 44.031 9.859 1 80.62 128 TYR B O 1
ATOM 5035 N N . TYR B 1 129 ? -2.457 44.156 10.586 1 84.94 129 TYR B N 1
ATOM 5036 C CA . TYR B 1 129 ? -1.991 44.594 9.273 1 84.94 129 TYR B CA 1
ATOM 5037 C C . TYR B 1 129 ? -2.049 43.438 8.266 1 84.94 129 TYR B C 1
ATOM 5039 O O . TYR B 1 129 ? -2.244 43.688 7.066 1 84.94 129 TYR B O 1
ATOM 5047 N N . LEU B 1 130 ? -1.878 42.219 8.711 1 82.56 130 LEU B N 1
ATOM 5048 C CA . LEU B 1 130 ? -2.062 41.094 7.812 1 82.56 130 LEU B CA 1
ATOM 5049 C C . LEU B 1 130 ? -3.516 40.969 7.367 1 82.56 130 LEU B C 1
ATOM 5051 O O . LEU B 1 130 ? -3.793 40.625 6.223 1 82.56 130 LEU B O 1
ATOM 5055 N N . ASP B 1 131 ? -4.387 41.156 8.297 1 77.5 131 ASP B N 1
ATOM 5056 C CA . ASP B 1 131 ? -5.809 41.125 7.98 1 77.5 131 ASP B CA 1
ATOM 5057 C C . ASP B 1 131 ? -6.168 42.188 6.938 1 77.5 131 ASP B C 1
ATOM 5059 O O . ASP B 1 131 ? -7.031 41.969 6.086 1 77.5 131 ASP B O 1
ATOM 5063 N N . LEU B 1 132 ? -5.504 43.281 7.113 1 80.19 132 LEU B N 1
ATOM 5064 C CA . LEU B 1 132 ? -5.762 44.375 6.219 1 80.19 132 LEU B CA 1
ATOM 5065 C C . LEU B 1 132 ? -5.34 44.062 4.793 1 80.19 132 LEU B C 1
ATOM 5067 O O . LEU B 1 132 ? -5.926 44.562 3.832 1 80.19 132 LEU B O 1
ATOM 5071 N N . VAL B 1 133 ? -4.344 43.188 4.633 1 83 133 VAL B N 1
ATOM 5072 C CA . VAL B 1 133 ? -3.77 42.938 3.311 1 83 133 VAL B CA 1
ATOM 5073 C C . VAL B 1 133 ? -4.246 41.594 2.76 1 83 133 VAL B C 1
ATOM 5075 O O . VAL B 1 133 ? -3.84 41.188 1.67 1 83 133 VAL B O 1
ATOM 5078 N N . THR B 1 134 ? -5.008 40.875 3.455 1 80.5 134 THR B N 1
ATOM 5079 C CA . THR B 1 134 ? -5.508 39.594 3.002 1 80.5 134 THR B CA 1
ATOM 5080 C C . THR B 1 134 ? -6.801 39.75 2.209 1 80.5 134 THR B C 1
ATOM 5082 O O . THR B 1 134 ? -7.66 40.562 2.576 1 80.5 134 THR B O 1
ATOM 5085 N N . LEU B 1 135 ? -6.828 39 1.095 1 80.25 135 LEU B N 1
ATOM 5086 C CA . LEU B 1 135 ? -8.023 39 0.26 1 80.25 135 LEU B CA 1
ATOM 5087 C C . LEU B 1 135 ? -9.133 38.156 0.891 1 80.25 135 LEU B C 1
ATOM 5089 O O . LEU B 1 135 ? -8.898 37.062 1.355 1 80.25 135 LEU B O 1
ATOM 5093 N N . ASP B 1 136 ? -10.258 38.781 1.017 1 74.88 136 ASP B N 1
ATOM 5094 C CA . ASP B 1 136 ? -11.438 38.094 1.547 1 74.88 136 ASP B CA 1
ATOM 5095 C C . ASP B 1 136 ? -12.211 37.406 0.434 1 74.88 136 ASP B C 1
ATOM 5097 O O . ASP B 1 136 ? -12.891 38.062 -0.364 1 74.88 136 ASP B O 1
ATOM 5101 N N . ASN B 1 137 ? -12.078 36.062 0.414 1 71.56 137 ASN B N 1
ATOM 5102 C CA . ASN B 1 137 ? -12.711 35.312 -0.666 1 71.56 137 ASN B CA 1
ATOM 5103 C C . ASN B 1 137 ? -14.047 34.719 -0.227 1 71.56 137 ASN B C 1
ATOM 5105 O O . ASN B 1 137 ? -14.516 33.719 -0.801 1 71.56 137 ASN B O 1
ATOM 5109 N N . LEU B 1 138 ? -14.633 35.219 0.806 1 67.44 138 LEU B N 1
ATOM 5110 C CA . LEU B 1 138 ? -15.883 34.656 1.325 1 67.44 138 LEU B CA 1
ATOM 5111 C C . LEU B 1 138 ? -17.047 35.062 0.426 1 67.44 138 LEU B C 1
ATOM 5113 O O . LEU B 1 138 ? -17.953 34.25 0.211 1 67.44 138 LEU B O 1
ATOM 5117 N N . SER B 1 139 ? -17.078 36.406 -0.096 1 71.62 139 SER B N 1
ATOM 5118 C CA . SER B 1 139 ? -18.094 36.906 -1.005 1 71.62 139 SER B CA 1
ATOM 5119 C C . SER B 1 139 ? -17.469 37.75 -2.111 1 71.62 139 SER B C 1
ATOM 5121 O O . SER B 1 139 ? -16.359 38.25 -1.97 1 71.62 139 SER B O 1
ATOM 5123 N N . PRO B 1 140 ? -18.094 37.688 -3.199 1 79.5 140 PRO B N 1
ATOM 5124 C CA . PRO B 1 140 ? -17.562 38.531 -4.281 1 79.5 140 PRO B CA 1
ATOM 5125 C C . PRO B 1 140 ? -17.438 40 -3.875 1 79.5 140 PRO B C 1
ATOM 5127 O O . PRO B 1 140 ? -16.484 40.688 -4.285 1 79.5 140 PRO B O 1
ATOM 5130 N N . GLU B 1 141 ? -18.406 40.438 -3.107 1 82.31 141 GLU B N 1
ATOM 5131 C CA . GLU B 1 141 ? -18.359 41.844 -2.65 1 82.31 141 GLU B CA 1
ATOM 5132 C C . GLU B 1 141 ? -17.172 42.062 -1.722 1 82.31 141 GLU B C 1
ATOM 5134 O O . GLU B 1 141 ? -16.484 43.094 -1.843 1 82.31 141 GLU B O 1
ATOM 5139 N N . ALA B 1 142 ? -16.984 41.125 -0.858 1 79.12 142 ALA B N 1
ATOM 5140 C CA . ALA B 1 142 ? -15.867 41.25 0.081 1 79.12 142 ALA B CA 1
ATOM 5141 C C . ALA B 1 142 ? -14.523 41.156 -0.647 1 79.12 142 ALA B C 1
ATOM 5143 O O . ALA B 1 142 ? -13.57 41.844 -0.262 1 79.12 142 ALA B O 1
ATOM 5144 N N . MET B 1 143 ? -14.555 40.438 -1.719 1 85.06 143 MET B N 1
ATOM 5145 C CA . MET B 1 143 ? -13.336 40.312 -2.512 1 85.06 143 MET B CA 1
ATOM 5146 C C . MET B 1 143 ? -13 41.594 -3.23 1 85.06 143 MET B C 1
ATOM 5148 O O . MET B 1 143 ? -11.836 42 -3.273 1 85.06 143 MET B O 1
ATOM 5152 N N . LEU B 1 144 ? -14.016 42.219 -3.76 1 87.56 144 LEU B N 1
ATOM 5153 C CA . LEU B 1 144 ? -13.805 43.469 -4.473 1 87.56 144 LEU B CA 1
ATOM 5154 C C . LEU B 1 144 ? -13.336 44.562 -3.516 1 87.56 144 LEU B C 1
ATOM 5156 O O . LEU B 1 144 ? -12.422 45.312 -3.84 1 87.56 144 LEU B O 1
ATOM 5160 N N . GLU B 1 145 ? -13.961 44.625 -2.363 1 87.06 145 GLU B N 1
ATOM 5161 C CA . GLU B 1 145 ? -13.594 45.625 -1.369 1 87.06 145 GLU B CA 1
ATOM 5162 C C . GLU B 1 145 ? -12.156 45.438 -0.896 1 87.06 145 GLU B C 1
ATOM 5164 O O . GLU B 1 145 ? -11.406 46.406 -0.768 1 87.06 145 GLU B O 1
ATOM 5169 N N . SER B 1 146 ? -11.859 44.219 -0.597 1 87.06 146 SER B N 1
ATOM 5170 C CA . SER B 1 146 ? -10.508 43.938 -0.121 1 87.06 146 SER B CA 1
ATOM 5171 C C . SER B 1 146 ? -9.477 44.188 -1.214 1 87.06 146 SER B C 1
ATOM 5173 O O . SER B 1 146 ? -8.375 44.656 -0.938 1 87.06 146 SER B O 1
ATOM 5175 N N . SER B 1 147 ? -9.797 43.875 -2.432 1 88.88 147 SER B N 1
ATOM 5176 C CA . SER B 1 147 ? -8.883 44.094 -3.547 1 88.88 147 SER B CA 1
ATOM 5177 C C . SER B 1 147 ? -8.609 45.594 -3.746 1 88.88 147 SER B C 1
ATOM 5179 O O . SER B 1 147 ? -7.469 45.969 -4.012 1 88.88 147 SER B O 1
ATOM 5181 N N . GLN B 1 148 ? -9.633 46.438 -3.637 1 90.12 148 GLN B N 1
ATOM 5182 C CA . GLN B 1 148 ? -9.484 47.875 -3.787 1 90.12 148 GLN B CA 1
ATOM 5183 C C . GLN B 1 148 ? -8.625 48.438 -2.666 1 90.12 148 GLN B C 1
ATOM 5185 O O . GLN B 1 148 ? -7.805 49.344 -2.902 1 90.12 148 GLN B O 1
ATOM 5190 N N . ARG B 1 149 ? -8.875 47.969 -1.487 1 88.38 149 ARG B N 1
ATOM 5191 C CA . ARG B 1 149 ? -8.086 48.406 -0.347 1 88.38 149 ARG B CA 1
ATOM 5192 C C . ARG B 1 149 ? -6.605 48.094 -0.551 1 88.38 149 ARG B C 1
ATOM 5194 O O . ARG B 1 149 ? -5.746 48.938 -0.306 1 88.38 149 ARG B O 1
ATOM 5201 N N . ILE B 1 150 ? -6.305 46.938 -0.993 1 89.69 150 ILE B N 1
ATOM 5202 C CA . ILE B 1 150 ? -4.93 46.5 -1.206 1 89.69 150 ILE B CA 1
ATOM 5203 C C . ILE B 1 150 ? -4.289 47.344 -2.314 1 89.69 150 ILE B C 1
ATOM 5205 O O . ILE B 1 150 ? -3.123 47.719 -2.207 1 89.69 150 ILE B O 1
ATOM 5209 N N . GLU B 1 151 ? -5.055 47.594 -3.355 1 90.06 151 GLU B N 1
ATOM 5210 C CA . GLU B 1 151 ? -4.547 48.406 -4.461 1 90.06 151 GLU B CA 1
ATOM 5211 C C . GLU B 1 151 ? -4.207 49.844 -3.996 1 90.06 151 GLU B C 1
ATOM 5213 O O . GLU B 1 151 ? -3.199 50.406 -4.418 1 90.06 151 GLU B O 1
ATOM 5218 N N . ASN B 1 152 ? -5.047 50.375 -3.205 1 89.75 152 ASN B N 1
ATOM 5219 C CA . ASN B 1 152 ? -4.805 51.688 -2.666 1 89.75 152 ASN B CA 1
ATOM 5220 C C . ASN B 1 152 ? -3.543 51.75 -1.811 1 89.75 152 ASN B C 1
ATOM 5222 O O . ASN B 1 152 ? -2.76 52.688 -1.894 1 89.75 152 ASN B O 1
ATOM 5226 N N . LEU B 1 153 ? -3.377 50.75 -1.015 1 90 153 LEU B N 1
ATOM 5227 C CA . LEU B 1 153 ? -2.207 50.688 -0.145 1 90 153 LEU B CA 1
ATOM 5228 C C . LEU B 1 153 ? -0.931 50.531 -0.963 1 90 153 LEU B C 1
ATOM 5230 O O . LEU B 1 153 ? 0.115 51.062 -0.603 1 90 153 LEU B O 1
ATOM 5234 N N . MET B 1 154 ? -1.029 49.812 -2.014 1 88.69 154 MET B N 1
ATOM 5235 C CA . MET B 1 154 ? 0.111 49.594 -2.9 1 88.69 154 MET B CA 1
ATOM 5236 C C . MET B 1 154 ? 0.525 50.906 -3.57 1 88.69 154 MET B C 1
ATOM 5238 O O . MET B 1 154 ? 1.716 51.188 -3.723 1 88.69 154 MET B O 1
ATOM 5242 N N . GLU B 1 155 ? -0.428 51.625 -3.984 1 88.81 155 GLU B N 1
ATOM 5243 C CA . GLU B 1 155 ? -0.153 52.906 -4.641 1 88.81 155 GLU B CA 1
ATOM 5244 C C . GLU B 1 155 ? 0.502 53.906 -3.68 1 88.81 155 GLU B C 1
ATOM 5246 O O . GLU B 1 155 ? 1.414 54.625 -4.062 1 88.81 155 GLU B O 1
ATOM 5251 N N . ILE B 1 156 ? 0.027 53.844 -2.486 1 88.69 156 ILE B N 1
ATOM 5252 C CA . ILE B 1 156 ? 0.589 54.719 -1.471 1 88.69 156 ILE B CA 1
ATOM 5253 C C . ILE B 1 156 ? 2.051 54.344 -1.22 1 88.69 156 ILE B C 1
ATOM 5255 O O . ILE B 1 156 ? 2.908 55.219 -1.114 1 88.69 156 ILE B O 1
ATOM 5259 N N . PHE B 1 157 ? 2.314 53.125 -1.121 1 89.31 157 PHE B N 1
ATOM 5260 C CA . PHE B 1 157 ? 3.67 52.656 -0.854 1 89.31 157 PHE B CA 1
ATOM 5261 C C . PHE B 1 157 ? 4.586 52.938 -2.035 1 89.31 157 PHE B C 1
ATOM 5263 O O . PHE B 1 157 ? 5.746 53.312 -1.85 1 89.31 157 PHE B O 1
ATOM 5270 N N . ARG B 1 158 ? 4.16 52.688 -3.186 1 86.06 158 ARG B N 1
ATOM 5271 C CA . ARG B 1 158 ? 4.941 52.938 -4.395 1 86.06 158 ARG B CA 1
ATOM 5272 C C . ARG B 1 158 ? 5.355 54.406 -4.488 1 86.06 158 ARG B C 1
ATOM 5274 O O . ARG B 1 158 ? 6.477 54.719 -4.898 1 86.06 158 ARG B O 1
ATOM 5281 N N . ARG B 1 159 ? 4.551 55.219 -4.117 1 83 159 ARG B N 1
ATOM 5282 C CA . ARG B 1 159 ? 4.809 56.656 -4.191 1 83 159 ARG B CA 1
ATOM 5283 C C . ARG B 1 159 ? 5.82 57.062 -3.133 1 83 159 ARG B C 1
ATOM 5285 O O . ARG B 1 159 ? 6.605 58 -3.357 1 83 159 ARG B O 1
ATOM 5292 N N . ARG B 1 160 ? 5.781 56.312 -2.117 1 80.12 160 ARG B N 1
ATOM 5293 C CA . ARG B 1 160 ? 6.602 56.719 -0.988 1 80.12 160 ARG B CA 1
ATOM 5294 C C . ARG B 1 160 ? 7.926 55.969 -0.963 1 80.12 160 ARG B C 1
ATOM 5296 O O . ARG B 1 160 ? 8.867 56.375 -0.277 1 80.12 160 ARG B O 1
ATOM 5303 N N . GLN B 1 161 ? 8 54.844 -1.509 1 73.62 161 GLN B N 1
ATOM 5304 C CA . GLN B 1 161 ? 9.227 54.062 -1.476 1 73.62 161 GLN B CA 1
ATOM 5305 C C . GLN B 1 161 ? 10.391 54.812 -2.105 1 73.62 161 GLN B C 1
ATOM 5307 O O . GLN B 1 161 ? 10.266 55.344 -3.205 1 73.62 161 GLN B O 1
ATOM 5312 N N . GLU B 1 162 ? 11.25 55.312 -1.122 1 62.66 162 GLU B N 1
ATOM 5313 C CA . GLU B 1 162 ? 12.5 55.906 -1.61 1 62.66 162 GLU B CA 1
ATOM 5314 C C . GLU B 1 162 ? 13.266 54.906 -2.471 1 62.66 162 GLU B C 1
ATOM 5316 O O . GLU B 1 162 ? 13.203 53.688 -2.238 1 62.66 162 GLU B O 1
ATOM 5321 N N . ALA B 1 163 ? 13.742 55.219 -3.652 1 57.69 163 ALA B N 1
ATOM 5322 C CA . ALA B 1 163 ? 14.586 54.438 -4.535 1 57.69 163 ALA B CA 1
ATOM 5323 C C . ALA B 1 163 ? 15.648 53.656 -3.74 1 57.69 163 ALA B C 1
ATOM 5325 O O . ALA B 1 163 ? 16.281 54.219 -2.846 1 57.69 163 ALA B O 1
ATOM 5326 N N . LEU B 1 164 ? 15.367 52.312 -3.568 1 58 164 LEU B N 1
ATOM 5327 C CA . LEU B 1 164 ? 16.391 51.5 -2.922 1 58 164 LEU B CA 1
ATOM 5328 C C . LEU B 1 164 ? 17.797 52 -3.275 1 58 164 LEU B C 1
ATOM 5330 O O . LEU B 1 164 ? 18.047 52.344 -4.43 1 58 164 LEU B O 1
ATOM 5334 N N . SER B 1 165 ? 18.484 52.5 -2.314 1 57.47 165 SER B N 1
ATOM 5335 C CA . SER B 1 165 ? 19.859 52.906 -2.57 1 57.47 165 SER B CA 1
ATOM 5336 C C . SER B 1 165 ? 20.594 51.844 -3.41 1 57.47 165 SER B C 1
ATOM 5338 O O . SER B 1 165 ? 20.297 50.656 -3.324 1 57.47 165 SER B O 1
ATOM 5340 N N . ASP B 1 166 ? 21.141 52.188 -4.484 1 57.59 166 ASP B N 1
ATOM 5341 C CA . ASP B 1 166 ? 21.969 51.312 -5.305 1 57.59 166 ASP B CA 1
ATOM 5342 C C . ASP B 1 166 ? 22.828 50.375 -4.438 1 57.59 166 ASP B C 1
ATOM 5344 O O . ASP B 1 166 ? 23.578 50.844 -3.584 1 57.59 166 ASP B O 1
ATOM 5348 N N . PRO B 1 167 ? 22.375 49.188 -4.352 1 60.62 167 PRO B N 1
ATOM 5349 C CA . PRO B 1 167 ? 23.234 48.312 -3.557 1 60.62 167 PRO B CA 1
ATOM 5350 C C . PRO B 1 167 ? 24.703 48.344 -3.98 1 60.62 167 PRO B C 1
ATOM 5352 O O . PRO B 1 167 ? 25 48.594 -5.152 1 60.62 167 PRO B O 1
ATOM 5355 N N . GLY B 1 168 ? 25.531 49.094 -3.438 1 62.66 168 GLY B N 1
ATOM 5356 C CA . GLY B 1 168 ? 26.969 49.062 -3.719 1 62.66 168 GLY B CA 1
ATOM 5357 C C . GLY B 1 168 ? 27.391 47.938 -4.613 1 62.66 168 GLY B C 1
ATOM 5358 O O . GLY B 1 168 ? 26.547 47.125 -5.039 1 62.66 168 GLY B O 1
ATOM 5359 N N . PRO B 1 169 ? 28.578 47.812 -5.074 1 63.59 169 PRO B N 1
ATOM 5360 C CA . PRO B 1 169 ? 29.062 46.75 -5.945 1 63.59 169 PRO B CA 1
ATOM 5361 C C . PRO B 1 169 ? 28.891 45.375 -5.336 1 63.59 169 PRO B C 1
ATOM 5363 O O . PRO B 1 169 ? 28.953 45.219 -4.113 1 63.59 169 PRO B O 1
ATOM 5366 N N . PRO B 1 170 ? 28.312 44.438 -6.035 1 61.72 170 PRO B N 1
ATOM 5367 C CA . PRO B 1 170 ? 28.078 43.094 -5.516 1 61.72 170 PRO B CA 1
ATOM 5368 C C . PRO B 1 170 ? 29.312 42.5 -4.859 1 61.72 170 PRO B C 1
ATOM 5370 O O . PRO B 1 170 ? 30.438 42.656 -5.363 1 61.72 170 PRO B O 1
ATOM 5373 N N . ALA B 1 171 ? 29.312 42.312 -3.65 1 64.69 171 ALA B N 1
ATOM 5374 C CA . ALA B 1 171 ? 30.391 41.625 -2.969 1 64.69 171 ALA B CA 1
ATOM 5375 C C . ALA B 1 171 ? 30.719 40.312 -3.666 1 64.69 171 ALA B C 1
ATOM 5377 O O . ALA B 1 171 ? 29.953 39.844 -4.504 1 64.69 171 ALA B O 1
ATOM 5378 N N . MET B 1 172 ? 31.984 39.844 -3.562 1 64.25 172 MET B N 1
ATOM 5379 C CA . MET B 1 172 ? 32.438 38.562 -4.125 1 64.25 172 MET B CA 1
ATOM 5380 C C . MET B 1 172 ? 31.5 37.438 -3.723 1 64.25 172 MET B C 1
ATOM 5382 O O . MET B 1 172 ? 31.141 37.312 -2.549 1 64.25 172 MET B O 1
ATOM 5386 N N . PRO B 1 173 ? 30.891 36.875 -4.68 1 62.03 173 PRO B N 1
ATOM 5387 C CA . PRO B 1 173 ? 30.016 35.75 -4.348 1 62.03 173 PRO B CA 1
ATOM 5388 C C . PRO B 1 173 ? 30.719 34.688 -3.51 1 62.03 173 PRO B C 1
ATOM 5390 O O . PRO B 1 173 ? 31.938 34.5 -3.623 1 62.03 173 PRO B O 1
ATOM 5393 N N . PRO B 1 174 ? 30.141 34.25 -2.516 1 62.97 174 PRO B N 1
ATOM 5394 C CA . PRO B 1 174 ? 30.766 33.188 -1.728 1 62.97 174 PRO B CA 1
ATOM 5395 C C . PRO B 1 174 ? 31.281 32.031 -2.59 1 62.97 174 PRO B C 1
ATOM 5397 O O . PRO B 1 174 ? 30.797 31.844 -3.705 1 62.97 174 PRO B O 1
ATOM 5400 N N . PRO B 1 175 ? 32.406 31.5 -2.166 1 61.78 175 PRO B N 1
ATOM 5401 C CA . PRO B 1 175 ? 32.969 30.391 -2.932 1 61.78 175 PRO B CA 1
ATOM 5402 C C . PRO B 1 175 ? 31.938 29.281 -3.205 1 61.78 175 PRO B C 1
ATOM 5404 O O . PRO B 1 175 ? 31.031 29.062 -2.395 1 61.78 175 PRO B O 1
ATOM 5407 N N . THR B 1 176 ? 31.875 28.859 -4.426 1 60.81 176 THR B N 1
ATOM 5408 C CA . THR B 1 176 ? 30.953 27.812 -4.84 1 60.81 176 THR B CA 1
ATOM 5409 C C . THR B 1 176 ? 31.188 26.531 -4.043 1 60.81 176 THR B C 1
ATOM 5411 O O . THR B 1 176 ? 32.344 26.172 -3.775 1 60.81 176 THR B O 1
ATOM 5414 N N . VAL B 1 177 ? 30.359 26.078 -3.264 1 61.38 177 VAL B N 1
ATOM 5415 C CA . VAL B 1 177 ? 30.453 24.828 -2.531 1 61.38 177 VAL B CA 1
ATOM 5416 C C . VAL B 1 177 ? 30.75 23.688 -3.5 1 61.38 177 VAL B C 1
ATOM 5418 O O . VAL B 1 177 ? 30.047 23.516 -4.504 1 61.38 177 VAL B O 1
ATOM 5421 N N . LYS B 1 178 ? 32.062 23.25 -3.516 1 63.5 178 LYS B N 1
ATOM 5422 C CA . LYS B 1 178 ? 32.469 22.125 -4.375 1 63.5 178 LYS B CA 1
ATOM 5423 C C . LYS B 1 178 ? 31.625 20.891 -4.086 1 63.5 178 LYS B C 1
ATOM 5425 O O . LYS B 1 178 ? 31.422 20.516 -2.924 1 63.5 178 LYS B O 1
ATOM 5430 N N . ARG B 1 179 ? 30.953 20.469 -5.152 1 72 179 ARG B N 1
ATOM 5431 C CA . ARG B 1 179 ? 30.203 19.234 -5.043 1 72 179 ARG B CA 1
ATOM 5432 C C . ARG B 1 179 ? 31.125 18.016 -5.016 1 72 179 ARG B C 1
ATOM 5434 O O . ARG B 1 179 ? 32.188 18.031 -5.641 1 72 179 ARG B O 1
ATOM 5441 N N . ALA B 1 180 ? 30.922 17 -4.125 1 78.75 180 ALA B N 1
ATOM 5442 C CA . ALA B 1 180 ? 31.703 15.773 -3.99 1 78.75 180 ALA B CA 1
ATOM 5443 C C . ALA B 1 180 ? 31.688 14.969 -5.289 1 78.75 180 ALA B C 1
ATOM 5445 O O . ALA B 1 180 ? 30.734 15.055 -6.07 1 78.75 180 ALA B O 1
ATOM 5446 N N . ASN B 1 181 ? 32.781 14.258 -5.609 1 88.12 181 ASN B N 1
ATOM 5447 C CA . ASN B 1 181 ? 32.906 13.383 -6.77 1 88.12 181 ASN B CA 1
ATOM 5448 C C . ASN B 1 181 ? 31.938 12.211 -6.691 1 88.12 181 ASN B C 1
ATOM 5450 O O . ASN B 1 181 ? 31.406 11.914 -5.621 1 88.12 181 ASN B O 1
ATOM 5454 N N . PHE B 1 182 ? 31.781 11.617 -7.816 1 90.31 182 PHE B N 1
ATOM 5455 C CA . PHE B 1 182 ? 30.828 10.523 -7.941 1 90.31 182 PHE B CA 1
ATOM 5456 C C . PHE B 1 182 ? 31.203 9.383 -7.004 1 90.31 182 PHE B C 1
ATOM 5458 O O . PHE B 1 182 ? 30.344 8.867 -6.277 1 90.31 182 PHE B O 1
ATOM 5465 N N . PHE B 1 183 ? 32.406 8.938 -6.941 1 91.62 183 PHE B N 1
ATOM 5466 C CA . PHE B 1 183 ? 32.844 7.789 -6.148 1 91.62 183 PHE B CA 1
ATOM 5467 C C . PHE B 1 183 ? 32.781 8.102 -4.66 1 91.62 183 PHE B C 1
ATOM 5469 O O . PHE B 1 183 ? 32.438 7.223 -3.857 1 91.62 183 PHE B O 1
ATOM 5476 N N . THR B 1 184 ? 32.969 9.328 -4.316 1 90.38 184 THR B N 1
ATOM 5477 C CA . THR B 1 184 ? 32.844 9.719 -2.914 1 90.38 184 THR B CA 1
ATOM 5478 C C . THR B 1 184 ? 31.406 9.734 -2.461 1 90.38 184 THR B C 1
ATOM 5480 O O . THR B 1 184 ? 31.094 9.383 -1.318 1 90.38 184 THR B O 1
ATOM 5483 N N . GLN B 1 185 ? 30.625 10.078 -3.402 1 91.81 185 GLN B N 1
ATOM 5484 C CA . GLN B 1 185 ? 29.203 10.062 -3.088 1 91.81 185 GLN B CA 1
ATOM 5485 C C . GLN B 1 185 ? 28.719 8.641 -2.832 1 91.81 185 GLN B C 1
ATOM 5487 O O . GLN B 1 185 ? 27.984 8.391 -1.874 1 91.81 185 GLN B O 1
ATOM 5492 N N . VAL B 1 186 ? 29.188 7.789 -3.721 1 91.44 186 VAL B N 1
ATOM 5493 C CA . VAL B 1 186 ? 28.766 6.391 -3.6 1 91.44 186 VAL B CA 1
ATOM 5494 C C . VAL B 1 186 ? 29.297 5.812 -2.287 1 91.44 186 VAL B C 1
ATOM 5496 O O . VAL B 1 186 ? 28.562 5.121 -1.573 1 91.44 186 VAL B O 1
ATOM 5499 N N . LEU B 1 187 ? 30.484 6.125 -1.969 1 91.44 187 LEU B N 1
ATOM 5500 C CA . LEU B 1 187 ? 31.078 5.617 -0.738 1 91.44 187 LEU B CA 1
ATOM 5501 C C . LEU B 1 187 ? 30.359 6.191 0.485 1 91.44 187 LEU B C 1
ATOM 5503 O O . LEU B 1 187 ? 30.141 5.484 1.471 1 91.44 187 LEU B O 1
ATOM 5507 N N . ALA B 1 188 ? 29.984 7.441 0.419 1 90.5 188 ALA B N 1
ATOM 5508 C CA . ALA B 1 188 ? 29.281 8.086 1.526 1 90.5 188 ALA B CA 1
ATOM 5509 C C . ALA B 1 188 ? 27.906 7.449 1.742 1 90.5 188 ALA B C 1
ATOM 5511 O O . ALA B 1 188 ? 27.469 7.262 2.883 1 90.5 188 ALA B O 1
ATOM 5512 N N . LEU B 1 189 ? 27.328 7.133 0.684 1 90.62 189 LEU B N 1
ATOM 5513 C CA . LEU B 1 189 ? 26 6.516 0.785 1 90.62 189 LEU B CA 1
ATOM 5514 C C . LEU B 1 189 ? 26.109 5.094 1.325 1 90.62 189 LEU B C 1
ATOM 5516 O O . LEU B 1 189 ? 25.25 4.648 2.09 1 90.62 189 LEU B O 1
ATOM 5520 N N . TRP B 1 190 ? 27.188 4.453 0.919 1 90.25 190 TRP B N 1
ATOM 5521 C CA . TRP B 1 190 ? 27.453 3.123 1.457 1 90.25 190 TRP B CA 1
ATOM 5522 C C . TRP B 1 190 ? 27.641 3.174 2.971 1 90.25 190 TRP B C 1
ATOM 5524 O O . TRP B 1 190 ? 27.047 2.377 3.701 1 90.25 190 TRP B O 1
ATOM 5534 N N . ILE B 1 191 ? 28.359 4.113 3.383 1 87.62 191 ILE B N 1
ATOM 5535 C CA . ILE B 1 191 ? 28.656 4.258 4.805 1 87.62 191 ILE B CA 1
ATOM 5536 C C . ILE B 1 191 ? 27.375 4.633 5.555 1 87.62 191 ILE B C 1
ATOM 5538 O O . ILE B 1 191 ? 27.125 4.125 6.652 1 87.62 191 ILE B O 1
ATOM 5542 N N . ARG B 1 192 ? 26.609 5.43 4.961 1 85.62 192 ARG B N 1
ATOM 5543 C CA . ARG B 1 192 ? 25.344 5.855 5.574 1 85.62 192 ARG B CA 1
ATOM 5544 C C . ARG B 1 192 ? 24.438 4.664 5.836 1 85.62 192 ARG B C 1
ATOM 5546 O O . ARG B 1 192 ? 23.906 4.512 6.941 1 85.62 192 ARG B O 1
ATOM 5553 N N . VAL B 1 193 ? 24.344 3.814 4.879 1 83.94 193 VAL B N 1
ATOM 5554 C CA . VAL B 1 193 ? 23.375 2.729 4.977 1 83.94 193 VAL B CA 1
ATOM 5555 C C . VAL B 1 193 ? 23.953 1.596 5.82 1 83.94 193 VAL B C 1
ATOM 5557 O O . VAL B 1 193 ? 23.25 1.006 6.645 1 83.94 193 VAL B O 1
ATOM 5560 N N . LEU B 1 194 ? 25.266 1.312 5.684 1 81.75 194 LEU B N 1
ATOM 5561 C CA . LEU B 1 194 ? 25.859 0.166 6.355 1 81.75 194 LEU B CA 1
ATOM 5562 C C . LEU B 1 194 ? 26.156 0.485 7.816 1 81.75 194 LEU B C 1
ATOM 5564 O O . LEU B 1 194 ? 26.109 -0.403 8.672 1 81.75 194 LEU B O 1
ATOM 5568 N N . ILE B 1 195 ? 26.281 1.779 8.117 1 78.94 195 ILE B N 1
ATOM 5569 C CA . ILE B 1 195 ? 26.703 2.109 9.469 1 78.94 195 ILE B CA 1
ATOM 5570 C C . ILE B 1 195 ? 25.594 2.885 10.18 1 78.94 195 ILE B C 1
ATOM 5572 O O . ILE B 1 195 ? 25.125 2.484 11.258 1 78.94 195 ILE B O 1
ATOM 5576 N N . TYR B 1 196 ? 25.047 3.918 9.555 1 73.88 196 TYR B N 1
ATOM 5577 C CA . TYR B 1 196 ? 24.156 4.828 10.266 1 73.88 196 TYR B CA 1
ATOM 5578 C C . TYR B 1 196 ? 22.719 4.301 10.273 1 73.88 196 TYR B C 1
ATOM 5580 O O . TYR B 1 196 ? 21.984 4.496 11.242 1 73.88 196 TYR B O 1
ATOM 5588 N N . MET B 1 197 ? 22.375 3.582 9.203 1 73.75 197 MET B N 1
ATOM 5589 C CA . MET B 1 197 ? 21.016 3.088 9.109 1 73.75 197 MET B CA 1
ATOM 5590 C C . MET B 1 197 ? 20.938 1.622 9.523 1 73.75 197 MET B C 1
ATOM 5592 O O . MET B 1 197 ? 19.859 1.027 9.516 1 73.75 197 MET B O 1
ATOM 5596 N N . PHE B 1 198 ? 22.062 1.062 9.992 1 68.94 198 PHE B N 1
ATOM 5597 C CA . PHE B 1 198 ? 22.219 -0.37 10.219 1 68.94 198 PHE B CA 1
ATOM 5598 C C . PHE B 1 198 ? 21.203 -0.873 11.25 1 68.94 198 PHE B C 1
ATOM 5600 O O . PHE B 1 198 ? 20.531 -1.877 11.023 1 68.94 198 PHE B O 1
ATOM 5607 N N . PRO B 1 199 ? 21.016 -0.101 12.305 1 69.31 199 PRO B N 1
ATOM 5608 C CA . PRO B 1 199 ? 20.125 -0.725 13.289 1 69.31 199 PRO B CA 1
ATOM 5609 C C . PRO B 1 199 ? 18.672 -0.789 12.812 1 69.31 199 PRO B C 1
ATOM 5611 O O . PRO B 1 199 ? 17.953 -1.749 13.117 1 69.31 199 PRO B O 1
ATOM 5614 N N . TYR B 1 200 ? 18.25 0.081 12.039 1 70 200 TYR B N 1
ATOM 5615 C CA . TYR B 1 200 ? 16.875 0.074 11.578 1 70 200 TYR B CA 1
ATOM 5616 C C . TYR B 1 200 ? 16.703 -0.837 10.367 1 70 200 TYR B C 1
ATOM 5618 O O . TYR B 1 200 ? 15.711 -1.552 10.25 1 70 200 TYR B O 1
ATOM 5626 N N . ASN B 1 201 ? 17.75 -0.998 9.68 1 77.19 201 ASN B N 1
ATOM 5627 C CA . ASN B 1 201 ? 17.719 -1.829 8.484 1 77.19 201 ASN B CA 1
ATOM 5628 C C . ASN B 1 201 ? 17.844 -3.311 8.82 1 77.19 201 ASN B C 1
ATOM 5630 O O . ASN B 1 201 ? 17.391 -4.168 8.062 1 77.19 201 ASN B O 1
ATOM 5634 N N . ILE B 1 202 ? 18.25 -3.578 10.047 1 83.06 202 ILE B N 1
ATOM 5635 C CA . ILE B 1 202 ? 18.484 -4.973 10.422 1 83.06 202 ILE B CA 1
ATOM 5636 C C . ILE B 1 202 ? 17.141 -5.637 10.742 1 83.06 202 ILE B C 1
ATOM 5638 O O . ILE B 1 202 ? 16.938 -6.82 10.453 1 83.06 202 ILE B O 1
ATOM 5642 N N . LEU B 1 203 ? 16.297 -4.809 11.266 1 82.94 203 LEU B N 1
ATOM 5643 C CA . LEU B 1 203 ? 14.984 -5.375 11.586 1 82.94 203 LEU B CA 1
ATOM 5644 C C . LEU B 1 203 ? 14.242 -5.781 10.32 1 82.94 203 LEU B C 1
ATOM 5646 O O . LEU B 1 203 ? 13.625 -6.844 10.273 1 82.94 203 LEU B O 1
ATOM 5650 N N . HIS B 1 204 ? 14.336 -5.012 9.375 1 85.56 204 HIS B N 1
ATOM 5651 C CA . HIS B 1 204 ? 13.688 -5.348 8.117 1 85.56 204 HIS B CA 1
ATOM 5652 C C . HIS B 1 204 ? 14.375 -6.531 7.441 1 85.56 204 HIS B C 1
ATOM 5654 O O . HIS B 1 204 ? 13.719 -7.387 6.848 1 85.56 204 HIS B O 1
ATOM 5660 N N . PHE B 1 205 ? 15.672 -6.594 7.551 1 89.75 205 PHE B N 1
ATOM 5661 C CA . PHE B 1 205 ? 16.438 -7.691 6.98 1 89.75 205 PHE B CA 1
ATOM 5662 C C . PHE B 1 205 ? 16.078 -9.016 7.648 1 89.75 205 PHE B C 1
ATOM 5664 O O . PHE B 1 205 ? 15.82 -10.008 6.965 1 89.75 205 PHE B O 1
ATOM 5671 N N . VAL B 1 206 ? 15.977 -9.016 8.93 1 92.19 206 VAL B N 1
ATOM 5672 C CA . VAL B 1 206 ? 15.648 -10.227 9.672 1 92.19 206 VAL B CA 1
ATOM 5673 C C . VAL B 1 206 ? 14.219 -10.656 9.344 1 92.19 206 VAL B C 1
ATOM 5675 O O . VAL B 1 206 ? 13.945 -11.852 9.18 1 92.19 206 VAL B O 1
ATOM 5678 N N . SER B 1 207 ? 13.352 -9.734 9.211 1 90.81 207 SER B N 1
ATOM 5679 C CA . SER B 1 207 ? 11.969 -10.047 8.844 1 90.81 207 SER B CA 1
ATOM 5680 C C . SER B 1 207 ? 11.898 -10.664 7.449 1 90.81 207 SER B C 1
ATOM 5682 O O . SER B 1 207 ? 11.141 -11.609 7.219 1 90.81 207 SER B O 1
ATOM 5684 N N . ASP B 1 208 ? 12.711 -10.164 6.566 1 93.38 208 ASP B N 1
ATOM 5685 C CA . ASP B 1 208 ? 12.742 -10.703 5.211 1 93.38 208 ASP B CA 1
ATOM 5686 C C . ASP B 1 208 ? 13.305 -12.117 5.199 1 93.38 208 ASP B C 1
ATOM 5688 O O . ASP B 1 208 ? 12.805 -12.984 4.48 1 93.38 208 ASP B O 1
ATOM 5692 N N . VAL B 1 209 ? 14.336 -12.312 5.941 1 95.81 209 VAL B N 1
ATOM 5693 C CA . VAL B 1 209 ? 14.945 -13.641 6.031 1 95.81 209 VAL B CA 1
ATOM 5694 C C . VAL B 1 209 ? 13.953 -14.625 6.656 1 95.81 209 VAL B C 1
ATOM 5696 O O . VAL B 1 209 ? 13.828 -15.758 6.199 1 95.81 209 VAL B O 1
ATOM 5699 N N . PHE B 1 210 ? 13.258 -14.18 7.59 1 96.12 210 PHE B N 1
ATOM 5700 C CA . PHE B 1 210 ? 12.273 -15.031 8.25 1 96.12 210 PHE B CA 1
ATOM 5701 C C . PHE B 1 210 ? 11.148 -15.398 7.285 1 96.12 210 PHE B C 1
ATOM 5703 O O . PHE B 1 210 ? 10.773 -16.562 7.18 1 96.12 210 PHE B O 1
ATOM 5710 N N . LEU B 1 211 ? 10.633 -14.398 6.629 1 95.44 211 LEU B N 1
ATOM 5711 C CA . LEU B 1 211 ? 9.547 -14.648 5.684 1 95.44 211 LEU B CA 1
ATOM 5712 C C . LEU B 1 211 ? 10 -15.602 4.578 1 95.44 211 LEU B C 1
ATOM 5714 O O . LEU B 1 211 ? 9.273 -16.531 4.211 1 95.44 211 LEU B O 1
ATOM 5718 N N . SER B 1 212 ? 11.18 -15.359 4.059 1 96.69 212 SER B N 1
ATOM 5719 C CA . SER B 1 212 ? 11.703 -16.219 3.002 1 96.69 212 SER B CA 1
ATOM 5720 C C . SER B 1 212 ? 11.922 -17.641 3.506 1 96.69 212 SER B C 1
ATOM 5722 O O . SER B 1 212 ? 11.617 -18.609 2.805 1 96.69 212 SER B O 1
ATOM 5724 N N . SER B 1 213 ? 12.445 -17.766 4.676 1 97 213 SER B N 1
ATOM 5725 C CA . SER B 1 213 ? 12.648 -19.078 5.254 1 97 213 SER B CA 1
ATOM 5726 C C . SER B 1 213 ? 11.328 -19.797 5.516 1 97 213 SER B C 1
ATOM 5728 O O . SER B 1 213 ? 11.211 -21 5.309 1 97 213 SER B O 1
ATOM 5730 N N . LEU B 1 214 ? 10.391 -19.062 5.934 1 96.31 214 LEU B N 1
ATOM 5731 C CA . LEU B 1 214 ? 9.062 -19.609 6.18 1 96.31 214 LEU B CA 1
ATOM 5732 C C . LEU B 1 214 ? 8.461 -20.172 4.895 1 96.31 214 LEU B C 1
ATOM 5734 O O . LEU B 1 214 ? 7.922 -21.281 4.883 1 96.31 214 LEU B O 1
ATOM 5738 N N . MET B 1 215 ? 8.562 -19.422 3.881 1 96.69 215 MET B N 1
ATOM 5739 C CA . MET B 1 215 ? 8.031 -19.875 2.6 1 96.69 215 MET B CA 1
ATOM 5740 C C . MET B 1 215 ? 8.797 -21.094 2.098 1 96.69 215 MET B C 1
ATOM 5742 O O . MET B 1 215 ? 8.195 -22.031 1.545 1 96.69 215 MET B O 1
ATOM 5746 N N . SER B 1 216 ? 10.117 -21.047 2.307 1 96.75 216 SER B N 1
ATOM 5747 C CA . SER B 1 216 ? 10.945 -22.188 1.904 1 96.75 216 SER B CA 1
ATOM 5748 C C . SER B 1 216 ? 10.562 -23.453 2.664 1 96.75 216 SER B C 1
ATOM 5750 O O . SER B 1 216 ? 10.383 -24.516 2.061 1 96.75 216 SER B O 1
ATOM 5752 N N . VAL B 1 217 ? 10.359 -23.312 3.875 1 95.56 217 VAL B N 1
ATOM 5753 C CA . VAL B 1 217 ? 10.016 -24.453 4.711 1 95.56 217 VAL B CA 1
ATOM 5754 C C . VAL B 1 217 ? 8.609 -24.938 4.367 1 95.56 217 VAL B C 1
ATOM 5756 O O . VAL B 1 217 ? 8.352 -26.141 4.305 1 95.56 217 VAL B O 1
ATOM 5759 N N . LEU B 1 218 ? 7.766 -24.062 4.141 1 94.81 218 LEU B N 1
ATOM 5760 C CA . LEU B 1 218 ? 6.402 -24.422 3.771 1 94.81 218 LEU B CA 1
ATOM 5761 C C . LEU B 1 218 ? 6.387 -25.266 2.5 1 94.81 218 LEU B C 1
ATOM 5763 O O . LEU B 1 218 ? 5.777 -26.344 2.467 1 94.81 218 LEU B O 1
ATOM 5767 N N . VAL B 1 219 ? 7.074 -24.797 1.505 1 94.56 219 VAL B N 1
ATOM 5768 C CA . VAL B 1 219 ? 7.137 -25.547 0.253 1 94.56 219 VAL B CA 1
ATOM 5769 C C . VAL B 1 219 ? 7.891 -26.859 0.468 1 94.56 219 VAL B C 1
ATOM 5771 O O . VAL B 1 219 ? 7.5 -27.906 -0.058 1 94.56 219 VAL B O 1
ATOM 5774 N N . GLY B 1 220 ? 8.945 -26.781 1.28 1 93.5 220 GLY B N 1
ATOM 5775 C CA . GLY B 1 220 ? 9.719 -27.984 1.568 1 93.5 220 GLY B CA 1
ATOM 5776 C C . GLY B 1 220 ? 8.906 -29.062 2.264 1 93.5 220 GLY B C 1
ATOM 5777 O O . GLY B 1 220 ? 9 -30.25 1.917 1 93.5 220 GLY B O 1
ATOM 5778 N N . VAL B 1 221 ? 8.07 -28.656 3.105 1 93.38 221 VAL B N 1
ATOM 5779 C CA . VAL B 1 221 ? 7.258 -29.609 3.854 1 93.38 221 VAL B CA 1
ATOM 5780 C C . VAL B 1 221 ? 6.18 -30.203 2.943 1 93.38 221 VAL B C 1
ATOM 5782 O O . VAL B 1 221 ? 5.852 -31.391 3.049 1 93.38 221 VAL B O 1
ATOM 5785 N N . ILE B 1 222 ? 5.676 -29.453 2.047 1 92.69 222 ILE B N 1
ATOM 5786 C CA . ILE B 1 222 ? 4.672 -29.938 1.107 1 92.69 222 ILE B CA 1
ATOM 5787 C C . ILE B 1 222 ? 5.285 -31.016 0.201 1 92.69 222 ILE B C 1
ATOM 5789 O O . ILE B 1 222 ? 4.664 -32.031 -0.069 1 92.69 222 ILE B O 1
ATOM 5793 N N . TYR B 1 223 ? 6.484 -30.766 -0.223 1 91.75 223 TYR B N 1
ATOM 5794 C CA . TYR B 1 223 ? 7.18 -31.672 -1.123 1 91.75 223 TYR B CA 1
ATOM 5795 C C . TYR B 1 223 ? 8.156 -32.562 -0.356 1 91.75 223 TYR B C 1
ATOM 5797 O O . TYR B 1 223 ? 9.273 -32.812 -0.815 1 91.75 223 TYR B O 1
ATOM 5805 N N . TRP B 1 224 ? 7.68 -33 0.755 1 89.44 224 TRP B N 1
ATOM 5806 C CA . TRP B 1 224 ? 8.547 -33.781 1.624 1 89.44 224 TRP B CA 1
ATOM 5807 C C . TRP B 1 224 ? 8.992 -35.062 0.932 1 89.44 224 TRP B C 1
ATOM 5809 O O . TRP B 1 224 ? 8.156 -35.875 0.495 1 89.44 224 TRP B O 1
ATOM 5819 N N . LYS B 1 225 ? 10.289 -35.312 0.735 1 82.31 225 LYS B N 1
ATOM 5820 C CA . LYS B 1 225 ? 10.938 -36.5 0.185 1 82.31 225 LYS B CA 1
ATOM 5821 C C . LYS B 1 225 ? 10.336 -36.875 -1.164 1 82.31 225 LYS B C 1
ATOM 5823 O O . LYS B 1 225 ? 9.914 -38.031 -1.359 1 82.31 225 LYS B O 1
ATOM 5828 N N . VAL B 1 226 ? 10.375 -35.969 -2.037 1 80.38 226 VAL B N 1
ATOM 5829 C CA . VAL B 1 226 ? 9.805 -36.125 -3.371 1 80.38 226 VAL B CA 1
ATOM 5830 C C . VAL B 1 226 ? 10.609 -37.188 -4.152 1 80.38 226 VAL B C 1
ATOM 5832 O O . VAL B 1 226 ? 10.078 -37.844 -5.039 1 80.38 226 VAL B O 1
ATOM 5835 N N . ARG B 1 227 ? 11.992 -37.5 -3.764 1 70.56 227 ARG B N 1
ATOM 5836 C CA . ARG B 1 227 ? 12.828 -38.469 -4.469 1 70.56 227 ARG B CA 1
ATOM 5837 C C . ARG B 1 227 ? 12.75 -39.844 -3.807 1 70.56 227 ARG B C 1
ATOM 5839 O O . ARG B 1 227 ? 13.539 -40.719 -4.133 1 70.56 227 ARG B O 1
ATOM 5846 N N . GLY B 1 228 ? 11.938 -39.906 -2.938 1 65 228 GLY B N 1
ATOM 5847 C CA . GLY B 1 228 ? 11.93 -41.156 -2.172 1 65 228 GLY B CA 1
ATOM 5848 C C . GLY B 1 228 ? 11.391 -42.344 -2.953 1 65 228 GLY B C 1
ATOM 5849 O O . GLY B 1 228 ? 11.75 -43.469 -2.678 1 65 228 GLY B O 1
ATOM 5850 N N . GLY B 1 229 ? 10.562 -42.031 -4.113 1 68.31 229 GLY B N 1
ATOM 5851 C CA . GLY B 1 229 ? 9.953 -43.188 -4.766 1 68.31 229 GLY B CA 1
ATOM 5852 C C . GLY B 1 229 ? 10.289 -43.281 -6.238 1 68.31 229 GLY B C 1
ATOM 5853 O O . GLY B 1 229 ? 10.82 -42.344 -6.824 1 68.31 229 GLY B O 1
ATOM 5854 N N . LEU B 1 230 ? 10.273 -44.5 -6.754 1 70.81 230 LEU B N 1
ATOM 5855 C CA . LEU B 1 230 ? 10.516 -44.75 -8.172 1 70.81 230 LEU B CA 1
ATOM 5856 C C . LEU B 1 230 ? 9.211 -44.781 -8.953 1 70.81 230 LEU B C 1
ATOM 5858 O O . LEU B 1 230 ? 9.188 -45.188 -10.117 1 70.81 230 LEU B O 1
ATOM 5862 N N . GLU B 1 231 ? 8.188 -44.219 -8.281 1 75.5 231 GLU B N 1
ATOM 5863 C CA . GLU B 1 231 ? 6.914 -44.156 -9 1 75.5 231 GLU B CA 1
ATOM 5864 C C . GLU B 1 231 ? 6.867 -42.969 -9.953 1 75.5 231 GLU B C 1
ATOM 5866 O O . GLU B 1 231 ? 7.543 -41.969 -9.719 1 75.5 231 GLU B O 1
ATOM 5871 N N . GLN B 1 232 ? 6.176 -43.125 -11.039 1 74.31 232 GLN B N 1
ATOM 5872 C CA . GLN B 1 232 ? 6.082 -42.125 -12.086 1 74.31 232 GLN B CA 1
ATOM 5873 C C . GLN B 1 232 ? 5.57 -40.812 -11.523 1 74.31 232 GLN B C 1
ATOM 5875 O O . GLN B 1 232 ? 5.934 -39.719 -12.008 1 74.31 232 GLN B O 1
ATOM 5880 N N . GLU B 1 233 ? 4.793 -40.875 -10.445 1 76.31 233 GLU B N 1
ATOM 5881 C CA . GLU B 1 233 ? 4.215 -39.656 -9.875 1 76.31 233 GLU B CA 1
ATOM 5882 C C . GLU B 1 233 ? 5.293 -38.781 -9.25 1 76.31 233 GLU B C 1
ATOM 5884 O O . GLU B 1 233 ? 5.156 -37.562 -9.211 1 76.31 233 GLU B O 1
ATOM 5889 N N . PHE B 1 234 ? 6.355 -39.344 -8.859 1 79.94 234 PHE B N 1
ATOM 5890 C CA . PHE B 1 234 ? 7.422 -38.594 -8.195 1 79.94 234 PHE B CA 1
ATOM 5891 C C . PHE B 1 234 ? 8.188 -37.75 -9.203 1 79.94 234 PHE B C 1
ATOM 5893 O O . PHE B 1 234 ? 8.781 -36.719 -8.836 1 79.94 234 PHE B O 1
ATOM 5900 N N . VAL B 1 235 ? 8.141 -38.188 -10.5 1 82.12 235 VAL B N 1
ATOM 5901 C CA . VAL B 1 235 ? 8.859 -37.438 -11.531 1 82.12 235 VAL B CA 1
ATOM 5902 C C . VAL B 1 235 ? 8.195 -36.094 -11.75 1 82.12 235 VAL B C 1
ATOM 5904 O O . VAL B 1 235 ? 8.867 -35.062 -11.766 1 82.12 235 VAL B O 1
ATOM 5907 N N . LEU B 1 236 ? 6.852 -36.094 -11.812 1 85.06 236 LEU B N 1
ATOM 5908 C CA . LEU B 1 236 ? 6.125 -34.844 -12.008 1 85.06 236 LEU B CA 1
ATOM 5909 C C . LEU B 1 236 ? 6.211 -33.969 -10.773 1 85.06 236 LEU B C 1
ATOM 5911 O O . LEU B 1 236 ? 6.25 -32.75 -10.883 1 85.06 236 LEU B O 1
ATOM 5915 N N . ASP B 1 237 ? 6.328 -34.594 -9.617 1 90.75 237 ASP B N 1
ATOM 5916 C CA . ASP B 1 237 ? 6.441 -33.844 -8.375 1 90.75 237 ASP B CA 1
ATOM 5917 C C . ASP B 1 237 ? 7.789 -33.125 -8.281 1 90.75 237 ASP B C 1
ATOM 5919 O O . ASP B 1 237 ? 7.871 -32 -7.758 1 90.75 237 ASP B O 1
ATOM 5923 N N . ARG B 1 238 ? 8.812 -33.812 -8.844 1 89.25 238 ARG B N 1
ATOM 5924 C CA . ARG B 1 238 ? 10.148 -33.219 -8.805 1 89.25 238 ARG B CA 1
ATOM 5925 C C . ARG B 1 238 ? 10.211 -31.953 -9.664 1 89.25 238 ARG B C 1
ATOM 5927 O O . ARG B 1 238 ? 10.812 -30.953 -9.258 1 89.25 238 ARG B O 1
ATOM 5934 N N . ILE B 1 239 ? 9.57 -31.984 -10.797 1 91.38 239 ILE B N 1
ATOM 5935 C CA . ILE B 1 239 ? 9.555 -30.797 -11.656 1 91.38 239 ILE B CA 1
ATOM 5936 C C . ILE B 1 239 ? 8.633 -29.734 -11.055 1 91.38 239 ILE B C 1
ATOM 5938 O O . ILE B 1 239 ? 8.906 -28.531 -11.156 1 91.38 239 ILE B O 1
ATOM 5942 N N . GLY B 1 240 ? 7.621 -30.203 -10.352 1 93.62 240 GLY B N 1
ATOM 5943 C CA . GLY B 1 240 ? 6.652 -29.297 -9.75 1 93.62 240 GLY B CA 1
ATOM 5944 C C . GLY B 1 240 ? 7.242 -28.438 -8.641 1 93.62 240 GLY B C 1
ATOM 5945 O O . GLY B 1 240 ? 6.883 -27.266 -8.492 1 93.62 240 GLY B O 1
ATOM 5946 N N . VAL B 1 241 ? 8.164 -28.984 -7.879 1 94.12 241 VAL B N 1
ATOM 5947 C CA . VAL B 1 241 ? 8.758 -28.234 -6.777 1 94.12 241 VAL B CA 1
ATOM 5948 C C . VAL B 1 241 ? 9.516 -27.031 -7.32 1 94.12 241 VAL B C 1
ATOM 5950 O O . VAL B 1 241 ? 9.445 -25.938 -6.754 1 94.12 241 VAL B O 1
ATOM 5953 N N . TYR B 1 242 ? 10.219 -27.156 -8.445 1 94.56 242 TYR B N 1
ATOM 5954 C CA . TYR B 1 242 ? 10.992 -26.062 -9.016 1 94.56 242 TYR B CA 1
ATOM 5955 C C . TYR B 1 242 ? 10.07 -25 -9.594 1 94.56 242 TYR B C 1
ATOM 5957 O O . TYR B 1 242 ? 10.344 -23.797 -9.469 1 94.56 242 TYR B O 1
ATOM 5965 N N . TYR B 1 243 ? 8.953 -25.422 -10.195 1 96.12 243 TYR B N 1
ATOM 5966 C CA . TYR B 1 243 ? 7.98 -24.469 -10.711 1 96.12 243 TYR B CA 1
ATOM 5967 C C . TYR B 1 243 ? 7.375 -23.641 -9.586 1 96.12 243 TYR B C 1
ATOM 5969 O O . TYR B 1 243 ? 7.207 -22.422 -9.727 1 96.12 243 TYR B O 1
ATOM 5977 N N . VAL B 1 244 ? 7.125 -24.281 -8.484 1 96.31 244 VAL B N 1
ATOM 5978 C CA . VAL B 1 244 ? 6.477 -23.594 -7.363 1 96.31 244 VAL B CA 1
ATOM 5979 C C . VAL B 1 244 ? 7.457 -22.641 -6.699 1 96.31 244 VAL B C 1
ATOM 5981 O O . VAL B 1 244 ? 7.113 -21.5 -6.398 1 96.31 244 VAL B O 1
ATOM 5984 N N . ILE B 1 245 ? 8.703 -23.031 -6.539 1 95.56 245 ILE B N 1
ATOM 5985 C CA . ILE B 1 245 ? 9.703 -22.203 -5.863 1 95.56 245 ILE B CA 1
ATOM 5986 C C . ILE B 1 245 ? 10.055 -21 -6.738 1 95.56 245 ILE B C 1
ATOM 5988 O O . ILE B 1 245 ? 10.266 -19.891 -6.23 1 95.56 245 ILE B O 1
ATOM 5992 N N . MET B 1 246 ? 10.008 -21.125 -8.055 1 95.94 246 MET B N 1
ATOM 5993 C CA . MET B 1 246 ? 10.453 -20.062 -8.945 1 95.94 246 MET B CA 1
ATOM 5994 C C . MET B 1 246 ? 9.289 -19.172 -9.367 1 95.94 246 MET B C 1
ATOM 5996 O O . MET B 1 246 ? 9.492 -18.016 -9.75 1 95.94 246 MET B O 1
ATOM 6000 N N . GLY B 1 247 ? 8.102 -19.672 -9.258 1 93.81 247 GLY B N 1
ATOM 6001 C CA . GLY B 1 247 ? 7.008 -18.906 -9.82 1 93.81 247 GLY B CA 1
ATOM 6002 C C . GLY B 1 247 ? 5.895 -18.641 -8.82 1 93.81 247 GLY B C 1
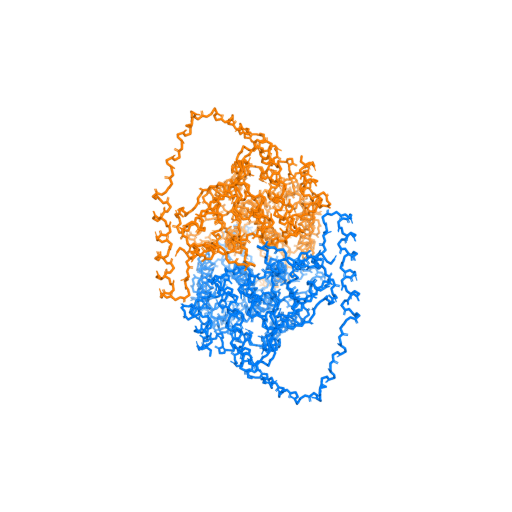ATOM 6003 O O . GLY B 1 247 ? 5.531 -17.484 -8.586 1 93.81 247 GLY B O 1
ATOM 6004 N N . VAL B 1 248 ? 5.426 -19.641 -8.102 1 93.94 248 VAL B N 1
ATOM 6005 C CA . VAL B 1 248 ? 4.176 -19.562 -7.348 1 93.94 248 VAL B CA 1
ATOM 6006 C C . VAL B 1 248 ? 4.449 -19.047 -5.938 1 93.94 248 VAL B C 1
ATOM 6008 O O . VAL B 1 248 ? 3.73 -18.188 -5.43 1 93.94 248 VAL B O 1
ATOM 6011 N N . ALA B 1 249 ? 5.496 -19.438 -5.34 1 95 249 ALA B N 1
ATOM 6012 C CA . ALA B 1 249 ? 5.723 -19.172 -3.924 1 95 249 ALA B CA 1
ATOM 6013 C C . ALA B 1 249 ? 6.516 -17.875 -3.729 1 95 249 ALA B C 1
ATOM 6015 O O . ALA B 1 249 ? 6.828 -17.5 -2.598 1 95 249 ALA B O 1
ATOM 6016 N N . LEU B 1 250 ? 6.758 -17.062 -4.699 1 92.56 250 LEU B N 1
ATOM 6017 C CA . LEU B 1 250 ? 7.641 -15.906 -4.625 1 92.56 250 LEU B CA 1
ATOM 6018 C C . LEU B 1 250 ? 6.867 -14.664 -4.203 1 92.56 250 LEU B C 1
ATOM 6020 O O . LEU B 1 250 ? 7.465 -13.672 -3.768 1 92.56 250 LEU B O 1
ATOM 6024 N N . LEU B 1 251 ? 5.625 -14.719 -4.188 1 85.69 251 LEU B N 1
ATOM 6025 C CA . LEU B 1 251 ? 4.797 -13.516 -4.129 1 85.69 251 LEU B CA 1
ATOM 6026 C C . LEU B 1 251 ? 5.02 -12.766 -2.82 1 85.69 251 LEU B C 1
ATOM 6028 O O . LEU B 1 251 ? 5.309 -11.562 -2.83 1 85.69 251 LEU B O 1
ATOM 6032 N N . PRO B 1 252 ? 4.957 -13.438 -1.684 1 89.56 252 PRO B N 1
ATOM 6033 C CA . PRO B 1 252 ? 5.098 -12.68 -0.44 1 89.56 252 PRO B CA 1
ATOM 6034 C C . PRO B 1 252 ? 6.465 -12 -0.312 1 89.56 252 PRO B C 1
ATOM 6036 O O . PRO B 1 252 ? 6.559 -10.883 0.196 1 89.56 252 PRO B O 1
ATOM 6039 N N . MET B 1 253 ? 7.5 -12.617 -0.777 1 90.44 253 MET B N 1
ATOM 6040 C CA . MET B 1 253 ? 8.844 -12.055 -0.696 1 90.44 253 MET B CA 1
ATOM 6041 C C . MET B 1 253 ? 9 -10.867 -1.638 1 90.44 253 MET B C 1
ATOM 6043 O O . MET B 1 253 ? 9.586 -9.844 -1.269 1 90.44 253 MET B O 1
ATOM 6047 N N . MET B 1 254 ? 8.445 -10.992 -2.713 1 86.81 254 MET B N 1
ATOM 6048 C CA . MET B 1 254 ? 8.586 -9.938 -3.715 1 86.81 254 MET B CA 1
ATOM 6049 C C . MET B 1 254 ? 7.773 -8.703 -3.326 1 86.81 254 MET B C 1
ATOM 6051 O O . MET B 1 254 ? 8.18 -7.578 -3.613 1 86.81 254 MET B O 1
ATOM 6055 N N . LEU B 1 255 ? 6.652 -8.953 -2.639 1 90.12 255 LEU B N 1
ATOM 6056 C CA . LEU B 1 255 ? 5.871 -7.82 -2.162 1 90.12 255 LEU B CA 1
ATOM 6057 C C . LEU B 1 255 ? 6.656 -7.016 -1.132 1 90.12 255 LEU B C 1
ATOM 6059 O O . LEU B 1 255 ? 6.57 -5.785 -1.102 1 90.12 255 LEU B O 1
ATOM 6063 N N . ASN B 1 256 ? 7.418 -7.66 -0.375 1 89.88 256 ASN B N 1
ATOM 6064 C CA . ASN B 1 256 ? 8.258 -6.969 0.593 1 89.88 256 ASN B CA 1
ATOM 6065 C C . ASN B 1 256 ? 9.352 -6.156 -0.096 1 89.88 256 ASN B C 1
ATOM 6067 O O . ASN B 1 256 ? 9.719 -5.078 0.375 1 89.88 256 ASN B O 1
ATOM 6071 N N . TYR B 1 257 ? 9.82 -6.668 -1.243 1 89.06 257 TYR B N 1
ATOM 6072 C CA . TYR B 1 257 ? 10.836 -5.938 -1.996 1 89.06 257 TYR B CA 1
ATOM 6073 C C . TYR B 1 257 ? 10.289 -4.609 -2.504 1 89.06 257 TYR B C 1
ATOM 6075 O O . TYR B 1 257 ? 10.945 -3.576 -2.396 1 89.06 257 TYR B O 1
ATOM 6083 N N . VAL B 1 258 ? 9.109 -4.656 -2.961 1 90.38 258 VAL B N 1
ATOM 6084 C CA . VAL B 1 258 ? 8.5 -3.441 -3.492 1 90.38 258 VAL B CA 1
ATOM 6085 C C . VAL B 1 258 ? 8.273 -2.439 -2.361 1 90.38 258 VAL B C 1
ATOM 6087 O O . VAL B 1 258 ? 8.484 -1.238 -2.537 1 90.38 258 VAL B O 1
ATOM 6090 N N . THR B 1 259 ? 7.863 -2.947 -1.206 1 88.81 259 THR B N 1
ATOM 6091 C CA . THR B 1 259 ? 7.586 -2.082 -0.064 1 88.81 259 THR B CA 1
ATOM 6092 C C . THR B 1 259 ? 8.867 -1.408 0.424 1 88.81 259 THR B C 1
ATOM 6094 O O . THR B 1 259 ? 8.852 -0.235 0.801 1 88.81 259 THR B O 1
ATOM 6097 N N . ASP B 1 260 ? 9.938 -2.125 0.374 1 87.12 260 ASP B N 1
ATOM 6098 C CA . ASP B 1 260 ? 11.219 -1.581 0.815 1 87.12 260 ASP B CA 1
ATOM 6099 C C . ASP B 1 260 ? 11.68 -0.448 -0.1 1 87.12 260 ASP B C 1
ATOM 6101 O O . ASP B 1 260 ? 12.195 0.567 0.372 1 87.12 260 ASP B O 1
ATOM 6105 N N . VAL B 1 261 ? 11.492 -0.604 -1.339 1 88.69 261 VAL B N 1
ATOM 6106 C CA . VAL B 1 261 ? 11.906 0.414 -2.303 1 88.69 261 VAL B CA 1
ATOM 6107 C C . VAL B 1 261 ? 11.008 1.643 -2.168 1 88.69 261 VAL B C 1
ATOM 6109 O O . VAL B 1 261 ? 11.484 2.777 -2.234 1 88.69 261 VAL B O 1
ATOM 6112 N N . TRP B 1 262 ? 9.781 1.412 -1.907 1 86.62 262 TRP B N 1
ATOM 6113 C CA . TRP B 1 262 ? 8.812 2.502 -1.824 1 86.62 262 TRP B CA 1
ATOM 6114 C C . TRP B 1 262 ? 9.031 3.328 -0.562 1 86.62 262 TRP B C 1
ATOM 6116 O O . TRP B 1 262 ? 8.875 4.551 -0.578 1 86.62 262 TRP B O 1
ATOM 6126 N N . ARG B 1 263 ? 9.391 2.764 0.457 1 83.69 263 ARG B N 1
ATOM 6127 C CA . ARG B 1 263 ? 9.609 3.447 1.729 1 83.69 263 ARG B CA 1
ATOM 6128 C C . ARG B 1 263 ? 10.742 4.465 1.618 1 83.69 263 ARG B C 1
ATOM 6130 O O . ARG B 1 263 ? 10.719 5.504 2.279 1 83.69 263 ARG B O 1
ATOM 6137 N N . ASP B 1 264 ? 11.688 4.188 0.784 1 85.62 264 ASP B N 1
ATOM 6138 C CA . ASP B 1 264 ? 12.859 5.047 0.648 1 85.62 264 ASP B CA 1
ATOM 6139 C C . ASP B 1 264 ? 12.578 6.219 -0.289 1 85.62 264 ASP B C 1
ATOM 6141 O O . ASP B 1 264 ? 13.312 7.207 -0.299 1 85.62 264 ASP B O 1
ATOM 6145 N N . LYS B 1 265 ? 11.547 6.156 -0.985 1 85.62 265 LYS B N 1
ATOM 6146 C CA . LYS B 1 265 ? 11.32 7.098 -2.074 1 85.62 265 LYS B CA 1
ATOM 6147 C C . LYS B 1 265 ? 11.148 8.516 -1.543 1 85.62 265 LYS B C 1
ATOM 6149 O O . LYS B 1 265 ? 11.703 9.469 -2.102 1 85.62 265 LYS B O 1
ATOM 6154 N N . ALA B 1 266 ? 10.406 8.68 -0.45 1 83.06 266 ALA B N 1
ATOM 6155 C CA . ALA B 1 266 ? 10.133 10.016 0.078 1 83.06 266 ALA B CA 1
ATOM 6156 C C . ALA B 1 266 ? 11.414 10.68 0.563 1 83.06 266 ALA B C 1
ATOM 6158 O O . ALA B 1 266 ? 11.664 11.852 0.262 1 83.06 266 ALA B O 1
ATOM 6159 N N . SER B 1 267 ? 12.203 9.961 1.274 1 83.94 267 SER B N 1
ATOM 6160 C CA . SER B 1 267 ? 13.445 10.508 1.808 1 83.94 267 SER B CA 1
ATOM 6161 C C . SER B 1 267 ? 14.438 10.82 0.692 1 83.94 267 SER B C 1
ATOM 6163 O O . SER B 1 267 ? 15.117 11.852 0.73 1 83.94 267 SER B O 1
ATOM 6165 N N . VAL B 1 268 ? 14.484 10.016 -0.277 1 87.44 268 VAL B N 1
ATOM 6166 C CA . VAL B 1 268 ? 15.43 10.195 -1.372 1 87.44 268 VAL B CA 1
ATOM 6167 C C . VAL B 1 268 ? 15.023 11.398 -2.217 1 87.44 268 VAL B C 1
ATOM 6169 O O . VAL B 1 268 ? 15.875 12.172 -2.662 1 87.44 268 VAL B O 1
ATOM 6172 N N . SER B 1 269 ? 13.781 11.555 -2.391 1 84.81 269 SER B N 1
ATOM 6173 C CA . SER B 1 269 ? 13.297 12.703 -3.15 1 84.81 269 SER B CA 1
ATOM 6174 C C . SER B 1 269 ? 13.648 14.008 -2.453 1 84.81 269 SER B C 1
ATOM 6176 O O . SER B 1 269 ? 13.992 15 -3.109 1 84.81 269 SER B O 1
ATOM 6178 N N . ARG B 1 270 ? 13.516 14.031 -1.152 1 82.94 270 ARG B N 1
ATOM 6179 C CA . ARG B 1 270 ? 13.898 15.203 -0.386 1 82.94 270 ARG B CA 1
ATOM 6180 C C . ARG B 1 270 ? 15.391 15.484 -0.523 1 82.94 270 ARG B C 1
ATOM 6182 O O . ARG B 1 270 ? 15.812 16.641 -0.642 1 82.94 270 ARG B O 1
ATOM 6189 N N . ASP B 1 271 ? 16.141 14.43 -0.531 1 84.12 271 ASP B N 1
ATOM 6190 C CA . ASP B 1 271 ? 17.594 14.562 -0.665 1 84.12 271 ASP B CA 1
ATOM 6191 C C . ASP B 1 271 ? 17.969 15.148 -2.027 1 84.12 271 ASP B C 1
ATOM 6193 O O . ASP B 1 271 ? 18.891 15.953 -2.129 1 84.12 271 ASP B O 1
ATOM 6197 N N . PHE B 1 272 ? 17.25 14.797 -2.99 1 84.5 272 PHE B N 1
ATOM 6198 C CA . PHE B 1 272 ? 17.516 15.297 -4.332 1 84.5 272 PHE B CA 1
ATOM 6199 C C . PHE B 1 272 ? 17.172 16.781 -4.438 1 84.5 272 PHE B C 1
ATOM 6201 O O . PHE B 1 272 ? 17.891 17.547 -5.082 1 84.5 272 PHE B O 1
ATOM 6208 N N . ARG B 1 273 ? 16.125 17.125 -3.801 1 78.62 273 ARG B N 1
ATOM 6209 C CA . ARG B 1 273 ? 15.711 18.531 -3.816 1 78.62 273 ARG B CA 1
ATOM 6210 C C . ARG B 1 273 ? 16.734 19.406 -3.104 1 78.62 273 ARG B C 1
ATOM 6212 O O . ARG B 1 273 ? 16.953 20.562 -3.484 1 78.62 273 ARG B O 1
ATOM 6219 N N . ASP B 1 274 ? 17.328 18.75 -2.133 1 78.25 274 ASP B N 1
ATOM 6220 C CA . ASP B 1 274 ? 18.359 19.469 -1.383 1 78.25 274 ASP B CA 1
ATOM 6221 C C . ASP B 1 274 ? 19.703 19.406 -2.09 1 78.25 274 ASP B C 1
ATOM 6223 O O . ASP B 1 274 ? 20.672 20.031 -1.655 1 78.25 274 ASP B O 1
ATOM 6227 N N . GLY B 1 275 ? 19.75 18.594 -3.16 1 78.94 275 GLY B N 1
ATOM 6228 C CA . GLY B 1 275 ? 20.969 18.516 -3.957 1 78.94 275 GLY B CA 1
ATOM 6229 C C . GLY B 1 275 ? 22.109 17.828 -3.234 1 78.94 275 GLY B C 1
ATOM 6230 O O . GLY B 1 275 ? 23.281 18.188 -3.412 1 78.94 275 GLY B O 1
ATOM 6231 N N . LEU B 1 276 ? 21.891 16.922 -2.438 1 80.81 276 LEU B N 1
ATOM 6232 C CA . LEU B 1 276 ? 22.906 16.281 -1.615 1 80.81 276 LEU B CA 1
ATOM 6233 C C . LEU B 1 276 ? 23.766 15.32 -2.449 1 80.81 276 LEU B C 1
ATOM 6235 O O . LEU B 1 276 ? 24.984 15.266 -2.281 1 80.81 276 LEU B O 1
ATOM 6239 N N . TYR B 1 277 ? 23.125 14.508 -3.309 1 87.69 277 TYR B N 1
ATOM 6240 C CA . TYR B 1 277 ? 23.828 13.578 -4.184 1 87.69 277 TYR B CA 1
ATOM 6241 C C . TYR B 1 277 ? 23.109 13.422 -5.516 1 87.69 277 TYR B C 1
ATOM 6243 O O . TYR B 1 277 ? 21.969 13.883 -5.664 1 87.69 277 TYR B O 1
ATOM 6251 N N . SER B 1 278 ? 23.859 12.859 -6.43 1 89.19 278 SER B N 1
ATOM 6252 C CA . SER B 1 278 ? 23.297 12.672 -7.758 1 89.19 278 SER B CA 1
ATOM 6253 C C . SER B 1 278 ? 22.391 11.453 -7.801 1 89.19 278 SER B C 1
ATOM 6255 O O . SER B 1 278 ? 22.516 10.547 -6.973 1 89.19 278 SER B O 1
ATOM 6257 N N . ARG B 1 279 ? 21.5 11.477 -8.758 1 88.88 279 ARG B N 1
ATOM 6258 C CA . ARG B 1 279 ? 20.547 10.375 -8.922 1 88.88 279 ARG B CA 1
ATOM 6259 C C . ARG B 1 279 ? 21.281 9.094 -9.305 1 88.88 279 ARG B C 1
ATOM 6261 O O . ARG B 1 279 ? 20.922 8.016 -8.82 1 88.88 279 ARG B O 1
ATOM 6268 N N . LEU B 1 280 ? 22.328 9.164 -10.133 1 90.38 280 LEU B N 1
ATOM 6269 C CA . LEU B 1 280 ? 23.078 8 -10.57 1 90.38 280 LEU B CA 1
ATOM 6270 C C . LEU B 1 280 ? 23.859 7.387 -9.414 1 90.38 280 LEU B C 1
ATOM 6272 O O . LEU B 1 280 ? 23.953 6.164 -9.305 1 90.38 280 LEU B O 1
ATOM 6276 N N . ALA B 1 281 ? 24.344 8.234 -8.562 1 91.56 281 ALA B N 1
ATOM 6277 C CA . ALA B 1 281 ? 25.094 7.742 -7.41 1 91.56 281 ALA B CA 1
ATOM 6278 C C . ALA B 1 281 ? 24.188 6.969 -6.457 1 91.56 281 ALA B C 1
ATOM 6280 O O . ALA B 1 281 ? 24.594 5.957 -5.879 1 91.56 281 ALA B O 1
ATOM 6281 N N . TYR B 1 282 ? 23 7.426 -6.355 1 92.31 282 TYR B N 1
ATOM 6282 C CA . TYR B 1 282 ? 22.078 6.738 -5.461 1 92.31 282 TYR B CA 1
ATOM 6283 C C . TYR B 1 282 ? 21.719 5.367 -6.008 1 92.31 282 TYR B C 1
ATOM 6285 O O . TYR B 1 282 ? 21.734 4.371 -5.277 1 92.31 282 TYR B O 1
ATOM 6293 N N . ILE B 1 283 ? 21.391 5.316 -7.301 1 91.56 283 ILE B N 1
ATOM 6294 C CA . ILE B 1 283 ? 20.953 4.066 -7.906 1 91.56 283 ILE B CA 1
ATOM 6295 C C . ILE B 1 283 ? 22.078 3.037 -7.848 1 91.56 283 ILE B C 1
ATOM 6297 O O . ILE B 1 283 ? 21.859 1.879 -7.492 1 91.56 283 ILE B O 1
ATOM 6301 N N . MET B 1 284 ? 23.281 3.467 -8.148 1 91.75 284 MET B N 1
ATOM 6302 C CA . MET B 1 284 ? 24.406 2.549 -8.109 1 91.75 284 MET B CA 1
ATOM 6303 C C . MET B 1 284 ? 24.688 2.082 -6.688 1 91.75 284 MET B C 1
ATOM 6305 O O . MET B 1 284 ? 25 0.911 -6.461 1 91.75 284 MET B O 1
ATOM 6309 N N . SER B 1 285 ? 24.531 3.002 -5.762 1 92.19 285 SER B N 1
ATOM 6310 C CA . SER B 1 285 ? 24.75 2.627 -4.371 1 92.19 285 SER B CA 1
ATOM 6311 C C . SER B 1 285 ? 23.656 1.688 -3.873 1 92.19 285 SER B C 1
ATOM 6313 O O . SER B 1 285 ? 23.938 0.696 -3.199 1 92.19 285 SER B O 1
ATOM 6315 N N . LYS B 1 286 ? 22.438 1.996 -4.277 1 91.31 286 LYS B N 1
ATOM 6316 C CA . LYS B 1 286 ? 21.312 1.177 -3.826 1 91.31 286 LYS B CA 1
ATOM 6317 C C . LYS B 1 286 ? 21.438 -0.251 -4.355 1 91.31 286 LYS B C 1
ATOM 6319 O O . LYS B 1 286 ? 21.219 -1.212 -3.611 1 91.31 286 LYS B O 1
ATOM 6324 N N . VAL B 1 287 ? 21.797 -0.408 -5.562 1 91.62 287 VAL B N 1
ATOM 6325 C CA . VAL B 1 287 ? 21.891 -1.723 -6.191 1 91.62 287 VAL B CA 1
ATOM 6326 C C . VAL B 1 287 ? 23.078 -2.492 -5.602 1 91.62 287 VAL B C 1
ATOM 6328 O O . VAL B 1 287 ? 22.984 -3.699 -5.367 1 91.62 287 VAL B O 1
ATOM 6331 N N . THR B 1 288 ? 24.141 -1.854 -5.254 1 91.25 288 THR B N 1
ATOM 6332 C CA . THR B 1 288 ? 25.359 -2.535 -4.812 1 91.25 288 THR B CA 1
ATOM 6333 C C . THR B 1 288 ? 25.281 -2.859 -3.322 1 91.25 288 THR B C 1
ATOM 6335 O O . THR B 1 288 ? 25.609 -3.975 -2.906 1 91.25 288 THR B O 1
ATOM 6338 N N . TYR B 1 289 ? 24.812 -1.905 -2.49 1 89.44 289 TYR B N 1
ATOM 6339 C CA . TYR B 1 289 ? 24.828 -2.193 -1.061 1 89.44 289 TYR B CA 1
ATOM 6340 C C . TYR B 1 289 ? 23.719 -3.16 -0.685 1 89.44 289 TYR B C 1
ATOM 6342 O O . TYR B 1 289 ? 23.781 -3.812 0.36 1 89.44 289 TYR B O 1
ATOM 6350 N N . SER B 1 290 ? 22.703 -3.227 -1.517 1 90.5 290 SER B N 1
ATOM 6351 C CA . SER B 1 290 ? 21.594 -4.109 -1.189 1 90.5 290 SER B CA 1
ATOM 6352 C C . SER B 1 290 ? 21.859 -5.535 -1.665 1 90.5 290 SER B C 1
ATOM 6354 O O . SER B 1 290 ? 21.109 -6.457 -1.323 1 90.5 290 SER B O 1
ATOM 6356 N N . LEU B 1 291 ? 22.906 -5.82 -2.367 1 92.44 291 LEU B N 1
ATOM 6357 C CA . LEU B 1 291 ? 23.172 -7.121 -2.977 1 92.44 291 LEU B CA 1
ATOM 6358 C C . LEU B 1 291 ? 23.484 -8.164 -1.912 1 92.44 291 LEU B C 1
ATOM 6360 O O . LEU B 1 291 ? 22.922 -9.266 -1.934 1 92.44 291 LEU B O 1
ATOM 6364 N N . PRO B 1 292 ? 24.266 -7.879 -0.926 1 90.88 292 PRO B N 1
ATOM 6365 C CA . PRO B 1 292 ? 24.594 -8.914 0.06 1 90.88 292 PRO B CA 1
ATOM 6366 C C . PRO B 1 292 ? 23.375 -9.336 0.888 1 90.88 292 PRO B C 1
ATOM 6368 O O . PRO B 1 292 ? 23.094 -10.531 1.009 1 90.88 292 PRO B O 1
ATOM 6371 N N . PRO B 1 293 ? 22.656 -8.375 1.425 1 91 293 PRO B N 1
ATOM 6372 C CA . PRO B 1 293 ? 21.469 -8.812 2.15 1 91 293 PRO B CA 1
ATOM 6373 C C . PRO B 1 293 ? 20.453 -9.516 1.246 1 91 293 PRO B C 1
ATOM 6375 O O . PRO B 1 293 ? 19.781 -10.453 1.679 1 91 293 PRO B O 1
ATOM 6378 N N . ALA B 1 294 ? 20.359 -9.062 0.069 1 93.75 294 ALA B N 1
ATOM 6379 C CA . ALA B 1 294 ? 19.438 -9.711 -0.869 1 93.75 294 ALA B CA 1
ATOM 6380 C C . ALA B 1 294 ? 19.875 -11.148 -1.148 1 93.75 294 ALA B C 1
ATOM 6382 O O . ALA B 1 294 ? 19.047 -12.047 -1.23 1 93.75 294 ALA B O 1
ATOM 6383 N N . ALA B 1 295 ? 21.156 -11.367 -1.311 1 96.5 295 ALA B N 1
ATOM 6384 C CA . ALA B 1 295 ? 21.688 -12.711 -1.531 1 96.5 295 ALA B CA 1
ATOM 6385 C C . ALA B 1 295 ? 21.391 -13.617 -0.335 1 96.5 295 ALA B C 1
ATOM 6387 O O . ALA B 1 295 ? 21.047 -14.789 -0.502 1 96.5 295 ALA B O 1
ATOM 6388 N N . ALA B 1 296 ? 21.484 -13.07 0.785 1 96 296 ALA B N 1
ATOM 6389 C CA . ALA B 1 296 ? 21.219 -13.836 1.996 1 96 296 ALA B CA 1
ATOM 6390 C C . ALA B 1 296 ? 19.734 -14.234 2.072 1 96 296 ALA B C 1
ATOM 6392 O O . ALA B 1 296 ? 19.406 -15.359 2.441 1 96 296 ALA B O 1
ATOM 6393 N N . VAL B 1 297 ? 18.906 -13.336 1.73 1 96.06 297 VAL B N 1
ATOM 6394 C CA . VAL B 1 297 ? 17.469 -13.617 1.733 1 96.06 297 VAL B CA 1
ATOM 6395 C C . VAL B 1 297 ? 17.156 -14.695 0.693 1 96.06 297 VAL B C 1
ATOM 6397 O O . VAL B 1 297 ? 16.391 -15.625 0.964 1 96.06 297 VAL B O 1
ATOM 6400 N N . CYS B 1 298 ? 17.75 -14.57 -0.465 1 97.12 298 CYS B N 1
ATOM 6401 C CA . CYS B 1 298 ? 17.547 -15.562 -1.516 1 97.12 298 CYS B CA 1
ATOM 6402 C C . CYS B 1 298 ? 18.047 -16.938 -1.078 1 97.12 298 CYS B C 1
ATOM 6404 O O . CYS B 1 298 ? 17.406 -17.953 -1.329 1 97.12 298 CYS B O 1
ATOM 6406 N N . LEU B 1 299 ? 19.172 -16.938 -0.394 1 97.56 299 LEU B N 1
ATOM 6407 C CA . LEU B 1 299 ? 19.719 -18.203 0.084 1 97.56 299 LEU B CA 1
ATOM 6408 C C . LEU B 1 299 ? 18.812 -18.844 1.134 1 97.56 299 LEU B C 1
ATOM 6410 O O . LEU B 1 299 ? 18.641 -20.062 1.151 1 97.56 299 LEU B O 1
ATOM 6414 N N . SER B 1 300 ? 18.25 -18.016 1.943 1 97 300 SER B N 1
ATOM 6415 C CA . SER B 1 300 ? 17.328 -18.531 2.953 1 97 300 SER B CA 1
ATOM 6416 C C . SER B 1 300 ? 16.062 -19.078 2.312 1 97 300 SER B C 1
ATOM 6418 O O . SER B 1 300 ? 15.367 -19.906 2.912 1 97 300 SER B O 1
ATOM 6420 N N . TYR B 1 301 ? 15.805 -18.703 1.176 1 97.38 301 TYR B N 1
ATOM 6421 C CA . TYR B 1 301 ? 14.625 -19.172 0.448 1 97.38 301 TYR B CA 1
ATOM 6422 C C . TYR B 1 301 ? 14.914 -20.469 -0.28 1 97.38 301 TYR B C 1
ATOM 6424 O O . TYR B 1 301 ? 14.055 -21.359 -0.354 1 97.38 301 TYR B O 1
ATOM 6432 N N . ILE B 1 302 ? 16.125 -20.688 -0.742 1 96.12 302 ILE B N 1
ATOM 6433 C CA . ILE B 1 302 ? 16.391 -21.781 -1.659 1 96.12 302 ILE B CA 1
ATOM 6434 C C . ILE B 1 302 ? 17.016 -22.953 -0.895 1 96.12 302 ILE B C 1
ATOM 6436 O O . ILE B 1 302 ? 16.812 -24.109 -1.243 1 96.12 302 ILE B O 1
ATOM 6440 N N . VAL B 1 303 ? 17.672 -22.766 0.169 1 95.5 303 VAL B N 1
ATOM 6441 C CA . VAL B 1 303 ? 18.484 -23.797 0.797 1 95.5 303 VAL B CA 1
ATOM 6442 C C . VAL B 1 303 ? 17.594 -24.75 1.604 1 95.5 303 VAL B C 1
ATOM 6444 O O . VAL B 1 303 ? 17.656 -25.969 1.442 1 95.5 303 VAL B O 1
ATOM 6447 N N . PRO B 1 304 ? 16.703 -24.266 2.438 1 95.38 304 PRO B N 1
ATOM 6448 C CA . PRO B 1 304 ? 15.914 -25.203 3.24 1 95.38 304 PRO B CA 1
ATOM 6449 C C . PRO B 1 304 ? 15.031 -26.109 2.387 1 95.38 304 PRO B C 1
ATOM 6451 O O . PRO B 1 304 ? 14.852 -27.281 2.715 1 95.38 304 PRO B O 1
ATOM 6454 N N . VAL B 1 305 ? 14.5 -25.578 1.368 1 94.69 305 VAL B N 1
ATOM 6455 C CA . VAL B 1 305 ? 13.625 -26.391 0.527 1 94.69 305 VAL B CA 1
ATOM 6456 C C . VAL B 1 305 ? 14.406 -27.547 -0.089 1 94.69 305 VAL B C 1
ATOM 6458 O O . VAL B 1 305 ? 13.891 -28.656 -0.21 1 94.69 305 VAL B O 1
ATOM 6461 N N . TYR B 1 306 ? 15.648 -27.328 -0.444 1 91.19 306 TYR B N 1
ATOM 6462 C CA . TYR B 1 306 ? 16.5 -28.359 -1.026 1 91.19 306 TYR B CA 1
ATOM 6463 C C . TYR B 1 306 ? 16.703 -29.516 -0.056 1 91.19 306 TYR B C 1
ATOM 6465 O O . TYR B 1 306 ? 16.594 -30.688 -0.442 1 91.19 306 TYR B O 1
ATOM 6473 N N . SER B 1 307 ? 16.859 -29.25 1.151 1 89.44 307 SER B N 1
ATOM 6474 C CA . SER B 1 307 ? 17.141 -30.266 2.156 1 89.44 307 SER B CA 1
ATOM 6475 C C . SER B 1 307 ? 15.859 -30.969 2.602 1 89.44 307 SER B C 1
ATOM 6477 O O . SER B 1 307 ? 15.82 -32.188 2.699 1 89.44 307 SER B O 1
ATOM 6479 N N . ILE B 1 308 ? 14.828 -30.266 2.752 1 90.81 308 ILE B N 1
ATOM 6480 C CA . ILE B 1 308 ? 13.594 -30.828 3.295 1 90.81 308 ILE B CA 1
ATOM 6481 C C . ILE B 1 308 ? 12.883 -31.656 2.225 1 90.81 308 ILE B C 1
ATOM 6483 O O . ILE B 1 308 ? 12.305 -32.719 2.521 1 90.81 308 ILE B O 1
ATOM 6487 N N . ALA B 1 309 ? 12.953 -31.188 0.983 1 88.81 309 ALA B N 1
ATOM 6488 C CA . ALA B 1 309 ? 12.305 -31.891 -0.114 1 88.81 309 ALA B CA 1
ATOM 6489 C C . ALA B 1 309 ? 13.117 -33.125 -0.51 1 88.81 309 ALA B C 1
ATOM 6491 O O . ALA B 1 309 ? 12.656 -33.938 -1.307 1 88.81 309 ALA B O 1
ATOM 6492 N N . GLY B 1 310 ? 14.281 -33.344 0.061 1 82.62 310 GLY B N 1
ATOM 6493 C CA . GLY B 1 310 ? 15.102 -34.5 -0.204 1 82.62 310 GLY B CA 1
ATOM 6494 C C . GLY B 1 310 ? 15.719 -34.5 -1.588 1 82.62 310 GLY B C 1
ATOM 6495 O O . GLY B 1 310 ? 15.836 -35.562 -2.229 1 82.62 310 GLY B O 1
ATOM 6496 N N . LEU B 1 311 ? 16.047 -33.406 -2.012 1 76.25 311 LEU B N 1
ATOM 6497 C CA . LEU B 1 311 ? 16.641 -33.281 -3.34 1 76.25 311 LEU B CA 1
ATOM 6498 C C . LEU B 1 311 ? 18.109 -33.656 -3.311 1 76.25 311 LEU B C 1
ATOM 6500 O O . LEU B 1 311 ? 18.734 -33.812 -4.359 1 76.25 311 LEU B O 1
ATOM 6504 N N . ASP B 1 312 ? 18.797 -33.781 -2.01 1 66 312 ASP B N 1
ATOM 6505 C CA . ASP B 1 312 ? 20.203 -34.125 -1.815 1 66 312 ASP B CA 1
ATOM 6506 C C . ASP B 1 312 ? 20.422 -35.625 -1.897 1 66 312 ASP B C 1
ATOM 6508 O O . ASP B 1 312 ? 21.531 -36.094 -2.232 1 66 312 ASP B O 1
ATOM 6512 N N . THR B 1 313 ? 19.562 -36.469 -1.36 1 57.53 313 THR B N 1
ATOM 6513 C CA . THR B 1 313 ? 19.828 -37.812 -0.904 1 57.53 313 THR B CA 1
ATOM 6514 C C . THR B 1 313 ? 20.281 -38.688 -2.062 1 57.53 313 THR B C 1
ATOM 6516 O O . THR B 1 313 ? 21 -39.688 -1.857 1 57.53 313 THR B O 1
ATOM 6519 N N . ASP B 1 314 ? 19.609 -38.75 -3.223 1 52.91 314 ASP B N 1
ATOM 6520 C CA . ASP B 1 314 ? 19.891 -39.969 -3.996 1 52.91 314 ASP B CA 1
ATOM 6521 C C . ASP B 1 314 ? 21.281 -39.906 -4.637 1 52.91 314 ASP B C 1
ATOM 6523 O O . ASP B 1 314 ? 21.844 -38.812 -4.789 1 52.91 314 ASP B O 1
ATOM 6527 N N . ALA B 1 315 ? 21.891 -41.031 -4.648 1 50.16 315 ALA B N 1
ATOM 6528 C CA . ALA B 1 315 ? 23.156 -41.406 -5.27 1 50.16 315 ALA B CA 1
ATOM 6529 C C . ALA B 1 315 ? 23.5 -40.469 -6.422 1 50.16 315 ALA B C 1
ATOM 6531 O O . ALA B 1 315 ? 24.594 -40.5 -6.969 1 50.16 315 ALA B O 1
ATOM 6532 N N . ARG B 1 316 ? 22.531 -39.719 -6.797 1 53.62 316 ARG B N 1
ATOM 6533 C CA . ARG B 1 316 ? 22.656 -38.906 -8 1 53.62 316 ARG B CA 1
ATOM 6534 C C . ARG B 1 316 ? 23 -37.469 -7.656 1 53.62 316 ARG B C 1
ATOM 6536 O O . ARG B 1 316 ? 22.594 -36.531 -8.359 1 53.62 316 ARG B O 1
ATOM 6543 N N . VAL B 1 317 ? 23.578 -37.188 -6.527 1 54.12 317 VAL B N 1
ATOM 6544 C CA . VAL B 1 317 ? 23.672 -35.844 -5.949 1 54.12 317 VAL B CA 1
ATOM 6545 C C . VAL B 1 317 ? 24.484 -34.938 -6.871 1 54.12 317 VAL B C 1
ATOM 6547 O O . VAL B 1 317 ? 25.672 -35.188 -7.094 1 54.12 317 VAL B O 1
ATOM 6550 N N . ASN B 1 318 ? 23.906 -34.312 -7.891 1 62.88 318 ASN B N 1
ATOM 6551 C CA . ASN B 1 318 ? 24.562 -33.219 -8.594 1 62.88 318 ASN B CA 1
ATOM 6552 C C . ASN B 1 318 ? 24.922 -32.094 -7.648 1 62.88 318 ASN B C 1
ATOM 6554 O O . ASN B 1 318 ? 24.5 -32.062 -6.492 1 62.88 318 ASN B O 1
ATOM 6558 N N . SER B 1 319 ? 25.906 -31.297 -8.047 1 74.5 319 SER B N 1
ATOM 6559 C CA . SER B 1 319 ? 26.547 -30.219 -7.301 1 74.5 319 SER B CA 1
ATOM 6560 C C . SER B 1 319 ? 25.516 -29.219 -6.773 1 74.5 319 SER B C 1
ATOM 6562 O O . SER B 1 319 ? 24.734 -28.656 -7.543 1 74.5 319 SER B O 1
ATOM 6564 N N . PHE B 1 320 ? 25.297 -29.297 -5.43 1 87.69 320 PHE B N 1
ATOM 6565 C CA . PHE B 1 320 ? 24.484 -28.344 -4.688 1 87.69 320 PHE B CA 1
ATOM 6566 C C . PHE B 1 320 ? 24.797 -26.922 -5.129 1 87.69 320 PHE B C 1
ATOM 6568 O O . PHE B 1 320 ? 23.891 -26.078 -5.191 1 87.69 320 PHE B O 1
ATOM 6575 N N . GLY B 1 321 ? 26 -26.688 -5.547 1 88.25 321 GLY B N 1
ATOM 6576 C CA . GLY B 1 321 ? 26.438 -25.359 -5.953 1 88.25 321 GLY B CA 1
ATOM 6577 C C . GLY B 1 321 ? 25.766 -24.891 -7.23 1 88.25 321 GLY B C 1
ATOM 6578 O O . GLY B 1 321 ? 25.469 -23.703 -7.371 1 88.25 321 GLY B O 1
ATOM 6579 N N . VAL B 1 322 ? 25.484 -25.844 -8.125 1 89.31 322 VAL B N 1
ATOM 6580 C CA . VAL B 1 322 ? 24.859 -25.469 -9.391 1 89.31 322 VAL B CA 1
ATOM 6581 C C . VAL B 1 322 ? 23.406 -25.078 -9.156 1 89.31 322 VAL B C 1
ATOM 6583 O O . VAL B 1 322 ? 22.922 -24.109 -9.734 1 89.31 322 VAL B O 1
ATOM 6586 N N . TYR B 1 323 ? 22.781 -25.859 -8.258 1 92.19 323 TYR B N 1
ATOM 6587 C CA . TYR B 1 323 ? 21.406 -25.516 -7.871 1 92.19 323 TYR B CA 1
ATOM 6588 C C . TYR B 1 323 ? 21.328 -24.125 -7.281 1 92.19 323 TYR B C 1
ATOM 6590 O O . TYR B 1 323 ? 20.469 -23.328 -7.664 1 92.19 323 TYR B O 1
ATOM 6598 N N . ILE B 1 324 ? 22.266 -23.812 -6.418 1 94.44 324 ILE B N 1
ATOM 6599 C CA . ILE B 1 324 ? 22.281 -22.516 -5.738 1 94.44 324 ILE B CA 1
ATOM 6600 C C . ILE B 1 324 ? 22.578 -21.406 -6.746 1 94.44 324 ILE B C 1
ATOM 6602 O O . ILE B 1 324 ? 21.938 -20.359 -6.73 1 94.44 324 ILE B O 1
ATOM 6606 N N . ALA B 1 325 ? 23.469 -21.625 -7.633 1 95.12 325 ALA B N 1
ATOM 6607 C CA . ALA B 1 325 ? 23.906 -20.594 -8.578 1 95.12 325 ALA B CA 1
ATOM 6608 C C . ALA B 1 325 ? 22.781 -20.203 -9.516 1 95.12 325 ALA B C 1
ATOM 6610 O O . ALA B 1 325 ? 22.516 -19.016 -9.703 1 95.12 325 ALA B O 1
ATOM 6611 N N . TYR B 1 326 ? 22.047 -21.172 -10.078 1 95.81 326 TYR B N 1
ATOM 6612 C CA . TYR B 1 326 ? 20.984 -20.859 -11.023 1 95.81 326 TYR B CA 1
ATOM 6613 C C . TYR B 1 326 ? 19.812 -20.188 -10.32 1 95.81 326 TYR B C 1
ATOM 6615 O O . TYR B 1 326 ? 19.25 -19.219 -10.844 1 95.81 326 TYR B O 1
ATOM 6623 N N . ASN B 1 327 ? 19.5 -20.688 -9.125 1 96.94 327 ASN B N 1
ATOM 6624 C CA . ASN B 1 327 ? 18.391 -20.078 -8.406 1 96.94 327 ASN B CA 1
ATOM 6625 C C . ASN B 1 327 ? 18.734 -18.672 -7.922 1 96.94 327 ASN B C 1
ATOM 6627 O O . ASN B 1 327 ? 17.891 -17.781 -7.945 1 96.94 327 ASN B O 1
ATOM 6631 N N . LEU B 1 328 ? 19.922 -18.516 -7.469 1 97.44 328 LEU B N 1
ATOM 6632 C CA . LEU B 1 328 ? 20.359 -17.203 -7 1 97.44 328 LEU B CA 1
ATOM 6633 C C . LEU B 1 328 ? 20.328 -16.188 -8.133 1 97.44 328 LEU B C 1
ATOM 6635 O O . LEU B 1 328 ? 19.859 -15.055 -7.957 1 97.44 328 LEU B O 1
ATOM 6639 N N . LEU B 1 329 ? 20.844 -16.578 -9.305 1 97.62 329 LEU B N 1
ATOM 6640 C CA . LEU B 1 329 ? 20.828 -15.695 -10.469 1 97.62 329 LEU B CA 1
ATOM 6641 C C . LEU B 1 329 ? 19.391 -15.32 -10.844 1 97.62 329 LEU B C 1
ATOM 6643 O O . LEU B 1 329 ? 19.109 -14.148 -11.109 1 97.62 329 LEU B O 1
ATOM 6647 N N . TYR B 1 330 ? 18.516 -16.234 -10.82 1 97.88 330 TYR B N 1
ATOM 6648 C CA . TYR B 1 330 ? 17.125 -15.992 -11.164 1 97.88 330 TYR B CA 1
ATOM 6649 C C . TYR B 1 330 ? 16.469 -15.031 -10.172 1 97.88 330 TYR B C 1
ATOM 6651 O O . TYR B 1 330 ? 15.875 -14.031 -10.57 1 97.88 330 TYR B O 1
ATOM 6659 N N . LEU B 1 331 ? 16.625 -15.344 -8.875 1 97.75 331 LEU B N 1
ATOM 6660 C CA . LEU B 1 331 ? 15.953 -14.562 -7.844 1 97.75 331 LEU B CA 1
ATOM 6661 C C . LEU B 1 331 ? 16.484 -13.133 -7.797 1 97.75 331 LEU B C 1
ATOM 6663 O O . LEU B 1 331 ? 15.727 -12.188 -7.574 1 97.75 331 LEU B O 1
ATOM 6667 N N . LEU B 1 332 ? 17.75 -12.977 -8.031 1 97.25 332 LEU B N 1
ATOM 6668 C CA . LEU B 1 332 ? 18.328 -11.633 -8.062 1 97.25 332 LEU B CA 1
ATOM 6669 C C . LEU B 1 332 ? 17.828 -10.859 -9.281 1 97.25 332 LEU B C 1
ATOM 6671 O O . LEU B 1 332 ? 17.672 -9.641 -9.219 1 97.25 332 LEU B O 1
ATOM 6675 N N . THR B 1 333 ? 17.625 -11.555 -10.375 1 97.81 333 THR B N 1
ATOM 6676 C CA . THR B 1 333 ? 17.078 -10.922 -11.57 1 97.81 333 THR B CA 1
ATOM 6677 C C . THR B 1 333 ? 15.641 -10.477 -11.336 1 97.81 333 THR B C 1
ATOM 6679 O O . THR B 1 333 ? 15.25 -9.367 -11.711 1 97.81 333 THR B O 1
ATOM 6682 N N . ILE B 1 334 ? 14.875 -11.344 -10.695 1 96.75 334 ILE B N 1
ATOM 6683 C CA . ILE B 1 334 ? 13.492 -11 -10.391 1 96.75 334 ILE B CA 1
ATOM 6684 C C . ILE B 1 334 ? 13.453 -9.828 -9.414 1 96.75 334 ILE B C 1
ATOM 6686 O O . ILE B 1 334 ? 12.602 -8.953 -9.516 1 96.75 334 ILE B O 1
ATOM 6690 N N . ARG B 1 335 ? 14.367 -9.812 -8.523 1 95.69 335 ARG B N 1
ATOM 6691 C CA . ARG B 1 335 ? 14.469 -8.695 -7.594 1 95.69 335 ARG B CA 1
ATOM 6692 C C . ARG B 1 335 ? 14.703 -7.379 -8.336 1 95.69 335 ARG B C 1
ATOM 6694 O O . ARG B 1 335 ? 14.109 -6.355 -7.996 1 95.69 335 ARG B O 1
ATOM 6701 N N . MET B 1 336 ? 15.555 -7.438 -9.328 1 96.25 336 MET B N 1
ATOM 6702 C CA . MET B 1 336 ? 15.828 -6.238 -10.117 1 96.25 336 MET B CA 1
ATOM 6703 C C . MET B 1 336 ? 14.562 -5.762 -10.828 1 96.25 336 MET B C 1
ATOM 6705 O O . MET B 1 336 ? 14.328 -4.559 -10.953 1 96.25 336 MET B O 1
ATOM 6709 N N . LEU B 1 337 ? 13.789 -6.695 -11.281 1 96.5 337 LEU B N 1
ATOM 6710 C CA . LEU B 1 337 ? 12.516 -6.363 -11.898 1 96.5 337 LEU B CA 1
ATOM 6711 C C . LEU B 1 337 ? 11.609 -5.633 -10.914 1 96.5 337 LEU B C 1
ATOM 6713 O O . LEU B 1 337 ? 11.047 -4.582 -11.242 1 96.5 337 LEU B O 1
ATOM 6717 N N . PHE B 1 338 ? 11.523 -6.105 -9.734 1 94.88 338 PHE B N 1
ATOM 6718 C CA . PHE B 1 338 ? 10.656 -5.512 -8.727 1 94.88 338 PHE B CA 1
ATOM 6719 C C . PHE B 1 338 ? 11.195 -4.156 -8.281 1 94.88 338 PHE B C 1
ATOM 6721 O O . PHE B 1 338 ? 10.422 -3.229 -8.031 1 94.88 338 PHE B O 1
ATOM 6728 N N . MET B 1 339 ? 12.492 -4.008 -8.172 1 93.25 339 MET B N 1
ATOM 6729 C CA . MET B 1 339 ? 13.102 -2.734 -7.812 1 93.25 339 MET B CA 1
ATOM 6730 C C . MET B 1 339 ? 12.844 -1.684 -8.891 1 93.25 339 MET B C 1
ATOM 6732 O O . MET B 1 339 ? 12.484 -0.546 -8.578 1 93.25 339 MET B O 1
ATOM 6736 N N . ALA B 1 340 ? 12.953 -2.086 -10.125 1 95.06 340 ALA B N 1
ATOM 6737 C CA . ALA B 1 340 ? 12.734 -1.166 -11.234 1 95.06 340 ALA B CA 1
ATOM 6738 C C . ALA B 1 340 ? 11.289 -0.678 -11.266 1 95.06 340 ALA B C 1
ATOM 6740 O O . ALA B 1 340 ? 11.031 0.514 -11.453 1 95.06 340 ALA B O 1
ATOM 6741 N N . LEU B 1 341 ? 10.398 -1.592 -11.023 1 94.44 341 LEU B N 1
ATOM 6742 C CA . LEU B 1 341 ? 8.992 -1.214 -11.031 1 94.44 341 LEU B CA 1
ATOM 6743 C C . LEU B 1 341 ? 8.656 -0.347 -9.828 1 94.44 341 LEU B C 1
ATOM 6745 O O . LEU B 1 341 ? 7.789 0.527 -9.906 1 94.44 341 LEU B O 1
ATOM 6749 N N . GLY B 1 342 ? 9.32 -0.594 -8.719 1 91.44 342 GLY B N 1
ATOM 6750 C CA . GLY B 1 342 ? 9.148 0.259 -7.551 1 91.44 342 GLY B CA 1
ATOM 6751 C C . GLY B 1 342 ? 9.594 1.69 -7.789 1 91.44 342 GLY B C 1
ATOM 6752 O O . GLY B 1 342 ? 8.977 2.629 -7.285 1 91.44 342 GLY B O 1
ATOM 6753 N N . TRP B 1 343 ? 10.617 1.831 -8.586 1 91.06 343 TRP B N 1
ATOM 6754 C CA . TRP B 1 343 ? 11.109 3.162 -8.914 1 91.06 343 TRP B CA 1
ATOM 6755 C C . TRP B 1 343 ? 10.211 3.836 -9.945 1 91.06 343 TRP B C 1
ATOM 6757 O O . TRP B 1 343 ? 10.062 5.062 -9.945 1 91.06 343 TRP B O 1
ATOM 6767 N N . MET B 1 344 ? 9.586 3.051 -10.734 1 91.56 344 MET B N 1
ATOM 6768 C CA . MET B 1 344 ? 8.812 3.572 -11.859 1 91.56 344 MET B CA 1
ATOM 6769 C C . MET B 1 344 ? 7.461 4.102 -11.391 1 91.56 344 MET B C 1
ATOM 6771 O O . MET B 1 344 ? 7.012 5.16 -11.836 1 91.56 344 MET B O 1
ATOM 6775 N N . PHE B 1 345 ? 6.875 3.41 -10.461 1 90.81 345 PHE B N 1
ATOM 6776 C CA . PHE B 1 345 ? 5.52 3.783 -10.062 1 90.81 345 PHE B CA 1
ATOM 6777 C C . PHE B 1 345 ? 5.523 4.449 -8.695 1 90.81 345 PHE B C 1
ATOM 6779 O O . PHE B 1 345 ? 6.383 4.164 -7.859 1 90.81 345 PHE B O 1
ATOM 6786 N N . SER B 1 346 ? 4.52 5.332 -8.477 1 85.12 346 SER B N 1
ATOM 6787 C CA . SER B 1 346 ? 4.398 6.043 -7.207 1 85.12 346 SER B CA 1
ATOM 6788 C C . SER B 1 346 ? 3.611 5.219 -6.188 1 85.12 346 SER B C 1
ATOM 6790 O O . SER B 1 346 ? 3.795 5.379 -4.98 1 85.12 346 SER B O 1
ATOM 6792 N N . SER B 1 347 ? 2.805 4.316 -6.73 1 87.12 347 SER B N 1
ATOM 6793 C CA . SER B 1 347 ? 2.008 3.477 -5.844 1 87.12 347 SER B CA 1
ATOM 6794 C C . SER B 1 347 ? 2.578 2.064 -5.762 1 87.12 347 SER B C 1
ATOM 6796 O O . SER B 1 347 ? 2.984 1.493 -6.773 1 87.12 347 SER B O 1
ATOM 6798 N N . ARG B 1 348 ? 2.693 1.515 -4.566 1 88.62 348 ARG B N 1
ATOM 6799 C CA . ARG B 1 348 ? 3.195 0.162 -4.344 1 88.62 348 ARG B CA 1
ATOM 6800 C C . ARG B 1 348 ? 2.299 -0.872 -5.016 1 88.62 348 ARG B C 1
ATOM 6802 O O . ARG B 1 348 ? 2.787 -1.866 -5.559 1 88.62 348 ARG B O 1
ATOM 6809 N N . HIS B 1 349 ? 1.03 -0.588 -5.07 1 86.12 349 HIS B N 1
ATOM 6810 C CA . HIS B 1 349 ? 0.069 -1.555 -5.586 1 86.12 349 HIS B CA 1
ATOM 6811 C C . HIS B 1 349 ? 0.155 -1.659 -7.105 1 86.12 349 HIS B C 1
ATOM 6813 O O . HIS B 1 349 ? 0.037 -2.752 -7.664 1 86.12 349 HIS B O 1
ATOM 6819 N N . LEU B 1 350 ? 0.354 -0.523 -7.711 1 88.75 350 LEU B N 1
ATOM 6820 C CA . LEU B 1 350 ? 0.49 -0.542 -9.164 1 88.75 350 LEU B CA 1
ATOM 6821 C C . LEU B 1 350 ? 1.774 -1.251 -9.578 1 88.75 350 LEU B C 1
ATOM 6823 O O . LEU B 1 350 ? 1.782 -2.008 -10.555 1 88.75 350 LEU B O 1
ATOM 6827 N N . ALA B 1 351 ? 2.828 -0.997 -8.781 1 92.56 351 ALA B N 1
ATOM 6828 C CA . ALA B 1 351 ? 4.09 -1.675 -9.062 1 92.56 351 ALA B CA 1
ATOM 6829 C C . ALA B 1 351 ? 3.955 -3.184 -8.875 1 92.56 351 ALA B C 1
ATOM 6831 O O . ALA B 1 351 ? 4.406 -3.961 -9.719 1 92.56 351 ALA B O 1
ATOM 6832 N N . ALA B 1 352 ? 3.289 -3.598 -7.816 1 92 352 ALA B N 1
ATOM 6833 C CA . ALA B 1 352 ? 3.105 -5.02 -7.535 1 92 352 ALA B CA 1
ATOM 6834 C C . ALA B 1 352 ? 2.195 -5.672 -8.57 1 92 352 ALA B C 1
ATOM 6836 O O . ALA B 1 352 ? 2.402 -6.828 -8.945 1 92 352 ALA B O 1
ATOM 6837 N N . GLY B 1 353 ? 1.16 -4.918 -9.016 1 91.12 353 GLY B N 1
ATOM 6838 C CA . GLY B 1 353 ? 0.26 -5.438 -10.039 1 91.12 353 GLY B CA 1
ATOM 6839 C C . GLY B 1 353 ? 0.951 -5.723 -11.352 1 91.12 353 GLY B C 1
ATOM 6840 O O . GLY B 1 353 ? 0.783 -6.801 -11.93 1 91.12 353 GLY B O 1
ATOM 6841 N N . LEU B 1 354 ? 1.757 -4.844 -11.789 1 93.75 354 LEU B N 1
ATOM 6842 C CA . LEU B 1 354 ? 2.475 -5.035 -13.039 1 93.75 354 LEU B CA 1
ATOM 6843 C C . LEU B 1 354 ? 3.516 -6.145 -12.906 1 93.75 354 LEU B C 1
ATOM 6845 O O . LEU B 1 354 ? 3.725 -6.922 -13.844 1 93.75 354 LEU B O 1
ATOM 6849 N N . ALA B 1 355 ? 4.176 -6.113 -11.789 1 93.69 355 ALA B N 1
ATOM 6850 C CA . ALA B 1 355 ? 5.121 -7.199 -11.547 1 93.69 355 ALA B CA 1
ATOM 6851 C C . ALA B 1 355 ? 4.422 -8.555 -11.602 1 93.69 355 ALA B C 1
ATOM 6853 O O . ALA B 1 355 ? 4.98 -9.531 -12.117 1 93.69 355 ALA B O 1
ATOM 6854 N N . GLY B 1 356 ? 3.178 -8.586 -11.031 1 91.75 356 GLY B N 1
ATOM 6855 C CA . GLY B 1 356 ? 2.404 -9.812 -11.086 1 91.75 356 GLY B CA 1
ATOM 6856 C C . GLY B 1 356 ? 2.076 -10.25 -12.5 1 91.75 356 GLY B C 1
ATOM 6857 O O . GLY B 1 356 ? 2.098 -11.445 -12.812 1 91.75 356 GLY B O 1
ATOM 6858 N N . ILE B 1 357 ? 1.814 -9.367 -13.336 1 94.62 357 ILE B N 1
ATOM 6859 C CA . ILE B 1 357 ? 1.515 -9.664 -14.727 1 94.62 357 ILE B CA 1
ATOM 6860 C C . ILE B 1 357 ? 2.748 -10.258 -15.406 1 94.62 357 ILE B C 1
ATOM 6862 O O . ILE B 1 357 ? 2.658 -11.289 -16.078 1 94.62 357 ILE B O 1
ATOM 6866 N N . ILE B 1 358 ? 3.885 -9.68 -15.164 1 94.62 358 ILE B N 1
ATOM 6867 C CA . ILE B 1 358 ? 5.121 -10.141 -15.781 1 94.62 358 ILE B CA 1
ATOM 6868 C C . ILE B 1 358 ? 5.496 -11.516 -15.234 1 94.62 358 ILE B C 1
ATOM 6870 O O . ILE B 1 358 ? 5.93 -12.391 -15.977 1 94.62 358 ILE B O 1
ATOM 6874 N N . LEU B 1 359 ? 5.316 -11.672 -13.977 1 94.12 359 LEU B N 1
ATOM 6875 C CA . LEU B 1 359 ? 5.617 -12.961 -13.367 1 94.12 359 LEU B CA 1
ATOM 6876 C C . LEU B 1 359 ? 4.707 -14.047 -13.922 1 94.12 359 LEU B C 1
ATOM 6878 O O . LEU B 1 359 ? 5.133 -15.195 -14.102 1 94.12 359 LEU B O 1
ATOM 6882 N N . THR B 1 360 ? 3.432 -13.664 -14.148 1 94 360 THR B N 1
ATOM 6883 C CA . THR B 1 360 ? 2.512 -14.617 -14.75 1 94 360 THR B CA 1
ATOM 6884 C C . THR B 1 360 ? 2.982 -15.023 -16.141 1 94 360 THR B C 1
ATOM 6886 O O . THR B 1 360 ? 2.947 -16.203 -16.5 1 94 360 THR B O 1
ATOM 6889 N N . LEU B 1 361 ? 3.471 -14.086 -16.828 1 94.62 361 LEU B N 1
ATOM 6890 C CA . LEU B 1 361 ? 4.004 -14.367 -18.156 1 94.62 361 LEU B CA 1
ATOM 6891 C C . LEU B 1 361 ? 5.227 -15.273 -18.078 1 94.62 361 LEU B C 1
ATOM 6893 O O . LEU B 1 361 ? 5.348 -16.234 -18.844 1 94.62 361 LEU B O 1
ATOM 6897 N N . CYS B 1 362 ? 6.035 -15 -17.125 1 95.25 362 CYS B N 1
ATOM 6898 C CA . CYS B 1 362 ? 7.227 -15.828 -16.953 1 95.25 362 CYS B CA 1
ATOM 6899 C C . CYS B 1 362 ? 6.855 -17.234 -16.531 1 95.25 362 CYS B C 1
ATOM 6901 O O . CYS B 1 362 ? 7.414 -18.219 -17.031 1 95.25 362 CYS B O 1
ATOM 6903 N N . ALA B 1 363 ? 5.898 -17.359 -15.68 1 94.88 363 ALA B N 1
ATOM 6904 C CA . ALA B 1 363 ? 5.516 -18.656 -15.141 1 94.88 363 ALA B CA 1
ATOM 6905 C C . ALA B 1 363 ? 4.82 -19.5 -16.203 1 94.88 363 ALA B C 1
ATOM 6907 O O . ALA B 1 363 ? 4.977 -20.734 -16.219 1 94.88 363 ALA B O 1
ATOM 6908 N N . THR B 1 364 ? 4.07 -18.859 -17.094 1 93.56 364 THR B N 1
ATOM 6909 C CA . THR B 1 364 ? 3.318 -19.625 -18.094 1 93.56 364 THR B CA 1
ATOM 6910 C C . THR B 1 364 ? 4.207 -19.984 -19.281 1 93.56 364 THR B C 1
ATOM 6912 O O . THR B 1 364 ? 3.961 -20.984 -19.953 1 93.56 364 THR B O 1
ATOM 6915 N N . THR B 1 365 ? 5.289 -19.266 -19.5 1 91.69 365 THR B N 1
ATOM 6916 C CA . THR B 1 365 ? 6.145 -19.547 -20.641 1 91.69 365 THR B CA 1
ATOM 6917 C C . THR B 1 365 ? 7.367 -20.359 -20.219 1 91.69 365 THR B C 1
ATOM 6919 O O . THR B 1 365 ? 8.352 -20.438 -20.953 1 91.69 365 THR B O 1
ATOM 6922 N N . ALA B 1 366 ? 7.309 -20.922 -19.016 1 93.12 366 ALA B N 1
ATOM 6923 C CA . ALA B 1 366 ? 8.438 -21.703 -18.516 1 93.12 366 ALA B CA 1
ATOM 6924 C C . ALA B 1 366 ? 8.383 -23.141 -19.031 1 93.12 366 ALA B C 1
ATOM 6926 O O . ALA B 1 366 ? 9.305 -23.922 -18.797 1 93.12 366 ALA B O 1
ATOM 6927 N N . GLY B 1 367 ? 7.355 -23.594 -19.703 1 90.38 367 GLY B N 1
ATOM 6928 C CA . GLY B 1 367 ? 7.27 -24.906 -20.328 1 90.38 367 GLY B CA 1
ATOM 6929 C C . GLY B 1 367 ? 6.625 -25.953 -19.438 1 90.38 367 GLY B C 1
ATOM 6930 O O . GLY B 1 367 ? 6.504 -27.125 -19.828 1 90.38 367 GLY B O 1
ATOM 6931 N N . TYR B 1 368 ? 6.203 -25.547 -18.219 1 92.38 368 TYR B N 1
ATOM 6932 C CA . TYR B 1 368 ? 5.609 -26.5 -17.281 1 92.38 368 TYR B CA 1
ATOM 6933 C C . TYR B 1 368 ? 4.105 -26.609 -17.5 1 92.38 368 TYR B C 1
ATOM 6935 O O . TYR B 1 368 ? 3.557 -27.703 -17.578 1 92.38 368 TYR B O 1
ATOM 6943 N N . THR B 1 369 ? 3.428 -25.484 -17.641 1 92.44 369 THR B N 1
ATOM 6944 C CA . THR B 1 369 ? 1.976 -25.5 -17.766 1 92.44 369 THR B CA 1
ATOM 6945 C C . THR B 1 369 ? 1.56 -25.562 -19.234 1 92.44 369 THR B C 1
ATOM 6947 O O . THR B 1 369 ? 0.452 -26 -19.547 1 92.44 369 THR B O 1
ATOM 6950 N N . VAL B 1 370 ? 2.41 -25.047 -20.031 1 91.25 370 VAL B N 1
ATOM 6951 C CA . VAL B 1 370 ? 2.17 -25.109 -21.469 1 91.25 370 VAL B CA 1
ATOM 6952 C C . VAL B 1 370 ? 3.455 -25.5 -22.203 1 91.25 370 VAL B C 1
ATOM 6954 O O . VAL B 1 370 ? 4.527 -24.969 -21.906 1 91.25 370 VAL B O 1
ATOM 6957 N N . HIS B 1 371 ? 3.283 -26.422 -23.094 1 89.5 371 HIS B N 1
ATOM 6958 C CA . HIS B 1 371 ? 4.441 -26.844 -23.875 1 89.5 371 HIS B CA 1
ATOM 6959 C C . HIS B 1 371 ? 4.926 -25.719 -24.797 1 89.5 371 HIS B C 1
ATOM 6961 O O . HIS B 1 371 ? 4.117 -24.938 -25.312 1 89.5 371 HIS B O 1
ATOM 6967 N N . PHE B 1 372 ? 6.223 -25.656 -25.047 1 88.31 372 PHE B N 1
ATOM 6968 C CA . PHE B 1 372 ? 6.859 -24.594 -25.797 1 88.31 372 PHE B CA 1
ATOM 6969 C C . PHE B 1 372 ? 6.305 -24.531 -27.219 1 88.31 372 PHE B C 1
ATOM 6971 O O . PHE B 1 372 ? 6.141 -23.453 -27.781 1 88.31 372 PHE B O 1
ATOM 6978 N N . THR B 1 373 ? 5.93 -25.625 -27.781 1 83.81 373 THR B N 1
ATOM 6979 C CA . THR B 1 373 ? 5.492 -25.688 -29.172 1 83.81 373 THR B CA 1
ATOM 6980 C C . THR B 1 373 ? 4.035 -25.266 -29.297 1 83.81 373 THR B C 1
ATOM 6982 O O . THR B 1 373 ? 3.574 -24.922 -30.391 1 83.81 373 THR B O 1
ATOM 6985 N N . ASP B 1 374 ? 3.295 -25.234 -28.203 1 85.75 374 ASP B N 1
ATOM 6986 C CA . ASP B 1 374 ? 1.869 -24.938 -28.234 1 85.75 374 ASP B CA 1
ATOM 6987 C C . ASP B 1 374 ? 1.615 -23.469 -27.891 1 85.75 374 ASP B C 1
ATOM 6989 O O . ASP B 1 374 ? 0.465 -23.031 -27.828 1 85.75 374 ASP B O 1
ATOM 6993 N N . LEU B 1 375 ? 2.641 -22.781 -27.703 1 86.62 375 LEU B N 1
ATOM 6994 C CA . LEU B 1 375 ? 2.48 -21.375 -27.391 1 86.62 375 LEU B CA 1
ATOM 6995 C C . LEU B 1 375 ? 2.018 -20.594 -28.625 1 86.62 375 LEU B C 1
ATOM 6997 O O . LEU B 1 375 ? 2.434 -20.891 -29.75 1 86.62 375 LEU B O 1
ATOM 7001 N N . SER B 1 376 ? 1.137 -19.672 -28.391 1 86.19 376 SER B N 1
ATOM 7002 C CA . SER B 1 376 ? 0.634 -18.844 -29.484 1 86.19 376 SER B CA 1
ATOM 7003 C C . SER B 1 376 ? 1.76 -18.047 -30.141 1 86.19 376 SER B C 1
ATOM 7005 O O . SER B 1 376 ? 2.768 -17.734 -29.5 1 86.19 376 SER B O 1
ATOM 7007 N N . LEU B 1 377 ? 1.521 -17.703 -31.344 1 82.06 377 LEU B N 1
ATOM 7008 C CA . LEU B 1 377 ? 2.514 -16.969 -32.125 1 82.06 377 LEU B CA 1
ATOM 7009 C C . LEU B 1 377 ? 2.684 -15.555 -31.594 1 82.06 377 LEU B C 1
ATOM 7011 O O . LEU B 1 377 ? 3.768 -14.969 -31.688 1 82.06 377 LEU B O 1
ATOM 7015 N N . VAL B 1 378 ? 1.702 -15.094 -30.906 1 85.88 378 VAL B N 1
ATOM 7016 C CA . VAL B 1 378 ? 1.719 -13.711 -30.438 1 85.88 378 VAL B CA 1
ATOM 7017 C C . VAL B 1 378 ? 2.674 -13.578 -29.25 1 85.88 378 VAL B C 1
ATOM 7019 O O . VAL B 1 378 ? 3.4 -12.586 -29.141 1 85.88 378 VAL B O 1
ATOM 7022 N N . LEU B 1 379 ? 2.748 -14.602 -28.406 1 87.25 379 LEU B N 1
ATOM 7023 C CA . LEU B 1 379 ? 3.535 -14.469 -27.172 1 87.25 379 LEU B CA 1
ATOM 7024 C C . LEU B 1 379 ? 4.656 -15.5 -27.141 1 87.25 379 LEU B C 1
ATOM 7026 O O . LEU B 1 379 ? 5.359 -15.633 -26.141 1 87.25 379 LEU B O 1
ATOM 7030 N N . SER B 1 380 ? 4.875 -16.203 -28.281 1 88.69 380 SER B N 1
ATOM 7031 C CA . SER B 1 380 ? 5.918 -17.234 -28.328 1 88.69 380 SER B CA 1
ATOM 7032 C C . SER B 1 380 ? 7.305 -16.609 -28.203 1 88.69 380 SER B C 1
ATOM 7034 O O . SER B 1 380 ? 8.234 -17.25 -27.703 1 88.69 380 SER B O 1
ATOM 7036 N N . TRP B 1 381 ? 7.402 -15.344 -28.516 1 91.12 381 TRP B N 1
ATOM 7037 C CA . TRP B 1 381 ? 8.703 -14.695 -28.438 1 91.12 381 TRP B CA 1
ATOM 7038 C C . TRP B 1 381 ? 9.117 -14.484 -26.984 1 91.12 381 TRP B C 1
ATOM 7040 O O . TRP B 1 381 ? 10.305 -14.414 -26.672 1 91.12 381 TRP B O 1
ATOM 7050 N N . PHE B 1 382 ? 8.211 -14.492 -26.078 1 93 382 PHE B N 1
ATOM 7051 C CA . PHE B 1 382 ? 8.516 -14.18 -24.688 1 93 382 PHE B CA 1
ATOM 7052 C C . PHE B 1 382 ? 9.25 -15.336 -24.016 1 93 382 PHE B C 1
ATOM 7054 O O . PHE B 1 382 ? 9.984 -15.141 -23.047 1 93 382 PHE B O 1
ATOM 7061 N N . GLN B 1 383 ? 9.078 -16.547 -24.516 1 91.69 383 GLN B N 1
ATOM 7062 C CA . GLN B 1 383 ? 9.773 -17.688 -23.922 1 91.69 383 GLN B CA 1
ATOM 7063 C C . GLN B 1 383 ? 11.289 -17.531 -24.047 1 91.69 383 GLN B C 1
ATOM 7065 O O . GLN B 1 383 ? 12.039 -18.062 -23.234 1 91.69 383 GLN B O 1
ATOM 7070 N N . TRP B 1 384 ? 11.68 -16.703 -25.031 1 92.88 384 TRP B N 1
ATOM 7071 C CA . TRP B 1 384 ? 13.109 -16.562 -25.281 1 92.88 384 TRP B CA 1
ATOM 7072 C C . TRP B 1 384 ? 13.695 -15.43 -24.438 1 92.88 384 TRP B C 1
ATOM 7074 O O . TRP B 1 384 ? 14.914 -15.344 -24.266 1 92.88 384 TRP B O 1
ATOM 7084 N N . VAL B 1 385 ? 12.836 -14.688 -23.844 1 94.5 385 VAL B N 1
ATOM 7085 C CA . VAL B 1 385 ? 13.305 -13.555 -23.062 1 94.5 385 VAL B CA 1
ATOM 7086 C C . VAL B 1 385 ? 13.094 -13.836 -21.578 1 94.5 385 VAL B C 1
ATOM 7088 O O . VAL B 1 385 ? 13.758 -13.242 -20.719 1 94.5 385 VAL B O 1
ATOM 7091 N N . SER B 1 386 ? 12.273 -14.766 -21.234 1 95.31 386 SER B N 1
ATOM 7092 C CA . SER B 1 386 ? 11.914 -15.047 -19.844 1 95.31 386 SER B CA 1
ATOM 7093 C C . SER B 1 386 ? 13.039 -15.766 -19.109 1 95.31 386 SER B C 1
ATOM 7095 O O . SER B 1 386 ? 13.477 -16.844 -19.531 1 95.31 386 SER B O 1
ATOM 7097 N N . PRO B 1 387 ? 13.477 -15.164 -18.016 1 96.94 387 PRO B N 1
ATOM 7098 C CA . PRO B 1 387 ? 14.547 -15.82 -17.266 1 96.94 387 PRO B CA 1
ATOM 7099 C C . PRO B 1 387 ? 14.094 -17.125 -16.609 1 96.94 387 PRO B C 1
ATOM 7101 O O . PRO B 1 387 ? 14.906 -18.031 -16.422 1 96.94 387 PRO B O 1
ATOM 7104 N N . MET B 1 388 ? 12.852 -17.266 -16.328 1 96.75 388 MET B N 1
ATOM 7105 C CA . MET B 1 388 ? 12.359 -18.469 -15.672 1 96.75 388 MET B CA 1
ATOM 7106 C C . MET B 1 388 ? 12.469 -19.672 -16.609 1 96.75 388 MET B C 1
ATOM 7108 O O . MET B 1 388 ? 12.82 -20.766 -16.172 1 96.75 388 MET B O 1
ATOM 7112 N N . ARG B 1 389 ? 12.18 -19.469 -17.891 1 95.38 389 ARG B N 1
ATOM 7113 C CA . ARG B 1 389 ? 12.289 -20.547 -18.859 1 95.38 389 ARG B CA 1
ATOM 7114 C C . ARG B 1 389 ? 13.711 -21.094 -18.922 1 95.38 389 ARG B C 1
ATOM 7116 O O . ARG B 1 389 ? 13.914 -22.312 -18.875 1 95.38 389 ARG B O 1
ATOM 7123 N N . TRP B 1 390 ? 14.672 -20.266 -18.938 1 95.62 390 TRP B N 1
ATOM 7124 C CA . TRP B 1 390 ? 16.062 -20.656 -19.109 1 95.62 390 TRP B CA 1
ATOM 7125 C C . TRP B 1 390 ? 16.625 -21.266 -17.828 1 95.62 390 TRP B C 1
ATOM 7127 O O . TRP B 1 390 ? 17.312 -22.281 -17.859 1 95.62 390 TRP B O 1
ATOM 7137 N N . MET B 1 391 ? 16.297 -20.672 -16.703 1 95.94 391 MET B N 1
ATOM 7138 C CA . MET B 1 391 ? 16.828 -21.172 -15.43 1 95.94 391 MET B CA 1
ATOM 7139 C C . MET B 1 391 ? 16.141 -22.469 -15.023 1 95.94 391 MET B C 1
ATOM 7141 O O . MET B 1 391 ? 16.812 -23.391 -14.539 1 95.94 391 MET B O 1
ATOM 7145 N N . MET B 1 392 ? 14.859 -22.578 -15.25 1 94.94 392 MET B N 1
ATOM 7146 C CA . MET B 1 392 ? 14.148 -23.797 -14.898 1 94.94 392 MET B CA 1
ATOM 7147 C C . MET B 1 392 ? 14.609 -24.969 -15.766 1 94.94 392 MET B C 1
ATOM 7149 O O . MET B 1 392 ? 14.766 -26.094 -15.273 1 94.94 392 MET B O 1
ATOM 7153 N N . GLU B 1 393 ? 14.797 -24.703 -17.031 1 93.81 393 GLU B N 1
ATOM 7154 C CA . GLU B 1 393 ? 15.281 -25.734 -17.938 1 93.81 393 GLU B CA 1
ATOM 7155 C C . GLU B 1 393 ? 16.625 -26.297 -17.469 1 93.81 393 GLU B C 1
ATOM 7157 O O . GLU B 1 393 ? 16.812 -27.516 -17.453 1 93.81 393 GLU B O 1
ATOM 7162 N N . GLN B 1 394 ? 17.5 -25.406 -17.031 1 92.44 394 GLN B N 1
ATOM 7163 C CA . GLN B 1 394 ? 18.828 -25.844 -16.578 1 92.44 394 GLN B CA 1
ATOM 7164 C C . GLN B 1 394 ? 18.734 -26.625 -15.273 1 92.44 394 GLN B C 1
ATOM 7166 O O . GLN B 1 394 ? 19.422 -27.625 -15.086 1 92.44 394 GLN B O 1
ATOM 7171 N N . ILE B 1 395 ? 17.891 -26.25 -14.414 1 91.5 395 ILE B N 1
ATOM 7172 C CA . ILE B 1 395 ? 17.781 -26.891 -13.109 1 91.5 395 ILE B CA 1
ATOM 7173 C C . ILE B 1 395 ? 17.125 -28.266 -13.273 1 91.5 395 ILE B C 1
ATOM 7175 O O . ILE B 1 395 ? 17.547 -29.234 -12.633 1 91.5 395 ILE B O 1
ATOM 7179 N N . VAL B 1 396 ? 16.078 -28.375 -14.109 1 90.56 396 VAL B N 1
ATOM 7180 C CA . VAL B 1 396 ? 15.414 -29.656 -14.336 1 90.56 396 VAL B CA 1
ATOM 7181 C C . VAL B 1 396 ? 16.359 -30.609 -15.047 1 90.56 396 VAL B C 1
ATOM 7183 O O . VAL B 1 396 ? 16.406 -31.812 -14.727 1 90.56 396 VAL B O 1
ATOM 7186 N N . ARG B 1 397 ? 17.156 -30.094 -16 1 87.81 397 ARG B N 1
ATOM 7187 C CA . ARG B 1 397 ? 18.141 -30.938 -16.656 1 87.81 397 ARG B CA 1
ATOM 7188 C C . ARG B 1 397 ? 19.203 -31.422 -15.672 1 87.81 397 ARG B C 1
ATOM 7190 O O . ARG B 1 397 ? 19.625 -32.594 -15.727 1 87.81 397 ARG B O 1
ATOM 7197 N N . TRP B 1 398 ? 19.625 -30.406 -14.859 1 83.19 398 TRP B N 1
ATOM 7198 C CA . TRP B 1 398 ? 20.562 -30.734 -13.797 1 83.19 398 TRP B CA 1
ATOM 7199 C C . TRP B 1 398 ? 20.016 -31.844 -12.898 1 83.19 398 TRP B C 1
ATOM 7201 O O . TRP B 1 398 ? 20.75 -32.75 -12.5 1 83.19 398 TRP B O 1
ATOM 7211 N N . GLU B 1 399 ? 18.734 -31.906 -12.656 1 83.12 399 GLU B N 1
ATOM 7212 C CA . GLU B 1 399 ? 18.078 -32.875 -11.766 1 83.12 399 GLU B CA 1
ATOM 7213 C C . GLU B 1 399 ? 17.984 -34.25 -12.422 1 83.12 399 GLU B C 1
ATOM 7215 O O . GLU B 1 399 ? 18.188 -35.281 -11.766 1 83.12 399 GLU B O 1
ATOM 7220 N N . PHE B 1 400 ? 17.734 -34.344 -13.781 1 81.62 400 PHE B N 1
ATOM 7221 C CA . PHE B 1 400 ? 17.406 -35.625 -14.414 1 81.62 400 PHE B CA 1
ATOM 7222 C C . PHE B 1 400 ? 18.594 -36.156 -15.203 1 81.62 400 PHE B C 1
ATOM 7224 O O . PHE B 1 400 ? 18.641 -37.344 -15.547 1 81.62 400 PHE B O 1
ATOM 7231 N N . THR B 1 401 ? 19.547 -35.281 -15.688 1 74.69 401 THR B N 1
ATOM 7232 C CA . THR B 1 401 ? 20.703 -35.781 -16.438 1 74.69 401 THR B CA 1
ATOM 7233 C C . THR B 1 401 ? 21.859 -36.094 -15.492 1 74.69 401 THR B C 1
ATOM 7235 O O . THR B 1 401 ? 22.875 -36.656 -15.922 1 74.69 401 THR B O 1
ATOM 7238 N N . GLY B 1 402 ? 21.812 -35.938 -14.391 1 59.09 402 GLY B N 1
ATOM 7239 C CA . GLY B 1 402 ? 23 -36.156 -13.578 1 59.09 402 GLY B CA 1
ATOM 7240 C C . GLY B 1 402 ? 23.719 -37.438 -13.891 1 59.09 402 GLY B C 1
ATOM 7241 O O . GLY B 1 402 ? 23.266 -38.219 -14.742 1 59.09 402 GLY B O 1
ATOM 7242 N N . LYS B 1 403 ? 24.891 -37.75 -13.484 1 53.88 403 LYS B N 1
ATOM 7243 C CA . LYS B 1 403 ? 25.984 -38.688 -13.719 1 53.88 403 LYS B CA 1
ATOM 7244 C C . LYS B 1 403 ? 25.438 -40.094 -13.953 1 53.88 403 LYS B C 1
ATOM 7246 O O . LYS B 1 403 ? 26.141 -40.969 -14.469 1 53.88 403 LYS B O 1
ATOM 7251 N N . ASN B 1 404 ? 24.266 -40.375 -13.57 1 46.75 404 ASN B N 1
ATOM 7252 C CA . ASN B 1 404 ? 24.016 -41.781 -13.758 1 46.75 404 ASN B CA 1
ATOM 7253 C C . ASN B 1 404 ? 23.75 -42.125 -15.227 1 46.75 404 ASN B C 1
ATOM 7255 O O . ASN B 1 404 ? 23.469 -43.281 -15.562 1 46.75 404 ASN B O 1
ATOM 7259 N N . ASN B 1 405 ? 23.484 -41.156 -15.992 1 45.12 405 ASN B N 1
ATOM 7260 C CA . ASN B 1 405 ? 23.156 -41.625 -17.344 1 45.12 405 ASN B CA 1
ATOM 7261 C C . ASN B 1 405 ? 24.344 -42.344 -18 1 45.12 405 ASN B C 1
ATOM 7263 O O . ASN B 1 405 ? 24.25 -42.75 -19.156 1 45.12 405 ASN B O 1
ATOM 7267 N N . GLU B 1 406 ? 25.484 -42 -17.594 1 40.09 406 GLU B N 1
ATOM 7268 C CA . GLU B 1 406 ? 26.469 -42.875 -18.25 1 40.09 406 GLU B CA 1
ATOM 7269 C C . GLU B 1 406 ? 26.156 -44.344 -18.031 1 40.09 406 GLU B C 1
ATOM 7271 O O . GLU B 1 406 ? 26.609 -45.188 -18.781 1 40.09 406 GLU B O 1
ATOM 7276 N N . ILE B 1 407 ? 25.953 -44.781 -16.703 1 37.91 407 ILE B N 1
ATOM 7277 C CA . ILE B 1 407 ? 25.906 -46.25 -16.609 1 37.91 407 ILE B CA 1
ATOM 7278 C C . ILE B 1 407 ? 24.594 -46.75 -17.188 1 37.91 407 ILE B C 1
ATOM 7280 O O . ILE B 1 407 ? 23.531 -46.156 -16.984 1 37.91 407 ILE B O 1
ATOM 7284 N N . GLY B 1 408 ? 24.406 -47.688 -18.062 1 41.62 408 GLY B N 1
ATOM 7285 C CA . GLY B 1 408 ? 23.531 -48.625 -18.719 1 41.62 408 GLY B CA 1
ATOM 7286 C C . GLY B 1 408 ? 22.234 -48.844 -17.984 1 41.62 408 GLY B C 1
ATOM 7287 O O . GLY B 1 408 ? 21.406 -49.656 -18.406 1 41.62 408 GLY B O 1
ATOM 7288 N N . ASN B 1 409 ? 22.047 -48.562 -16.609 1 45.44 409 ASN B N 1
ATOM 7289 C CA . ASN B 1 409 ? 20.875 -49.062 -15.906 1 45.44 409 ASN B CA 1
ATOM 7290 C C . ASN B 1 409 ? 19.703 -48.094 -16.016 1 45.44 409 ASN B C 1
ATOM 7292 O O . ASN B 1 409 ? 19.719 -47.031 -15.398 1 45.44 409 ASN B O 1
ATOM 7296 N N . ILE B 1 410 ? 19.047 -48 -17.094 1 52.62 410 ILE B N 1
ATOM 7297 C CA . ILE B 1 410 ? 17.75 -47.344 -17.359 1 52.62 410 ILE B CA 1
ATOM 7298 C C . ILE B 1 410 ? 16.812 -47.594 -16.172 1 52.62 410 ILE B C 1
ATOM 7300 O O . ILE B 1 410 ? 16.375 -48.719 -15.945 1 52.62 410 ILE B O 1
ATOM 7304 N N . THR B 1 411 ? 16.953 -46.875 -15.047 1 58.38 411 THR B N 1
ATOM 7305 C CA . THR B 1 411 ? 15.969 -46.938 -13.977 1 58.38 411 THR B CA 1
ATOM 7306 C C . THR B 1 411 ? 14.57 -46.688 -14.516 1 58.38 411 THR B C 1
ATOM 7308 O O . THR B 1 411 ? 14.297 -45.594 -15.031 1 58.38 411 THR B O 1
ATOM 7311 N N . LYS B 1 412 ? 13.859 -47.688 -14.852 1 67 412 LYS B N 1
ATOM 7312 C CA . LYS B 1 412 ? 12.477 -47.625 -15.305 1 67 412 LYS B CA 1
ATOM 7313 C C . LYS B 1 412 ? 11.531 -47.312 -14.141 1 67 412 LYS B C 1
ATOM 7315 O O . LYS B 1 412 ? 11.68 -47.875 -13.055 1 67 412 LYS B O 1
ATOM 7320 N N . TYR B 1 413 ? 10.891 -46.156 -14.289 1 74.31 413 TYR B N 1
ATOM 7321 C CA . TYR B 1 413 ? 9.875 -45.812 -13.297 1 74.31 413 TYR B CA 1
ATOM 7322 C C . TYR B 1 413 ? 8.727 -46.844 -13.336 1 74.31 413 TYR B C 1
ATOM 7324 O O . TYR B 1 413 ? 8.469 -47.438 -14.367 1 74.31 413 TYR B O 1
ATOM 7332 N N . TYR B 1 414 ? 8.172 -47.125 -12.125 1 72.5 414 TYR B N 1
ATOM 7333 C CA . TYR B 1 414 ? 7.074 -48.062 -11.992 1 72.5 414 TYR B CA 1
ATOM 7334 C C . TYR B 1 414 ? 5.738 -47.344 -11.875 1 72.5 414 TYR B C 1
ATOM 7336 O O . TYR B 1 414 ? 5.691 -46.156 -11.516 1 72.5 414 TYR B O 1
ATOM 7344 N N . CYS B 1 415 ? 4.703 -47.812 -12.562 1 70.88 415 CYS B N 1
ATOM 7345 C CA . CYS B 1 415 ? 3.332 -47.344 -12.391 1 70.88 415 CYS B CA 1
ATOM 7346 C C . CYS B 1 415 ? 2.488 -48.375 -11.664 1 70.88 415 CYS B C 1
ATOM 7348 O O . CYS B 1 415 ? 1.905 -49.281 -12.297 1 70.88 415 CYS B O 1
ATOM 7350 N N . THR B 1 416 ? 2.574 -48.438 -10.391 1 64.38 416 THR B N 1
ATOM 7351 C CA . THR B 1 416 ? 1.865 -49.469 -9.625 1 64.38 416 THR B CA 1
ATOM 7352 C C . THR B 1 416 ? 0.355 -49.281 -9.766 1 64.38 416 THR B C 1
ATOM 7354 O O . THR B 1 416 ? -0.401 -50.25 -9.609 1 64.38 416 THR B O 1
ATOM 7357 N N . ARG B 1 417 ? -0.148 -48.094 -10.133 1 62 417 ARG B N 1
ATOM 7358 C CA . ARG B 1 417 ? -1.59 -47.875 -10.102 1 62 417 ARG B CA 1
ATOM 7359 C C . ARG B 1 417 ? -2.188 -47.938 -11.5 1 62 417 ARG B C 1
ATOM 7361 O O . ARG B 1 417 ? -3.363 -47.625 -11.695 1 62 417 ARG B O 1
ATOM 7368 N N . ASN B 1 418 ? -1.309 -48.281 -12.492 1 61.03 418 ASN B N 1
ATOM 7369 C CA . ASN B 1 418 ? -1.839 -48.375 -13.852 1 61.03 418 ASN B CA 1
ATOM 7370 C C . ASN B 1 418 ? -2.65 -49.656 -14.023 1 61.03 418 ASN B C 1
ATOM 7372 O O . ASN B 1 418 ? -2.352 -50.688 -13.398 1 61.03 418 ASN B O 1
ATOM 7376 N N . PRO B 1 419 ? -3.805 -49.562 -14.758 1 56.25 419 PRO B N 1
ATOM 7377 C CA . PRO B 1 419 ? -4.664 -50.719 -14.938 1 56.25 419 PRO B CA 1
ATOM 7378 C C . PRO B 1 419 ? -3.961 -51.875 -15.664 1 56.25 419 PRO B C 1
ATOM 7380 O O . PRO B 1 419 ? -3.016 -51.625 -16.422 1 56.25 419 PRO B O 1
ATOM 7383 N N . VAL B 1 420 ? -4.242 -53.062 -15.289 1 60.81 420 VAL B N 1
ATOM 7384 C CA . VAL B 1 420 ? -3.766 -54.281 -15.961 1 60.81 420 VAL B CA 1
ATOM 7385 C C . VAL B 1 420 ? -4.488 -54.438 -17.297 1 60.81 420 VAL B C 1
ATOM 7387 O O . VAL B 1 420 ? -5.715 -54.344 -17.359 1 60.81 420 VAL B O 1
ATOM 7390 N N . ILE B 1 421 ? -3.818 -54.125 -18.359 1 58.94 421 ILE B N 1
ATOM 7391 C CA . ILE B 1 421 ? -4.391 -54.281 -19.688 1 58.94 421 ILE B CA 1
ATOM 7392 C C . ILE B 1 421 ? -4.113 -55.719 -20.188 1 58.94 421 ILE B C 1
ATOM 7394 O O . ILE B 1 421 ? -3.039 -56.25 -19.953 1 58.94 421 ILE B O 1
ATOM 7398 N N . GLN B 1 422 ? -5.176 -56.375 -20.656 1 57.5 422 GLN B N 1
ATOM 7399 C CA . GLN B 1 422 ? -5.043 -57.719 -21.266 1 57.5 422 GLN B CA 1
ATOM 7400 C C . GLN B 1 422 ? -4.477 -57.625 -22.672 1 57.5 422 GLN B C 1
ATOM 7402 O O . GLN B 1 422 ? -5.047 -56.938 -23.531 1 57.5 422 GLN B O 1
ATOM 7407 N N . GLN B 1 423 ? -3.314 -57.969 -22.797 1 53.62 423 GLN B N 1
ATOM 7408 C CA . GLN B 1 423 ? -2.721 -58.031 -24.125 1 53.62 423 GLN B CA 1
ATOM 7409 C C . GLN B 1 423 ? -3.406 -59.062 -25 1 53.62 423 GLN B C 1
ATOM 7411 O O . GLN B 1 423 ? -4.121 -59.938 -24.484 1 53.62 423 GLN B O 1
ATOM 7416 N N . GLU B 1 424 ? -3.396 -58.812 -26.297 1 56.09 424 GLU B N 1
ATOM 7417 C CA . GLU B 1 424 ? -4.012 -59.719 -27.266 1 56.09 424 GLU B CA 1
ATOM 7418 C C . GLU B 1 424 ? -3.658 -61.156 -26.953 1 56.09 424 GLU B C 1
ATOM 7420 O O . GLU B 1 424 ? -4.457 -62.062 -27.188 1 56.09 424 GLU B O 1
ATOM 7425 N N . ASN B 1 425 ? -2.477 -61.375 -26.406 1 53.62 425 ASN B N 1
ATOM 7426 C CA . ASN B 1 425 ? -2.062 -62.781 -26.188 1 53.62 425 ASN B CA 1
ATOM 7427 C C . ASN B 1 425 ? -2.578 -63.312 -24.859 1 53.62 425 ASN B C 1
ATOM 7429 O O . ASN B 1 425 ? -2.205 -64.375 -24.438 1 53.62 425 ASN B O 1
ATOM 7433 N N . GLY B 1 426 ? -3.488 -62.625 -24.172 1 57.09 426 GLY B N 1
ATOM 7434 C CA . GLY B 1 426 ? -4.137 -63.125 -22.984 1 57.09 426 GLY B CA 1
ATOM 7435 C C . GLY B 1 426 ? -3.4 -62.781 -21.703 1 57.09 426 GLY B C 1
ATOM 7436 O O . GLY B 1 426 ? -3.885 -63.062 -20.609 1 57.09 426 GLY B O 1
ATOM 7437 N N . ILE B 1 427 ? -2.115 -62.281 -21.859 1 59.09 427 ILE B N 1
ATOM 7438 C CA . ILE B 1 427 ? -1.326 -62.031 -20.656 1 59.09 427 ILE B CA 1
ATOM 7439 C C . ILE B 1 427 ? -1.687 -60.656 -20.109 1 59.09 427 ILE B C 1
ATOM 7441 O O . ILE B 1 427 ? -1.781 -59.656 -20.859 1 59.09 427 ILE B O 1
ATOM 7445 N N . LEU B 1 428 ? -2.033 -60.625 -18.859 1 58 428 LEU B N 1
ATOM 7446 C CA . LEU B 1 428 ? -2.346 -59.406 -18.141 1 58 428 LEU B CA 1
ATOM 7447 C C . LEU B 1 428 ? -1.075 -58.625 -17.828 1 58 428 LEU B C 1
ATOM 7449 O O . LEU B 1 428 ? -0.179 -59.125 -17.141 1 58 428 LEU B O 1
ATOM 7453 N N . VAL B 1 429 ? -0.713 -57.719 -18.719 1 57.56 429 VAL B N 1
ATOM 7454 C CA . VAL B 1 429 ? 0.457 -56.906 -18.422 1 57.56 429 VAL B CA 1
ATOM 7455 C C . VAL B 1 429 ? 0.013 -55.531 -17.922 1 57.56 429 VAL B C 1
ATOM 7457 O O . VAL B 1 429 ? -1.056 -55.031 -18.297 1 57.56 429 VAL B O 1
ATOM 7460 N N . LYS B 1 430 ? 0.719 -55.094 -16.828 1 58.72 430 LYS B N 1
ATOM 7461 C CA . LYS B 1 430 ? 0.483 -53.75 -16.344 1 58.72 430 LYS B CA 1
ATOM 7462 C C . LYS B 1 430 ? 0.839 -52.719 -17.406 1 58.72 430 LYS B C 1
ATOM 7464 O O . LYS B 1 430 ? 1.828 -52.875 -18.125 1 58.72 430 LYS B O 1
ATOM 7469 N N . ALA B 1 431 ? -0.123 -51.938 -17.781 1 57.88 431 ALA B N 1
ATOM 7470 C CA . ALA B 1 431 ? 0.1 -50.875 -18.766 1 57.88 431 ALA B CA 1
ATOM 7471 C C . ALA B 1 431 ? 1.377 -50.094 -18.453 1 57.88 431 ALA B C 1
ATOM 7473 O O . ALA B 1 431 ? 1.752 -49.938 -17.281 1 57.88 431 ALA B O 1
ATOM 7474 N N . ASP B 1 432 ? 2.268 -49.969 -19.438 1 58.38 432 ASP B N 1
ATOM 7475 C CA . ASP B 1 432 ? 3.5 -49.219 -19.266 1 58.38 432 ASP B CA 1
ATOM 7476 C C . ASP B 1 432 ? 3.211 -47.812 -18.719 1 58.38 432 ASP B C 1
ATOM 7478 O O . ASP B 1 432 ? 2.133 -47.281 -18.938 1 58.38 432 ASP B O 1
ATOM 7482 N N . CYS B 1 433 ? 4.148 -47.406 -17.844 1 65.5 433 CYS B N 1
ATOM 7483 C CA . CYS B 1 433 ? 4.094 -46.062 -17.281 1 65.5 433 CYS B CA 1
ATOM 7484 C C . CYS B 1 433 ? 4.219 -45 -18.375 1 65.5 433 CYS B C 1
ATOM 7486 O O . CYS B 1 433 ? 4.742 -45.281 -19.453 1 65.5 433 CYS B O 1
ATOM 7488 N N . GLY B 1 434 ? 3.416 -43.906 -18.312 1 65.38 434 GLY B N 1
ATOM 7489 C CA . GLY B 1 434 ? 3.564 -42.812 -19.25 1 65.38 434 GLY B CA 1
ATOM 7490 C C . GLY B 1 434 ? 4.977 -42.25 -19.281 1 65.38 434 GLY B C 1
ATOM 7491 O O . GLY B 1 434 ? 5.457 -41.844 -20.344 1 65.38 434 GLY B O 1
ATOM 7492 N N . ILE B 1 435 ? 5.633 -42.281 -18.172 1 73.25 435 ILE B N 1
ATOM 7493 C CA . ILE B 1 435 ? 7.016 -41.812 -18.062 1 73.25 435 ILE B CA 1
ATOM 7494 C C . ILE B 1 435 ? 7.922 -42.969 -17.672 1 73.25 435 ILE B C 1
ATOM 7496 O O . ILE B 1 435 ? 7.848 -43.469 -16.531 1 73.25 435 ILE B O 1
ATOM 7500 N N . LEU B 1 436 ? 8.719 -43.375 -18.594 1 70.06 436 LEU B N 1
ATOM 7501 C CA . LEU B 1 436 ? 9.492 -44.594 -18.391 1 70.06 436 LEU B CA 1
ATOM 7502 C C . LEU B 1 436 ? 10.859 -44.281 -17.797 1 70.06 436 LEU B C 1
ATOM 7504 O O . LEU B 1 436 ? 11.359 -45.031 -16.938 1 70.06 436 LEU B O 1
ATOM 7508 N N . SER B 1 437 ? 11.508 -43.25 -18.344 1 75.69 437 SER B N 1
ATOM 7509 C CA . SER B 1 437 ? 12.867 -42.906 -17.922 1 75.69 437 SER B CA 1
ATOM 7510 C C . SER B 1 437 ? 13.031 -41.375 -17.75 1 75.69 437 SER B C 1
ATOM 7512 O O . SER B 1 437 ? 12.117 -40.625 -18.047 1 75.69 437 SER B O 1
ATOM 7514 N N . ASP B 1 438 ? 14.203 -41 -17.156 1 78.31 438 ASP B N 1
ATOM 7515 C CA . ASP B 1 438 ? 14.531 -39.594 -16.984 1 78.31 438 ASP B CA 1
ATOM 7516 C C . ASP B 1 438 ? 14.539 -38.844 -18.312 1 78.31 438 ASP B C 1
ATOM 7518 O O . ASP B 1 438 ? 14.141 -37.688 -18.391 1 78.31 438 ASP B O 1
ATOM 7522 N N . ALA B 1 439 ? 14.953 -39.562 -19.391 1 77.25 439 ALA B N 1
ATOM 7523 C CA . ALA B 1 439 ? 14.977 -38.938 -20.719 1 77.25 439 ALA B CA 1
ATOM 7524 C C . ALA B 1 439 ? 13.562 -38.688 -21.219 1 77.25 439 ALA B C 1
ATOM 7526 O O . ALA B 1 439 ? 13.32 -37.688 -21.891 1 77.25 439 ALA B O 1
ATOM 7527 N N . HIS B 1 440 ? 12.664 -39.594 -20.828 1 76.88 440 HIS B N 1
ATOM 7528 C CA . HIS B 1 440 ? 11.266 -39.406 -21.234 1 76.88 440 HIS B CA 1
ATOM 7529 C C . HIS B 1 440 ? 10.641 -38.219 -20.516 1 76.88 440 HIS B C 1
ATOM 7531 O O . HIS B 1 440 ? 9.852 -37.469 -21.094 1 76.88 440 HIS B O 1
ATOM 7537 N N . ALA B 1 441 ? 11.031 -38.094 -19.25 1 79.44 441 ALA B N 1
ATOM 7538 C CA . ALA B 1 441 ? 10.516 -36.969 -18.469 1 79.44 441 ALA B CA 1
ATOM 7539 C C . ALA B 1 441 ? 10.977 -35.656 -19.062 1 79.44 441 ALA B C 1
ATOM 7541 O O . ALA B 1 441 ? 10.188 -34.688 -19.172 1 79.44 441 ALA B O 1
ATOM 7542 N N . LEU B 1 442 ? 12.219 -35.594 -19.516 1 83.62 442 LEU B N 1
ATOM 7543 C CA . LEU B 1 442 ? 12.758 -34.375 -20.109 1 83.62 442 LEU B CA 1
ATOM 7544 C C . LEU B 1 442 ? 12.125 -34.094 -21.469 1 83.62 442 LEU B C 1
ATOM 7546 O O . LEU B 1 442 ? 11.906 -32.906 -21.812 1 83.62 442 LEU B O 1
ATOM 7550 N N . ARG B 1 443 ? 11.75 -35.125 -22.156 1 79.44 443 ARG B N 1
ATOM 7551 C CA . ARG B 1 443 ? 11.133 -34.969 -23.469 1 79.44 443 ARG B CA 1
ATOM 7552 C C . ARG B 1 443 ? 9.688 -34.5 -23.344 1 79.44 443 ARG B C 1
ATOM 7554 O O . ARG B 1 443 ? 9.188 -33.75 -24.172 1 79.44 443 ARG B O 1
ATOM 7561 N N . LEU B 1 444 ? 9.062 -35.031 -22.312 1 78 444 LEU B N 1
ATOM 7562 C CA . LEU B 1 444 ? 7.668 -34.656 -22.094 1 78 444 LEU B CA 1
ATOM 7563 C C . LEU B 1 444 ? 7.512 -33.156 -21.953 1 78 444 LEU B C 1
ATOM 7565 O O . LEU B 1 444 ? 6.57 -32.562 -22.484 1 78 444 LEU B O 1
ATOM 7569 N N . HIS B 1 445 ? 8.461 -32.531 -21.266 1 82.25 445 HIS B N 1
ATOM 7570 C CA . HIS B 1 445 ? 8.375 -31.094 -21.062 1 82.25 445 HIS B CA 1
ATOM 7571 C C . HIS B 1 445 ? 9.32 -30.344 -22 1 82.25 445 HIS B C 1
ATOM 7573 O O . HIS B 1 445 ? 9.492 -29.125 -21.875 1 82.25 445 HIS B O 1
ATOM 7579 N N . GLN B 1 446 ? 9.969 -30.984 -22.953 1 81 446 GLN B N 1
ATOM 7580 C CA . GLN B 1 446 ? 10.852 -30.422 -23.984 1 81 446 GLN B CA 1
ATOM 7581 C C . GLN B 1 446 ? 12.047 -29.719 -23.359 1 81 446 GLN B C 1
ATOM 7583 O O . GLN B 1 446 ? 12.414 -28.625 -23.766 1 81 446 GLN B O 1
ATOM 7588 N N . TYR B 1 447 ? 12.555 -30.281 -22.297 1 80.75 447 TYR B N 1
ATOM 7589 C CA . TYR B 1 447 ? 13.742 -29.75 -21.641 1 80.75 447 TYR B CA 1
ATOM 7590 C C . TYR B 1 447 ? 14.992 -30.484 -22.125 1 80.75 447 TYR B C 1
ATOM 7592 O O . TYR B 1 447 ? 16.047 -30.422 -21.469 1 80.75 447 TYR B O 1
ATOM 7600 N N . ARG B 1 448 ? 14.953 -31.109 -23.266 1 74.44 448 ARG B N 1
ATOM 7601 C CA . ARG B 1 448 ? 16.047 -31.969 -23.719 1 74.44 448 ARG B CA 1
ATOM 7602 C C . ARG B 1 448 ? 17.078 -31.172 -24.5 1 74.44 448 ARG B C 1
ATOM 7604 O O . ARG B 1 448 ? 18.234 -31.594 -24.641 1 74.44 448 ARG B O 1
ATOM 7611 N N . THR B 1 449 ? 16.75 -29.969 -24.875 1 75.19 449 THR B N 1
ATOM 7612 C CA . THR B 1 449 ? 17.656 -29.203 -25.734 1 75.19 449 THR B CA 1
ATOM 7613 C C . THR B 1 449 ? 18.875 -28.75 -24.938 1 75.19 449 THR B C 1
ATOM 7615 O O . THR B 1 449 ? 18.75 -28.266 -23.812 1 75.19 449 THR B O 1
ATOM 7618 N N . THR B 1 450 ? 20.031 -29.188 -25.422 1 80.56 450 THR B N 1
ATOM 7619 C CA . THR B 1 450 ? 21.266 -28.766 -24.766 1 80.56 450 THR B CA 1
ATOM 7620 C C . THR B 1 450 ? 21.75 -27.422 -25.328 1 80.56 450 THR B C 1
ATOM 7622 O O . THR B 1 450 ? 21.938 -27.281 -26.547 1 80.56 450 THR B O 1
ATOM 7625 N N . TRP B 1 451 ? 21.734 -26.5 -24.516 1 85 451 TRP B N 1
ATOM 7626 C CA . TRP B 1 451 ? 22.234 -25.172 -24.859 1 85 451 TRP B CA 1
ATOM 7627 C C . TRP B 1 451 ? 23.641 -24.969 -24.297 1 85 451 TRP B C 1
ATOM 7629 O O . TRP B 1 451 ? 24.031 -25.609 -23.328 1 85 451 TRP B O 1
ATOM 7639 N N . PRO B 1 452 ? 24.375 -24.094 -25 1 89.44 452 PRO B N 1
ATOM 7640 C CA . PRO B 1 452 ? 25.641 -23.734 -24.375 1 89.44 452 PRO B CA 1
ATOM 7641 C C . PRO B 1 452 ? 25.469 -23.125 -22.984 1 89.44 452 PRO B C 1
ATOM 7643 O O . PRO B 1 452 ? 24.5 -22.406 -22.75 1 89.44 452 PRO B O 1
ATOM 7646 N N . LEU B 1 453 ? 26.359 -23.5 -22.125 1 87 453 LEU B N 1
ATOM 7647 C CA . LEU B 1 453 ? 26.281 -23.125 -20.719 1 87 453 LEU B CA 1
ATOM 7648 C C . LEU B 1 453 ? 26.156 -21.625 -20.562 1 87 453 LEU B C 1
ATOM 7650 O O . LEU B 1 453 ? 25.484 -21.141 -19.656 1 87 453 LEU B O 1
ATOM 7654 N N . TYR B 1 454 ? 26.672 -20.844 -21.484 1 92.06 454 TYR B N 1
ATOM 7655 C CA . TYR B 1 454 ? 26.703 -19.391 -21.344 1 92.06 454 TYR B CA 1
ATOM 7656 C C . TYR B 1 454 ? 25.391 -18.766 -21.812 1 92.06 454 TYR B C 1
ATOM 7658 O O . TYR B 1 454 ? 25.062 -17.641 -21.422 1 92.06 454 TYR B O 1
ATOM 7666 N N . GLN B 1 455 ? 24.656 -19.438 -22.609 1 93.94 455 GLN B N 1
ATOM 7667 C CA . GLN B 1 455 ? 23.5 -18.828 -23.234 1 93.94 455 GLN B CA 1
ATOM 7668 C C . GLN B 1 455 ? 22.406 -18.531 -22.203 1 93.94 455 GLN B C 1
ATOM 7670 O O . GLN B 1 455 ? 21.938 -17.406 -22.109 1 93.94 455 GLN B O 1
ATOM 7675 N N . PRO B 1 456 ? 22.047 -19.547 -21.359 1 95.12 456 PRO B N 1
ATOM 7676 C CA . PRO B 1 456 ? 21.031 -19.203 -20.359 1 95.12 456 PRO B CA 1
ATOM 7677 C C . PRO B 1 456 ? 21.484 -18.109 -19.391 1 95.12 456 PRO B C 1
ATOM 7679 O O . PRO B 1 456 ? 20.672 -17.281 -18.984 1 95.12 456 PRO B O 1
ATOM 7682 N N . ILE B 1 457 ? 22.719 -18.016 -19.094 1 96.56 457 ILE B N 1
ATOM 7683 C CA . ILE B 1 457 ? 23.25 -17.031 -18.156 1 96.56 457 ILE B CA 1
ATOM 7684 C C . ILE B 1 457 ? 23.234 -15.648 -18.812 1 96.56 457 ILE B C 1
ATOM 7686 O O . ILE B 1 457 ? 22.828 -14.672 -18.188 1 96.56 457 ILE B O 1
ATOM 7690 N N . ILE B 1 458 ? 23.547 -15.594 -20.062 1 97 458 ILE B N 1
ATOM 7691 C CA . ILE B 1 458 ? 23.609 -14.32 -20.781 1 97 458 ILE B CA 1
ATOM 7692 C C . ILE B 1 458 ? 22.203 -13.758 -20.969 1 97 458 ILE B C 1
ATOM 7694 O O . ILE B 1 458 ? 21.984 -12.555 -20.812 1 97 458 ILE B O 1
ATOM 7698 N N . VAL B 1 459 ? 21.281 -14.602 -21.281 1 96.88 459 VAL B N 1
ATOM 7699 C CA . VAL B 1 459 ? 19.906 -14.133 -21.5 1 96.88 459 VAL B CA 1
ATOM 7700 C C . VAL B 1 459 ? 19.328 -13.617 -20.188 1 96.88 459 VAL B C 1
ATOM 7702 O O . VAL B 1 459 ? 18.672 -12.57 -20.156 1 96.88 459 VAL B O 1
ATOM 7705 N N . THR B 1 460 ? 19.594 -14.328 -19.109 1 97.69 460 THR B N 1
ATOM 7706 C CA . THR B 1 460 ? 19.094 -13.898 -17.797 1 97.69 460 THR B CA 1
ATOM 7707 C C . THR B 1 460 ? 19.766 -12.602 -17.359 1 97.69 460 THR B C 1
ATOM 7709 O O . THR B 1 460 ? 19.109 -11.703 -16.828 1 97.69 460 THR B O 1
ATOM 7712 N N . LEU B 1 461 ? 21.062 -12.477 -17.672 1 97.88 461 LEU B N 1
ATOM 7713 C CA . LEU B 1 461 ? 21.781 -11.25 -17.344 1 97.88 461 LEU B CA 1
ATOM 7714 C C . LEU B 1 461 ? 21.297 -10.094 -18.219 1 97.88 461 LEU B C 1
ATOM 7716 O O . LEU B 1 461 ? 21.266 -8.945 -17.781 1 97.88 461 LEU B O 1
ATOM 7720 N N . ALA B 1 462 ? 20.953 -10.438 -19.453 1 98 462 ALA B N 1
ATOM 7721 C CA . ALA B 1 462 ? 20.391 -9.414 -20.328 1 98 462 ALA B CA 1
ATOM 7722 C C . ALA B 1 462 ? 19.047 -8.914 -19.812 1 98 462 ALA B C 1
ATOM 7724 O O . ALA B 1 462 ? 18.75 -7.715 -19.859 1 98 462 ALA B O 1
ATOM 7725 N N . PHE B 1 463 ? 18.25 -9.867 -19.328 1 98 463 PHE B N 1
ATOM 7726 C CA . PHE B 1 463 ? 16.984 -9.492 -18.703 1 98 463 PHE B CA 1
ATOM 7727 C C . PHE B 1 463 ? 17.234 -8.617 -17.484 1 98 463 PHE B C 1
ATOM 7729 O O . PHE B 1 463 ? 16.547 -7.613 -17.281 1 98 463 PHE B O 1
ATOM 7736 N N . HIS B 1 464 ? 18.188 -8.961 -16.719 1 97.69 464 HIS B N 1
ATOM 7737 C CA . HIS B 1 464 ? 18.578 -8.195 -15.531 1 97.69 464 HIS B CA 1
ATOM 7738 C C . HIS B 1 464 ? 19.031 -6.785 -15.914 1 97.69 464 HIS B C 1
ATOM 7740 O O . HIS B 1 464 ? 18.578 -5.805 -15.328 1 97.69 464 HIS B O 1
ATOM 7746 N N . LEU B 1 465 ? 19.844 -6.691 -16.953 1 97.38 465 LEU B N 1
ATOM 7747 C CA . LEU B 1 465 ? 20.359 -5.41 -17.406 1 97.38 465 LEU B CA 1
ATOM 7748 C C . LEU B 1 465 ? 19.266 -4.551 -18.016 1 97.38 465 LEU B C 1
ATOM 7750 O O . LEU B 1 465 ? 19.25 -3.33 -17.844 1 97.38 465 LEU B O 1
ATOM 7754 N N . ALA B 1 466 ? 18.375 -5.188 -18.688 1 97.75 466 ALA B N 1
ATOM 7755 C CA . ALA B 1 466 ? 17.266 -4.453 -19.281 1 97.75 466 ALA B CA 1
ATOM 7756 C C . ALA B 1 466 ? 16.406 -3.783 -18.219 1 97.75 466 ALA B C 1
ATOM 7758 O O . ALA B 1 466 ? 16.078 -2.602 -18.328 1 97.75 466 ALA B O 1
ATOM 7759 N N . TRP B 1 467 ? 16.109 -4.496 -17.203 1 97.06 467 TRP B N 1
ATOM 7760 C CA . TRP B 1 467 ? 15.281 -3.936 -16.141 1 97.06 467 TRP B CA 1
ATOM 7761 C C . TRP B 1 467 ? 16.062 -2.93 -15.305 1 97.06 467 TRP B C 1
ATOM 7763 O O . TRP B 1 467 ? 15.492 -1.968 -14.789 1 97.06 467 TRP B O 1
ATOM 7773 N N . PHE B 1 468 ? 17.375 -3.141 -15.195 1 96.38 468 PHE B N 1
ATOM 7774 C CA . PHE B 1 468 ? 18.203 -2.137 -14.547 1 96.38 468 PHE B CA 1
ATOM 7775 C C . PHE B 1 468 ? 18.172 -0.82 -15.312 1 96.38 468 PHE B C 1
ATOM 7777 O O . PHE B 1 468 ? 18 0.245 -14.719 1 96.38 468 PHE B O 1
ATOM 7784 N N . LEU B 1 469 ? 18.219 -0.927 -16.625 1 96.44 469 LEU B N 1
ATOM 7785 C CA . LEU B 1 469 ? 18.203 0.265 -17.469 1 96.44 469 LEU B CA 1
ATOM 7786 C C . LEU B 1 469 ? 16.828 0.916 -17.453 1 96.44 469 LEU B C 1
ATOM 7788 O O . LEU B 1 469 ? 16.719 2.145 -17.422 1 96.44 469 LEU B O 1
ATOM 7792 N N . ILE B 1 470 ? 15.812 0.119 -17.422 1 95.25 470 ILE B N 1
ATOM 7793 C CA . ILE B 1 470 ? 14.453 0.652 -17.328 1 95.25 470 ILE B CA 1
ATOM 7794 C C . ILE B 1 470 ? 14.273 1.369 -15.992 1 95.25 470 ILE B C 1
ATOM 7796 O O . ILE B 1 470 ? 13.688 2.451 -15.938 1 95.25 470 ILE B O 1
ATOM 7800 N N . GLY B 1 471 ? 14.789 0.757 -14.961 1 92.88 471 GLY B N 1
ATOM 7801 C CA . GLY B 1 471 ? 14.734 1.39 -13.656 1 92.88 471 GLY B CA 1
ATOM 7802 C C . GLY B 1 471 ? 15.508 2.693 -13.586 1 92.88 471 GLY B C 1
ATOM 7803 O O . GLY B 1 471 ? 15.039 3.672 -13.008 1 92.88 471 GLY B O 1
ATOM 7804 N N . LEU B 1 472 ? 16.641 2.701 -14.219 1 91.69 472 LEU B N 1
ATOM 7805 C CA . LEU B 1 472 ? 17.453 3.908 -14.273 1 91.69 472 LEU B CA 1
ATOM 7806 C C . LEU B 1 472 ? 16.734 5.023 -15.023 1 91.69 472 LEU B C 1
ATOM 7808 O O . LEU B 1 472 ? 16.656 6.152 -14.539 1 91.69 472 LEU B O 1
ATOM 7812 N N . PHE B 1 473 ? 16.156 4.672 -16.062 1 91.69 473 PHE B N 1
ATOM 7813 C CA . PHE B 1 473 ? 15.438 5.645 -16.859 1 91.69 473 PHE B CA 1
ATOM 7814 C C . PHE B 1 473 ? 14.203 6.152 -16.125 1 91.69 473 PHE B C 1
ATOM 7816 O O . PHE B 1 473 ? 13.914 7.352 -16.125 1 91.69 473 PHE B O 1
ATOM 7823 N N . ALA B 1 474 ? 13.5 5.273 -15.523 1 88.12 474 ALA B N 1
ATOM 7824 C CA . ALA B 1 474 ? 12.297 5.637 -14.781 1 88.12 474 ALA B CA 1
ATOM 7825 C C . ALA B 1 474 ? 12.633 6.555 -13.609 1 88.12 474 ALA B C 1
ATOM 7827 O O . ALA B 1 474 ? 11.883 7.492 -13.312 1 88.12 474 ALA B O 1
ATOM 7828 N N . PHE B 1 475 ? 13.672 6.27 -13.07 1 83.69 475 PHE B N 1
ATOM 7829 C CA . PHE B 1 475 ? 14.078 7.059 -11.914 1 83.69 475 PHE B CA 1
ATOM 7830 C C . PHE B 1 475 ? 14.43 8.484 -12.328 1 83.69 475 PHE B C 1
ATOM 7832 O O . PHE B 1 475 ? 14.156 9.438 -11.594 1 83.69 475 PHE B O 1
ATOM 7839 N N . PHE B 1 476 ? 14.914 8.656 -13.477 1 84 476 PHE B N 1
ATOM 7840 C CA . PHE B 1 476 ? 15.297 9.969 -13.969 1 84 476 PHE B CA 1
ATOM 7841 C C . PHE B 1 476 ? 14.078 10.742 -14.453 1 84 476 PHE B C 1
ATOM 7843 O O . PHE B 1 476 ? 14.008 11.969 -14.289 1 84 476 PHE B O 1
ATOM 7850 N N . VAL B 1 477 ? 13.133 10.07 -14.906 1 80.44 477 VAL B N 1
ATOM 7851 C CA . VAL B 1 477 ? 12.008 10.742 -15.539 1 80.44 477 VAL B CA 1
ATOM 7852 C C . VAL B 1 477 ? 10.898 10.984 -14.516 1 80.44 477 VAL B C 1
ATOM 7854 O O . VAL B 1 477 ? 10.297 12.055 -14.477 1 80.44 477 VAL B O 1
ATOM 7857 N N . PHE B 1 478 ? 10.422 9.992 -13.719 1 68 478 PHE B N 1
ATOM 7858 C CA . PHE B 1 478 ? 9.211 10.039 -12.906 1 68 478 PHE B CA 1
ATOM 7859 C C . PHE B 1 478 ? 9.516 10.57 -11.508 1 68 478 PHE B C 1
ATOM 7861 O O . PHE B 1 478 ? 8.602 10.812 -10.719 1 68 478 PHE B O 1
ATOM 7868 N N . ASN B 1 479 ? 10.625 10.523 -11.023 1 60.25 479 ASN B N 1
ATOM 7869 C CA . ASN B 1 479 ? 10.812 10.938 -9.641 1 60.25 479 ASN B CA 1
ATOM 7870 C C . ASN B 1 479 ? 10.32 12.359 -9.406 1 60.25 479 ASN B C 1
ATOM 7872 O O . ASN B 1 479 ? 11.109 13.242 -9.07 1 60.25 479 ASN B O 1
ATOM 7876 N N . GLN B 1 480 ? 9.266 12.57 -10.234 1 52.03 480 GLN B N 1
ATOM 7877 C CA . GLN B 1 480 ? 8.688 13.891 -9.992 1 52.03 480 GLN B CA 1
ATOM 7878 C C . GLN B 1 480 ? 7.945 13.922 -8.656 1 52.03 480 GLN B C 1
ATOM 7880 O O . GLN B 1 480 ? 7.535 12.883 -8.141 1 52.03 480 GLN B O 1
ATOM 7885 N N . GLN B 1 481 ? 7.863 14.953 -7.902 1 51.25 481 GLN B N 1
ATOM 7886 C CA . GLN B 1 481 ? 7.309 15.516 -6.676 1 51.25 481 GLN B CA 1
ATOM 7887 C C . GLN B 1 481 ? 5.891 15.016 -6.434 1 51.25 481 GLN B C 1
ATOM 7889 O O . GLN B 1 481 ? 5.043 15.078 -7.328 1 51.25 481 GLN B O 1
ATOM 7894 N N . PRO B 1 482 ? 5.699 13.984 -5.711 1 46.41 482 PRO B N 1
ATOM 7895 C CA . PRO B 1 482 ? 4.273 13.977 -5.375 1 46.41 482 PRO B CA 1
ATOM 7896 C C . PRO B 1 482 ? 3.684 15.383 -5.281 1 46.41 482 PRO B C 1
ATOM 7898 O O . PRO B 1 482 ? 4.297 16.266 -4.688 1 46.41 482 PRO B O 1
ATOM 7901 N N . LYS B 1 483 ? 2.941 15.867 -6.219 1 42.56 483 LYS B N 1
ATOM 7902 C CA . LYS B 1 483 ? 2.324 17.188 -6.23 1 42.56 483 LYS B CA 1
ATOM 7903 C C . LYS B 1 483 ? 1.715 17.531 -4.875 1 42.56 483 LYS B C 1
ATOM 7905 O O . LYS B 1 483 ? 0.877 16.781 -4.363 1 42.56 483 LYS B O 1
ATOM 7910 N N . GLN B 1 484 ? 2.438 17.938 -4.012 1 40.5 484 GLN B N 1
ATOM 7911 C CA . GLN B 1 484 ? 1.74 18.5 -2.865 1 40.5 484 GLN B CA 1
ATOM 7912 C C . GLN B 1 484 ? 0.415 19.141 -3.285 1 40.5 484 GLN B C 1
ATOM 7914 O O . GLN B 1 484 ? 0.348 19.844 -4.297 1 40.5 484 GLN B O 1
ATOM 7919 N N . PRO B 1 485 ? -0.64 18.484 -2.961 1 38.06 485 PRO B N 1
ATOM 7920 C CA . PRO B 1 485 ? -1.863 19.203 -3.32 1 38.06 485 PRO B CA 1
ATOM 7921 C C . PRO B 1 485 ? -1.7 20.719 -3.238 1 38.06 485 PRO B C 1
ATOM 7923 O O . PRO B 1 485 ? -1.163 21.234 -2.252 1 38.06 485 PRO B O 1
ATOM 7926 N N . ARG B 1 486 ? -1.384 21.438 -4.293 1 38.44 486 ARG B N 1
ATOM 7927 C CA . ARG B 1 486 ? -1.392 22.906 -4.34 1 38.44 486 ARG B CA 1
ATOM 7928 C C . ARG B 1 486 ? -2.41 23.469 -3.359 1 38.44 486 ARG B C 1
ATOM 7930 O O . ARG B 1 486 ? -3.588 23.109 -3.398 1 38.44 486 ARG B O 1
ATOM 7937 N N . LYS B 1 487 ? -2.033 23.906 -2.158 1 39.72 487 LYS B N 1
ATOM 7938 C CA . LYS B 1 487 ? -2.832 24.906 -1.457 1 39.72 487 LYS B CA 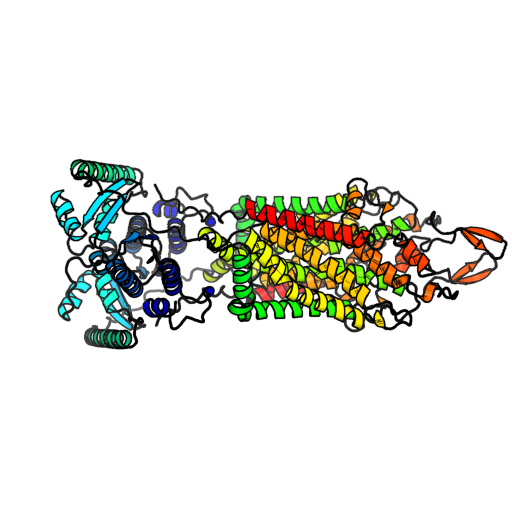1
ATOM 7939 C C . LYS B 1 487 ? -3.439 25.922 -2.434 1 39.72 487 LYS B C 1
ATOM 7941 O O . LYS B 1 487 ? -2.717 26.594 -3.164 1 39.72 487 LYS B O 1
ATOM 7946 N N . ARG B 1 488 ? -4.359 25.562 -3.227 1 34 488 ARG B N 1
ATOM 7947 C CA . ARG B 1 488 ? -4.938 26.703 -3.91 1 34 488 ARG B CA 1
ATOM 7948 C C . ARG B 1 488 ? -4.742 27.984 -3.096 1 34 488 ARG B C 1
ATOM 7950 O O . ARG B 1 488 ? -5.34 28.141 -2.029 1 34 488 ARG B O 1
ATOM 7957 N N . THR B 1 489 ? -3.549 28.391 -2.889 1 31.25 489 THR B N 1
ATOM 7958 C CA . THR B 1 489 ? -3.527 29.797 -2.469 1 31.25 489 THR B CA 1
ATOM 7959 C C . THR B 1 489 ? -4.613 30.594 -3.186 1 31.25 489 THR B C 1
ATOM 7961 O O . THR B 1 489 ? -4.738 30.516 -4.41 1 31.25 489 THR B O 1
ATOM 7964 N N . ALA B 1 490 ? -5.688 30.75 -2.602 1 30.92 490 ALA B N 1
ATOM 7965 C CA . ALA B 1 490 ? -6.512 31.844 -3.088 1 30.92 490 ALA B CA 1
ATOM 7966 C C . ALA B 1 490 ? -5.648 33 -3.568 1 30.92 490 ALA B C 1
ATOM 7968 O O . ALA B 1 490 ? -4.941 33.625 -2.775 1 30.92 490 ALA B O 1
ATOM 7969 N N . ASN B 1 491 ? -4.918 33 -4.715 1 23.75 491 ASN B N 1
ATOM 7970 C CA . ASN B 1 491 ? -4.66 34.312 -5.262 1 23.75 491 ASN B CA 1
ATOM 7971 C C . ASN B 1 491 ? -5.918 35.188 -5.238 1 23.75 491 ASN B C 1
ATOM 7973 O O . ASN B 1 491 ? -6.992 34.75 -5.645 1 23.75 491 ASN B O 1
#

pLDDT: mean 82.46, std 13.62, range [23.48, 98.0]

Secondary structure (DSSP, 8-state):
-HHHHHHTT-STTTTS-GGGS-HHHHHHHHHHHHHTT--SEEEEESTTTT--HHHHHHHHHHHHHHHHTT-EEEEE-SS--HHHHHH-SEEEEEETTEEEEEEEHHHHHHHHHHTT-PPPTTS-HHHHHHHHHS---SSHHHHHHHHHHHHHHHHHHHHH--------S-PPPPP--PPPPHHHHHHHHHHIIIIISHHHHHHHHHHHHHHHHHHHHHHHHHTTTGGG--BHHHHHHHHHHHHIIIIITTHHHHHHHHHHHHHHHHHHHHHHHTT-S-HHHHHHHHHHHTHHHHHHHHHHHHHHHHHHTT-S-SS----HHHHHHHHHHHHHHHHHHHHHHHHH-SSHHHHHHHHHHHHHHHHHTTSSSS-GGGS-TTTGGGGGT-HHHHHHHHHHHHHHSTGGGTSS---PPB-TTS-EEE-TTS-EEE---S--SHHHHHHHTT------THHHHHHHHHHHHHHHHHHHHHHHHH-------------/-HHHHHHTT-GGGTTS-GGGS-HHHHHHHHHHHHHTT--SEEEEESTTTT--HHHHHHHHHHHHHHHHTT-EEEEE-SS--HHHHHH-SEEEEEETTEEEEEEEHHHHHHHHHHTT-PPPTTS-HHHHHHHHHS---SSHHHHHHHHHHHHHHHHHHHHH--------S-PPPPP--PPPPHHHHHHHHHHIIIIISHHHHHHHHHHHHHHHHHHHHHHHHHTTTGGG--BHHHHHHHHHHHHIIIIITTHHHHHHHHHHHHHHHHHHHHHHHTT-S-HHHHHHHHHHHTHHHHHHHHHHHHHHHHHHTT-S-STT---HHHHHHHHHHHHHHHHHHHHHHHHH-SSHHHHHHHHHHHHHHHHHTTSSSS-GGGS-TTTGGGGGT-HHHHHHHHHHHHHHSTGGGGSS---PPB-TTS-EEE-TTS-EEE---S--SHHHHHHHTT------THHHHHHHHHHHHHHHHHHHHHHHHH-------------

Solvent-accessible surface area (backbone atoms only — not comparable to full-atom values): 53805 Å² total; per-residue (Å²): 109,67,64,59,30,48,73,63,70,38,57,90,51,67,88,51,54,73,86,76,43,51,71,52,56,46,40,48,47,54,49,48,60,57,55,68,66,66,61,64,64,46,80,40,77,40,66,49,68,89,39,53,72,66,58,34,46,50,51,52,52,49,48,47,55,55,24,70,73,76,33,46,70,47,69,46,70,67,72,54,52,52,72,53,52,70,65,44,66,64,45,73,43,70,40,92,91,37,68,50,43,73,46,45,44,84,52,46,61,60,50,34,37,71,75,75,52,61,75,58,86,40,35,30,56,52,47,52,55,47,58,63,48,44,76,37,82,87,41,72,68,46,29,52,53,31,49,51,53,39,51,52,44,31,52,54,32,62,72,60,56,69,77,74,70,75,74,66,78,80,66,82,72,72,78,76,80,78,77,80,54,66,69,56,47,2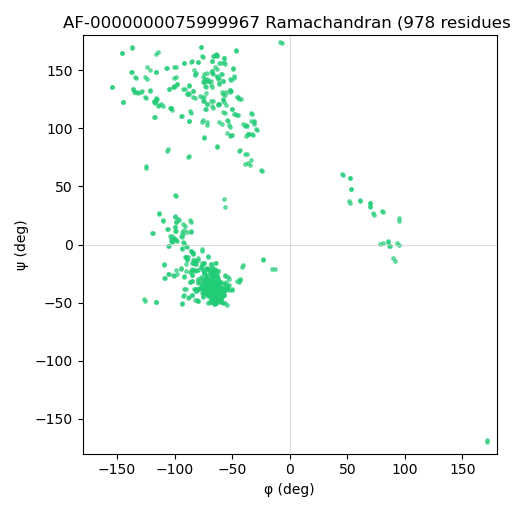6,50,50,51,46,47,41,49,68,60,73,39,30,76,68,51,44,57,57,48,52,50,46,32,48,53,26,31,48,51,13,44,52,53,9,48,45,40,35,44,38,66,74,52,62,39,44,66,29,57,54,27,55,57,24,52,55,51,35,63,73,48,58,58,41,52,42,60,50,52,51,50,27,50,58,50,48,65,47,47,64,61,50,52,52,38,47,75,68,60,74,60,56,72,67,38,48,53,55,34,52,60,57,68,46,42,62,62,48,50,52,28,49,46,37,30,52,51,52,23,42,61,48,18,31,71,60,71,55,98,58,56,54,64,66,64,56,58,48,50,47,50,47,55,48,52,53,31,52,47,37,45,39,49,18,34,27,47,50,36,93,46,66,64,62,25,51,30,53,49,38,52,53,48,34,52,29,46,49,43,38,22,77,38,31,47,74,85,56,40,22,83,87,59,47,65,49,41,75,56,27,48,50,22,45,44,48,39,51,50,52,36,49,69,55,57,28,78,55,70,74,56,88,72,78,65,62,32,42,45,86,82,44,62,68,40,69,40,95,86,70,50,72,38,63,43,76,42,47,40,41,35,53,69,45,52,29,52,73,47,64,43,65,74,83,67,61,80,61,52,51,55,50,46,34,48,47,45,31,50,50,30,47,51,50,20,52,51,26,42,71,69,51,72,58,69,76,74,63,78,73,70,73,64,82,118,110,67,66,59,30,48,72,64,69,38,57,88,49,66,88,52,55,72,86,76,43,51,70,53,54,45,38,48,47,53,50,49,60,56,56,69,67,66,61,62,65,46,80,39,78,40,66,51,69,89,40,52,70,65,59,34,46,51,52,51,51,49,49,47,55,56,23,70,73,77,33,47,72,46,69,47,70,68,73,52,54,54,71,54,51,69,65,42,64,64,45,74,42,68,40,92,91,37,67,49,42,75,46,47,44,82,53,46,61,58,50,35,39,70,75,73,52,59,75,58,88,40,35,29,56,52,48,53,57,48,58,62,48,44,74,36,82,86,42,73,68,46,28,52,54,32,48,51,51,40,51,51,44,32,53,54,33,62,73,59,56,69,76,75,71,75,74,67,80,81,68,81,72,73,79,76,80,81,76,79,54,66,69,56,47,27,51,50,51,44,47,42,50,68,60,74,37,31,76,68,51,46,56,56,48,53,52,46,32,48,53,24,30,50,50,14,44,52,53,9,46,46,38,34,45,38,65,74,53,61,38,44,66,28,57,54,26,54,56,24,52,56,50,34,62,72,48,58,57,39,52,41,59,50,54,50,50,26,51,57,49,48,67,47,46,64,62,51,52,53,38,46,76,68,60,73,60,55,72,66,38,49,53,54,32,52,59,57,68,48,43,62,62,49,51,50,28,49,46,36,30,54,50,53,21,42,62,49,17,31,70,59,72,54,98,57,56,54,65,66,62,57,57,49,50,48,50,47,54,49,53,55,31,51,47,37,45,41,48,20,33,26,46,49,38,92,45,65,64,61,25,51,29,51,49,38,50,52,47,34,52,31,48,49,42,38,22,78,37,30,47,74,86,56,39,21,81,87,59,46,66,47,41,75,55,28,49,50,21,43,44,49,39,52,51,51,38,50,70,56,57,29,78,56,71,73,55,89,71,78,64,63,33,43,45,87,84,45,62,68,41,68,41,95,86,68,50,72,39,64,43,78,44,47,39,41,36,55,69,45,51,29,51,74,47,64,44,66,75,83,67,62,81,61,52,50,53,50,46,35,49,47,46,30,49,51,29,49,50,50,20,54,51,25,45,72,68,51,71,58,71,76,72,62,78,73,69,74,63,83,115

Foldseek 3Di:
DQVLCVLLVNNVCPPPDLVPDDPLSNLSVVVSVQCVVVDQEEEEEASCPPHDLVSSLSSLVSVLVVVVVNGHYHYDHDQHDLSSLVSDQWDWDDAPRATLDTDGSVCVQVVCVVVVRHDDPPDRPSVVVNVLRYADPPDPVSRVVSVVSNVVSRVVCVVVDDPPDPPPDDDDPPDDDDADDLVVLLVVVLCCCVPVVVVVVVVLLVVLLVLLLVLLVVLLQVLAQLVVALAPVSLLSVLVSLLCLQFPSCQVNLLSLLVVLLVCLVVVLVCVVVPNHDPVSVLVSVLVSCLVSQLSSQCSNQPSSCVRSVLQPDPLRFDPVLSSVLSSLSSSLLSLLLNLLSLQDNDSVVSSVVSSVVSVLLSCLLLSVHALVPDDPVSSVVNLQRLNNLSSLVVLCSSFVGPPVVPPPFSFRDHPPAAQDQDPVRDRHRPGDCATGSCSSCVVSVSNDDDPPVSSVVSSVVSSVVSSVSSSVSNVPVSDDPPPPPPPPPD/DQVLCVLLVNNVCPPPDLVPDDPLSNLSVVVSVQCVVVDQEDEEEASCPPHDLVSSLSSLVSVLVVVVVNGHYHYDHDQHDLSSLVSDQWDWDDAPRATLDTDGSVCPQVVCVVVVRHDDPPDRPSVVVNVLRDADPPDPVSRVVSVVSNVVSRVVCVVVDDDPDPPPDDDDPPDDDDADDLVVLLVVVLCCCVPVVVVVVVVLLVVLLVLLLVLLVVLLQVLAQLVVALAPVSLLSVLVSLLCLQFPSCQVNLLSLLVVLLVCLVVVLVCVVVPNHDPVSVLVSVLVSCLVSQLSSQCSNQPSSCVRSVLQPDPLRFDPVLSSVLSSLSSSLLSLLLNLLSLQDNDSVVSSVVSSVVSVLLSCLLLSVHALVPDDPVSSVVNLQRLNNLSSLVVLCSSFVGPPVVPPPFSFRDHPPAAQDQDPVRDRHRPGDCQTGSVSSCVVSVSPDDDPPVSSVVSSVVSSVVSSVSSSVSNVPPSDDPPPPPPPPPD